Protein AF-A0A945G451-F1 (afdb_monomer_lite)

Sequence (1119 aa):
MPLSNRSLRRGWLGLLFCAAATSAPAQVLINEIHYRPANESVAEEFIELWNFGSEPVSLDGWQINAGVRFAFSKITLPPDSGLVVAANVARFAELHPGVKNVTGNWQGQLANNGETIRLIDATGATADKVRYATEGDWARRVRGPMHGGHRGWIWRAAHGGGGHSLELMQPSLSNNHAQNWHTSVAGRGTPGRANSSKLANLPPMILDVIHSPAVPRSTDPVTVTARVIDESLAGVSIQLFYRLDGEANFWELPMARSGSEQFAATISPQANGQVVEFYVSATDGQGAARAWPSAPNNCPRLLYQVDDQTVAPGRPVQRIILTKLERDELAEIGRRPWHNTSDAQMSGTFVNTESGRTRVHYNIGVRLRGSTSRAAAHKSRRVNFPNDRPWRAHTAVNLNAVHPHAQELGSALFRLAGLPAPRARAVRVFENNERLGGASQFAHYAELDPLNSEYIRWQFPNDNSGNLYKGGGYADLKFLGDEPTPYAEKYFYAKKTNAWQNDYSDLTEFLRALGKADESALADRMDVDAWMRHLAVHDLLGNEETSLVTGDKGDYALYAGTADRRSVLIPYDLDAVLGTQGGTQSPLWRATANPALAQLMSRPAVAVRYWFHLEDLAQTVFSAEQLEPVIDRLVGDYLPRTEVDRLKSFAAKRSEFVLSQIPRELTVATGLAKRDGFFFSDSAMVTLSGQAPATTAVAVEVNGQTADWFAPKARWQTKVTLRRGLNRLLVLALDADGNEVARQHADVWHGDAPTRSLGQRLTRSTRWTAARPLLVVKPLVVPADITLTVDPGATVCFGPEGRLLVEGRLLAEGDEQRRIQFLRAPGTAGPWGGVGFSDSAYDNRIAHVDFHHTGSYALAVTNSVVTLDHVQWHGTRTNLIWFQDASLTVRDSVFPDLSHSEHVRGIGIRDGGELVFERNRFGTTSGYNDILDVSGGKRPGPILQMYDNDFFGGSDDGLDLDGMDAHIEGNTFHSFHKRNSSSSISAAIATGRHGEQASNITVVQNIFYDNDHHILLKQGGRLEASNNTFYGGMFGAIAFDEPLRELEMPRGARLIGNIFFGNKADLIHLKPLWLEQKWVWLHVFDSMIRKSHDWFGERNLAADPMFADAPLDVRLLPG

Secondary structure (DSSP, 8-state):
----------------------PPP--EEEEEEE-S-TT--GGG-EEEEEE-SSS-EE-TT-EEEESSBEE--S-EE-TTEEEEEES-HHHHHHH-TT---EEE--BS---TT--EEEEE-TTS-EEEEEE--SSGGGSEEEE---BTTB--EEEE-TTTTSSPPEEES-TTS-TTSGGGEEE-SSTT--TTS--TT--SSPPPEEEEEEEESSS--TT--EEEEEEEE-S--TT-EEEEEEEETT-SSPEEEEPEE-SSSEEEEEEPP--TT-EEEEEEEEE-TTS-EEEES---TTSPPEEEE-----PPSSS-EEEEE--HHHHHHHHHHHHS-TTS---PPEEEEEEEEETTEEEEEEEEEEEE--SGGGGSSSPPEEEE--TTS-BTTBSEEEEE-S-HHHHHHHHHHHHHTT-----EEEEEEEETTEEP--GGGTT-EEEE--SSHHHHHHH-TTS-SSEEEEE-TT-SS----S-SHHHHSTTSEEE-SSGGG---HHHHHHHHHHHHT-HHHHHTTB-HHHHHHHHHHHHHHT--SSSGGGTSS-SEEEEE-SS--SBEEEE--TTS-TTSSS-TTPPS-GGGGSHHHHHHHTSHHHHHHHHHHHHHHHHTTTSHHHHHHHHHHHHTTTS-HHHHHHHHHHHHHHHHHHHHTS--S---B-SSPEETTEEEESSSEEEEEEE--TTT-SEEEETTEEPEEEGGGTEEEEEEEPPSEEEEEEEEEE-TTS-EEEEEEEEEEESPPP-SBP-SB-SS-EEE-TTS-EEE-S-EEE-TT-EEEE-TT-EEEE-TT--EEESSEEEEE--SSS-EEEEEPTT--S-B--EEEES--S-EEEESEEEESB-S-SEEEES-EEEEES-EEES--S--EEEEEEEEEEES-EEPP-SSS-SEEEEEE-TT--EEEES-EE--B-SS--SEEEE---TTS--EEEES-EE--BSS-SEEEES--EEEES-EEE-B---SSSSSPP-SEEE-EETTEE-EEEEES-EEES-SEEEE--TT-EEEEES-EEE--SSEEEESS-TTS------EEEEES-EEES-S-SEES--HHHHHTTSSEEEEES-B----STT--BS-B-S---EEETTTEEEEPP-

Radius of gyration: 44.36 Å; chains: 1; bounding box: 116×66×122 Å

Structure (mmCIF, N/CA/C/O backbone):
data_AF-A0A945G451-F1
#
_entry.id   AF-A0A945G451-F1
#
loop_
_atom_site.group_PDB
_atom_site.id
_atom_site.type_symbol
_atom_site.label_atom_id
_atom_site.label_alt_id
_atom_site.label_comp_id
_atom_site.label_asym_id
_atom_site.label_entity_id
_atom_site.label_seq_id
_atom_site.pdbx_PDB_ins_code
_atom_site.Cartn_x
_atom_site.Cartn_y
_atom_site.Cartn_z
_atom_site.occupancy
_atom_site.B_iso_or_equiv
_atom_site.auth_seq_id
_atom_site.auth_comp_id
_atom_site.auth_asym_id
_atom_site.auth_atom_id
_atom_site.pdbx_PDB_model_num
ATOM 1 N N . MET A 1 1 ? -55.341 14.945 13.591 1.00 31.42 1 MET A N 1
ATOM 2 C CA . MET A 1 1 ? -56.781 14.609 13.599 1.00 31.42 1 MET A CA 1
ATOM 3 C C . MET A 1 1 ? -57.017 13.500 14.615 1.00 31.42 1 MET A C 1
ATOM 5 O O . MET A 1 1 ? -56.417 12.447 14.446 1.00 31.42 1 MET A O 1
ATOM 9 N N . PRO A 1 2 ? -57.796 13.746 15.683 1.00 42.38 2 PRO A N 1
ATOM 10 C CA . PRO A 1 2 ? -58.103 12.764 16.720 1.00 42.38 2 PRO A CA 1
ATOM 11 C C . PRO A 1 2 ? -59.576 12.304 16.664 1.00 42.38 2 PRO A C 1
ATOM 13 O O . PRO A 1 2 ? -60.470 13.093 16.379 1.00 42.38 2 PRO A O 1
ATOM 16 N N . LEU A 1 3 ? -59.838 11.046 17.011 1.00 32.06 3 LEU A N 1
ATOM 17 C CA . LEU A 1 3 ? -61.154 10.507 17.392 1.00 32.06 3 LEU A CA 1
ATOM 18 C C . LEU A 1 3 ? -60.855 9.641 18.630 1.00 32.06 3 LEU A C 1
ATOM 20 O O . LEU A 1 3 ? -60.109 8.681 18.506 1.00 32.06 3 LEU A O 1
ATOM 24 N N . SER A 1 4 ? -61.099 10.020 19.888 1.00 36.06 4 SER A N 1
ATOM 25 C CA . SER A 1 4 ? -62.276 10.520 20.619 1.00 36.06 4 SER A CA 1
ATOM 26 C C . SER A 1 4 ? -63.362 9.465 20.893 1.00 36.06 4 SER A C 1
ATOM 28 O O . SER A 1 4 ? -64.000 8.992 19.957 1.00 36.06 4 SER A O 1
ATOM 30 N N . ASN A 1 5 ? -63.638 9.297 22.202 1.00 34.66 5 ASN A N 1
ATOM 31 C CA . ASN A 1 5 ? -64.899 8.902 22.861 1.00 34.66 5 ASN A CA 1
ATOM 32 C C . ASN A 1 5 ? -65.245 7.391 22.936 1.00 34.66 5 ASN A C 1
ATOM 34 O O . ASN A 1 5 ? -65.075 6.677 21.966 1.00 34.66 5 ASN A O 1
ATOM 38 N N . ARG A 1 6 ? -65.804 6.827 24.026 1.00 34.44 6 ARG A N 1
ATOM 39 C CA . ARG A 1 6 ? -66.356 7.375 25.288 1.00 34.44 6 ARG A CA 1
ATOM 40 C C . ARG A 1 6 ? -66.708 6.245 26.294 1.00 34.44 6 ARG A C 1
ATOM 42 O O . ARG A 1 6 ? -67.127 5.171 25.893 1.00 34.44 6 ARG A O 1
ATOM 49 N N . SER A 1 7 ? -66.645 6.606 27.584 1.00 31.73 7 SER A N 1
ATOM 50 C CA . SER A 1 7 ? -67.564 6.303 28.714 1.00 31.73 7 SER A CA 1
ATOM 51 C C . SER A 1 7 ? -67.841 4.873 29.237 1.00 31.73 7 SER A C 1
ATOM 53 O O . SER A 1 7 ? -68.669 4.144 28.703 1.00 31.73 7 SER A O 1
ATOM 55 N N . LEU A 1 8 ? -67.278 4.596 30.424 1.00 36.69 8 LEU A N 1
ATOM 56 C CA . LEU A 1 8 ? -67.935 4.345 31.732 1.00 36.69 8 LEU A CA 1
ATOM 57 C C . LEU A 1 8 ? -69.391 3.815 31.793 1.00 36.69 8 LEU A C 1
ATOM 59 O O . LEU A 1 8 ? -70.332 4.543 31.478 1.00 36.69 8 LEU A O 1
ATOM 63 N N . ARG A 1 9 ? -69.574 2.671 32.480 1.00 33.94 9 ARG A N 1
ATOM 64 C CA . ARG A 1 9 ? -70.688 2.410 33.423 1.00 33.94 9 ARG A CA 1
ATOM 65 C C . ARG A 1 9 ? -70.203 1.609 34.645 1.00 33.94 9 ARG A C 1
ATOM 67 O O . ARG A 1 9 ? -69.449 0.654 34.506 1.00 33.94 9 ARG A O 1
ATOM 74 N N . ARG A 1 10 ? -70.646 2.036 35.835 1.00 35.97 10 ARG A N 1
ATOM 75 C CA . ARG A 1 10 ? -70.485 1.385 37.152 1.00 35.97 10 ARG A CA 1
ATOM 76 C C . ARG A 1 10 ? -71.618 0.376 37.402 1.00 35.97 10 ARG A C 1
ATOM 78 O O . ARG A 1 10 ? -72.755 0.658 37.037 1.00 35.97 10 ARG A O 1
ATOM 85 N N . GLY A 1 11 ? -71.320 -0.692 38.143 1.00 33.16 11 GLY A N 1
ATOM 86 C CA . GLY A 1 11 ? -72.280 -1.560 38.839 1.00 33.16 11 GLY A CA 1
ATOM 87 C C . GLY A 1 11 ? -71.536 -2.603 39.682 1.00 33.16 11 GLY A C 1
ATOM 88 O O . GLY A 1 11 ? -70.693 -3.311 39.150 1.00 33.16 11 GLY A O 1
ATOM 89 N N . TRP A 1 12 ? -71.769 -2.612 40.995 1.00 34.22 12 TRP A N 1
ATOM 90 C CA . TRP A 1 12 ? -71.031 -3.368 42.018 1.00 34.22 12 TRP A CA 1
ATOM 91 C C . TRP A 1 12 ? -71.686 -4.717 42.392 1.00 34.22 12 TRP A C 1
ATOM 93 O O . TRP A 1 12 ? -72.899 -4.856 42.266 1.00 34.22 12 TRP A O 1
ATOM 103 N N . LEU A 1 13 ? -70.855 -5.566 43.031 1.00 35.62 13 LEU A N 1
ATOM 104 C CA . LEU A 1 13 ? -71.115 -6.598 44.063 1.00 35.62 13 LEU A CA 1
ATOM 105 C C . LEU A 1 13 ? -71.418 -8.057 43.655 1.00 35.62 13 LEU A C 1
ATOM 107 O O . LEU A 1 13 ? -72.453 -8.356 43.075 1.00 35.62 13 LEU A O 1
ATOM 111 N N . GLY A 1 14 ? -70.563 -8.973 44.148 1.00 32.75 14 GLY A N 1
ATOM 112 C CA . GLY A 1 14 ? -70.929 -10.368 44.439 1.00 32.75 14 GLY A CA 1
ATOM 113 C C . GLY A 1 14 ? -69.800 -11.401 44.311 1.00 32.75 14 GLY A C 1
ATOM 114 O O . GLY A 1 14 ? -69.641 -11.992 43.256 1.00 32.75 14 GLY A O 1
ATOM 115 N N . LEU A 1 15 ? -69.048 -11.607 45.399 1.00 39.62 15 LEU A N 1
ATOM 116 C CA . LEU A 1 15 ? -68.041 -12.650 45.671 1.00 39.62 15 LEU A CA 1
ATOM 117 C C . LEU A 1 15 ? -68.154 -13.996 44.918 1.00 39.62 15 LEU A C 1
ATOM 119 O O . LEU A 1 15 ? -69.183 -14.661 44.996 1.00 39.62 15 LEU A O 1
ATOM 123 N N . LEU A 1 16 ? -67.003 -14.499 44.449 1.00 32.25 16 LEU A N 1
ATOM 124 C CA . LEU A 1 16 ? -66.539 -15.863 44.753 1.00 32.25 16 LEU A CA 1
ATOM 125 C C . LEU A 1 16 ? -65.018 -15.969 44.559 1.00 32.25 16 LEU A C 1
ATOM 127 O O . LEU A 1 16 ? -64.483 -15.772 43.472 1.00 32.25 16 LEU A O 1
ATOM 131 N N . PHE A 1 17 ? -64.329 -16.250 45.666 1.00 41.34 17 PHE A N 1
ATOM 132 C CA . PHE A 1 17 ? -62.919 -16.614 45.725 1.00 41.34 17 PHE A CA 1
ATOM 133 C C . PHE A 1 17 ? -62.721 -17.929 44.958 1.00 41.34 17 PHE A C 1
ATOM 135 O O . PHE A 1 17 ? -63.171 -18.985 45.393 1.00 41.34 17 PHE A O 1
ATOM 142 N N . CYS A 1 18 ? -62.019 -17.870 43.835 1.00 31.12 18 CYS A N 1
ATOM 143 C CA . CYS A 1 18 ? -61.254 -18.992 43.314 1.00 31.12 18 CYS A CA 1
ATOM 144 C C . CYS A 1 18 ? -59.874 -18.432 43.004 1.00 31.12 18 CYS A C 1
ATOM 146 O O . CYS A 1 18 ? -59.676 -17.762 41.993 1.00 31.12 18 CYS A O 1
ATOM 148 N N . ALA A 1 19 ? -58.933 -18.659 43.920 1.00 36.84 19 ALA A N 1
ATOM 149 C CA . ALA A 1 19 ? -57.518 -18.531 43.627 1.00 36.84 19 ALA A CA 1
ATOM 150 C C . ALA A 1 19 ? -57.174 -19.618 42.600 1.00 36.84 19 ALA A C 1
ATOM 152 O O . ALA A 1 19 ? -56.745 -20.713 42.950 1.00 36.84 19 ALA A O 1
ATOM 153 N N . ALA A 1 20 ? -57.431 -19.336 41.323 1.00 32.56 20 ALA A N 1
ATOM 154 C CA . ALA A 1 20 ? -56.740 -20.022 40.255 1.00 32.56 20 ALA A CA 1
ATOM 155 C C . ALA A 1 20 ? -55.286 -19.566 40.370 1.00 32.56 20 ALA A C 1
ATOM 157 O O . ALA A 1 20 ? -54.957 -18.432 40.022 1.00 32.56 20 ALA A O 1
ATOM 158 N N . ALA A 1 21 ? -54.439 -20.421 40.941 1.00 36.28 21 ALA A N 1
ATOM 159 C CA . ALA A 1 21 ? -53.007 -20.312 40.761 1.00 36.28 21 ALA A CA 1
ATOM 160 C C . ALA A 1 21 ? -52.765 -20.361 39.250 1.00 36.28 21 ALA A C 1
ATOM 162 O O . ALA A 1 21 ? -52.794 -21.425 38.636 1.00 36.28 21 ALA A O 1
ATOM 163 N N . THR A 1 22 ? -52.626 -19.195 38.623 1.00 34.12 22 THR A N 1
ATOM 164 C CA . THR A 1 22 ? -52.082 -19.103 37.277 1.00 34.12 22 THR A CA 1
ATOM 165 C C . THR A 1 22 ? -50.661 -19.632 37.381 1.00 34.12 22 THR A C 1
ATOM 167 O O . THR A 1 22 ? -49.799 -18.953 37.940 1.00 34.12 22 THR A O 1
ATOM 170 N N . SER A 1 23 ? -50.437 -20.865 36.925 1.00 35.47 23 SER A N 1
ATOM 171 C CA . SER A 1 23 ? -49.099 -21.419 36.746 1.00 35.47 23 SER A CA 1
ATOM 172 C C . SER A 1 23 ? -48.303 -20.423 35.909 1.00 35.47 23 SER A C 1
ATOM 174 O O . SER A 1 23 ? -48.684 -20.131 34.770 1.00 35.47 23 SER A O 1
ATOM 176 N N . ALA A 1 24 ? -47.246 -19.850 36.483 1.00 40.16 24 ALA A N 1
ATOM 177 C CA . ALA A 1 24 ? -46.315 -19.042 35.714 1.00 40.16 24 ALA A CA 1
ATOM 178 C C . ALA A 1 24 ? -45.766 -19.917 34.569 1.00 40.16 24 ALA A C 1
ATOM 180 O O . ALA A 1 24 ? -45.447 -21.085 34.814 1.00 40.16 24 ALA A O 1
ATOM 181 N N . PRO A 1 25 ? -45.708 -19.417 33.321 1.00 45.62 25 PRO A N 1
ATOM 182 C CA . PRO A 1 25 ? -45.154 -20.192 32.220 1.00 45.62 25 PRO A CA 1
ATOM 183 C C . PRO A 1 25 ? -43.706 -20.592 32.535 1.00 45.62 25 PRO A C 1
ATOM 185 O O . PRO A 1 25 ? -43.003 -19.893 33.261 1.00 45.62 25 PRO A O 1
ATOM 188 N N . ALA A 1 26 ? -43.287 -21.736 31.995 1.00 51.50 26 ALA A N 1
ATOM 189 C CA . ALA A 1 26 ? -41.939 -22.280 32.111 1.00 51.50 26 ALA A CA 1
ATOM 190 C C . ALA A 1 26 ? -40.836 -21.207 32.004 1.00 51.50 26 ALA A C 1
ATOM 192 O O . ALA A 1 26 ? -40.758 -20.495 31.004 1.00 51.50 26 ALA A O 1
ATOM 193 N N . GLN A 1 27 ? -39.963 -21.133 33.012 1.00 82.25 27 GLN A N 1
ATOM 194 C CA . GLN A 1 27 ? -38.869 -20.162 33.095 1.00 82.25 27 GLN A CA 1
ATOM 195 C C . GLN A 1 27 ? -37.533 -20.917 33.167 1.00 82.25 27 GLN A C 1
ATOM 197 O O . GLN A 1 27 ? -36.969 -21.116 34.244 1.00 82.25 27 GLN A O 1
ATOM 202 N N . VAL A 1 28 ? -37.063 -21.403 32.011 1.00 94.31 28 VAL A N 1
ATOM 203 C CA . VAL A 1 28 ? -35.726 -22.006 31.885 1.00 94.31 28 VAL A CA 1
ATOM 204 C C . VAL A 1 28 ? -34.701 -20.882 31.790 1.00 94.31 28 VAL A C 1
ATOM 206 O O . VAL A 1 28 ? -34.679 -20.160 30.795 1.00 94.31 28 VAL A O 1
ATOM 209 N N . LEU A 1 29 ? -33.867 -20.738 32.818 1.00 96.12 29 LEU A N 1
ATOM 210 C CA . LEU A 1 29 ? -32.841 -19.697 32.900 1.00 96.12 29 LEU A CA 1
ATOM 211 C C . LEU A 1 29 ? -31.441 -20.298 32.889 1.00 96.12 29 LEU A C 1
ATOM 213 O O . LEU A 1 29 ? -31.221 -21.408 33.372 1.00 96.12 29 LEU A O 1
ATOM 217 N N . ILE A 1 30 ? -30.480 -19.522 32.405 1.00 97.75 30 ILE A N 1
ATOM 218 C CA . ILE A 1 30 ? -29.056 -19.740 32.630 1.00 97.75 30 ILE A CA 1
ATOM 219 C C . ILE A 1 30 ? -28.794 -19.475 34.116 1.00 97.75 30 ILE A C 1
ATOM 221 O O . ILE A 1 30 ? -28.967 -18.352 34.595 1.00 97.75 30 ILE A O 1
ATOM 225 N N . ASN A 1 31 ? -28.412 -20.528 34.834 1.00 97.12 31 ASN A N 1
ATOM 226 C CA . ASN A 1 31 ? -28.320 -20.560 36.292 1.00 97.12 31 ASN A CA 1
ATOM 227 C C . ASN A 1 31 ? -26.875 -20.522 36.802 1.00 97.12 31 ASN A C 1
ATOM 229 O O . ASN A 1 31 ? -26.598 -19.901 37.830 1.00 97.12 31 ASN A O 1
ATOM 233 N N . GLU A 1 32 ? -25.955 -21.159 36.078 1.00 97.50 32 GLU A N 1
ATOM 234 C CA . GLU A 1 32 ? -24.545 -21.231 36.450 1.00 97.50 32 GLU A CA 1
ATOM 235 C C . GLU A 1 32 ? -23.644 -21.191 35.207 1.00 97.50 32 GLU A C 1
ATOM 237 O O . GLU A 1 32 ? -23.973 -21.763 34.166 1.00 97.50 32 GLU A O 1
ATOM 242 N N . ILE A 1 33 ? -22.504 -20.500 35.296 1.00 97.50 33 ILE A N 1
ATOM 243 C CA . ILE A 1 33 ? -21.538 -20.355 34.199 1.00 97.50 33 ILE A CA 1
ATOM 244 C C . ILE A 1 33 ? -20.124 -20.604 34.727 1.00 97.50 33 ILE A C 1
ATOM 246 O O . ILE A 1 33 ? -19.577 -19.802 35.490 1.00 97.50 33 ILE A O 1
ATOM 250 N N . HIS A 1 34 ? -19.486 -21.676 34.271 1.00 96.06 34 HIS A N 1
ATOM 251 C CA . HIS A 1 34 ? -18.080 -21.962 34.537 1.00 96.06 34 HIS A CA 1
ATOM 252 C C . HIS A 1 34 ? -17.279 -21.766 33.250 1.00 96.06 34 HIS A C 1
ATOM 254 O O . HIS A 1 34 ? -17.139 -22.681 32.448 1.00 96.06 34 HIS A O 1
ATOM 260 N N . TYR A 1 35 ? -16.794 -20.541 33.040 1.00 93.12 35 TYR A N 1
ATOM 261 C CA . TYR A 1 35 ? -16.132 -20.127 31.794 1.00 93.12 35 TYR A CA 1
ATOM 262 C C . TYR A 1 35 ? -14.604 -20.050 31.893 1.00 93.12 35 TYR A C 1
ATOM 264 O O . TYR A 1 35 ? -13.947 -19.841 30.883 1.00 93.12 35 TYR A O 1
ATOM 272 N N . ARG A 1 36 ? -14.024 -20.129 33.101 1.00 91.00 36 ARG A N 1
ATOM 273 C CA . ARG A 1 36 ? -12.565 -20.065 33.285 1.00 91.00 36 ARG A CA 1
ATOM 274 C C . ARG A 1 36 ? -12.083 -20.938 34.451 1.00 91.00 36 ARG A C 1
ATOM 276 O O . ARG A 1 36 ? -11.888 -20.433 35.566 1.00 91.00 36 ARG A O 1
ATOM 283 N N . PRO A 1 37 ? -11.874 -22.238 34.196 1.00 89.38 37 PRO A N 1
ATOM 284 C CA . PRO A 1 37 ? -11.310 -23.183 35.159 1.00 89.38 37 PRO A CA 1
ATOM 285 C C . PRO A 1 37 ? -9.924 -22.745 35.660 1.00 89.38 37 PRO A C 1
ATOM 287 O O . PRO A 1 37 ? -9.212 -22.006 34.982 1.00 89.38 37 PRO A O 1
ATOM 290 N N . ALA A 1 38 ? -9.508 -23.207 36.845 1.00 88.06 38 ALA A N 1
ATOM 291 C CA . ALA A 1 38 ? -8.242 -22.782 37.467 1.00 88.06 38 ALA A CA 1
ATOM 292 C C . ALA A 1 38 ? -6.987 -23.176 36.663 1.00 88.06 38 ALA A C 1
ATOM 294 O O . ALA A 1 38 ? -5.955 -22.522 36.769 1.00 88.06 38 ALA A O 1
ATOM 295 N N . ASN A 1 39 ? -7.073 -24.248 35.873 1.00 84.25 39 ASN A N 1
ATOM 296 C CA . ASN A 1 39 ? -6.025 -24.706 34.956 1.00 84.25 39 ASN A CA 1
ATOM 297 C C . ASN A 1 39 ? -6.208 -24.171 33.522 1.00 84.25 39 ASN A C 1
ATOM 299 O O . ASN A 1 39 ? -5.504 -24.621 32.625 1.00 84.25 39 ASN A O 1
ATOM 303 N N . GLU A 1 40 ? -7.176 -23.272 33.309 1.00 82.75 40 GLU A N 1
ATOM 304 C CA . GLU A 1 40 ? -7.557 -22.696 32.012 1.00 82.75 40 GLU A CA 1
ATOM 305 C C . GLU A 1 40 ? -7.974 -23.722 30.938 1.00 82.75 40 GLU A C 1
ATOM 307 O O . GLU A 1 40 ? -7.990 -23.416 29.747 1.00 82.75 40 GLU A O 1
ATOM 312 N N . SER A 1 41 ? -8.343 -24.945 31.337 1.00 85.69 41 SER A N 1
ATOM 313 C CA . SER A 1 41 ? -8.756 -25.988 30.397 1.00 85.69 41 SER A CA 1
ATOM 314 C C . SER A 1 41 ? -10.189 -25.776 29.904 1.00 85.69 41 SER A C 1
ATOM 316 O O . SER A 1 41 ? -11.138 -25.996 30.651 1.00 85.69 41 SER A O 1
ATOM 318 N N . VAL A 1 42 ? -10.355 -25.459 28.616 1.00 87.69 42 VAL A N 1
ATOM 319 C CA . VAL A 1 42 ? -11.672 -25.327 27.953 1.00 87.69 42 VAL A CA 1
ATOM 320 C C . VAL A 1 42 ? -12.556 -26.566 28.154 1.00 87.69 42 VAL A C 1
ATOM 322 O O . VAL A 1 42 ? -13.772 -26.460 28.260 1.00 87.69 42 VAL A O 1
ATOM 325 N N . ALA A 1 43 ? -11.961 -27.758 28.267 1.00 91.56 43 ALA A N 1
ATOM 326 C CA . ALA A 1 43 ? -12.702 -29.004 28.457 1.00 91.56 43 ALA A CA 1
ATOM 327 C C . ALA A 1 43 ? -13.457 -29.092 29.802 1.00 91.56 43 ALA A C 1
ATOM 329 O O . ALA A 1 43 ? -14.309 -29.967 29.949 1.00 91.56 43 ALA A O 1
ATOM 330 N N . GLU A 1 44 ? -13.151 -28.228 30.778 1.00 93.75 44 GLU A N 1
ATOM 331 C CA . GLU A 1 44 ? -13.830 -28.176 32.086 1.00 93.75 44 GLU A CA 1
ATOM 332 C C . GLU A 1 44 ? -14.916 -27.084 32.164 1.00 93.75 44 GLU A C 1
ATOM 334 O O . GLU A 1 44 ? -15.542 -26.906 33.214 1.00 93.75 44 GLU A O 1
ATOM 339 N N . GLU A 1 45 ? -15.147 -26.341 31.077 1.00 95.69 45 GLU A N 1
ATOM 340 C C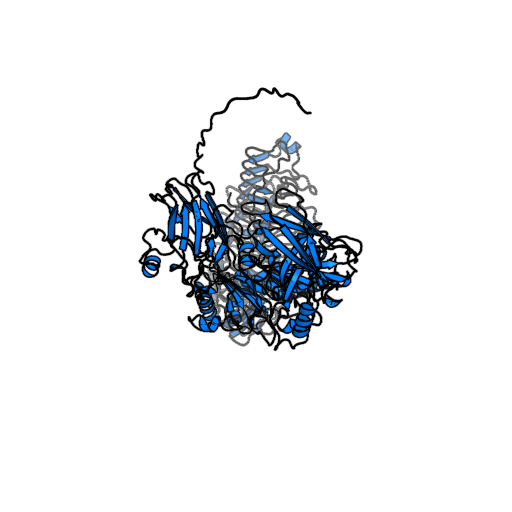A . GLU A 1 45 ? -16.199 -25.328 31.018 1.00 95.69 45 GLU A CA 1
ATOM 341 C C . GLU A 1 45 ? -17.599 -25.965 31.000 1.00 95.69 45 GLU A C 1
ATOM 343 O O . GLU A 1 45 ? -17.819 -27.030 30.412 1.00 95.69 45 GLU A O 1
ATOM 348 N N . PHE A 1 46 ? -18.569 -25.297 31.628 1.00 97.62 46 PHE A N 1
ATOM 349 C CA . PHE A 1 46 ? -19.977 -25.694 31.575 1.00 97.62 46 PHE A CA 1
ATOM 350 C C . PHE A 1 46 ? -20.925 -24.493 31.706 1.00 97.62 46 PHE A C 1
ATOM 352 O O . PHE A 1 46 ? -20.573 -23.447 32.257 1.00 97.62 46 PHE A O 1
ATOM 359 N N . ILE A 1 47 ? -22.146 -24.670 31.205 1.00 98.31 47 ILE A N 1
ATOM 360 C CA . ILE A 1 47 ? -23.293 -23.778 31.391 1.00 98.31 47 ILE A CA 1
ATOM 361 C C . ILE A 1 47 ? -24.406 -24.622 32.000 1.00 98.31 47 ILE A C 1
ATOM 363 O O . ILE A 1 47 ? -24.781 -25.642 31.427 1.00 98.31 47 ILE A O 1
ATOM 367 N N . GLU A 1 48 ? -24.954 -24.214 33.137 1.00 98.00 48 GLU A N 1
ATOM 368 C CA . GLU A 1 48 ? -26.127 -24.862 33.713 1.00 98.00 48 GLU A CA 1
ATOM 369 C C . GLU A 1 48 ? -27.398 -24.084 33.378 1.00 98.00 48 GLU A C 1
ATOM 371 O O . GLU A 1 48 ? -27.468 -22.865 33.556 1.00 98.00 48 GLU A O 1
ATOM 376 N N . LEU A 1 49 ? -28.413 -24.809 32.917 1.00 97.81 49 LEU A N 1
ATOM 377 C CA . LEU A 1 49 ? -29.782 -24.325 32.792 1.00 97.81 49 LEU A CA 1
ATOM 378 C C . LEU A 1 49 ? -30.611 -24.823 33.974 1.00 97.81 49 LEU A C 1
ATOM 380 O O . LEU A 1 49 ? -30.449 -25.971 34.374 1.00 97.81 49 LEU A O 1
ATOM 384 N N . TRP A 1 50 ? -31.541 -24.018 34.482 1.00 96.69 50 TRP A N 1
ATOM 385 C CA . TRP A 1 50 ? -32.474 -24.432 35.533 1.00 96.69 50 TRP A CA 1
ATOM 386 C C . TRP A 1 50 ? -33.910 -24.090 35.158 1.00 96.69 50 TRP A C 1
ATOM 388 O O . TRP A 1 50 ? -34.184 -22.987 34.685 1.00 96.69 50 TRP A O 1
ATOM 398 N N . ASN A 1 51 ? -34.831 -25.028 35.376 1.00 95.12 51 ASN A N 1
ATOM 399 C CA . ASN A 1 51 ? -36.260 -24.790 35.200 1.00 95.12 51 ASN A CA 1
ATOM 400 C C . ASN A 1 51 ? -36.880 -24.333 36.522 1.00 95.12 51 ASN A C 1
ATOM 402 O O . ASN A 1 51 ? -37.147 -25.150 37.400 1.00 95.12 51 ASN A O 1
ATOM 406 N N . PHE A 1 52 ? -37.134 -23.031 36.653 1.00 92.69 52 PHE A N 1
ATOM 407 C CA . PHE A 1 52 ? -37.807 -22.461 37.827 1.00 92.69 52 PHE A CA 1
ATOM 408 C C . PHE A 1 52 ? -39.344 -22.518 37.737 1.00 92.69 52 PHE A C 1
ATOM 410 O O . PHE A 1 52 ? -40.032 -22.046 38.641 1.00 92.69 52 PHE A O 1
ATOM 417 N N . GLY A 1 53 ? -39.891 -23.080 36.654 1.00 89.31 53 GLY A N 1
ATOM 418 C CA . GLY A 1 53 ? -41.325 -23.298 36.482 1.00 89.31 53 GLY A CA 1
ATOM 419 C C . GLY A 1 53 ? -41.838 -24.540 37.216 1.00 89.31 53 GLY A C 1
ATOM 420 O O . GLY A 1 53 ? -41.070 -25.395 37.658 1.00 89.31 53 GLY A O 1
ATOM 421 N N . SER A 1 54 ? -43.165 -24.659 37.309 1.00 90.19 54 SER A N 1
ATOM 422 C CA . SER A 1 54 ? -43.840 -25.810 37.928 1.00 90.19 54 SER A CA 1
ATOM 423 C C . SER A 1 54 ? -44.081 -26.984 36.973 1.00 90.19 54 SER A C 1
ATOM 425 O O . SER A 1 54 ? -44.500 -28.044 37.424 1.00 90.19 54 SER A O 1
ATOM 427 N N . GLU A 1 55 ? -43.820 -26.811 35.674 1.00 92.50 55 GLU A N 1
ATOM 428 C CA . GLU A 1 55 ? -44.087 -27.800 34.622 1.00 92.50 55 GLU A CA 1
ATOM 429 C C . GLU A 1 55 ? -42.794 -28.237 33.910 1.00 92.50 55 GLU A C 1
ATOM 431 O O . GLU A 1 55 ? -41.858 -27.437 33.793 1.00 92.50 55 GLU A O 1
ATOM 436 N N . PRO A 1 56 ? -42.706 -29.494 33.433 1.00 93.31 56 PRO A N 1
ATOM 437 C CA . PRO A 1 56 ? -41.568 -29.959 32.647 1.00 93.31 56 PRO A CA 1
ATOM 438 C C . PRO A 1 56 ? -41.486 -29.237 31.293 1.00 93.31 56 PRO A C 1
ATOM 440 O O . PRO A 1 56 ? -42.503 -28.972 30.654 1.00 93.31 56 PRO A O 1
ATOM 443 N N . VAL A 1 57 ? -40.265 -28.974 30.819 1.00 94.62 57 VAL A N 1
ATOM 444 C CA . VAL A 1 57 ? -40.010 -28.250 29.561 1.00 94.62 57 VAL A CA 1
ATOM 445 C C . VAL A 1 57 ? -39.263 -29.138 28.580 1.00 94.62 57 VAL A C 1
ATOM 447 O O . VAL A 1 57 ? -38.171 -29.618 28.879 1.00 94.62 57 VAL A O 1
ATOM 450 N N . SER A 1 58 ? -39.822 -29.335 27.387 1.00 95.06 58 SER A N 1
ATOM 451 C CA . SER A 1 58 ? -39.075 -29.947 26.286 1.00 95.06 58 SER A CA 1
ATOM 452 C C . SER A 1 58 ? -38.090 -28.935 25.706 1.00 95.06 58 SER A C 1
ATOM 454 O O . SER A 1 58 ? -38.496 -27.871 25.239 1.00 95.06 58 SER A O 1
ATOM 456 N N . LEU A 1 59 ? -36.805 -29.288 25.710 1.00 95.94 59 LEU A N 1
ATOM 457 C CA . LEU A 1 59 ? -35.741 -28.524 25.060 1.00 95.94 59 LEU A CA 1
ATOM 458 C C . LEU A 1 59 ? -35.505 -28.990 23.614 1.00 95.94 59 LEU A C 1
ATOM 460 O O . LEU A 1 59 ? -34.544 -28.564 22.984 1.00 95.94 59 LEU A O 1
ATOM 464 N N . ASP A 1 60 ? -36.334 -29.883 23.066 1.00 95.62 60 ASP A N 1
ATOM 465 C CA . ASP A 1 60 ? -36.172 -30.344 21.683 1.00 95.62 60 ASP A CA 1
ATOM 466 C C . ASP A 1 60 ? -36.278 -29.162 20.702 1.00 95.62 60 ASP A C 1
ATOM 468 O O . ASP A 1 60 ? -37.250 -28.407 20.728 1.00 95.62 60 ASP A O 1
ATOM 472 N N . GLY A 1 61 ? -35.243 -28.961 19.882 1.00 94.56 61 GLY A N 1
ATOM 473 C CA . GLY A 1 61 ? -35.141 -27.825 18.958 1.00 94.56 61 GLY A CA 1
ATOM 474 C C . GLY A 1 61 ? -34.581 -26.529 19.563 1.00 94.56 61 GLY A C 1
ATOM 475 O O . GLY A 1 61 ? -34.324 -25.588 18.812 1.00 94.56 61 GLY A O 1
ATOM 476 N N . TRP A 1 62 ? -34.338 -26.470 20.877 1.00 97.69 62 TRP A N 1
ATOM 477 C CA . TRP A 1 62 ? -33.664 -25.333 21.514 1.00 97.69 62 TRP A CA 1
ATOM 478 C C . TRP A 1 62 ? -32.176 -25.312 21.153 1.00 97.69 62 TRP A C 1
ATOM 480 O O . TRP A 1 62 ? -31.589 -26.339 20.793 1.00 97.69 62 TRP A O 1
ATOM 490 N N . GLN A 1 63 ? -31.528 -24.151 21.280 1.00 97.69 63 GLN A N 1
ATOM 491 C CA . GLN A 1 63 ? -30.089 -24.012 21.027 1.00 97.69 63 GLN A CA 1
ATOM 492 C C . GLN A 1 63 ? -29.428 -22.977 21.939 1.00 97.69 63 GLN A C 1
ATOM 494 O O . GLN A 1 63 ? -30.023 -21.955 22.273 1.00 97.69 63 GLN A O 1
ATOM 499 N N . ILE A 1 64 ? -28.152 -23.186 22.256 1.00 97.69 64 ILE A N 1
ATOM 500 C CA . ILE A 1 64 ? -27.235 -22.107 22.636 1.00 97.69 64 ILE A CA 1
ATOM 501 C C . ILE A 1 64 ? -26.551 -21.652 21.348 1.00 97.69 64 ILE A C 1
ATOM 503 O O . ILE A 1 64 ? -25.895 -22.458 20.684 1.00 97.69 64 ILE A O 1
ATOM 507 N N . ASN A 1 65 ? -26.748 -20.389 20.962 1.00 93.56 65 ASN A N 1
ATOM 508 C CA . ASN A 1 65 ? -26.254 -19.859 19.681 1.00 93.56 65 ASN A CA 1
ATOM 509 C C . ASN A 1 65 ? -25.350 -18.620 19.805 1.00 93.56 65 ASN A C 1
ATOM 511 O O . ASN A 1 65 ? -24.990 -18.018 18.791 1.00 93.56 65 ASN A O 1
ATOM 515 N N . ALA A 1 66 ? -25.010 -18.226 21.031 1.00 90.94 66 ALA A N 1
ATOM 516 C CA . ALA A 1 66 ? -24.011 -17.210 21.348 1.00 90.94 66 ALA A CA 1
ATOM 517 C C . ALA A 1 66 ? -23.219 -17.659 22.586 1.00 90.94 66 ALA A C 1
ATOM 519 O O . ALA A 1 66 ? -23.785 -18.312 23.466 1.00 90.94 66 ALA A O 1
ATOM 520 N N . GLY A 1 67 ? -21.928 -17.325 22.635 1.00 88.81 67 GLY A N 1
ATOM 521 C CA . GLY A 1 67 ? -20.954 -17.911 23.559 1.00 88.81 67 GLY A CA 1
ATOM 522 C C . GLY A 1 67 ? -20.394 -19.210 22.993 1.00 88.81 67 GLY A C 1
ATOM 523 O O . GLY A 1 67 ? -19.285 -19.261 22.476 1.00 88.81 67 GLY A O 1
ATOM 524 N N . VAL A 1 68 ? -21.235 -20.240 22.963 1.00 92.88 68 VAL A N 1
ATOM 525 C CA . VAL A 1 68 ? -20.929 -21.547 22.363 1.00 92.88 68 VAL A CA 1
ATOM 526 C C . VAL A 1 68 ? -22.047 -21.964 21.411 1.00 92.88 68 VAL A C 1
ATOM 528 O O . VAL A 1 68 ? -23.110 -21.338 21.378 1.00 92.88 68 VAL A O 1
ATOM 531 N N . ARG A 1 69 ? -21.819 -23.008 20.609 1.00 94.38 69 ARG A N 1
ATOM 532 C CA . ARG A 1 69 ? -22.841 -23.597 19.734 1.00 94.38 69 ARG A CA 1
ATOM 533 C C . ARG A 1 69 ? -23.230 -24.978 20.233 1.00 94.38 69 ARG A C 1
ATOM 535 O O . ARG A 1 69 ? -22.416 -25.901 20.214 1.00 94.38 69 ARG A O 1
ATOM 542 N N . PHE A 1 70 ? -24.484 -25.122 20.640 1.00 97.44 70 PHE A N 1
ATOM 543 C CA . PHE A 1 70 ? -25.049 -26.393 21.077 1.00 97.44 70 PHE A CA 1
ATOM 544 C C . PHE A 1 70 ? -26.529 -26.471 20.708 1.00 97.44 70 PHE A C 1
ATOM 546 O O . PHE A 1 70 ? -27.268 -25.522 20.956 1.00 97.44 70 PHE A O 1
ATOM 553 N N . ALA A 1 71 ? -26.963 -27.589 20.130 1.00 96.81 71 ALA A N 1
ATOM 554 C CA . ALA A 1 71 ? -28.366 -27.845 19.822 1.00 96.81 71 ALA A CA 1
ATOM 555 C C . ALA A 1 71 ? -28.887 -28.965 20.724 1.00 96.81 71 ALA A C 1
ATOM 557 O O . ALA A 1 71 ? -28.284 -30.036 20.810 1.00 96.81 71 ALA A O 1
ATOM 558 N N . PHE A 1 72 ? -30.008 -28.714 21.389 1.00 96.88 72 PHE A N 1
ATOM 559 C CA . PHE A 1 72 ? -30.659 -29.693 22.247 1.00 96.88 72 PHE A CA 1
ATOM 560 C C . PHE A 1 72 ? -31.555 -30.599 21.397 1.00 96.88 72 PHE A C 1
ATOM 562 O O . PHE A 1 72 ? -32.274 -30.137 20.509 1.00 96.88 72 PHE A O 1
ATOM 569 N N . SER A 1 73 ? -31.543 -31.899 21.689 1.00 92.44 73 SER A N 1
ATOM 570 C CA . SER A 1 73 ? -32.484 -32.844 21.091 1.00 92.44 73 SER A CA 1
ATOM 571 C C . SER A 1 73 ? -32.954 -33.858 22.120 1.00 92.44 73 SER A C 1
ATOM 573 O O . SER A 1 73 ? -32.138 -34.424 22.848 1.00 92.44 73 SER A O 1
ATOM 575 N N . LYS A 1 74 ? -34.271 -34.094 22.163 1.00 91.50 74 LYS A N 1
ATOM 576 C CA . LYS A 1 74 ? -34.921 -35.116 23.005 1.00 91.50 74 LYS A CA 1
ATOM 577 C C . LYS A 1 74 ? -34.610 -35.017 24.509 1.00 91.50 74 LYS A C 1
ATOM 579 O O . LYS A 1 74 ? -34.588 -36.032 25.201 1.00 91.50 74 LYS A O 1
ATOM 584 N N . ILE A 1 75 ? -34.393 -33.808 25.030 1.00 93.88 75 ILE A N 1
ATOM 585 C CA . ILE A 1 75 ? -34.219 -33.566 26.470 1.00 93.88 75 ILE A CA 1
ATOM 586 C C . ILE A 1 75 ? -35.483 -32.904 27.016 1.00 93.88 75 ILE A C 1
ATOM 588 O O . ILE A 1 75 ? -35.937 -31.895 26.486 1.00 93.88 75 ILE A O 1
ATOM 592 N N . THR A 1 76 ? -36.042 -33.468 28.085 1.00 94.56 76 THR A N 1
ATOM 593 C CA . THR A 1 76 ? -37.100 -32.835 28.883 1.00 94.56 76 THR A CA 1
ATOM 594 C C . THR A 1 76 ? -36.516 -32.464 30.236 1.00 94.56 76 THR A C 1
ATOM 596 O O . THR A 1 76 ? -35.989 -33.337 30.922 1.00 94.56 76 THR A O 1
ATOM 599 N N . LEU A 1 77 ? -36.592 -31.186 30.600 1.00 95.00 77 LEU A N 1
ATOM 600 C CA . LEU A 1 77 ? -36.103 -30.648 31.865 1.00 95.00 77 LEU A CA 1
ATOM 601 C C . LEU A 1 77 ? -37.252 -30.611 32.891 1.00 95.00 77 LEU A C 1
ATOM 603 O O . LEU A 1 77 ? -38.203 -29.850 32.685 1.00 95.00 77 LEU A O 1
ATOM 607 N N . PRO A 1 78 ? -37.218 -31.426 33.964 1.00 94.44 78 PRO A N 1
ATOM 608 C CA . PRO A 1 78 ? -38.263 -31.428 34.989 1.00 94.44 78 PRO A CA 1
ATOM 609 C C . PRO A 1 78 ? -38.430 -30.073 35.703 1.00 94.44 78 PRO A C 1
ATOM 611 O O . PRO A 1 78 ? -37.511 -29.249 35.669 1.00 94.44 78 PRO A O 1
ATOM 614 N N . PRO A 1 79 ? -39.571 -29.837 36.376 1.00 93.06 79 PRO A N 1
ATOM 615 C CA . PRO A 1 79 ? -39.731 -28.714 37.304 1.00 93.06 79 PRO A CA 1
ATOM 616 C C . PRO A 1 79 ? -38.647 -28.706 38.389 1.00 93.06 79 PRO A C 1
ATOM 618 O O . PRO A 1 79 ? -38.245 -29.775 38.850 1.00 93.06 79 PRO A O 1
ATOM 621 N N . ASP A 1 80 ? -38.206 -27.514 38.796 1.00 90.88 80 ASP A N 1
ATOM 622 C CA . ASP A 1 80 ? -37.197 -27.273 39.844 1.00 90.88 80 ASP A CA 1
ATOM 623 C C . ASP A 1 80 ? -35.947 -28.164 39.731 1.00 90.88 80 ASP A C 1
ATOM 625 O O . ASP A 1 80 ? -35.477 -28.772 40.694 1.00 90.88 80 ASP A O 1
ATOM 629 N N . SER A 1 81 ? -35.420 -28.283 38.512 1.00 92.94 81 SER A N 1
ATOM 630 C CA . SER A 1 81 ? -34.246 -29.107 38.234 1.00 92.94 81 SER A CA 1
ATOM 631 C C . SER A 1 81 ? -33.294 -28.447 37.239 1.00 92.94 81 SER A C 1
ATOM 633 O O . SER A 1 81 ? -33.705 -27.649 36.389 1.00 92.94 81 SER A O 1
ATOM 635 N N . GLY A 1 82 ? -32.011 -28.795 37.367 1.00 94.25 82 GLY A N 1
ATOM 636 C CA . GLY A 1 82 ? -30.933 -28.312 36.511 1.00 94.25 82 GLY A CA 1
ATOM 637 C C . GLY A 1 82 ? -30.606 -29.248 35.344 1.00 94.25 82 GLY A C 1
ATOM 638 O O . GLY A 1 82 ? -30.864 -30.453 35.395 1.00 94.25 82 GLY A O 1
ATOM 639 N N . LEU A 1 83 ? -29.981 -28.706 34.305 1.00 97.00 83 LEU A N 1
ATOM 640 C CA . LEU A 1 83 ? -29.308 -29.439 33.237 1.00 97.00 83 LEU A CA 1
ATOM 641 C C . LEU A 1 83 ? -27.971 -28.768 32.958 1.00 97.00 83 LEU A C 1
ATOM 643 O O . LEU A 1 83 ? -27.922 -27.625 32.502 1.00 97.00 83 LEU A O 1
ATOM 647 N N . VAL A 1 84 ? -26.892 -29.512 33.164 1.00 98.00 84 VAL A N 1
ATOM 648 C CA . VAL A 1 84 ? -25.556 -29.056 32.800 1.00 98.00 84 VAL A CA 1
ATOM 649 C C . VAL A 1 84 ? -25.335 -29.314 31.318 1.00 98.00 84 VAL A C 1
ATOM 651 O O . VAL A 1 84 ? -25.483 -30.438 30.844 1.00 98.00 84 VAL A O 1
ATOM 654 N N . VAL A 1 85 ? -24.937 -28.284 30.587 1.00 98.06 85 VAL A N 1
ATOM 655 C CA . VAL A 1 85 ? -24.342 -28.396 29.260 1.00 98.06 85 VAL A CA 1
ATOM 656 C C . VAL A 1 85 ? -22.837 -28.235 29.450 1.00 98.06 85 VAL A C 1
ATOM 658 O O . VAL A 1 85 ? -22.403 -27.207 29.951 1.00 98.06 85 VAL A O 1
ATOM 661 N N . ALA A 1 86 ? -22.036 -29.243 29.121 1.00 97.81 86 ALA A N 1
ATOM 662 C CA . ALA A 1 86 ? -20.585 -29.233 29.321 1.00 97.81 86 ALA A CA 1
ATOM 663 C C . ALA A 1 86 ? -19.819 -29.087 27.997 1.00 97.81 86 ALA A C 1
ATOM 665 O O . ALA A 1 86 ? -20.234 -29.636 26.972 1.00 97.81 86 ALA A O 1
ATOM 666 N N . ALA A 1 87 ? -18.651 -28.440 28.028 1.00 96.81 87 ALA A N 1
ATOM 667 C CA . ALA A 1 87 ? -17.727 -28.402 26.890 1.00 96.81 87 ALA A CA 1
ATOM 668 C C . ALA A 1 87 ? -17.284 -29.800 26.461 1.00 96.81 87 ALA A C 1
ATOM 670 O O . ALA A 1 87 ? -17.222 -30.105 25.274 1.00 96.81 87 ALA A O 1
ATOM 671 N N . ASN A 1 88 ? -17.003 -30.663 27.437 1.00 97.31 88 ASN A N 1
ATOM 672 C CA . ASN A 1 88 ? -16.671 -32.062 27.228 1.00 97.31 88 ASN A CA 1
ATOM 673 C C . ASN A 1 88 ? -17.343 -32.902 28.319 1.00 97.31 88 ASN A C 1
ATOM 675 O O . ASN A 1 88 ? -16.983 -32.824 29.493 1.00 97.31 88 ASN A O 1
ATOM 679 N N . VAL A 1 89 ? -18.322 -33.719 27.929 1.00 97.06 89 VAL A N 1
ATOM 680 C CA . VAL A 1 89 ? -19.140 -34.496 28.876 1.00 97.06 89 VAL A CA 1
ATOM 681 C C . VAL A 1 89 ? -18.308 -35.536 29.629 1.00 97.06 89 VAL A C 1
ATOM 683 O O . VAL A 1 89 ? -18.523 -35.741 30.822 1.00 97.06 89 VAL A O 1
ATOM 686 N N . ALA A 1 90 ? -17.336 -36.171 28.966 1.00 96.62 90 ALA A N 1
ATOM 687 C CA . ALA A 1 90 ? -16.472 -37.165 29.601 1.00 96.62 90 ALA A CA 1
ATOM 688 C C . ALA A 1 90 ? -15.582 -36.513 30.667 1.00 96.62 90 ALA A C 1
ATOM 690 O O . ALA A 1 90 ? -15.555 -36.963 31.812 1.00 96.62 90 ALA A O 1
ATOM 691 N N . ARG A 1 91 ? -14.936 -35.393 30.317 1.00 96.00 91 ARG A N 1
ATOM 692 C CA . ARG A 1 91 ? -14.114 -34.623 31.255 1.00 96.00 91 ARG A CA 1
ATOM 693 C C . ARG A 1 91 ? -14.940 -34.087 32.420 1.00 96.00 91 ARG A C 1
ATOM 695 O O . ARG A 1 91 ? -14.509 -34.161 33.566 1.00 96.00 91 ARG A O 1
ATOM 702 N N . PHE A 1 92 ? -16.140 -33.585 32.148 1.00 96.75 92 PHE A N 1
ATOM 703 C CA . PHE A 1 92 ? -17.044 -33.120 33.191 1.00 96.75 92 PHE A CA 1
ATOM 704 C C . PHE A 1 92 ? -17.418 -34.251 34.165 1.00 96.75 92 PHE A C 1
ATOM 706 O O . PHE A 1 92 ? -17.352 -34.058 35.379 1.00 96.75 92 PHE A O 1
ATOM 713 N N . ALA A 1 93 ? -17.733 -35.449 33.660 1.00 95.81 93 ALA A N 1
ATOM 714 C CA . ALA A 1 93 ? -18.082 -36.608 34.485 1.00 95.81 93 ALA A CA 1
ATOM 715 C C . ALA A 1 93 ? -16.927 -37.087 35.388 1.00 95.81 93 ALA A C 1
ATOM 717 O O . ALA A 1 93 ? -17.181 -37.535 36.506 1.00 95.81 93 ALA A O 1
ATOM 718 N N . GLU A 1 94 ? -15.668 -36.954 34.951 1.00 95.69 94 GLU A N 1
ATOM 719 C CA . GLU A 1 94 ? -14.488 -37.219 35.795 1.00 95.69 94 GLU A CA 1
ATOM 720 C C . GLU A 1 94 ? -14.410 -36.265 36.995 1.00 95.69 94 GLU A C 1
ATOM 722 O O . GLU A 1 94 ? -14.028 -36.664 38.097 1.00 95.69 94 GLU A O 1
ATOM 727 N N . LEU A 1 95 ? -14.763 -34.993 36.787 1.00 93.56 95 LEU A N 1
ATOM 728 C CA . LEU A 1 95 ? -14.660 -33.940 37.801 1.00 93.56 95 LEU A CA 1
ATOM 729 C C . LEU A 1 95 ? -15.900 -33.863 38.703 1.00 93.56 95 LEU A C 1
ATOM 731 O O . LEU A 1 95 ? -15.782 -33.427 39.851 1.00 93.56 95 LEU A O 1
ATOM 735 N N . HIS A 1 96 ? -17.056 -34.305 38.200 1.00 94.56 96 HIS A N 1
ATOM 736 C CA . HIS A 1 96 ? -18.365 -34.244 38.855 1.00 94.56 96 HIS A CA 1
ATOM 737 C C . HIS A 1 96 ? -19.122 -35.592 38.777 1.00 94.56 96 HIS A C 1
ATOM 739 O O . HIS A 1 96 ? -20.236 -35.647 38.255 1.00 94.56 96 HIS A O 1
ATOM 745 N N . PRO A 1 97 ? -18.589 -36.698 39.339 1.00 93.31 97 PRO A N 1
ATOM 746 C CA . PRO A 1 97 ? -19.133 -38.053 39.137 1.00 93.31 97 PRO A CA 1
ATOM 747 C C . PRO A 1 97 ? -20.557 -38.271 39.687 1.00 93.31 97 PRO A C 1
ATOM 749 O O . PRO A 1 97 ? -21.235 -39.230 39.312 1.00 93.31 97 PRO A O 1
ATOM 752 N N . GLY A 1 98 ? -21.018 -37.394 40.587 1.00 91.25 98 GLY A N 1
ATOM 753 C CA . GLY A 1 98 ? -22.367 -37.425 41.160 1.00 91.25 98 GLY A CA 1
ATOM 754 C C . GLY A 1 98 ? -23.443 -36.735 40.314 1.00 91.25 98 GLY A C 1
ATOM 755 O O . GLY A 1 98 ? -24.625 -36.898 40.608 1.00 91.25 98 GLY A O 1
ATOM 756 N N . VAL A 1 99 ? -23.065 -35.986 39.275 1.00 94.19 99 VAL A N 1
ATOM 757 C CA . VAL A 1 99 ? -23.993 -35.216 38.435 1.00 94.19 99 VAL A CA 1
ATOM 758 C C . VAL A 1 99 ? -24.412 -36.074 37.240 1.00 94.19 99 VAL A C 1
ATOM 760 O O . VAL A 1 99 ? -23.589 -36.441 36.405 1.00 94.19 99 VAL A O 1
ATOM 763 N N . LYS A 1 100 ? -25.695 -36.448 37.179 1.00 90.62 100 LYS A N 1
ATOM 764 C CA . LYS A 1 100 ? -26.250 -37.351 36.144 1.00 90.62 100 LYS A CA 1
ATOM 765 C C . LYS A 1 100 ? -26.996 -36.611 35.030 1.00 90.62 100 LYS A C 1
ATOM 767 O O . LYS A 1 100 ? -27.135 -37.130 33.929 1.00 90.62 100 LYS A O 1
ATOM 772 N N . ASN A 1 101 ? -27.471 -35.410 35.323 1.00 91.62 101 ASN A N 1
ATOM 773 C CA . ASN A 1 101 ? -28.198 -34.493 34.450 1.00 91.62 101 ASN A CA 1
ATOM 774 C C . ASN A 1 101 ? -27.227 -33.616 33.643 1.00 91.62 101 ASN A C 1
ATOM 776 O O . ASN A 1 101 ? -27.203 -32.394 33.791 1.00 91.62 101 ASN A O 1
ATOM 780 N N . VAL A 1 102 ? -26.412 -34.255 32.801 1.00 95.81 102 VAL A N 1
ATOM 781 C CA . VAL A 1 102 ? -25.426 -33.590 31.941 1.00 95.81 102 VAL A CA 1
ATOM 782 C C . VAL A 1 102 ? -25.641 -33.947 30.470 1.00 95.81 102 VAL A C 1
ATOM 784 O O . VAL A 1 102 ? -25.905 -35.094 30.115 1.00 95.81 102 VAL A O 1
ATOM 787 N N . THR A 1 103 ? -25.505 -32.948 29.610 1.00 96.56 103 THR A N 1
ATOM 788 C CA . THR A 1 103 ? -25.387 -33.051 28.153 1.00 96.56 103 THR A CA 1
ATOM 789 C C . THR A 1 103 ? -24.230 -32.158 27.696 1.00 96.56 103 THR A C 1
ATOM 791 O O . THR A 1 103 ? -23.593 -31.515 28.528 1.00 96.56 103 THR A O 1
ATOM 794 N N . GLY A 1 104 ? -23.905 -32.099 26.405 1.00 95.62 104 GLY A N 1
ATOM 795 C CA . GLY A 1 104 ? -22.873 -31.178 25.923 1.00 95.62 104 GLY A CA 1
ATOM 796 C C . GLY A 1 104 ? -22.043 -31.707 24.766 1.00 95.62 104 GLY A C 1
ATOM 797 O O . GLY A 1 104 ? -22.581 -32.319 23.846 1.00 95.62 104 GLY A O 1
ATOM 798 N N . ASN A 1 105 ? -20.732 -31.459 24.825 1.00 96.19 105 ASN A N 1
ATOM 799 C CA . ASN A 1 105 ? -19.818 -31.482 23.679 1.00 96.19 105 ASN A CA 1
ATOM 800 C C . ASN A 1 105 ? -20.166 -30.373 22.673 1.00 96.19 105 ASN A C 1
ATOM 802 O O . ASN A 1 105 ? -20.339 -30.622 21.478 1.00 96.19 105 ASN A O 1
ATOM 806 N N . TRP A 1 106 ? -20.339 -29.148 23.181 1.00 95.00 106 TRP A N 1
ATOM 807 C CA . TRP A 1 106 ? -20.600 -27.980 22.343 1.00 95.00 106 TRP A CA 1
ATOM 808 C C . TRP A 1 106 ? -19.412 -27.656 21.430 1.00 95.00 106 TRP A C 1
ATOM 810 O O . TRP A 1 106 ? -18.284 -28.090 21.655 1.00 95.00 106 TRP A O 1
ATOM 820 N N . GLN A 1 107 ? -19.654 -26.834 20.412 1.00 87.62 107 GLN A N 1
ATOM 821 C CA . GLN A 1 107 ? -18.594 -26.254 19.589 1.00 87.62 107 GLN A CA 1
ATOM 822 C C . GLN A 1 107 ? -18.254 -24.839 20.065 1.00 87.62 107 GLN A C 1
ATOM 824 O O . GLN A 1 107 ? -19.146 -24.053 20.396 1.00 87.62 107 GLN A O 1
ATOM 829 N N . GLY A 1 108 ? -16.967 -24.499 20.029 1.00 85.25 108 GLY A N 1
ATOM 830 C CA . GLY A 1 108 ? -16.447 -23.235 20.546 1.00 85.25 108 GLY A CA 1
ATOM 831 C C . GLY A 1 108 ? -16.074 -23.320 22.026 1.00 85.25 108 GLY A C 1
ATOM 832 O O . GLY A 1 108 ? -15.948 -24.406 22.588 1.00 85.25 108 GLY A O 1
ATOM 833 N N . GLN A 1 109 ? -15.874 -22.162 22.639 1.00 88.19 109 GLN A N 1
ATOM 834 C CA . GLN A 1 109 ? -15.453 -22.016 24.028 1.00 88.19 109 GLN A CA 1
ATOM 835 C C . GLN A 1 109 ? -15.944 -20.685 24.573 1.00 88.19 109 GLN A C 1
ATOM 837 O O . GLN A 1 109 ? -16.204 -19.766 23.791 1.00 88.19 109 GLN A O 1
ATOM 842 N N . LEU A 1 110 ? -15.991 -20.569 25.893 1.00 89.44 110 LEU A N 1
ATOM 843 C CA . LEU A 1 110 ? -16.350 -19.321 26.532 1.00 89.44 110 LEU A CA 1
ATOM 844 C C . LEU A 1 110 ? -15.160 -18.342 26.597 1.00 89.44 110 LEU A C 1
ATOM 846 O O . LEU A 1 110 ? -13.986 -18.714 26.679 1.00 89.44 110 LEU A O 1
ATOM 850 N N . ALA A 1 111 ? -15.445 -17.044 26.528 1.00 85.12 111 ALA A N 1
ATOM 851 C CA . ALA A 1 111 ? -14.447 -15.985 26.552 1.00 85.12 111 ALA A CA 1
ATOM 852 C C . ALA A 1 111 ? -13.997 -15.663 27.987 1.00 85.12 111 ALA A C 1
ATOM 854 O O . ALA A 1 111 ? -14.788 -15.240 28.835 1.00 85.12 111 ALA A O 1
ATOM 855 N N . ASN A 1 112 ? -12.687 -15.715 28.236 1.00 84.81 112 ASN A N 1
ATOM 856 C CA . ASN A 1 112 ? -12.090 -15.446 29.555 1.00 84.81 112 ASN A CA 1
ATOM 857 C C . ASN A 1 112 ? -12.308 -14.020 30.102 1.00 84.81 112 ASN A C 1
ATOM 859 O O . ASN A 1 112 ? -12.100 -13.788 31.291 1.00 84.81 112 ASN A O 1
ATOM 863 N N . ASN A 1 113 ? -12.709 -13.067 29.253 1.00 82.81 113 ASN A N 1
ATOM 864 C CA . ASN A 1 113 ? -12.915 -11.657 29.610 1.00 82.81 113 ASN A CA 1
ATOM 865 C C . ASN A 1 113 ? -14.367 -11.186 29.410 1.00 82.81 113 ASN A C 1
ATOM 867 O O . ASN A 1 113 ? -14.601 -9.982 29.296 1.00 82.81 113 ASN A O 1
ATOM 871 N N . GLY A 1 114 ? -15.328 -12.111 29.366 1.00 88.12 114 GLY A N 1
ATOM 872 C CA . GLY A 1 114 ? -16.748 -11.786 29.239 1.00 88.12 114 GLY A CA 1
ATOM 873 C C . GLY A 1 114 ? -17.275 -11.801 27.809 1.00 88.12 114 GLY A C 1
ATOM 874 O O . GLY A 1 114 ? -16.610 -11.357 26.871 1.00 88.12 114 GLY A O 1
ATOM 875 N N . GLU A 1 115 ? -18.509 -12.273 27.661 1.00 89.50 115 GLU A N 1
ATOM 876 C CA . GLU A 1 115 ? -19.268 -12.288 26.411 1.00 89.50 115 GLU A CA 1
ATOM 877 C C . GLU A 1 115 ? -20.768 -12.490 26.676 1.00 89.50 115 GLU A C 1
ATOM 879 O O . GLU A 1 115 ? -21.226 -12.448 27.816 1.00 89.50 115 GLU A O 1
ATOM 884 N N . THR A 1 116 ? -21.554 -12.670 25.612 1.00 93.62 116 THR A N 1
ATOM 885 C CA . THR A 1 116 ? -22.988 -12.971 25.694 1.00 93.62 116 THR A CA 1
ATOM 886 C C . THR A 1 116 ? -23.246 -14.456 25.477 1.00 93.62 116 THR A C 1
ATOM 888 O O . THR A 1 116 ? -22.919 -14.971 24.412 1.00 93.62 116 THR A O 1
ATOM 891 N N . ILE A 1 117 ? -23.948 -15.082 26.419 1.00 96.56 117 ILE A N 1
ATOM 892 C CA . ILE A 1 117 ? -24.565 -16.399 26.256 1.00 96.56 117 ILE A CA 1
ATOM 893 C C . ILE A 1 117 ? -26.043 -16.188 25.941 1.00 96.56 117 ILE A C 1
ATOM 895 O O . ILE A 1 117 ? -26.715 -15.378 26.588 1.00 96.56 117 ILE A O 1
ATOM 899 N N . ARG A 1 118 ? -26.551 -16.886 24.923 1.00 97.19 118 ARG A N 1
ATOM 900 C CA . ARG A 1 118 ? -27.956 -16.784 24.516 1.00 97.19 118 ARG A CA 1
ATOM 901 C C . ARG A 1 118 ? -28.559 -18.155 24.259 1.00 97.19 118 ARG A C 1
ATOM 903 O O . ARG A 1 118 ? -28.065 -18.892 23.405 1.00 97.19 118 ARG A O 1
ATOM 910 N N . LEU A 1 119 ? -29.653 -18.421 24.962 1.00 97.19 119 LEU A N 1
ATOM 911 C CA . LEU A 1 119 ? -30.510 -19.583 24.802 1.00 97.19 119 LEU A CA 1
ATOM 912 C C . LEU A 1 119 ? -31.704 -19.201 23.922 1.00 97.19 119 LEU A C 1
ATOM 914 O O . LEU A 1 119 ? -32.418 -18.236 24.208 1.00 97.19 119 LEU A O 1
ATOM 918 N N . ILE A 1 120 ? -31.909 -19.945 22.842 1.00 96.75 120 ILE A N 1
ATOM 919 C CA . ILE A 1 120 ? -33.060 -19.801 21.952 1.00 96.75 120 ILE A CA 1
ATOM 920 C C . ILE A 1 120 ? -33.960 -21.030 22.048 1.00 96.75 120 ILE A C 1
ATOM 922 O O . ILE A 1 120 ? -33.464 -22.154 22.149 1.00 96.75 120 ILE A O 1
ATOM 926 N N . ASP A 1 121 ? -35.269 -20.804 22.027 1.00 94.75 121 ASP A N 1
ATOM 927 C CA . ASP A 1 121 ? -36.262 -21.874 22.023 1.00 94.75 121 ASP A CA 1
ATOM 928 C C . ASP A 1 121 ? -36.475 -22.468 20.620 1.00 94.75 121 ASP A C 1
ATOM 930 O O . ASP A 1 121 ? -35.895 -22.017 19.628 1.00 94.75 121 ASP A O 1
ATOM 934 N N . ALA A 1 122 ? -37.340 -23.481 20.532 1.00 94.19 122 ALA A N 1
ATOM 935 C CA . ALA A 1 122 ? -37.675 -24.165 19.282 1.00 94.19 122 ALA A CA 1
ATOM 936 C C . ALA A 1 122 ? -38.344 -23.267 18.218 1.00 94.19 122 ALA A C 1
ATOM 938 O O . ALA A 1 122 ? -38.385 -23.639 17.045 1.00 94.19 122 ALA A O 1
ATOM 939 N N . THR A 1 123 ? -38.866 -22.094 18.595 1.00 94.19 123 THR A N 1
ATOM 940 C CA . THR A 1 123 ? -39.439 -21.106 17.660 1.00 94.19 123 THR A CA 1
ATOM 941 C C . THR A 1 123 ? -38.387 -20.132 17.122 1.00 94.19 123 THR A C 1
ATOM 943 O O . THR A 1 123 ? -38.665 -19.364 16.200 1.00 94.19 123 THR A O 1
ATOM 946 N N . GLY A 1 124 ? -37.174 -20.158 17.685 1.00 92.12 124 GLY A N 1
ATOM 947 C CA . GLY A 1 124 ? -36.103 -19.204 17.413 1.00 92.12 124 GLY A CA 1
ATOM 948 C C . GLY A 1 124 ? -36.167 -17.936 18.273 1.00 92.12 124 GLY A C 1
ATOM 949 O O . GLY A 1 124 ? -35.326 -17.046 18.101 1.00 92.12 124 GLY A O 1
ATOM 950 N N . ALA A 1 125 ? -37.121 -17.834 19.206 1.00 93.81 125 ALA A N 1
ATOM 951 C CA . ALA A 1 125 ? -37.187 -16.729 20.155 1.00 93.81 125 ALA A CA 1
ATOM 952 C C . ALA A 1 125 ? -36.100 -16.875 21.233 1.00 93.81 125 ALA A C 1
ATOM 954 O O . ALA A 1 125 ? -35.646 -17.971 21.548 1.00 93.81 125 ALA A O 1
ATOM 955 N N . THR A 1 126 ? -35.638 -15.754 21.796 1.00 95.00 126 THR A N 1
ATOM 956 C CA . THR A 1 126 ? -34.677 -15.788 22.911 1.00 95.00 126 THR A CA 1
ATOM 957 C C . THR A 1 126 ? -35.414 -16.169 24.189 1.00 95.00 126 THR A C 1
ATOM 959 O O . THR A 1 126 ? -36.184 -15.358 24.696 1.00 95.00 126 THR A O 1
ATOM 962 N N . ALA A 1 127 ? -35.161 -17.379 24.688 1.00 94.00 127 ALA A N 1
ATOM 963 C CA . ALA A 1 127 ? -35.709 -17.860 25.952 1.00 94.00 127 ALA A CA 1
ATOM 964 C C . ALA A 1 127 ? -35.005 -17.198 27.140 1.00 94.00 127 ALA A C 1
ATOM 966 O O . ALA A 1 127 ? -35.657 -16.724 28.064 1.00 94.00 127 ALA A O 1
ATOM 967 N N . ASP A 1 128 ? -33.673 -17.116 27.076 1.00 95.75 128 ASP A N 1
ATOM 968 C CA . ASP A 1 128 ? -32.869 -16.426 28.077 1.00 95.75 128 ASP A CA 1
ATOM 969 C C . ASP A 1 128 ? -31.544 -15.919 27.491 1.00 95.75 128 ASP A C 1
ATOM 971 O O . ASP A 1 128 ? -31.044 -16.396 26.462 1.00 95.75 128 ASP A O 1
ATOM 975 N N . LYS A 1 129 ? -30.969 -14.907 28.136 1.00 95.75 129 LYS A N 1
ATOM 976 C CA . LYS A 1 129 ? -29.713 -14.285 27.737 1.00 95.75 129 LYS A CA 1
ATOM 977 C C . LYS A 1 129 ? -29.030 -13.677 28.950 1.00 95.75 129 LYS A C 1
ATOM 979 O O . LYS A 1 129 ? -29.660 -12.958 29.714 1.00 95.75 129 LYS A O 1
ATOM 984 N N . VAL A 1 130 ? -27.714 -13.856 29.022 1.00 95.75 130 VAL A N 1
ATOM 985 C CA . VAL A 1 130 ? -26.845 -13.194 29.999 1.00 95.75 130 VAL A CA 1
ATOM 986 C C . VAL A 1 130 ? -25.560 -12.733 29.323 1.00 95.75 130 VAL A C 1
ATOM 988 O O . VAL A 1 130 ? -24.983 -13.436 28.492 1.00 95.75 130 VAL A O 1
ATOM 991 N N . ARG A 1 131 ? -25.093 -11.531 29.670 1.00 94.25 131 ARG A N 1
ATOM 992 C CA . ARG A 1 131 ? -23.753 -11.060 29.310 1.00 94.25 131 ARG A CA 1
ATOM 993 C C . ARG A 1 131 ? -22.895 -10.990 30.563 1.00 94.25 131 ARG A C 1
ATOM 995 O O . ARG A 1 131 ? -23.012 -10.019 31.305 1.00 94.25 131 ARG A O 1
ATOM 1002 N N . TYR A 1 132 ? -22.032 -11.979 30.762 1.00 94.56 132 TYR A N 1
ATOM 1003 C CA . TYR A 1 132 ? -21.102 -11.983 31.887 1.00 94.56 132 TYR A CA 1
ATOM 1004 C C . TYR A 1 132 ? -19.854 -11.147 31.581 1.00 94.56 132 TYR A C 1
ATOM 1006 O O . TYR A 1 132 ? -19.514 -10.891 30.422 1.00 94.56 132 TYR A O 1
ATOM 1014 N N . ALA A 1 133 ? -19.171 -10.700 32.631 1.00 94.19 133 ALA A N 1
ATOM 1015 C CA . ALA A 1 133 ? -17.941 -9.924 32.532 1.00 94.19 133 ALA A CA 1
ATOM 1016 C C . ALA A 1 133 ? -16.986 -10.267 33.686 1.00 94.19 133 ALA A C 1
ATOM 1018 O O . ALA A 1 133 ? -17.336 -11.027 34.585 1.00 94.19 133 ALA A O 1
ATOM 1019 N N . THR A 1 134 ? -15.772 -9.718 33.658 1.00 92.12 134 THR A N 1
ATOM 1020 C CA . THR A 1 134 ? -14.739 -9.945 34.696 1.00 92.12 134 THR A CA 1
ATOM 1021 C C . THR A 1 134 ? -14.313 -8.670 35.418 1.00 92.12 134 THR A C 1
ATOM 1023 O O . THR A 1 134 ? -13.484 -8.706 36.329 1.00 92.12 134 THR A O 1
ATOM 1026 N N . GLU A 1 135 ? -14.897 -7.541 35.030 1.00 93.81 135 GLU A N 1
ATOM 1027 C CA . GLU A 1 135 ? -14.687 -6.222 35.600 1.00 93.81 135 GLU A CA 1
ATOM 1028 C C . GLU A 1 135 ? -16.032 -5.519 35.821 1.00 93.81 135 GLU A C 1
ATOM 1030 O O . GLU A 1 135 ? -17.088 -5.996 35.399 1.00 93.81 135 GLU A O 1
ATOM 1035 N N . GLY A 1 136 ? -15.993 -4.373 36.500 1.00 93.00 136 GLY A N 1
ATOM 1036 C CA . GLY A 1 136 ? -17.198 -3.618 36.817 1.00 93.00 136 GLY A CA 1
ATOM 1037 C C . GLY A 1 136 ? -18.046 -4.325 37.862 1.00 93.00 136 GLY A C 1
ATOM 1038 O O . GLY A 1 136 ? -17.514 -4.803 38.860 1.00 93.00 136 GLY A O 1
ATOM 1039 N N . ASP A 1 137 ? -19.355 -4.388 37.649 1.00 92.44 137 ASP A N 1
ATOM 1040 C CA . ASP A 1 137 ? -20.302 -4.882 38.657 1.00 92.44 137 ASP A CA 1
ATOM 1041 C C . ASP A 1 137 ? -20.242 -6.407 38.844 1.00 92.44 137 ASP A C 1
ATOM 1043 O O . ASP A 1 137 ? -20.770 -6.928 39.822 1.00 92.44 137 ASP A O 1
ATOM 1047 N N . TRP A 1 138 ? -19.551 -7.113 37.944 1.00 93.31 138 TRP A N 1
ATOM 1048 C CA . TRP A 1 138 ? -19.256 -8.545 38.054 1.00 93.31 138 TRP A CA 1
ATOM 1049 C C . TRP A 1 138 ? -18.075 -8.841 38.985 1.00 93.31 138 TRP A C 1
ATOM 1051 O O . TRP A 1 138 ? -17.830 -9.989 39.334 1.00 93.31 138 TRP A O 1
ATOM 1061 N N . ALA A 1 139 ? -17.310 -7.825 39.386 1.00 92.12 139 ALA A N 1
ATOM 1062 C CA . ALA A 1 139 ? -16.067 -7.999 40.123 1.00 92.12 139 ALA A CA 1
ATOM 1063 C C . ALA A 1 139 ? -15.935 -7.001 41.273 1.00 92.12 139 ALA A C 1
ATOM 1065 O O . ALA A 1 139 ? -16.623 -5.986 41.359 1.00 92.12 139 ALA A O 1
ATOM 1066 N N . ARG A 1 140 ? -14.975 -7.248 42.168 1.00 89.81 140 ARG A N 1
ATOM 1067 C CA . ARG A 1 140 ? -14.643 -6.292 43.228 1.00 89.81 140 ARG A CA 1
ATOM 1068 C C . ARG A 1 140 ? -13.437 -5.453 42.837 1.00 89.81 140 ARG A C 1
ATOM 1070 O O . ARG A 1 140 ? -12.376 -5.996 42.518 1.00 89.81 140 ARG A O 1
ATOM 1077 N N . ARG A 1 141 ? -13.560 -4.129 42.937 1.00 90.56 141 ARG A N 1
ATOM 1078 C CA . ARG A 1 141 ? -12.422 -3.216 42.789 1.00 90.56 141 ARG A CA 1
ATOM 1079 C C . ARG A 1 141 ? -11.566 -3.246 44.056 1.00 90.56 141 ARG A C 1
ATOM 1081 O O . ARG A 1 141 ? -12.068 -3.009 45.150 1.00 90.56 141 ARG A O 1
ATOM 1088 N N . VAL A 1 142 ? -10.280 -3.566 43.925 1.00 91.25 142 VAL A N 1
ATOM 1089 C CA . VAL A 1 142 ? -9.341 -3.697 45.056 1.00 91.25 142 VAL A CA 1
ATOM 1090 C C . VAL A 1 142 ? -7.978 -3.089 44.723 1.00 91.25 142 VAL A C 1
ATOM 1092 O O . VAL A 1 142 ? -7.642 -2.906 43.552 1.00 91.25 142 VAL A O 1
ATOM 1095 N N . ARG A 1 143 ? -7.161 -2.799 45.743 1.00 90.62 143 ARG A N 1
ATOM 1096 C CA . ARG A 1 143 ? -5.748 -2.449 45.535 1.00 90.62 143 ARG A CA 1
ATOM 1097 C C . ARG A 1 143 ? -4.977 -3.674 45.041 1.00 90.62 143 ARG A C 1
ATOM 1099 O O . ARG A 1 143 ? -5.077 -4.759 45.615 1.00 90.62 143 ARG A O 1
ATOM 1106 N N . GLY A 1 144 ? -4.224 -3.487 43.964 1.00 90.81 144 GLY A N 1
ATOM 1107 C CA . GLY A 1 144 ? -3.433 -4.526 43.322 1.00 90.81 144 GLY A CA 1
ATOM 1108 C C . GLY A 1 144 ? -2.121 -4.850 44.044 1.00 90.81 144 GLY A C 1
ATOM 1109 O O . GLY A 1 144 ? -1.789 -4.245 45.076 1.00 90.81 144 GLY A O 1
ATOM 1110 N N . PRO A 1 145 ? -1.362 -5.822 43.506 1.00 91.94 145 PRO A N 1
ATOM 1111 C CA . PRO A 1 145 ? 0.007 -6.073 43.938 1.00 91.94 145 PRO A CA 1
ATOM 1112 C C . PRO A 1 145 ? 0.895 -4.847 43.689 1.00 91.94 145 PRO A C 1
ATOM 1114 O O . PRO A 1 145 ? 0.561 -3.959 42.903 1.00 91.94 145 PRO A O 1
ATOM 1117 N N . MET A 1 146 ? 2.033 -4.802 44.381 1.00 92.31 146 MET A N 1
ATOM 1118 C CA . MET A 1 146 ? 3.021 -3.747 44.187 1.00 92.31 146 MET A CA 1
ATOM 1119 C C . MET A 1 146 ? 3.644 -3.871 42.793 1.00 92.31 146 MET A C 1
ATOM 1121 O O . MET A 1 146 ? 4.128 -4.940 42.432 1.00 92.31 146 MET A O 1
ATOM 1125 N N . HIS A 1 147 ? 3.676 -2.780 42.034 1.00 90.75 147 HIS A N 1
ATOM 1126 C CA . HIS A 1 147 ? 4.377 -2.705 40.757 1.00 90.75 147 HIS A CA 1
ATOM 1127 C C . HIS A 1 147 ? 5.285 -1.478 40.765 1.00 90.75 147 HIS A C 1
ATOM 1129 O O . HIS A 1 147 ? 4.809 -0.351 40.914 1.00 90.75 147 HIS A O 1
ATOM 1135 N N . GLY A 1 148 ? 6.599 -1.689 40.665 1.00 86.69 148 GLY A N 1
ATOM 1136 C CA . GLY A 1 148 ? 7.580 -0.606 40.770 1.00 86.69 148 GLY A CA 1
ATOM 1137 C C . GLY A 1 148 ? 7.427 0.221 42.053 1.00 86.69 148 GLY A C 1
ATOM 1138 O O . GLY A 1 148 ? 7.575 1.430 42.007 1.00 86.69 148 GLY A O 1
ATOM 1139 N N . GLY A 1 149 ? 7.050 -0.378 43.187 1.00 92.06 149 GLY A N 1
ATOM 1140 C CA . GLY A 1 149 ? 6.832 0.356 44.444 1.00 92.06 149 GLY A CA 1
ATOM 1141 C C . GLY A 1 149 ? 5.520 1.153 44.540 1.00 92.06 149 GLY A C 1
ATOM 1142 O O . GLY A 1 149 ? 5.352 1.880 45.510 1.00 92.06 149 GLY A O 1
ATOM 1143 N N . HIS A 1 150 ? 4.594 0.990 43.588 1.00 95.00 150 HIS A N 1
ATOM 1144 C CA . HIS A 1 150 ? 3.276 1.637 43.584 1.00 95.00 150 HIS A CA 1
ATOM 1145 C C . HIS A 1 150 ? 2.123 0.628 43.587 1.00 95.00 150 HIS A C 1
ATOM 1147 O O . HIS A 1 150 ? 2.255 -0.480 43.052 1.00 95.00 150 HIS A O 1
ATOM 1153 N N . ARG A 1 151 ? 0.965 1.016 44.142 1.00 93.69 151 ARG A N 1
ATOM 1154 C CA . ARG A 1 151 ? -0.257 0.186 44.165 1.00 93.69 151 ARG A CA 1
ATOM 1155 C C . ARG A 1 151 ? -1.412 0.853 43.425 1.00 93.69 151 ARG A C 1
ATOM 1157 O O . ARG A 1 151 ? -2.111 1.714 43.956 1.00 93.69 151 ARG A O 1
ATOM 1164 N N . GLY A 1 152 ? -1.677 0.354 42.224 1.00 94.06 152 GLY A N 1
ATOM 1165 C CA . GLY A 1 152 ? -2.871 0.715 41.466 1.00 94.06 152 GLY A CA 1
ATOM 1166 C C . GLY A 1 152 ? -4.117 -0.054 41.904 1.00 94.06 152 GLY A C 1
ATOM 1167 O O . GLY A 1 152 ? -4.072 -0.936 42.766 1.00 94.06 152 GLY A O 1
ATOM 1168 N N . TRP A 1 153 ? -5.234 0.251 41.259 1.00 94.19 153 TRP A N 1
ATOM 1169 C CA . TRP A 1 153 ? -6.481 -0.491 41.377 1.00 94.19 153 TRP A CA 1
ATOM 1170 C C . TRP A 1 153 ? -6.558 -1.618 40.349 1.00 94.19 153 TRP A C 1
ATOM 1172 O O . TRP A 1 153 ? -6.177 -1.440 39.196 1.00 94.19 153 TRP A O 1
ATOM 1182 N N . ILE A 1 154 ? -7.119 -2.757 40.736 1.00 93.12 154 ILE A N 1
ATOM 1183 C CA . ILE A 1 154 ? -7.436 -3.872 39.837 1.00 93.12 154 ILE A CA 1
ATOM 1184 C C . ILE A 1 154 ? -8.858 -4.360 40.100 1.00 93.12 154 ILE A C 1
ATOM 1186 O O . ILE A 1 154 ? -9.413 -4.136 41.180 1.00 93.12 154 ILE A O 1
ATOM 1190 N N . TRP A 1 155 ? -9.432 -5.054 39.126 1.00 92.19 155 TRP A N 1
ATOM 1191 C CA . TRP A 1 155 ? -10.636 -5.848 39.323 1.00 92.19 155 TRP A CA 1
ATOM 1192 C C . TRP A 1 155 ? -10.247 -7.253 39.770 1.00 92.19 155 TRP A C 1
ATOM 1194 O O . TRP A 1 155 ? -9.314 -7.850 39.235 1.00 92.19 155 TRP A O 1
ATOM 1204 N N . ARG A 1 156 ? -10.931 -7.767 40.791 1.00 90.12 156 ARG A N 1
ATOM 1205 C CA . ARG A 1 156 ? -10.772 -9.140 41.266 1.00 90.12 156 ARG A CA 1
ATOM 1206 C C . ARG A 1 156 ? -12.113 -9.855 41.176 1.00 90.12 156 ARG A C 1
ATOM 1208 O O . ARG A 1 156 ? -13.055 -9.480 41.872 1.00 90.12 156 ARG A O 1
ATOM 1215 N N . ALA A 1 157 ? -12.139 -10.910 40.374 1.00 89.69 157 ALA A N 1
ATOM 1216 C CA . ALA A 1 157 ? -13.243 -11.843 40.212 1.00 89.69 157 ALA A CA 1
ATOM 1217 C C . ALA A 1 157 ? -12.717 -13.257 40.484 1.00 89.69 157 ALA A C 1
ATOM 1219 O O . ALA A 1 157 ? -11.826 -13.723 39.778 1.00 89.69 157 ALA A O 1
ATOM 1220 N N . ALA A 1 158 ? -13.223 -13.942 41.512 1.00 88.88 158 ALA A N 1
ATOM 1221 C CA . ALA A 1 158 ? -12.773 -15.306 41.821 1.00 88.88 158 ALA A CA 1
ATOM 1222 C C . ALA A 1 158 ? -13.265 -16.327 40.771 1.00 88.88 158 ALA A C 1
ATOM 1224 O O . ALA A 1 158 ? -12.546 -17.273 40.455 1.00 88.88 158 ALA A O 1
ATOM 1225 N N . HIS A 1 159 ? -14.398 -16.051 40.116 1.00 90.00 159 HIS A N 1
ATOM 1226 C CA . HIS A 1 159 ? -14.831 -16.745 38.896 1.00 90.00 159 HIS A CA 1
ATOM 1227 C C . HIS A 1 159 ? -13.960 -16.434 37.660 1.00 90.00 159 HIS A C 1
ATOM 1229 O O . HIS A 1 159 ? -14.181 -16.979 36.588 1.00 90.00 159 HIS A O 1
ATOM 1235 N N . GLY A 1 160 ? -12.988 -15.520 37.757 1.00 83.12 160 GLY A N 1
ATOM 1236 C CA . GLY A 1 160 ? -12.115 -15.065 36.666 1.00 83.12 160 GLY A CA 1
ATOM 1237 C C . GLY A 1 160 ? -10.762 -15.762 36.603 1.00 83.12 160 GLY A C 1
ATOM 1238 O O . GLY A 1 160 ? -9.767 -15.090 36.338 1.00 83.12 160 GLY A O 1
ATOM 1239 N N . GLY A 1 161 ? -10.714 -17.076 36.845 1.00 77.81 161 GLY A N 1
ATOM 1240 C CA . GLY A 1 161 ? -9.476 -17.874 36.845 1.00 77.81 161 GLY A CA 1
ATOM 1241 C C . GLY A 1 161 ? -9.085 -18.459 38.204 1.00 77.81 161 GLY A C 1
ATOM 1242 O O . GLY A 1 161 ? -8.038 -19.082 38.325 1.00 77.81 161 GLY A O 1
ATOM 1243 N N . GLY A 1 162 ? -9.924 -18.299 39.234 1.00 83.12 162 GLY A N 1
ATOM 1244 C CA . GLY A 1 162 ? -9.783 -19.019 40.506 1.00 83.12 162 GLY A CA 1
ATOM 1245 C C . GLY A 1 162 ? -10.406 -20.420 40.497 1.00 83.12 162 GLY A C 1
ATOM 1246 O O . GLY A 1 162 ? -10.393 -21.086 41.525 1.00 83.12 162 GLY A O 1
ATOM 1247 N N . GLY A 1 163 ? -10.980 -20.856 39.367 1.00 87.38 163 GLY A N 1
ATOM 1248 C CA . GLY A 1 163 ? -11.707 -22.123 39.243 1.00 87.38 163 GLY A CA 1
ATOM 1249 C C . GLY A 1 163 ? -13.096 -22.125 39.873 1.00 87.38 163 GLY A C 1
ATOM 1250 O O . GLY A 1 163 ? -13.627 -23.196 40.122 1.00 87.38 163 GLY A O 1
ATOM 1251 N N . HIS A 1 164 ? -13.670 -20.961 40.172 1.00 95.00 164 HIS A N 1
ATOM 1252 C CA . HIS A 1 164 ? -15.055 -20.831 40.622 1.00 95.00 164 HIS A CA 1
ATOM 1253 C C . HIS A 1 164 ? -15.986 -20.535 39.439 1.00 95.00 164 HIS A C 1
ATOM 1255 O O . HIS A 1 164 ? -15.551 -19.968 38.435 1.00 95.00 164 HIS A O 1
ATOM 1261 N N . SER A 1 165 ? -17.268 -20.859 39.568 1.00 96.00 165 SER A N 1
ATOM 1262 C CA . SER A 1 165 ? -18.307 -20.489 38.602 1.00 96.00 165 SER A CA 1
ATOM 1263 C C . SER A 1 165 ? -19.012 -19.186 39.009 1.00 96.00 165 SER A C 1
ATOM 1265 O O . SER A 1 165 ? -18.864 -18.684 40.131 1.00 96.00 165 SER A O 1
ATOM 1267 N N . LEU A 1 166 ? -19.760 -18.614 38.067 1.00 96.88 166 LEU A N 1
ATOM 1268 C CA . LEU A 1 166 ? -20.771 -17.588 38.307 1.00 96.88 166 LEU A CA 1
ATOM 1269 C C . LEU A 1 166 ? -22.116 -18.265 38.564 1.00 96.88 166 LEU A C 1
ATOM 1271 O O . LEU A 1 166 ? -22.579 -19.008 37.710 1.00 96.88 166 LEU A O 1
ATOM 1275 N N . GLU A 1 167 ? -22.749 -17.961 39.691 1.00 97.56 167 GLU A N 1
ATOM 1276 C CA . GLU A 1 167 ? -24.025 -18.530 40.134 1.00 97.56 167 GLU A CA 1
ATOM 1277 C C . GLU A 1 167 ? -25.090 -17.428 40.266 1.00 97.56 167 GLU A C 1
ATOM 1279 O O . GLU A 1 167 ? -24.849 -16.399 40.914 1.00 97.56 167 GLU A O 1
ATOM 1284 N N . LEU A 1 168 ? -26.264 -17.643 39.666 1.00 97.25 168 LEU A N 1
ATOM 1285 C CA . LEU A 1 168 ? -27.449 -16.794 39.807 1.00 97.25 168 LEU A CA 1
ATOM 1286 C C . LEU A 1 168 ? -27.982 -16.853 41.249 1.00 97.25 168 LEU A C 1
ATOM 1288 O O . LEU A 1 168 ? -28.186 -17.939 41.794 1.00 97.25 168 LEU A O 1
ATOM 1292 N N . MET A 1 169 ? -28.228 -15.696 41.865 1.00 96.19 169 MET A N 1
ATOM 1293 C CA . MET A 1 169 ? -28.639 -15.614 43.273 1.00 96.19 169 MET A CA 1
ATOM 1294 C C . MET A 1 169 ? -30.160 -15.678 43.463 1.00 96.19 169 MET A C 1
ATOM 1296 O O . MET A 1 169 ? -30.629 -16.417 44.329 1.00 96.19 169 MET A O 1
ATOM 1300 N N . GLN A 1 170 ? -30.925 -14.911 42.678 1.00 94.38 170 GLN A N 1
ATOM 1301 C CA . GLN A 1 170 ? -32.380 -14.789 42.806 1.00 94.38 170 GLN A CA 1
ATOM 1302 C C . GLN A 1 170 ? -33.072 -14.891 41.429 1.00 94.38 170 GLN A C 1
ATOM 1304 O O . GLN A 1 170 ? -33.048 -13.927 40.661 1.00 94.38 170 GLN A O 1
ATOM 1309 N N . PRO A 1 171 ? -33.716 -16.023 41.090 1.00 92.19 171 PRO A N 1
ATOM 1310 C CA . PRO A 1 171 ? -34.307 -16.252 39.764 1.00 92.19 171 PRO A CA 1
ATOM 1311 C C . PRO A 1 171 ? -35.577 -15.442 39.456 1.00 92.19 171 PRO A C 1
ATOM 1313 O O . PRO A 1 171 ? -35.952 -15.321 38.290 1.00 92.19 171 PRO A O 1
ATOM 1316 N N . SER A 1 172 ? -36.250 -14.881 40.468 1.00 89.69 172 SER A N 1
ATOM 1317 C CA . SER A 1 172 ? -37.414 -14.002 40.255 1.00 89.69 172 SER A CA 1
ATOM 1318 C C . SER A 1 172 ? -37.029 -12.615 39.724 1.00 89.69 172 SER A C 1
ATOM 1320 O O . SER A 1 172 ? -37.878 -11.892 39.202 1.00 89.69 172 SER A O 1
ATOM 1322 N N . LEU A 1 173 ? -35.749 -12.250 39.833 1.00 91.81 173 LEU A N 1
ATOM 1323 C CA . LEU A 1 173 ? -35.181 -11.013 39.316 1.00 91.81 173 LEU A CA 1
ATOM 1324 C C . LEU A 1 173 ? -34.375 -11.290 38.044 1.00 91.81 173 LEU A C 1
ATOM 1326 O O . LEU A 1 173 ? -33.878 -12.388 37.812 1.00 91.81 173 LEU A O 1
ATOM 1330 N N . SER A 1 174 ? -34.212 -10.261 37.213 1.00 91.31 174 SER A N 1
ATOM 1331 C CA . SER A 1 174 ? -33.473 -10.380 35.954 1.00 91.31 174 SER A CA 1
ATOM 1332 C C . SER A 1 174 ? -32.041 -10.886 36.175 1.00 91.31 174 SER A C 1
ATOM 1334 O O . SER A 1 174 ? -31.270 -10.306 36.944 1.00 91.31 174 SER A O 1
ATOM 1336 N N . ASN A 1 175 ? -31.655 -11.926 35.439 1.00 92.81 175 ASN A N 1
ATOM 1337 C CA . ASN A 1 175 ? -30.281 -12.427 35.374 1.00 92.81 175 ASN A CA 1
ATOM 1338 C C . ASN A 1 175 ? -29.391 -11.592 34.427 1.00 92.81 175 ASN A C 1
ATOM 1340 O O . ASN A 1 175 ? -28.207 -11.873 34.272 1.00 92.81 175 ASN A O 1
ATOM 1344 N N . ASN A 1 176 ? -29.912 -10.527 33.811 1.00 91.94 176 ASN A N 1
ATOM 1345 C CA . ASN A 1 176 ? -29.108 -9.617 32.990 1.00 91.94 176 ASN A CA 1
ATOM 1346 C C . ASN A 1 176 ? -28.328 -8.579 33.817 1.00 91.94 176 ASN A C 1
ATOM 1348 O O . ASN A 1 176 ? -27.613 -7.747 33.254 1.00 91.94 176 ASN A O 1
ATOM 1352 N N . HIS A 1 177 ? -28.456 -8.600 35.145 1.00 94.19 177 HIS A N 1
ATOM 1353 C CA . HIS A 1 177 ? -27.771 -7.680 36.045 1.00 94.19 177 HIS A CA 1
ATOM 1354 C C . HIS A 1 177 ? -26.731 -8.423 36.882 1.00 94.19 177 HIS A C 1
ATOM 1356 O O . HIS A 1 177 ? -27.074 -9.314 37.650 1.00 94.19 177 HIS A O 1
ATOM 1362 N N . ALA A 1 178 ? -25.463 -8.009 36.779 1.00 94.56 178 ALA A N 1
ATOM 1363 C CA . ALA A 1 178 ? -24.328 -8.588 37.513 1.00 94.56 178 ALA A CA 1
ATOM 1364 C C . ALA A 1 178 ? -24.567 -8.680 39.027 1.00 94.56 178 ALA A C 1
ATOM 1366 O O . ALA A 1 178 ? -24.125 -9.597 39.700 1.00 94.56 178 ALA A O 1
ATOM 1367 N N . GLN A 1 179 ? -25.331 -7.723 39.544 1.00 94.94 179 GLN A N 1
ATOM 1368 C CA . GLN A 1 179 ? -25.745 -7.594 40.932 1.00 94.94 179 GLN A CA 1
ATOM 1369 C C . GLN A 1 179 ? -26.677 -8.715 41.443 1.00 94.94 179 GLN A C 1
ATOM 1371 O O . GLN A 1 179 ? -26.925 -8.772 42.652 1.00 94.94 179 GLN A O 1
ATOM 1376 N N . ASN A 1 180 ? -27.149 -9.588 40.545 1.00 96.00 180 ASN A N 1
ATOM 1377 C CA . ASN A 1 180 ? -27.876 -10.832 40.812 1.00 96.00 180 ASN A CA 1
ATOM 1378 C C . ASN A 1 180 ? -27.006 -12.094 40.579 1.00 96.00 180 ASN A C 1
ATOM 1380 O O . ASN A 1 180 ? -27.499 -13.216 40.627 1.00 96.00 180 ASN A O 1
ATOM 1384 N N . TRP A 1 181 ? -25.705 -11.929 40.331 1.00 96.38 181 TRP A N 1
ATOM 1385 C CA . TRP A 1 181 ? -24.738 -13.017 40.183 1.00 96.38 181 TRP A CA 1
ATOM 1386 C C . TRP A 1 181 ? -23.676 -12.956 41.273 1.00 96.38 181 TRP A C 1
ATOM 1388 O O . TRP A 1 181 ? -23.277 -11.880 41.725 1.00 96.38 181 TRP A O 1
ATOM 1398 N N . HIS A 1 182 ? -23.178 -14.115 41.680 1.00 95.12 182 HIS A N 1
ATOM 1399 C CA . HIS A 1 182 ? -22.086 -14.204 42.639 1.00 95.12 182 HIS A CA 1
ATOM 1400 C C . HIS A 1 182 ? -21.138 -15.345 42.288 1.00 95.12 182 HIS A C 1
ATOM 1402 O O . HIS A 1 182 ? -21.478 -16.257 41.544 1.00 95.12 182 HIS A O 1
ATOM 1408 N N . THR A 1 183 ? -19.920 -15.294 42.825 1.00 95.31 183 THR A N 1
ATOM 1409 C CA . THR A 1 183 ? -18.986 -16.418 42.702 1.00 95.31 183 THR A CA 1
ATOM 1410 C C . THR A 1 183 ? -19.451 -17.592 43.563 1.00 95.31 183 THR A C 1
ATOM 1412 O O . THR A 1 183 ? -19.837 -17.374 44.715 1.00 95.31 183 THR A O 1
ATOM 1415 N N . SER A 1 184 ? -19.342 -18.819 43.060 1.00 96.38 184 SER A N 1
ATOM 1416 C CA . SER A 1 184 ? -19.569 -20.025 43.861 1.00 96.38 184 SER A CA 1
ATOM 1417 C C . SER A 1 184 ? -18.669 -20.088 45.101 1.00 96.38 184 SER A C 1
ATOM 1419 O O . SER A 1 184 ? -17.503 -19.683 45.069 1.00 96.38 184 SER A O 1
ATOM 1421 N N . VAL A 1 185 ? -19.169 -20.642 46.209 1.00 93.06 185 VAL A N 1
ATOM 1422 C CA . VAL A 1 185 ? -18.360 -20.845 47.428 1.00 93.06 185 VAL A CA 1
ATOM 1423 C C . VAL A 1 185 ? -17.303 -21.930 47.202 1.00 93.06 185 VAL A C 1
ATOM 1425 O O . VAL A 1 185 ? -16.138 -21.757 47.562 1.00 93.06 185 VAL A O 1
ATOM 1428 N N . ALA A 1 186 ? -17.701 -23.044 46.586 1.00 87.69 186 ALA A N 1
ATOM 1429 C CA . ALA A 1 186 ? -16.801 -24.136 46.238 1.00 87.69 186 ALA A CA 1
ATOM 1430 C C . ALA A 1 186 ? -16.103 -23.873 44.896 1.00 87.69 186 ALA A C 1
ATOM 1432 O O . ALA A 1 186 ? -16.706 -23.341 43.959 1.00 87.69 186 ALA A O 1
ATOM 1433 N N . GLY A 1 187 ? -14.844 -24.303 44.782 1.00 87.12 187 GLY A N 1
ATOM 1434 C CA . GLY A 1 187 ? -14.203 -24.442 43.476 1.00 87.12 187 GLY A CA 1
ATOM 1435 C C . GLY A 1 187 ? -14.971 -25.451 42.614 1.00 87.12 187 GLY A C 1
ATOM 1436 O O . GLY A 1 187 ? -15.477 -26.447 43.131 1.00 87.12 187 GLY A O 1
ATOM 1437 N N . ARG A 1 188 ? -15.040 -25.184 41.309 1.00 90.12 188 ARG A N 1
ATOM 1438 C CA . ARG A 1 188 ? -15.823 -25.884 40.274 1.00 90.12 188 ARG A CA 1
ATOM 1439 C C . ARG A 1 188 ? -17.342 -25.755 40.394 1.00 90.12 188 ARG A C 1
ATOM 1441 O O . ARG A 1 188 ? -18.060 -26.478 39.712 1.00 90.12 188 ARG A O 1
ATOM 1448 N N . GLY A 1 189 ? -17.824 -24.840 41.229 1.00 93.81 189 GLY A N 1
ATOM 1449 C CA . GLY A 1 189 ? -19.242 -24.507 41.261 1.00 93.81 189 GLY A CA 1
ATOM 1450 C C . GLY A 1 189 ? -20.138 -25.521 41.967 1.00 93.81 189 GLY A C 1
ATOM 1451 O O . GLY A 1 189 ? -19.680 -26.365 42.751 1.00 93.81 189 GLY A O 1
ATOM 1452 N N . THR A 1 190 ? -21.435 -25.436 41.689 1.00 95.25 190 THR A N 1
ATOM 1453 C CA . THR A 1 190 ? -22.473 -26.319 42.232 1.00 95.25 190 THR A CA 1
ATOM 1454 C C . THR A 1 190 ? -23.306 -27.046 41.166 1.00 95.25 190 THR A C 1
ATOM 1456 O O . THR A 1 190 ? -24.479 -27.313 41.422 1.00 95.25 190 THR A O 1
ATOM 1459 N N . PRO A 1 191 ? -22.710 -27.541 40.062 1.00 95.69 191 PRO A N 1
ATOM 1460 C CA . PRO A 1 191 ? -23.492 -28.079 38.958 1.00 95.69 191 PRO A CA 1
ATOM 1461 C C . PRO A 1 191 ? -24.369 -29.261 39.386 1.00 95.69 191 PRO A C 1
ATOM 1463 O O . PRO A 1 191 ? -23.949 -30.140 40.152 1.00 95.69 191 PRO A O 1
ATOM 1466 N N . GLY A 1 192 ? -25.593 -29.281 38.872 1.00 92.00 192 GLY A N 1
ATOM 1467 C CA . GLY A 1 192 ? -26.650 -30.235 39.178 1.00 92.00 192 GLY A CA 1
ATOM 1468 C C . GLY A 1 192 ? -27.301 -30.046 40.552 1.00 92.00 192 GLY A C 1
ATOM 1469 O O . GLY A 1 192 ? -28.070 -30.915 40.968 1.00 92.00 192 GLY A O 1
ATOM 1470 N N . ARG A 1 193 ? -26.985 -28.971 41.287 1.00 92.06 193 ARG A N 1
ATOM 1471 C CA . ARG A 1 193 ? -27.488 -28.684 42.643 1.00 92.06 193 ARG A CA 1
ATOM 1472 C C . ARG A 1 193 ? -27.927 -27.224 42.748 1.00 92.06 193 ARG A C 1
ATOM 1474 O O . ARG A 1 193 ? -27.626 -26.410 41.892 1.00 92.06 193 ARG A O 1
ATOM 1481 N N . ALA A 1 194 ? -28.629 -26.884 43.827 1.00 92.12 194 ALA A N 1
ATOM 1482 C CA . ALA A 1 194 ? -28.958 -25.490 44.100 1.00 92.12 194 ALA A CA 1
ATOM 1483 C C . ALA A 1 194 ? -27.680 -24.652 44.298 1.00 92.12 194 ALA A C 1
ATOM 1485 O O . ALA A 1 194 ? -26.799 -25.052 45.066 1.00 92.12 194 ALA A O 1
ATOM 1486 N N . ASN A 1 195 ? -27.641 -23.479 43.656 1.00 96.12 195 ASN A N 1
ATOM 1487 C CA . ASN A 1 195 ? -26.534 -22.528 43.748 1.00 96.12 195 ASN A CA 1
ATOM 1488 C C . ASN A 1 195 ? -26.154 -22.219 45.199 1.00 96.12 195 ASN A C 1
ATOM 1490 O O . ASN A 1 195 ? -27.014 -21.904 46.028 1.00 96.12 195 ASN A O 1
ATOM 1494 N N . SER A 1 196 ? -24.852 -22.236 45.494 1.00 95.94 196 SER A N 1
ATOM 1495 C CA . SER A 1 196 ? -24.323 -21.887 46.820 1.00 95.94 196 SER A CA 1
ATOM 1496 C C . SER A 1 196 ? -24.559 -20.422 47.197 1.00 95.94 196 SER A C 1
ATOM 1498 O O . SER A 1 196 ? -24.576 -20.084 48.380 1.00 95.94 196 SER A O 1
ATOM 1500 N N . SER A 1 197 ? -24.762 -19.562 46.199 1.00 94.50 197 SER A N 1
ATOM 1501 C CA . SER A 1 197 ? -25.072 -18.143 46.358 1.00 94.50 197 SER A CA 1
ATOM 1502 C C . SER A 1 197 ? -26.568 -17.810 46.387 1.00 94.50 197 SER A C 1
ATOM 1504 O O . SER A 1 197 ? -26.913 -16.630 46.456 1.00 94.50 197 SER A O 1
ATOM 1506 N N . LYS A 1 198 ? -27.464 -18.807 46.319 1.00 94.38 198 LYS A N 1
ATOM 1507 C CA . LYS A 1 198 ? -28.914 -18.573 46.257 1.00 94.38 198 LYS A CA 1
ATOM 1508 C C . LYS A 1 198 ? -29.402 -17.790 47.481 1.00 94.38 198 LYS A C 1
ATOM 1510 O O . LYS A 1 198 ? -29.136 -18.174 48.621 1.00 94.38 198 LYS A O 1
ATOM 1515 N N . LEU A 1 199 ? -30.171 -16.728 47.247 1.00 94.12 199 LEU A N 1
ATOM 1516 C CA . LEU A 1 199 ? -30.770 -15.892 48.288 1.00 94.12 199 LEU A CA 1
ATOM 1517 C C . LEU A 1 199 ? -32.287 -15.827 48.113 1.00 94.12 199 LEU A C 1
ATOM 1519 O O . LEU A 1 199 ? -32.791 -15.802 46.997 1.00 94.12 199 LEU A O 1
ATOM 1523 N N . ALA A 1 200 ? -33.013 -15.792 49.233 1.00 90.25 200 ALA A N 1
ATOM 1524 C CA . ALA A 1 200 ? -34.460 -15.566 49.229 1.00 90.25 200 ALA A CA 1
ATOM 1525 C C . ALA A 1 200 ? -34.827 -14.075 49.140 1.00 90.25 200 ALA A C 1
ATOM 1527 O O . ALA A 1 200 ? -35.908 -13.754 48.662 1.00 90.25 200 ALA A O 1
ATOM 1528 N N . ASN A 1 201 ? -33.935 -13.203 49.618 1.00 93.00 201 ASN A N 1
ATOM 1529 C CA . ASN A 1 201 ? -34.080 -11.753 49.632 1.00 93.00 201 ASN A CA 1
ATOM 1530 C C . ASN A 1 201 ? -32.747 -11.135 49.190 1.00 93.00 201 ASN A C 1
ATOM 1532 O O . ASN A 1 201 ? -31.759 -11.181 49.938 1.00 93.00 201 ASN A O 1
ATOM 1536 N N . LEU A 1 202 ? -32.687 -10.659 47.950 1.00 95.00 202 LEU A N 1
ATOM 1537 C CA . LEU A 1 202 ? -31.501 -10.035 47.380 1.00 95.00 202 LEU A CA 1
ATOM 1538 C C . LEU A 1 202 ? -31.407 -8.582 47.878 1.00 95.00 202 LEU A C 1
ATOM 1540 O O . LEU A 1 202 ? -32.397 -7.872 47.827 1.00 95.00 202 LEU A O 1
ATOM 1544 N N . PRO A 1 203 ? -30.232 -8.077 48.307 1.00 95.06 203 PRO A N 1
ATOM 1545 C CA . PRO A 1 203 ? -30.097 -6.648 48.571 1.00 95.06 203 PRO A CA 1
ATOM 1546 C C . PRO A 1 203 ? -30.471 -5.823 47.326 1.00 95.06 203 PRO A C 1
ATOM 1548 O O . PRO A 1 203 ? -30.021 -6.208 46.234 1.00 95.06 203 PRO A O 1
ATOM 1551 N N . PRO A 1 204 ? -31.165 -4.672 47.470 1.00 95.69 204 PRO A N 1
ATOM 1552 C CA . PRO A 1 204 ? -31.650 -3.905 46.331 1.00 95.69 204 PRO A CA 1
ATOM 1553 C C . PRO A 1 204 ? -30.558 -3.656 45.291 1.00 95.69 204 PRO A C 1
ATOM 1555 O O . PRO A 1 204 ? -29.445 -3.212 45.609 1.00 95.69 204 PRO A O 1
ATOM 1558 N N . MET A 1 205 ? -30.867 -3.933 44.027 1.00 95.75 205 MET A N 1
ATOM 1559 C CA . MET A 1 205 ? -29.947 -3.681 42.928 1.00 95.75 205 MET A CA 1
ATOM 1560 C C . MET A 1 205 ? -29.916 -2.190 42.621 1.00 95.75 205 MET A C 1
ATOM 1562 O O . MET A 1 205 ? -30.945 -1.612 42.288 1.00 95.75 205 MET A O 1
ATOM 1566 N N . ILE A 1 206 ? -28.735 -1.578 42.685 1.00 96.56 206 ILE A N 1
ATOM 1567 C CA . ILE A 1 206 ? -28.532 -0.153 42.399 1.00 96.56 206 ILE A CA 1
ATOM 1568 C C . ILE A 1 206 ? -27.888 -0.033 41.021 1.00 96.56 206 ILE A C 1
ATOM 1570 O O . ILE A 1 206 ? -26.714 -0.354 40.850 1.00 96.56 206 ILE A O 1
ATOM 1574 N N . LEU A 1 207 ? -28.657 0.405 40.034 1.00 95.69 207 LEU A N 1
ATOM 1575 C CA . LEU A 1 207 ? -28.302 0.415 38.619 1.00 95.69 207 LEU A CA 1
ATOM 1576 C C . LEU A 1 207 ? -28.351 1.841 38.063 1.00 95.69 207 LEU A C 1
ATOM 1578 O O . LEU A 1 207 ? -28.951 2.737 38.655 1.00 95.69 207 LEU A O 1
ATOM 1582 N N . ASP A 1 208 ? -27.725 2.050 36.906 1.00 95.12 208 ASP A N 1
ATOM 1583 C CA . ASP A 1 208 ? -27.844 3.280 36.108 1.00 95.12 208 ASP A CA 1
ATOM 1584 C C . ASP A 1 208 ? -27.559 4.582 36.887 1.00 95.12 208 ASP A C 1
ATOM 1586 O O . ASP A 1 208 ? -28.150 5.628 36.617 1.00 95.12 208 ASP A O 1
ATOM 1590 N N . VAL A 1 209 ? -26.649 4.527 37.867 1.00 96.75 209 VAL A N 1
ATOM 1591 C CA . VAL A 1 209 ? -26.309 5.691 38.691 1.00 96.75 209 VAL A CA 1
ATOM 1592 C C . VAL A 1 209 ? -25.563 6.731 37.859 1.00 96.75 209 VAL A C 1
ATOM 1594 O O . VAL A 1 209 ? -24.509 6.452 37.280 1.00 96.75 209 VAL A O 1
ATOM 1597 N N . ILE A 1 210 ? -26.079 7.958 37.824 1.00 97.69 210 ILE A N 1
ATOM 1598 C CA . ILE A 1 210 ? -25.529 9.045 37.008 1.00 97.69 210 ILE A CA 1
ATOM 1599 C C . ILE A 1 210 ? -25.784 10.410 37.660 1.00 97.69 210 ILE A C 1
ATOM 1601 O O . ILE A 1 210 ? -26.843 10.629 38.249 1.00 97.69 210 ILE A O 1
ATOM 1605 N N . HIS A 1 211 ? -24.815 11.328 37.556 1.00 98.38 211 HIS A N 1
ATOM 1606 C CA . HIS A 1 211 ? -24.968 12.722 37.973 1.00 98.38 211 HIS A CA 1
ATOM 1607 C C . HIS A 1 211 ? -25.294 13.613 36.766 1.00 98.38 211 HIS A C 1
ATOM 1609 O O . HIS A 1 211 ? -24.878 13.327 35.640 1.00 98.38 211 HIS A O 1
ATOM 1615 N N . SER A 1 212 ? -26.018 14.704 37.005 1.00 97.88 212 SER A N 1
ATOM 1616 C CA . SER A 1 212 ? -26.322 15.732 36.011 1.00 97.88 212 SER A CA 1
ATOM 1617 C C . SER A 1 212 ? -26.330 17.125 36.655 1.00 97.88 212 SER A C 1
ATOM 1619 O O . SER A 1 212 ? -26.900 17.258 37.741 1.00 97.88 212 SER A O 1
ATOM 1621 N N . PRO A 1 213 ? -25.780 18.169 36.000 1.00 97.62 213 PRO A N 1
ATOM 1622 C CA . PRO A 1 213 ? -25.088 18.146 34.701 1.00 97.62 213 PRO A CA 1
ATOM 1623 C C . PRO A 1 213 ? -23.791 17.323 34.721 1.00 97.62 213 PRO A C 1
ATOM 1625 O O . PRO A 1 213 ? -23.156 17.212 35.757 1.00 97.62 213 PRO A O 1
ATOM 1628 N N . ALA A 1 214 ? -23.379 16.761 33.577 1.00 96.62 214 ALA A N 1
ATOM 1629 C CA . ALA A 1 214 ? -22.157 15.942 33.478 1.00 96.62 214 ALA A CA 1
ATOM 1630 C C . ALA A 1 214 ? -20.846 16.732 33.691 1.00 96.62 214 ALA A C 1
ATOM 1632 O O . ALA A 1 214 ? -19.795 16.147 33.943 1.00 96.62 214 ALA A O 1
ATOM 1633 N N . VAL A 1 215 ? -20.907 18.056 33.521 1.00 96.25 215 VAL A N 1
ATOM 1634 C CA . VAL A 1 215 ? -19.853 19.020 33.859 1.00 96.25 215 VAL A CA 1
ATOM 1635 C C . VAL A 1 215 ? -20.564 20.225 34.495 1.00 96.25 215 VAL A C 1
ATOM 1637 O O . VAL A 1 215 ? -21.000 21.112 33.760 1.00 96.25 215 VAL A O 1
ATOM 1640 N N . PRO A 1 216 ? -20.812 20.209 35.815 1.00 97.88 216 PRO A N 1
ATOM 1641 C CA . PRO A 1 216 ? -21.557 21.267 36.496 1.00 97.88 216 PRO A CA 1
ATOM 1642 C C . PRO A 1 216 ? -20.749 22.566 36.613 1.00 97.88 216 PRO A C 1
ATOM 1644 O O . PRO A 1 216 ? -19.533 22.530 36.816 1.00 97.88 216 PRO A O 1
ATOM 1647 N N . ARG A 1 217 ? -21.432 23.713 36.522 1.00 97.75 217 ARG A N 1
ATOM 1648 C CA . ARG A 1 217 ? -20.898 25.032 36.901 1.00 97.75 217 ARG A CA 1
ATOM 1649 C C . ARG A 1 217 ? -20.962 25.238 38.411 1.00 97.75 217 ARG A C 1
ATOM 1651 O O . ARG A 1 217 ? -21.716 24.560 39.105 1.00 97.75 217 ARG A O 1
ATOM 1658 N N . SER A 1 218 ? -20.229 26.222 38.922 1.00 97.94 218 SER A N 1
ATOM 1659 C CA . SER A 1 218 ? -20.226 26.578 40.348 1.00 97.94 218 SER A CA 1
ATOM 1660 C C . SER A 1 218 ? -21.566 27.106 40.863 1.00 97.94 218 SER A C 1
ATOM 1662 O O . SER A 1 218 ? -21.814 27.130 42.067 1.00 97.94 218 SER A O 1
ATOM 1664 N N . THR A 1 219 ? -22.456 27.489 39.950 1.00 97.81 219 THR A N 1
ATOM 1665 C CA . THR A 1 219 ? -23.840 27.880 40.230 1.00 97.81 219 THR A CA 1
ATOM 1666 C C . THR A 1 219 ? -24.837 26.731 40.105 1.00 97.81 219 THR A C 1
ATOM 1668 O O . THR A 1 219 ? -25.988 26.888 40.513 1.00 97.81 219 THR A O 1
ATOM 1671 N N . ASP A 1 220 ? -24.437 25.598 39.525 1.00 98.19 220 ASP A N 1
ATOM 1672 C CA . ASP A 1 220 ? -25.355 24.508 39.211 1.00 98.19 220 ASP A CA 1
ATOM 1673 C C . ASP A 1 220 ? -25.516 23.571 40.416 1.00 98.19 220 ASP A C 1
ATOM 1675 O O . ASP A 1 220 ? -24.521 23.073 40.952 1.00 98.19 220 ASP A O 1
ATOM 1679 N N . PRO A 1 221 ? -26.752 23.257 40.837 1.00 98.12 221 PRO A N 1
ATOM 1680 C CA . PRO A 1 221 ? -26.981 22.104 41.693 1.00 98.12 221 PRO A CA 1
ATOM 1681 C C . PRO A 1 221 ? -26.744 20.810 40.900 1.00 98.12 221 PRO A C 1
ATOM 1683 O O . PRO A 1 221 ? -27.024 20.740 39.700 1.00 98.12 221 PRO A O 1
ATOM 1686 N N . VAL A 1 222 ? -26.282 19.755 41.574 1.00 98.62 222 VAL A N 1
ATOM 1687 C CA . VAL A 1 222 ? -25.997 18.460 40.937 1.00 98.62 222 VAL A CA 1
ATOM 1688 C C . VAL A 1 222 ? -27.018 17.427 41.376 1.00 98.62 222 VAL A C 1
ATOM 1690 O O . VAL A 1 222 ? -27.084 17.061 42.545 1.00 98.62 222 VAL A O 1
ATOM 1693 N N . THR A 1 223 ? -27.803 16.919 40.431 1.00 98.38 223 THR A N 1
ATOM 1694 C CA . THR A 1 223 ? -28.753 15.831 40.684 1.00 98.38 223 THR A CA 1
ATOM 1695 C C . THR A 1 223 ? -28.078 14.493 40.421 1.00 98.38 223 THR A C 1
ATOM 1697 O O . THR A 1 223 ? -27.604 14.249 39.312 1.00 98.38 223 THR A O 1
ATOM 1700 N N . VAL A 1 224 ? -28.058 13.610 41.416 1.00 98.50 224 VAL A N 1
ATOM 1701 C CA . VAL A 1 224 ? -27.668 12.206 41.255 1.00 98.50 224 VAL A CA 1
ATOM 1702 C C . VAL A 1 224 ? -28.932 11.373 41.157 1.00 98.50 224 VAL A C 1
ATOM 1704 O O . VAL A 1 224 ? -29.815 11.482 42.005 1.00 98.50 224 VAL A O 1
ATOM 1707 N N . THR A 1 225 ? -29.009 10.536 40.129 1.00 98.19 225 THR A N 1
ATOM 1708 C CA . THR A 1 225 ? -30.109 9.592 39.919 1.00 98.19 225 THR A CA 1
ATOM 1709 C C . THR A 1 225 ? -29.600 8.162 39.990 1.00 98.19 225 THR A C 1
ATOM 1711 O O . THR A 1 225 ? -28.439 7.914 39.672 1.00 98.19 225 THR A O 1
ATOM 1714 N N . ALA A 1 226 ? -30.458 7.241 40.417 1.00 97.88 226 ALA A N 1
ATOM 1715 C CA . ALA A 1 226 ? -30.208 5.805 40.446 1.00 97.88 226 ALA A CA 1
ATOM 1716 C C . ALA A 1 226 ? -31.501 5.058 40.106 1.00 97.88 226 ALA A C 1
ATOM 1718 O O . ALA A 1 226 ? -32.589 5.492 40.497 1.00 97.88 226 ALA A O 1
ATOM 1719 N N . ARG A 1 227 ? -31.388 3.927 39.409 1.00 97.38 227 ARG A N 1
ATOM 1720 C CA . ARG A 1 227 ? -32.483 2.972 39.244 1.00 97.38 227 ARG A CA 1
ATOM 1721 C C . ARG A 1 227 ? -32.337 1.863 40.276 1.00 97.38 227 ARG A C 1
ATOM 1723 O O . ARG A 1 227 ? -31.268 1.271 40.376 1.00 97.38 227 ARG A O 1
ATOM 1730 N N . VAL A 1 228 ? -33.388 1.586 41.038 1.00 96.38 228 VAL A N 1
ATOM 1731 C CA . VAL A 1 228 ? -33.382 0.552 42.075 1.00 96.38 228 VAL A CA 1
ATOM 1732 C C . VAL A 1 228 ? -34.414 -0.515 41.748 1.00 96.38 228 VAL A C 1
ATOM 1734 O O . VAL A 1 228 ? -35.586 -0.199 41.549 1.00 96.38 228 VAL A O 1
ATOM 1737 N N . ILE A 1 229 ? -33.955 -1.765 41.682 1.00 94.81 229 ILE A N 1
ATOM 1738 C CA . ILE A 1 229 ? -34.799 -2.955 41.524 1.00 94.81 229 ILE A CA 1
ATOM 1739 C C . ILE A 1 229 ? -34.677 -3.794 42.790 1.00 94.81 229 ILE A C 1
ATOM 1741 O O . ILE A 1 229 ? -33.571 -4.005 43.284 1.00 94.81 229 ILE A O 1
ATOM 1745 N N . ASP A 1 230 ? -35.805 -4.297 43.262 1.00 94.12 230 ASP A N 1
ATOM 1746 C CA . ASP A 1 230 ? -35.919 -5.176 44.418 1.00 94.12 230 ASP A CA 1
ATOM 1747 C C . ASP A 1 230 ? -37.101 -6.131 44.199 1.00 94.12 230 ASP A C 1
ATOM 1749 O O . ASP A 1 230 ? -37.980 -5.829 43.380 1.00 94.12 230 ASP A O 1
ATOM 1753 N N . GLU A 1 231 ? -37.164 -7.246 44.927 1.00 91.88 231 GLU A N 1
ATOM 1754 C CA . GLU A 1 231 ? -38.354 -8.103 44.968 1.00 91.88 231 GLU A CA 1
ATOM 1755 C C . GLU A 1 231 ? -39.606 -7.308 45.384 1.00 91.88 231 GLU A C 1
ATOM 1757 O O . GLU A 1 231 ? -40.709 -7.579 44.898 1.00 91.88 231 GLU A O 1
ATOM 1762 N N . SER A 1 232 ? -39.446 -6.297 46.249 1.00 89.25 232 SER A N 1
ATOM 1763 C CA . SER A 1 232 ? -40.505 -5.362 46.620 1.00 89.25 232 SER A CA 1
ATOM 1764 C C . SER A 1 232 ? -39.961 -3.968 46.940 1.00 89.25 232 SER A C 1
ATOM 1766 O O . SER A 1 232 ? -39.379 -3.719 47.988 1.00 89.25 232 SER A O 1
ATOM 1768 N N . LEU A 1 233 ? -40.341 -2.974 46.131 1.00 86.50 233 LEU A N 1
ATOM 1769 C CA . LEU A 1 233 ? -40.004 -1.568 46.401 1.00 86.50 233 LEU A CA 1
ATOM 1770 C C . LEU A 1 233 ? -40.696 -0.965 47.643 1.00 86.50 233 LEU A C 1
ATOM 1772 O O . LEU A 1 233 ? -40.411 0.176 48.013 1.00 86.50 233 LEU A O 1
ATOM 1776 N N . ALA A 1 234 ? -41.631 -1.675 48.281 1.00 87.19 234 ALA A N 1
ATOM 1777 C CA . ALA A 1 234 ? -42.251 -1.210 49.519 1.00 87.19 234 ALA A CA 1
ATOM 1778 C C . ALA A 1 234 ? -41.247 -1.265 50.683 1.00 87.19 234 ALA A C 1
ATOM 1780 O O . ALA A 1 234 ? -40.720 -2.324 51.006 1.00 87.19 234 ALA A O 1
ATOM 1781 N N . GLY A 1 235 ? -41.008 -0.123 51.337 1.00 87.69 235 GLY A N 1
ATOM 1782 C CA . GLY A 1 235 ? -40.082 -0.028 52.472 1.00 87.69 235 GLY A CA 1
ATOM 1783 C C . GLY A 1 235 ? -38.606 0.134 52.094 1.00 87.69 235 GLY A C 1
ATOM 1784 O O . GLY A 1 235 ? -37.778 0.228 52.994 1.00 87.69 235 GLY A O 1
ATOM 1785 N N . VAL A 1 236 ? -38.273 0.221 50.799 1.00 94.06 236 VAL A N 1
ATOM 1786 C CA . VAL A 1 236 ? -36.903 0.494 50.346 1.00 94.06 236 VAL A CA 1
ATOM 1787 C C . VAL A 1 236 ? -36.506 1.938 50.680 1.00 94.06 236 VAL A C 1
ATOM 1789 O O . VAL A 1 236 ? -37.182 2.890 50.284 1.00 94.06 236 VAL A O 1
ATOM 1792 N N . SER A 1 237 ? -35.387 2.101 51.387 1.00 95.38 237 SER A N 1
ATOM 1793 C CA . SER A 1 237 ? -34.760 3.382 51.725 1.00 95.38 237 SER A CA 1
ATOM 1794 C C . SER A 1 237 ? -33.461 3.549 50.948 1.00 95.38 237 SER A C 1
ATOM 1796 O O . SER A 1 237 ? -32.600 2.671 50.984 1.00 95.38 237 SER A O 1
ATOM 1798 N N . ILE A 1 238 ? -33.291 4.689 50.273 1.00 96.62 238 ILE A N 1
ATOM 1799 C CA . ILE A 1 238 ? -32.121 4.964 49.433 1.00 96.62 238 ILE A CA 1
ATOM 1800 C C . ILE A 1 238 ? -31.477 6.275 49.869 1.00 96.62 238 ILE A C 1
ATOM 1802 O O . ILE A 1 238 ? -32.153 7.286 50.056 1.00 96.62 238 ILE A O 1
ATOM 1806 N N . GLN A 1 239 ? -30.160 6.241 50.022 1.00 97.56 239 GLN A N 1
ATOM 1807 C CA . GLN A 1 239 ? -29.343 7.338 50.516 1.00 97.56 239 GLN A CA 1
ATOM 1808 C C . GLN A 1 239 ? -28.203 7.616 49.537 1.00 97.56 239 GLN A C 1
ATOM 1810 O O . GLN A 1 239 ? -27.487 6.705 49.114 1.00 97.56 239 GLN A O 1
ATOM 1815 N N . LEU A 1 240 ? -28.019 8.885 49.195 1.00 97.94 240 LEU A N 1
ATOM 1816 C CA . LEU A 1 240 ? -26.839 9.397 48.518 1.00 97.94 240 LEU A CA 1
ATOM 1817 C C . LEU A 1 240 ? -25.832 9.841 49.576 1.00 97.94 240 LEU A C 1
ATOM 1819 O O . LEU A 1 240 ? -26.135 10.685 50.415 1.00 97.94 240 LEU A O 1
ATOM 1823 N N . PHE A 1 241 ? -24.616 9.323 49.483 1.00 96.94 241 PHE A N 1
ATOM 1824 C CA . PHE A 1 241 ? -23.494 9.754 50.300 1.00 96.94 241 PHE A CA 1
ATOM 1825 C C . PHE A 1 241 ? -22.530 10.546 49.433 1.00 96.94 241 PHE A C 1
ATOM 1827 O O . PHE A 1 241 ? -22.112 10.044 48.387 1.00 96.94 241 PHE A O 1
ATOM 1834 N N . TYR A 1 242 ? -22.139 11.747 49.858 1.00 97.06 242 TYR A N 1
ATOM 1835 C CA . TYR A 1 242 ? -21.123 12.530 49.150 1.00 97.06 242 TYR A CA 1
ATOM 1836 C C . TYR A 1 242 ? -20.152 13.243 50.095 1.00 97.06 242 TYR A C 1
ATOM 1838 O O . TYR A 1 242 ? -20.472 13.490 51.253 1.00 97.06 242 TYR A O 1
ATOM 1846 N N . ARG A 1 243 ? -18.960 13.579 49.606 1.00 96.31 243 ARG A N 1
ATOM 1847 C CA . ARG A 1 243 ? -17.988 14.430 50.306 1.00 96.31 243 ARG A CA 1
ATOM 1848 C C . ARG A 1 243 ? -17.146 15.223 49.321 1.00 96.31 243 ARG A C 1
ATOM 1850 O O . ARG A 1 243 ? -17.029 14.840 48.152 1.00 96.31 243 ARG A O 1
ATOM 1857 N N . LEU A 1 244 ? -16.530 16.295 49.798 1.00 97.50 244 LEU A N 1
ATOM 1858 C CA . LEU A 1 244 ? -15.559 17.043 49.007 1.00 97.50 244 LEU A CA 1
ATOM 1859 C C . LEU A 1 244 ? -14.201 16.323 49.054 1.00 97.50 244 LEU A C 1
ATOM 1861 O O . LEU A 1 244 ? -13.805 15.807 50.097 1.00 97.50 244 LEU A O 1
ATOM 1865 N N . ASP A 1 245 ? -13.493 16.251 47.923 1.00 95.44 245 ASP A N 1
ATOM 1866 C CA . ASP A 1 245 ? -12.158 15.634 47.843 1.00 95.44 245 ASP A CA 1
ATOM 1867 C C . ASP A 1 245 ? -11.218 16.226 48.908 1.00 95.44 245 ASP A C 1
ATOM 1869 O O . ASP A 1 245 ? -10.987 17.436 48.944 1.00 95.44 245 ASP A O 1
ATOM 1873 N N . GLY A 1 246 ? -10.693 15.361 49.781 1.00 88.69 246 GLY A N 1
ATOM 1874 C CA . GLY A 1 246 ? -9.870 15.729 50.940 1.00 88.69 246 GLY A CA 1
ATOM 1875 C C . GLY A 1 246 ? -10.600 15.723 52.290 1.00 88.69 246 GLY A C 1
ATOM 1876 O O . GLY A 1 246 ? -9.934 15.697 53.326 1.00 88.69 246 GLY A O 1
ATOM 1877 N N . GLU A 1 247 ? -11.934 15.688 52.315 1.00 94.50 247 GLU A N 1
ATOM 1878 C CA . GLU A 1 247 ? -12.708 15.555 53.555 1.00 94.50 247 GLU A CA 1
ATOM 1879 C C . GLU A 1 247 ? -12.754 14.103 54.060 1.00 94.50 247 GLU A C 1
ATOM 1881 O O . GLU A 1 247 ? -12.727 13.134 53.296 1.00 94.50 247 GLU A O 1
ATOM 1886 N N . ALA A 1 248 ? -12.849 13.935 55.382 1.00 89.50 248 ALA A N 1
ATOM 1887 C CA . ALA A 1 248 ? -12.914 12.612 56.000 1.00 89.50 248 ALA A CA 1
ATOM 1888 C C . ALA A 1 248 ? -14.322 11.996 55.933 1.00 89.50 248 ALA A C 1
ATOM 1890 O O . ALA A 1 248 ? -14.464 10.818 55.597 1.00 89.50 248 ALA A O 1
ATOM 1891 N N . ASN A 1 249 ? -15.352 12.792 56.234 1.00 92.62 249 ASN A N 1
ATOM 1892 C CA . ASN A 1 249 ? -16.716 12.318 56.470 1.00 92.62 249 ASN A CA 1
ATOM 1893 C C . ASN A 1 249 ? -17.617 12.527 55.251 1.00 92.62 249 ASN A C 1
ATOM 1895 O O . ASN A 1 249 ? -17.434 13.477 54.496 1.00 92.62 249 ASN A O 1
ATOM 1899 N N . PHE A 1 250 ? -18.605 11.645 55.092 1.00 94.25 250 PHE A N 1
ATOM 1900 C CA . PHE A 1 250 ? -19.652 11.785 54.085 1.00 94.25 250 PHE A CA 1
ATOM 1901 C C . PHE A 1 250 ? -20.865 12.510 54.665 1.00 94.25 250 PHE A C 1
ATOM 1903 O O . PHE A 1 250 ? -21.282 12.248 55.790 1.00 94.25 250 PHE A O 1
ATOM 1910 N N . TRP A 1 251 ? -21.437 13.388 53.856 1.00 96.38 251 TRP A N 1
ATOM 1911 C CA . TRP A 1 251 ? -22.787 13.904 54.004 1.00 96.38 251 TRP A CA 1
ATOM 1912 C C . TRP A 1 251 ? -23.782 12.865 53.493 1.00 96.38 251 TRP A C 1
ATOM 1914 O O . TRP A 1 251 ? -23.494 12.165 52.519 1.00 96.38 251 TRP A O 1
ATOM 1924 N N . GLU A 1 252 ? -24.957 12.801 54.114 1.00 96.94 252 GLU A N 1
ATOM 1925 C CA . GLU A 1 252 ? -26.026 11.864 53.762 1.00 96.94 252 GLU A CA 1
ATOM 1926 C C . GLU A 1 252 ? -27.250 12.635 53.262 1.00 96.94 252 GLU A C 1
ATOM 1928 O O . GLU A 1 252 ? -27.708 13.577 53.914 1.00 96.94 252 GLU A O 1
ATOM 1933 N N . LEU A 1 253 ? -27.779 12.245 52.102 1.00 97.88 253 LEU A N 1
ATOM 1934 C CA . LEU A 1 253 ? -28.973 12.832 51.501 1.00 97.88 253 LEU A CA 1
ATOM 1935 C C . LEU A 1 253 ? -29.976 11.735 51.119 1.00 97.88 253 LEU A C 1
ATOM 1937 O O . LEU A 1 253 ? -29.629 10.865 50.315 1.00 97.88 253 LEU A O 1
ATOM 1941 N N . PRO A 1 254 ? -31.235 11.798 51.588 1.00 97.62 254 PRO A N 1
ATOM 1942 C CA . PRO A 1 254 ? -32.259 10.854 51.157 1.00 97.62 254 PRO A CA 1
ATOM 1943 C C . PRO A 1 254 ? -32.563 11.031 49.671 1.00 97.62 254 PRO A C 1
ATOM 1945 O O . PRO A 1 254 ? -32.790 12.146 49.198 1.00 97.62 254 PRO A O 1
ATOM 1948 N N . MET A 1 255 ? -32.595 9.920 48.933 1.00 98.06 255 MET A N 1
ATOM 1949 C CA . MET A 1 255 ? -33.016 9.915 47.535 1.00 98.06 255 MET A CA 1
ATOM 1950 C C . MET A 1 255 ? -34.528 9.702 47.451 1.00 98.06 255 MET A C 1
ATOM 1952 O O . MET A 1 255 ? -35.054 8.670 47.867 1.00 98.06 255 MET A O 1
ATOM 1956 N N . ALA A 1 256 ? -35.238 10.678 46.890 1.00 95.25 256 ALA A N 1
ATOM 1957 C CA . ALA A 1 256 ? -36.678 10.607 46.689 1.00 95.25 256 ALA A CA 1
ATOM 1958 C C . ALA A 1 256 ? -37.009 9.865 45.390 1.00 95.25 256 ALA A C 1
ATOM 1960 O O . ALA A 1 256 ? -36.304 9.990 44.388 1.00 95.25 256 ALA A O 1
ATOM 1961 N N . ARG A 1 257 ? -38.112 9.114 45.387 1.00 92.81 257 ARG A N 1
ATOM 1962 C CA . ARG A 1 257 ? -38.603 8.425 44.189 1.00 92.81 257 ARG A CA 1
ATOM 1963 C C . ARG A 1 257 ? -39.024 9.449 43.131 1.00 92.81 257 ARG A C 1
ATOM 1965 O O . ARG A 1 257 ? -39.894 10.277 43.385 1.00 92.81 257 ARG A O 1
ATOM 1972 N N . SER A 1 258 ? -38.421 9.373 41.950 1.00 90.50 258 SER A N 1
ATOM 1973 C CA . SER A 1 258 ? -38.685 10.244 40.796 1.00 90.50 258 SER A CA 1
ATOM 1974 C C . SER A 1 258 ? -39.377 9.517 39.634 1.00 90.50 258 SER A C 1
ATOM 1976 O O . SER A 1 258 ? -39.865 10.167 38.712 1.00 90.50 258 SER A O 1
ATOM 1978 N N . GLY A 1 259 ? -39.470 8.182 39.683 1.00 87.31 259 GLY A N 1
ATOM 1979 C CA . GLY A 1 259 ? -40.162 7.347 38.694 1.00 87.31 259 GLY A CA 1
ATOM 1980 C C . GLY A 1 259 ? -40.547 5.967 39.244 1.00 87.31 259 GLY A C 1
ATOM 1981 O O . GLY A 1 259 ? -40.483 5.733 40.450 1.00 87.31 259 GLY A O 1
ATOM 1982 N N . SER A 1 260 ? -40.945 5.025 38.376 1.00 85.81 260 SER A N 1
ATOM 1983 C CA . SER A 1 260 ? -41.321 3.663 38.805 1.00 85.81 260 SER A CA 1
ATOM 1984 C C . SER A 1 260 ? -40.181 2.961 39.549 1.00 85.81 260 SER A C 1
ATOM 1986 O O . SER A 1 260 ? -40.400 2.452 40.640 1.00 85.81 260 SER A O 1
ATOM 1988 N N . GLU A 1 261 ? -38.965 3.016 39.016 1.00 92.06 261 GLU A N 1
ATOM 1989 C CA . GLU A 1 261 ? -37.755 2.448 39.632 1.00 92.06 261 GLU A CA 1
ATOM 1990 C C . GLU A 1 261 ? -36.665 3.507 39.855 1.00 92.06 261 GLU A C 1
ATOM 1992 O O . GLU A 1 261 ? -35.563 3.181 40.272 1.00 92.06 261 GLU A O 1
ATOM 1997 N N . GLN A 1 262 ? -36.931 4.776 39.541 1.00 95.81 262 GLN A N 1
ATOM 1998 C CA . GLN A 1 262 ? -35.930 5.842 39.605 1.00 95.81 262 GLN A CA 1
ATOM 1999 C C . GLN A 1 262 ? -36.017 6.633 40.906 1.00 95.81 262 GLN A C 1
ATOM 2001 O O . GLN A 1 262 ? -37.111 6.967 41.372 1.00 95.81 262 GLN A O 1
ATOM 2006 N N . PHE A 1 263 ? -34.849 6.972 41.442 1.00 97.50 263 PHE A N 1
ATOM 2007 C CA . PHE A 1 263 ? -34.665 7.768 42.648 1.00 97.50 263 PHE A CA 1
ATOM 2008 C C . PHE A 1 263 ? -33.629 8.860 42.404 1.00 97.50 263 PHE A C 1
ATOM 2010 O O . PHE A 1 263 ? -32.701 8.668 41.615 1.00 97.50 263 PHE A O 1
ATOM 2017 N N . ALA A 1 264 ? -33.777 9.999 43.079 1.00 98.06 264 ALA A N 1
ATOM 2018 C CA . ALA A 1 264 ? -32.910 11.156 42.902 1.00 98.06 264 ALA A CA 1
ATOM 2019 C C . ALA A 1 264 ? -32.640 11.906 44.214 1.00 98.06 264 ALA A C 1
ATOM 2021 O O . ALA A 1 264 ? -33.530 12.042 45.052 1.00 98.06 264 ALA A O 1
ATOM 2022 N N . ALA A 1 265 ? -31.431 12.445 44.353 1.00 98.31 265 ALA A N 1
ATOM 2023 C CA . ALA A 1 265 ? -31.078 13.448 45.358 1.00 98.31 265 ALA A CA 1
ATOM 2024 C C . ALA A 1 265 ? -30.249 14.563 44.715 1.00 98.31 265 ALA A C 1
ATOM 2026 O O . ALA A 1 265 ? -29.551 14.338 43.724 1.00 98.31 265 ALA A O 1
ATOM 2027 N N . THR A 1 266 ? -30.314 15.758 45.298 1.00 98.25 266 THR A N 1
ATOM 2028 C CA . THR A 1 266 ? -29.646 16.950 44.769 1.00 98.25 266 THR A CA 1
ATOM 2029 C C . THR A 1 266 ? -28.597 17.448 45.749 1.00 98.25 266 THR A C 1
ATOM 2031 O O . THR A 1 266 ? -28.914 17.785 46.887 1.00 98.25 266 THR A O 1
ATOM 2034 N N . ILE A 1 267 ? -27.353 17.517 45.288 1.00 98.50 267 ILE A N 1
ATOM 2035 C CA . ILE A 1 267 ? -26.233 18.136 45.992 1.00 98.50 267 ILE A CA 1
ATOM 2036 C C . ILE A 1 267 ? -26.239 19.635 45.663 1.00 98.50 267 ILE A C 1
ATOM 2038 O O . ILE A 1 267 ? -26.351 20.021 44.495 1.00 98.50 267 ILE A O 1
ATOM 2042 N N . SER A 1 268 ? -26.120 20.478 46.690 1.00 97.88 268 SER A N 1
ATOM 2043 C CA . SER A 1 268 ? -26.025 21.936 46.534 1.00 97.88 268 SER A CA 1
ATOM 2044 C C . SER A 1 268 ? -24.812 22.346 45.684 1.00 97.88 268 SER A C 1
ATOM 2046 O O . SER A 1 268 ? -23.817 21.613 45.681 1.00 97.88 268 SER A O 1
ATOM 2048 N N . PRO A 1 269 ? -24.852 23.514 45.008 1.00 98.38 269 PRO A N 1
ATOM 2049 C CA . PRO A 1 269 ? -23.735 24.003 44.199 1.00 98.38 269 PRO A CA 1
ATOM 2050 C C . PRO A 1 269 ? -22.404 24.007 44.961 1.00 98.38 269 PRO A C 1
ATOM 2052 O O . PRO A 1 269 ? -22.370 24.291 46.161 1.00 98.38 269 PRO A O 1
ATOM 2055 N N . GLN A 1 270 ? -21.315 23.680 44.264 1.00 98.31 270 GLN A N 1
ATOM 2056 C CA . GLN A 1 270 ? -19.964 23.579 44.830 1.00 98.31 270 GLN A CA 1
ATOM 2057 C C . GLN A 1 270 ? -19.011 24.566 44.149 1.00 98.31 270 GLN A C 1
ATOM 2059 O O . GLN A 1 270 ? -19.252 25.005 43.028 1.00 98.31 270 GLN A O 1
ATOM 2064 N N . ALA A 1 271 ? -17.911 24.919 44.817 1.00 97.75 271 ALA A N 1
ATOM 2065 C CA . ALA A 1 271 ? -16.937 25.865 44.274 1.00 97.75 271 ALA A CA 1
ATOM 2066 C C . ALA A 1 271 ? -16.287 25.357 42.972 1.00 97.75 271 ALA A C 1
ATOM 2068 O O . ALA A 1 271 ? -16.072 24.158 42.791 1.00 97.75 271 ALA A O 1
ATOM 2069 N N . ASN A 1 272 ? -15.920 26.279 42.076 1.00 98.00 272 ASN A N 1
ATOM 2070 C CA . ASN A 1 272 ? -15.201 25.944 40.846 1.00 98.00 272 ASN A CA 1
ATOM 2071 C C . ASN A 1 272 ? -13.918 25.144 41.138 1.00 98.00 272 ASN A C 1
ATOM 2073 O O . ASN A 1 272 ? -13.146 25.500 42.027 1.00 98.00 272 ASN A O 1
ATOM 2077 N N . GLY A 1 273 ? -13.678 24.076 40.377 1.00 96.94 273 GLY A N 1
ATOM 2078 C CA . GLY A 1 273 ? -12.538 23.175 40.554 1.00 96.94 273 GLY A CA 1
ATOM 2079 C C . GLY A 1 273 ? -12.750 22.060 41.580 1.00 96.94 273 GLY A C 1
ATOM 2080 O O . GLY A 1 273 ? -11.978 21.096 41.566 1.00 96.94 273 GLY A O 1
ATOM 2081 N N . GLN A 1 274 ? -13.789 22.141 42.419 1.00 98.00 274 GLN A N 1
ATOM 2082 C CA . GLN A 1 274 ? -14.066 21.148 43.453 1.00 98.00 274 GLN A CA 1
ATOM 2083 C C . GLN A 1 274 ? -14.368 19.779 42.838 1.00 98.00 274 GLN A C 1
ATOM 2085 O O . GLN A 1 274 ? -15.226 19.646 41.964 1.00 98.00 274 GLN A O 1
ATOM 2090 N N . VAL A 1 275 ? -13.675 18.751 43.329 1.00 98.56 275 VAL A N 1
ATOM 2091 C CA . VAL A 1 275 ? -13.980 17.345 43.041 1.00 98.56 275 VAL A CA 1
ATOM 2092 C C . VAL A 1 275 ? -14.873 16.814 44.155 1.00 98.56 275 VAL A C 1
ATOM 2094 O O . VAL A 1 275 ? -14.598 17.047 45.334 1.00 98.56 275 VAL A O 1
ATOM 2097 N N . VAL A 1 276 ? -15.936 16.107 43.785 1.00 98.38 276 VAL A N 1
ATOM 2098 C CA . VAL A 1 276 ? -16.882 15.505 44.728 1.00 98.38 276 VAL A CA 1
ATOM 2099 C C . VAL A 1 276 ? -16.871 13.998 44.554 1.00 98.38 276 VAL A C 1
ATOM 2101 O O . VAL A 1 276 ? -17.033 13.488 43.444 1.00 98.38 276 VAL A O 1
ATOM 2104 N N . GLU A 1 277 ? -16.687 13.298 45.667 1.00 96.75 277 GLU A N 1
ATOM 2105 C CA . GLU A 1 277 ? -16.796 11.847 45.761 1.00 96.75 277 GLU A CA 1
ATOM 2106 C C . GLU A 1 277 ? -18.210 11.478 46.201 1.00 96.75 277 GLU A C 1
ATOM 2108 O O . GLU A 1 277 ? -18.698 12.034 47.183 1.00 96.75 277 GLU A O 1
ATOM 2113 N N . PHE A 1 278 ? -18.858 10.523 45.533 1.00 96.81 278 PHE A N 1
ATOM 2114 C CA . PHE A 1 278 ? -20.184 10.056 45.937 1.00 96.81 278 PHE A CA 1
ATOM 2115 C C . PHE A 1 278 ? -20.419 8.560 45.694 1.00 96.81 278 PHE A C 1
ATOM 2117 O O . PHE A 1 278 ? -19.718 7.908 44.912 1.00 96.81 278 PHE A O 1
ATOM 2124 N N . TYR A 1 279 ? -21.401 8.005 46.401 1.00 96.06 279 TYR A N 1
ATOM 2125 C CA . TYR A 1 279 ? -21.938 6.659 46.198 1.00 96.06 279 TYR A CA 1
ATOM 2126 C C . TYR A 1 279 ? -23.394 6.594 46.675 1.00 96.06 279 TYR A C 1
ATOM 2128 O O . TYR A 1 279 ? -23.846 7.453 47.431 1.00 96.06 279 TYR A O 1
ATOM 2136 N N . VAL A 1 280 ? -24.130 5.578 46.234 1.00 96.88 280 VAL A N 1
ATOM 2137 C CA . VAL A 1 280 ? -25.533 5.365 46.621 1.00 96.88 280 VAL A CA 1
ATOM 2138 C C . VAL A 1 280 ? -25.629 4.110 47.476 1.00 96.88 280 VAL A C 1
ATOM 2140 O O . VAL A 1 280 ? -24.976 3.118 47.165 1.00 96.88 280 VAL A O 1
ATOM 2143 N N . SER A 1 281 ? -26.434 4.144 48.533 1.00 95.94 281 SER A N 1
ATOM 2144 C CA . SER A 1 281 ? -26.791 2.983 49.351 1.00 95.94 281 SER A CA 1
ATOM 2145 C C . SER A 1 281 ? -28.295 2.764 49.310 1.00 95.94 281 SER A C 1
ATOM 2147 O O . SER A 1 281 ? -29.052 3.728 49.364 1.00 95.94 281 SER A O 1
ATOM 2149 N N . ALA A 1 282 ? -28.726 1.512 49.254 1.00 96.62 282 ALA A N 1
ATOM 2150 C CA . ALA A 1 282 ? -30.125 1.117 49.296 1.00 96.62 282 ALA A CA 1
ATOM 2151 C C . ALA A 1 282 ? -30.306 -0.016 50.307 1.00 96.62 282 ALA A C 1
ATOM 2153 O O . ALA A 1 282 ? -29.487 -0.937 50.351 1.00 96.62 282 ALA A O 1
ATOM 2154 N N . THR A 1 283 ? -31.371 0.067 51.097 1.00 96.56 283 THR A N 1
ATOM 2155 C CA . THR A 1 283 ? -31.763 -0.933 52.094 1.00 96.56 283 THR A CA 1
ATOM 2156 C C . THR A 1 283 ? -33.234 -1.260 51.900 1.00 96.56 283 THR A C 1
ATOM 2158 O O . THR A 1 283 ? -34.042 -0.334 51.822 1.00 96.56 283 THR A O 1
ATOM 2161 N N . ASP A 1 284 ? -33.589 -2.537 51.808 1.00 95.25 284 ASP A N 1
ATOM 2162 C CA . ASP A 1 284 ? -34.984 -2.969 51.690 1.00 95.25 284 ASP A CA 1
ATOM 2163 C C . ASP A 1 284 ? -35.735 -2.960 53.037 1.00 95.25 284 ASP A C 1
ATOM 2165 O O . ASP A 1 284 ? -35.166 -2.712 54.105 1.00 95.25 284 ASP A O 1
ATOM 2169 N N . GLY A 1 285 ? -37.037 -3.260 52.993 1.00 92.31 285 GLY A N 1
ATOM 2170 C CA . GLY A 1 285 ? -37.884 -3.343 54.187 1.00 92.31 285 GLY A CA 1
ATOM 2171 C C . GLY A 1 285 ? -37.560 -4.513 55.132 1.00 92.31 285 GLY A C 1
ATOM 2172 O O . GLY A 1 285 ? -38.077 -4.541 56.248 1.00 92.31 285 GLY A O 1
ATOM 2173 N N . GLN A 1 286 ? -36.721 -5.464 54.710 1.00 92.81 286 GLN A N 1
ATOM 2174 C CA . GLN A 1 286 ? -36.244 -6.604 55.503 1.00 92.81 286 GLN A CA 1
ATOM 2175 C C . GLN A 1 286 ? -34.827 -6.374 56.069 1.00 92.81 286 GLN A C 1
ATOM 2177 O O . GLN A 1 286 ? -34.310 -7.212 56.809 1.00 92.81 286 GLN A O 1
ATOM 2182 N N . GLY A 1 287 ? -34.213 -5.225 55.770 1.00 93.19 287 GLY A N 1
ATOM 2183 C CA . GLY A 1 287 ? -32.896 -4.819 56.249 1.00 93.19 287 GLY A CA 1
ATOM 2184 C C . GLY A 1 287 ? -31.718 -5.273 55.381 1.00 93.19 287 GLY A C 1
ATOM 2185 O O . GLY A 1 287 ? -30.575 -5.023 55.774 1.00 93.19 287 GLY A O 1
ATOM 2186 N N . ALA A 1 288 ? -31.934 -5.906 54.220 1.00 94.56 288 ALA A N 1
ATOM 2187 C CA . ALA A 1 288 ? -30.828 -6.218 53.318 1.00 94.56 288 ALA A CA 1
ATOM 2188 C C . ALA A 1 288 ? -30.365 -4.941 52.611 1.00 94.56 288 ALA A C 1
ATOM 2190 O O . ALA A 1 288 ? -31.163 -4.173 52.077 1.00 94.56 288 ALA A O 1
ATOM 2191 N N . ALA A 1 289 ? -29.054 -4.698 52.636 1.00 94.31 289 ALA A N 1
ATOM 2192 C CA . ALA A 1 289 ? -28.472 -3.436 52.206 1.00 94.31 289 ALA A CA 1
ATOM 2193 C C . ALA A 1 289 ? -27.314 -3.630 51.229 1.00 94.31 289 ALA A C 1
ATOM 2195 O O . ALA A 1 289 ? -26.538 -4.588 51.317 1.00 94.31 289 ALA A O 1
ATOM 2196 N N . ARG A 1 290 ? -27.163 -2.673 50.316 1.00 93.69 290 ARG A N 1
ATOM 2197 C CA . ARG A 1 290 ? -26.062 -2.605 49.354 1.00 93.69 290 ARG A CA 1
ATOM 2198 C C . ARG A 1 290 ? -25.677 -1.161 49.099 1.00 93.69 290 ARG A C 1
ATOM 2200 O O . ARG A 1 290 ? -26.523 -0.280 49.135 1.00 93.69 290 ARG A O 1
ATOM 2207 N N . ALA A 1 291 ? -24.410 -0.944 48.755 1.00 93.62 291 ALA A N 1
ATOM 2208 C CA . ALA A 1 291 ? -23.970 0.313 48.171 1.00 93.62 291 ALA A CA 1
ATOM 2209 C C . ALA A 1 291 ? -23.314 0.112 46.805 1.00 93.62 291 ALA A C 1
ATOM 2211 O O . ALA A 1 291 ? -22.692 -0.927 46.553 1.00 93.62 291 ALA A O 1
ATOM 2212 N N . TRP A 1 292 ? -23.423 1.131 45.954 1.00 93.12 292 TRP A N 1
ATOM 2213 C CA . TRP A 1 292 ? -22.814 1.184 44.635 1.00 93.12 292 TRP A CA 1
ATOM 2214 C C . TRP A 1 292 ? -22.017 2.485 44.430 1.00 93.12 292 TRP A C 1
ATOM 2216 O O . TRP A 1 292 ? -22.572 3.577 44.601 1.00 93.12 292 TRP A O 1
ATOM 2226 N N . PRO A 1 293 ? -20.733 2.396 44.032 1.00 91.12 293 PRO A N 1
ATOM 2227 C CA . PRO A 1 293 ? -19.912 1.183 43.961 1.00 91.12 293 PRO A CA 1
ATOM 2228 C C . PRO A 1 293 ? -19.791 0.498 45.330 1.00 91.12 293 PRO A C 1
ATOM 2230 O O . PRO A 1 293 ? -20.026 1.136 46.357 1.00 91.12 293 PRO A O 1
ATOM 2233 N N . SER A 1 294 ? -19.433 -0.794 45.339 1.00 78.31 294 SER A N 1
ATOM 2234 C CA . SER A 1 294 ? -19.325 -1.617 46.558 1.00 78.31 294 SER A CA 1
ATOM 2235 C C . SER A 1 294 ? -18.689 -0.845 47.726 1.00 78.31 294 SER A C 1
ATOM 2237 O O . SER A 1 294 ? -17.669 -0.178 47.551 1.00 78.31 294 SER A O 1
ATOM 2239 N N . ALA A 1 295 ? -19.298 -0.937 48.914 1.00 57.25 295 ALA A N 1
ATOM 2240 C CA . ALA A 1 295 ? -19.059 -0.041 50.047 1.00 57.25 295 ALA A CA 1
ATOM 2241 C C . ALA A 1 295 ? -17.844 -0.273 50.978 1.00 57.25 295 ALA A C 1
ATOM 2243 O O . ALA A 1 295 ? -17.781 0.477 51.955 1.00 57.25 295 ALA A O 1
ATOM 2244 N N . PRO A 1 296 ? -16.874 -1.201 50.782 1.00 67.62 296 PRO A N 1
ATOM 2245 C CA . PRO A 1 296 ? -15.712 -1.243 51.672 1.00 67.62 296 PRO A CA 1
ATOM 2246 C C . PRO A 1 296 ? -15.057 0.139 51.781 1.00 67.62 296 PRO A C 1
ATOM 2248 O O . PRO A 1 296 ? -14.937 0.839 50.774 1.00 67.62 296 PRO A O 1
ATOM 2251 N N . ASN A 1 297 ? -14.594 0.520 52.977 1.00 66.75 297 ASN A N 1
ATOM 2252 C CA . ASN A 1 297 ? -14.024 1.854 53.238 1.00 66.75 297 ASN A CA 1
ATOM 2253 C C . ASN A 1 297 ? -12.916 2.252 52.243 1.00 66.75 297 ASN A C 1
ATOM 2255 O O . ASN A 1 297 ? -12.725 3.432 51.970 1.00 66.75 297 ASN A O 1
ATOM 2259 N N . ASN A 1 298 ? -12.240 1.261 51.653 1.00 71.00 298 ASN A N 1
ATOM 2260 C CA . ASN A 1 298 ? -11.140 1.423 50.707 1.00 71.00 298 ASN A CA 1
ATOM 2261 C C . ASN A 1 298 ? -11.534 1.115 49.247 1.00 71.00 298 ASN A C 1
ATOM 2263 O O . ASN A 1 298 ? -10.683 0.645 48.498 1.00 71.00 298 ASN A O 1
ATOM 2267 N N . CYS A 1 299 ? -12.792 1.282 48.833 1.00 79.44 299 CYS A N 1
ATOM 2268 C CA . CYS A 1 299 ? -13.229 1.149 47.434 1.00 79.44 299 CYS A CA 1
ATOM 2269 C C . CYS A 1 299 ? -13.318 2.544 46.779 1.00 79.44 299 CYS A C 1
ATOM 2271 O O . CYS A 1 299 ? -13.753 3.485 47.450 1.00 79.44 299 CYS A O 1
ATOM 2273 N N . PRO A 1 300 ? -12.918 2.731 45.505 1.00 86.31 300 PRO A N 1
ATOM 2274 C CA . PRO A 1 300 ? -12.958 4.050 44.892 1.00 86.31 300 PRO A CA 1
ATOM 2275 C C . PRO A 1 300 ? -14.403 4.490 44.629 1.00 86.31 300 PRO A C 1
ATOM 2277 O O . PRO A 1 300 ? -15.233 3.711 44.154 1.00 86.31 300 PRO A O 1
ATOM 2280 N N . ARG A 1 301 ? -14.691 5.759 44.924 1.00 92.12 301 ARG A N 1
ATOM 2281 C CA . ARG A 1 301 ? -16.018 6.370 44.771 1.00 92.12 301 ARG A CA 1
ATOM 2282 C C . ARG A 1 301 ? -16.234 6.923 43.361 1.00 92.12 301 ARG A C 1
ATOM 2284 O O . ARG A 1 301 ? -15.311 6.957 42.543 1.00 92.12 301 ARG A O 1
ATOM 2291 N N . LEU A 1 302 ? -17.472 7.307 43.064 1.00 96.50 302 LEU A N 1
ATOM 2292 C CA . LEU A 1 302 ? -17.828 8.004 41.828 1.00 96.50 302 LEU A CA 1
ATOM 2293 C C . LEU A 1 302 ? -17.389 9.458 41.952 1.00 96.50 302 LEU A C 1
ATOM 2295 O O . LEU A 1 302 ? -17.535 10.038 43.025 1.00 96.50 302 LEU A O 1
ATOM 2299 N N . LEU A 1 303 ? -16.867 10.038 40.872 1.00 98.06 303 LEU A N 1
ATOM 2300 C CA . LEU A 1 303 ? -16.375 11.414 40.882 1.00 98.06 303 LEU A CA 1
ATOM 2301 C C . LEU A 1 303 ? -17.146 12.278 39.889 1.00 98.06 303 LEU A C 1
ATOM 2303 O O . LEU A 1 303 ? -17.364 11.849 38.751 1.00 98.06 303 LEU A O 1
ATOM 2307 N N . TYR A 1 304 ? -17.459 13.505 40.291 1.00 98.50 304 TYR A N 1
ATOM 2308 C CA . TYR A 1 304 ? -17.679 14.621 39.372 1.00 98.50 304 TYR A CA 1
ATOM 2309 C C . TYR A 1 304 ? -16.794 15.804 39.771 1.00 98.50 304 TYR A C 1
ATOM 2311 O O . TYR A 1 304 ? -16.253 15.839 40.878 1.00 98.50 304 TYR A O 1
ATOM 2319 N N . GLN A 1 305 ? -16.621 16.758 38.860 1.00 98.44 305 GLN A N 1
ATOM 2320 C CA . GLN A 1 305 ? -15.854 17.972 39.112 1.00 98.44 305 GLN A CA 1
ATOM 2321 C C . GLN A 1 305 ? -16.618 19.187 38.602 1.00 98.44 305 GLN A C 1
ATOM 2323 O O . GLN A 1 305 ? -17.146 19.154 37.491 1.00 98.44 305 GLN A O 1
ATOM 2328 N N . VAL A 1 306 ? -16.646 20.246 39.408 1.00 98.56 306 VAL A N 1
ATOM 2329 C CA . VAL A 1 306 ? -17.182 21.547 39.002 1.00 98.56 306 VAL A CA 1
ATOM 2330 C C . VAL A 1 306 ? -16.183 22.269 38.114 1.00 98.56 306 VAL A C 1
ATOM 2332 O O . VAL A 1 306 ? -15.007 22.376 38.465 1.00 98.56 306 VAL A O 1
ATOM 2335 N N . ASP A 1 307 ? -16.642 22.788 36.983 1.00 97.38 307 ASP A N 1
ATOM 2336 C CA . ASP A 1 307 ? -15.807 23.492 36.017 1.00 97.38 307 ASP A CA 1
ATOM 2337 C C . ASP A 1 307 ? -16.557 24.671 35.397 1.00 97.38 307 ASP A C 1
ATOM 2339 O O . ASP A 1 307 ? -17.508 24.479 34.641 1.00 97.38 307 ASP A O 1
ATOM 2343 N N . ASP A 1 308 ? -16.100 25.893 35.664 1.00 96.44 308 ASP A N 1
ATOM 2344 C CA . ASP A 1 308 ? -16.635 27.125 35.069 1.00 96.44 308 ASP A CA 1
ATOM 2345 C C . ASP A 1 308 ? -16.005 27.469 33.710 1.00 96.44 308 ASP A C 1
ATOM 2347 O O . ASP A 1 308 ? -16.448 28.398 33.026 1.00 96.44 308 ASP A O 1
ATOM 2351 N N . GLN A 1 309 ? -15.003 26.708 33.258 1.00 94.62 309 GLN A N 1
ATOM 2352 C CA . GLN A 1 309 ? -14.342 26.974 31.984 1.00 94.62 309 GLN A CA 1
ATOM 2353 C C . GLN A 1 309 ? -15.299 26.769 30.806 1.00 94.62 309 GLN A C 1
ATOM 2355 O O . GLN A 1 309 ? -15.944 25.730 30.645 1.00 94.62 309 GLN A O 1
ATOM 2360 N N . THR A 1 310 ? -15.377 27.754 29.915 1.00 88.88 310 THR A N 1
ATOM 2361 C CA . THR A 1 310 ? -16.091 27.592 28.645 1.00 88.88 310 THR A CA 1
ATOM 2362 C C . THR A 1 310 ? -15.171 26.934 27.629 1.00 88.88 310 THR A C 1
ATOM 2364 O O . THR A 1 310 ? -14.163 27.508 27.222 1.00 88.88 310 THR A O 1
ATOM 2367 N N . VAL A 1 311 ? -15.518 25.716 27.211 1.00 87.75 311 VAL A N 1
ATOM 2368 C CA . VAL A 1 311 ? -14.769 24.982 26.188 1.00 87.75 311 VAL A CA 1
ATOM 2369 C C . VAL A 1 311 ? -15.424 25.209 24.832 1.00 87.75 311 VAL A C 1
ATOM 2371 O O . VAL A 1 311 ? -16.578 24.841 24.627 1.00 87.75 311 VAL A O 1
ATOM 2374 N N . ALA A 1 312 ? -14.677 25.799 23.898 1.00 84.19 312 ALA A N 1
ATOM 2375 C CA . ALA A 1 312 ? -15.159 26.038 22.542 1.00 84.19 312 ALA A CA 1
ATOM 2376 C C . ALA A 1 312 ? -15.593 24.726 21.845 1.00 84.19 312 ALA A C 1
ATOM 2378 O O . ALA A 1 312 ? -14.974 23.674 22.084 1.00 84.19 312 ALA A O 1
ATOM 2379 N N . PRO A 1 313 ? -16.613 24.765 20.966 1.00 82.62 313 PRO A N 1
ATOM 2380 C CA . PRO A 1 313 ? -16.971 23.622 20.127 1.00 82.62 313 PRO A CA 1
ATOM 2381 C C . PRO A 1 313 ? -15.808 23.230 19.198 1.00 82.62 313 PRO A C 1
ATOM 2383 O O . PRO A 1 313 ? -14.871 24.002 19.003 1.00 82.62 313 PRO A O 1
ATOM 2386 N N . GLY A 1 314 ? -15.842 22.014 18.648 1.00 87.00 314 GLY A N 1
ATOM 2387 C CA . GLY A 1 314 ? -14.804 21.496 17.751 1.00 87.00 314 GLY A CA 1
ATOM 2388 C C . GLY A 1 314 ? -14.420 20.060 18.092 1.00 87.00 314 GLY A C 1
ATOM 2389 O O . GLY A 1 314 ? -15.292 19.234 18.373 1.00 87.00 314 GLY A O 1
ATOM 2390 N N . ARG A 1 315 ? -13.112 19.773 18.098 1.00 92.88 315 ARG A N 1
ATOM 2391 C CA . ARG A 1 315 ? -12.546 18.443 18.383 1.00 92.88 315 ARG A CA 1
ATOM 2392 C C . ARG A 1 315 ? -13.070 17.834 19.692 1.00 92.88 315 ARG A C 1
ATOM 2394 O O . ARG A 1 315 ? -13.335 18.592 20.638 1.00 92.88 315 ARG A O 1
ATOM 2401 N N . PRO A 1 316 ? -13.165 16.491 19.791 1.00 95.81 316 PRO A N 1
ATOM 2402 C CA . PRO A 1 316 ? -13.641 15.818 20.994 1.00 95.81 316 PRO A CA 1
ATOM 2403 C C . PRO A 1 316 ? -12.893 16.277 22.244 1.00 95.81 316 PRO A C 1
ATOM 2405 O O . PRO A 1 316 ? -11.675 16.479 22.226 1.00 95.81 316 PRO A O 1
ATOM 2408 N N . VAL A 1 317 ? -13.637 16.427 23.334 1.00 96.69 317 VAL A N 1
ATOM 2409 C CA . VAL A 1 317 ? -13.099 16.777 24.647 1.00 96.69 317 VAL A CA 1
ATOM 2410 C C . VAL A 1 317 ? -13.169 15.551 25.533 1.00 96.69 317 VAL A C 1
ATOM 2412 O O . VAL A 1 317 ? -14.191 14.866 25.591 1.00 96.69 317 VAL A O 1
ATOM 2415 N N . GLN A 1 318 ? -12.078 15.280 26.230 1.00 97.44 318 GLN A N 1
ATOM 2416 C CA . GLN A 1 318 ? -11.969 14.207 27.197 1.00 97.44 318 GLN A CA 1
ATOM 2417 C C . GLN A 1 318 ? -11.521 14.784 28.536 1.00 97.44 318 GLN A C 1
ATOM 2419 O O . GLN A 1 318 ? -10.486 15.440 28.617 1.00 97.44 318 GLN A O 1
ATOM 2424 N N . ARG A 1 319 ? -12.305 14.560 29.586 1.00 97.81 319 ARG A N 1
ATOM 2425 C CA . ARG A 1 319 ? -12.004 14.953 30.964 1.00 97.81 319 ARG A CA 1
ATOM 2426 C C . ARG A 1 319 ? -11.707 13.710 31.776 1.00 97.81 319 ARG A C 1
ATOM 2428 O O . ARG A 1 319 ? -12.510 12.782 31.794 1.00 97.81 319 ARG A O 1
ATOM 2435 N N . ILE A 1 320 ? -10.567 13.717 32.445 1.00 98.62 320 ILE A N 1
ATOM 2436 C CA . ILE A 1 320 ? -10.170 12.727 33.433 1.00 98.62 320 ILE A CA 1
ATOM 2437 C C . ILE A 1 320 ? -10.255 13.413 34.791 1.00 98.62 320 ILE A C 1
ATOM 2439 O O . ILE A 1 320 ? -9.587 14.416 35.033 1.00 98.62 320 ILE A O 1
ATOM 2443 N N . ILE A 1 321 ? -11.099 12.880 35.664 1.00 98.62 321 ILE A N 1
ATOM 2444 C CA . ILE A 1 321 ? -11.292 13.387 37.019 1.00 98.62 321 ILE A CA 1
ATOM 2445 C C . ILE A 1 321 ? -10.706 12.353 37.971 1.00 98.62 321 ILE A C 1
ATOM 2447 O O . ILE A 1 321 ? -11.117 11.191 37.955 1.00 98.62 321 ILE A O 1
ATOM 2451 N N . LEU A 1 322 ? -9.751 12.785 38.786 1.00 98.25 322 LEU A N 1
ATOM 2452 C CA . LEU A 1 322 ? -9.098 12.007 39.834 1.00 98.25 322 LEU A CA 1
ATOM 2453 C C . LEU A 1 322 ? -9.237 12.744 41.171 1.00 98.25 322 LEU A C 1
ATOM 2455 O O . LEU A 1 322 ? -9.298 13.975 41.197 1.00 98.25 322 LEU A O 1
ATOM 2459 N N . THR A 1 323 ? -9.239 12.019 42.287 1.00 97.12 323 THR A N 1
ATOM 2460 C CA . THR A 1 323 ? -9.064 12.638 43.613 1.00 97.12 323 THR A CA 1
ATOM 2461 C C . THR A 1 323 ? -7.633 13.147 43.773 1.00 97.12 323 THR A C 1
ATOM 2463 O O . THR A 1 323 ? -6.730 12.733 43.036 1.00 97.12 323 THR A O 1
ATOM 2466 N N . LYS A 1 324 ? -7.385 14.030 44.743 1.00 96.00 324 LYS A N 1
ATOM 2467 C CA . LYS A 1 324 ? -6.041 14.550 45.023 1.00 96.00 324 LYS A CA 1
ATOM 2468 C C . LYS A 1 324 ? -5.044 13.426 45.302 1.00 96.00 324 LYS A C 1
ATOM 2470 O O . LYS A 1 324 ? -3.949 13.448 44.750 1.00 96.00 324 LYS A O 1
ATOM 2475 N N . LEU A 1 325 ? -5.445 12.430 46.089 1.00 94.56 325 LEU A N 1
ATOM 2476 C CA . LEU A 1 325 ? -4.609 11.271 46.408 1.00 94.56 325 LEU A CA 1
ATOM 2477 C C . LEU A 1 325 ? -4.162 10.517 45.145 1.00 94.56 325 LEU A C 1
ATOM 2479 O O . LEU A 1 325 ? -2.993 10.173 45.000 1.00 94.56 325 LEU A O 1
ATOM 2483 N N . GLU A 1 326 ? -5.093 10.272 44.224 1.00 96.50 326 GLU A N 1
ATOM 2484 C CA . GLU A 1 326 ? -4.819 9.542 42.984 1.00 96.50 326 GLU A CA 1
ATOM 2485 C C . GLU A 1 326 ? -3.971 10.384 42.010 1.00 96.50 326 GLU A C 1
ATOM 2487 O O . GLU A 1 326 ? -3.092 9.844 41.337 1.00 96.50 326 GLU A O 1
ATOM 2492 N N . ARG A 1 327 ? -4.168 11.712 41.967 1.00 96.00 327 ARG A N 1
ATOM 2493 C CA . ARG A 1 327 ? -3.297 12.624 41.201 1.00 96.00 327 ARG A CA 1
ATOM 2494 C C . ARG A 1 327 ? -1.871 12.646 41.733 1.00 96.00 327 ARG A C 1
ATOM 2496 O O . ARG A 1 327 ? -0.937 12.568 40.940 1.00 96.00 327 ARG A O 1
ATOM 2503 N N . ASP A 1 328 ? -1.706 12.756 43.049 1.00 96.69 328 ASP A N 1
ATOM 2504 C CA . ASP A 1 328 ? -0.390 12.815 43.684 1.00 96.69 328 ASP A CA 1
ATOM 2505 C C . ASP A 1 328 ? 0.400 11.517 43.414 1.00 96.69 328 ASP A C 1
ATOM 2507 O O . ASP A 1 328 ? 1.582 11.576 43.070 1.00 96.69 328 ASP A O 1
ATOM 2511 N N . GLU A 1 329 ? -0.263 10.356 43.468 1.00 96.25 329 GLU A N 1
ATOM 2512 C CA . GLU A 1 329 ? 0.331 9.056 43.121 1.00 96.25 329 GLU A CA 1
ATOM 2513 C C . GLU A 1 329 ? 0.711 8.973 41.630 1.00 96.25 329 GLU A C 1
ATOM 2515 O O . GLU A 1 329 ? 1.817 8.546 41.287 1.00 96.25 329 GLU A O 1
ATOM 2520 N N . LEU A 1 330 ? -0.162 9.424 40.718 1.00 95.88 330 LEU A N 1
ATOM 2521 C CA . LEU A 1 330 ? 0.143 9.449 39.281 1.00 95.88 330 LEU A CA 1
ATOM 2522 C C . LEU A 1 330 ? 1.312 10.394 38.958 1.00 95.88 330 LEU A C 1
ATOM 2524 O O . LEU A 1 330 ? 2.166 10.063 38.128 1.00 95.88 330 LEU A O 1
ATOM 2528 N N . ALA A 1 331 ? 1.371 11.550 39.624 1.00 95.25 331 ALA A N 1
ATOM 2529 C CA . ALA A 1 331 ? 2.456 12.517 39.500 1.00 95.25 331 ALA A CA 1
ATOM 2530 C C . ALA A 1 331 ? 3.780 11.947 40.026 1.00 95.25 331 ALA A C 1
ATOM 2532 O O . ALA A 1 331 ? 4.813 12.116 39.376 1.00 95.25 331 ALA A O 1
ATOM 2533 N N . GLU A 1 332 ? 3.759 11.220 41.146 1.00 95.88 332 GLU A N 1
ATOM 2534 C CA . GLU A 1 332 ? 4.940 10.536 41.677 1.00 95.88 332 GLU A CA 1
ATOM 2535 C C . GLU A 1 332 ? 5.474 9.483 40.699 1.00 95.88 332 GLU A C 1
ATOM 2537 O O . GLU A 1 332 ? 6.666 9.482 40.386 1.00 95.88 332 GLU A O 1
ATOM 2542 N N . ILE A 1 333 ? 4.598 8.653 40.120 1.00 95.50 333 ILE A N 1
ATOM 2543 C CA . ILE A 1 333 ? 4.982 7.708 39.056 1.00 95.50 333 ILE A CA 1
ATOM 2544 C C . ILE A 1 333 ? 5.603 8.453 37.862 1.00 95.50 333 ILE A C 1
ATOM 2546 O O . ILE A 1 333 ? 6.560 7.966 37.255 1.00 95.50 333 ILE A O 1
ATOM 2550 N N . GLY A 1 334 ? 5.068 9.629 37.522 1.00 93.81 334 GLY A N 1
ATOM 2551 C CA . GLY A 1 334 ? 5.528 10.468 36.413 1.00 93.81 334 GLY A CA 1
ATOM 2552 C C . GLY A 1 334 ? 6.860 11.187 36.637 1.00 93.81 334 GLY A C 1
ATOM 2553 O O . GLY A 1 334 ? 7.506 11.550 35.651 1.00 93.81 334 GLY A O 1
ATOM 2554 N N . ARG A 1 335 ? 7.286 11.378 37.894 1.00 93.56 335 ARG A N 1
ATOM 2555 C CA . ARG A 1 335 ? 8.605 11.935 38.252 1.00 93.56 335 ARG A CA 1
ATOM 2556 C C . ARG A 1 335 ? 9.738 10.921 38.110 1.00 93.56 335 ARG A C 1
ATOM 2558 O O . ARG A 1 335 ? 10.899 11.312 38.007 1.00 93.56 335 ARG A O 1
ATOM 2565 N N . ARG A 1 336 ? 9.421 9.626 38.111 1.00 92.44 336 ARG A N 1
ATOM 2566 C CA . ARG A 1 336 ? 10.423 8.562 38.019 1.00 92.44 336 ARG A CA 1
ATOM 2567 C C . ARG A 1 336 ? 11.039 8.465 36.623 1.00 92.44 336 ARG A C 1
ATOM 2569 O O . ARG A 1 336 ? 10.361 8.739 35.630 1.00 92.44 336 ARG A O 1
ATOM 2576 N N . PRO A 1 337 ? 12.305 8.021 36.515 1.00 90.81 337 PRO A N 1
ATOM 2577 C CA . PRO A 1 337 ? 12.920 7.796 35.217 1.00 90.81 337 PRO A CA 1
ATOM 2578 C C . PRO A 1 337 ? 12.190 6.682 34.456 1.00 90.81 337 PRO A C 1
ATOM 2580 O O . PRO A 1 337 ? 11.665 5.734 35.043 1.00 90.81 337 PRO A O 1
ATOM 2583 N N . TRP A 1 338 ? 12.176 6.785 33.127 1.00 89.56 338 TRP A N 1
ATOM 2584 C CA . TRP A 1 338 ? 11.365 5.931 32.251 1.00 89.56 338 TRP A CA 1
ATOM 2585 C C . TRP A 1 338 ? 11.641 4.423 32.405 1.00 89.56 338 TRP A C 1
ATOM 2587 O O . TRP A 1 338 ? 10.720 3.622 32.278 1.00 89.56 338 TRP A O 1
ATOM 2597 N N . HIS A 1 339 ? 12.878 4.036 32.730 1.00 86.56 339 HIS A N 1
ATOM 2598 C CA . HIS A 1 339 ? 13.293 2.642 32.931 1.00 86.56 339 HIS A CA 1
ATOM 2599 C C . HIS A 1 339 ? 12.944 2.087 34.327 1.00 86.56 339 HIS A C 1
ATOM 2601 O O . HIS A 1 339 ? 13.070 0.886 34.552 1.00 86.56 339 HIS A O 1
ATOM 2607 N N . ASN A 1 340 ? 12.495 2.934 35.263 1.00 87.75 340 ASN A N 1
ATOM 2608 C CA . ASN A 1 340 ? 12.110 2.557 36.628 1.00 87.75 340 ASN A CA 1
ATOM 2609 C C . ASN A 1 340 ? 10.779 3.220 37.030 1.00 87.75 340 ASN A C 1
ATOM 2611 O O . ASN A 1 340 ? 10.692 4.027 37.954 1.00 87.75 340 ASN A O 1
ATOM 2615 N N . THR A 1 341 ? 9.730 2.896 36.282 1.00 90.94 341 THR A N 1
ATOM 2616 C CA . THR A 1 341 ? 8.383 3.476 36.393 1.00 90.94 341 THR A CA 1
ATOM 2617 C C . THR A 1 341 ? 7.345 2.405 36.765 1.00 90.94 341 THR A C 1
ATOM 2619 O O . THR A 1 341 ? 7.691 1.250 37.014 1.00 90.94 341 THR A O 1
ATOM 2622 N N . SER A 1 342 ? 6.058 2.763 36.803 1.00 94.44 342 SER A N 1
ATOM 2623 C CA . SER A 1 342 ? 4.976 1.834 37.139 1.00 94.44 342 SER A CA 1
ATOM 2624 C C . SER A 1 342 ? 3.798 1.862 36.161 1.00 94.44 342 SER A C 1
ATOM 2626 O O . SER A 1 342 ? 3.441 2.906 35.623 1.00 94.44 342 SER A O 1
ATOM 2628 N N . ASP A 1 343 ? 3.171 0.701 35.957 1.00 94.19 343 ASP A N 1
ATOM 2629 C CA . ASP A 1 343 ? 1.878 0.533 35.284 1.00 94.19 343 ASP A CA 1
ATOM 2630 C C . ASP A 1 343 ? 0.691 0.512 36.266 1.00 94.19 343 ASP A C 1
ATOM 2632 O O . ASP A 1 343 ? -0.437 0.218 35.866 1.00 94.19 343 ASP A O 1
ATOM 2636 N N . ALA A 1 344 ? 0.923 0.843 37.543 1.00 95.75 344 ALA A N 1
ATOM 2637 C CA . ALA A 1 344 ? -0.135 1.057 38.522 1.00 95.75 344 ALA A CA 1
ATOM 2638 C C . ALA A 1 344 ? -1.169 2.064 37.986 1.00 95.75 344 ALA A C 1
ATOM 2640 O O . ALA A 1 344 ? -0.825 3.174 37.584 1.00 95.75 344 ALA A O 1
ATOM 2641 N N . GLN A 1 345 ? -2.440 1.656 37.968 1.00 96.44 345 GLN A N 1
ATOM 2642 C CA . GLN A 1 345 ? -3.542 2.478 37.471 1.00 96.44 345 GLN A CA 1
ATOM 2643 C C . GLN A 1 345 ? -4.352 3.100 38.605 1.00 96.44 345 GLN A C 1
ATOM 2645 O O . GLN A 1 345 ? -4.749 2.419 39.551 1.00 96.44 345 GLN A O 1
ATOM 2650 N N . MET A 1 346 ? -4.600 4.392 38.481 1.00 96.75 346 MET A N 1
ATOM 2651 C CA . MET A 1 346 ? -5.418 5.197 39.369 1.00 96.75 346 MET A CA 1
ATOM 2652 C C . MET A 1 346 ? -6.900 5.055 39.028 1.00 96.75 346 MET A C 1
ATOM 2654 O O . MET A 1 346 ? -7.246 4.709 37.898 1.00 96.75 346 MET A O 1
ATOM 2658 N N . SER A 1 347 ? -7.785 5.282 39.994 1.00 95.56 347 SER A N 1
ATOM 2659 C CA . SER A 1 347 ? -9.233 5.266 39.764 1.00 95.56 347 SER A CA 1
ATOM 2660 C C . SER A 1 347 ? -9.758 6.673 39.505 1.00 95.56 347 SER A C 1
ATOM 2662 O O . SER A 1 347 ? -9.351 7.619 40.172 1.00 95.56 347 SER A O 1
ATOM 2664 N N . GLY A 1 348 ? -10.710 6.801 38.581 1.00 96.62 348 GLY A N 1
ATOM 2665 C CA . GLY A 1 348 ? -11.302 8.096 38.254 1.00 96.62 348 GLY A CA 1
ATOM 2666 C C . GLY A 1 348 ? -12.655 8.029 37.559 1.00 96.62 348 GLY A C 1
ATOM 2667 O O . GLY A 1 348 ? -13.274 6.962 37.464 1.00 96.62 348 GLY A O 1
ATOM 2668 N N . THR A 1 349 ? -13.058 9.180 37.021 1.00 98.50 349 THR A N 1
ATOM 2669 C CA . THR A 1 349 ? -14.190 9.349 36.098 1.00 98.50 349 THR A CA 1
ATOM 2670 C C . THR A 1 349 ? -13.694 9.903 34.766 1.00 98.50 349 THR A C 1
ATOM 2672 O O . THR A 1 349 ? -12.866 10.813 34.734 1.00 98.50 349 THR A O 1
ATOM 2675 N N . PHE A 1 350 ? -14.213 9.365 33.664 1.00 98.50 350 PHE A N 1
ATOM 2676 C CA . PHE A 1 350 ? -13.972 9.852 32.310 1.00 98.50 350 PHE A CA 1
ATOM 2677 C C . PHE A 1 350 ? -15.236 10.520 31.781 1.00 98.50 350 PHE A C 1
ATOM 2679 O O . PHE A 1 350 ? -16.286 9.880 31.727 1.00 98.50 350 PHE A O 1
ATOM 2686 N N . VAL A 1 351 ? -15.142 11.778 31.359 1.00 97.88 351 VAL A N 1
ATOM 2687 C CA . VAL A 1 351 ? -16.237 12.482 30.681 1.00 97.88 351 VAL A CA 1
ATOM 2688 C C . VAL A 1 351 ? -15.807 12.811 29.259 1.00 97.88 351 VAL A C 1
ATOM 2690 O O . VAL A 1 351 ? -14.800 13.480 29.045 1.00 97.88 351 VAL A O 1
ATOM 2693 N N . ASN A 1 352 ? -16.563 12.338 28.273 1.00 96.50 352 ASN A N 1
ATOM 2694 C CA . ASN A 1 352 ? -16.304 12.601 26.861 1.00 96.50 352 ASN A CA 1
ATOM 2695 C C . ASN A 1 352 ? -17.425 13.445 26.265 1.00 96.50 352 ASN A C 1
ATOM 2697 O O . ASN A 1 352 ? -18.581 13.033 26.322 1.00 96.50 352 ASN A O 1
ATOM 2701 N N . THR A 1 353 ? -17.066 14.568 25.646 1.00 95.00 353 THR A N 1
ATOM 2702 C CA . THR A 1 353 ? -17.977 15.409 24.866 1.00 95.00 353 THR A CA 1
ATOM 2703 C C . THR A 1 353 ? -17.572 15.370 23.398 1.00 95.00 353 THR A C 1
ATOM 2705 O O . THR A 1 353 ? -16.461 15.763 23.039 1.00 95.00 353 THR A O 1
ATOM 2708 N N . GLU A 1 354 ? -18.472 14.902 22.539 1.00 92.00 354 GLU A N 1
ATOM 2709 C CA . GLU A 1 354 ? -18.284 14.859 21.088 1.00 92.00 354 GLU A CA 1
ATOM 2710 C C . GLU A 1 354 ? -19.632 14.987 20.372 1.00 92.00 354 GLU A C 1
ATOM 2712 O O . GLU A 1 354 ? -20.624 14.400 20.804 1.00 92.00 354 GLU A O 1
ATOM 2717 N N . SER A 1 355 ? -19.670 15.755 19.277 1.00 87.31 355 SER A N 1
ATOM 2718 C CA . SER A 1 355 ? -20.875 15.955 18.452 1.00 87.31 355 SER A CA 1
ATOM 2719 C C . SER A 1 355 ? -22.113 16.348 19.273 1.00 87.31 355 SER A C 1
ATOM 2721 O O . SER A 1 355 ? -23.206 15.824 19.069 1.00 87.31 355 SER A O 1
ATOM 2723 N N . GLY A 1 356 ? -21.925 17.229 20.262 1.00 85.12 356 GLY A N 1
ATOM 2724 C CA . GLY A 1 356 ? -22.988 17.698 21.159 1.00 85.12 356 GLY A CA 1
ATOM 2725 C C . GLY A 1 356 ? -23.465 16.680 22.204 1.00 85.12 356 GLY A C 1
ATOM 2726 O O . GLY A 1 356 ? -24.373 16.986 22.970 1.00 85.12 356 GLY A O 1
ATOM 2727 N N . ARG A 1 357 ? -22.872 15.481 22.272 1.00 90.31 357 ARG A N 1
ATOM 2728 C CA . ARG A 1 357 ? -23.206 14.446 23.261 1.00 90.31 357 ARG A CA 1
ATOM 2729 C C . ARG A 1 357 ? -22.117 14.355 24.321 1.00 90.31 357 ARG A C 1
ATOM 2731 O O . ARG A 1 357 ? -20.947 14.198 23.980 1.00 90.31 357 ARG A O 1
ATOM 2738 N N . THR A 1 358 ? -22.515 14.374 25.591 1.00 93.69 358 THR A N 1
ATOM 2739 C CA . THR A 1 358 ? -21.617 14.155 26.733 1.00 93.69 358 THR A CA 1
ATOM 2740 C C . THR A 1 358 ? -21.915 12.804 27.379 1.00 93.69 358 THR A C 1
ATOM 2742 O O . THR A 1 358 ? -23.071 12.488 27.646 1.00 93.69 358 THR A O 1
ATOM 2745 N N . ARG A 1 359 ? -20.882 11.990 27.608 1.00 95.25 359 ARG A N 1
ATOM 2746 C CA . ARG A 1 359 ? -20.974 10.671 28.252 1.00 95.25 359 ARG A CA 1
ATOM 2747 C C . ARG A 1 359 ? -20.045 10.611 29.454 1.00 95.25 359 ARG A C 1
ATOM 2749 O O . ARG A 1 359 ? -18.899 11.037 29.342 1.00 95.25 359 ARG A O 1
ATOM 2756 N N . VAL A 1 360 ? -20.520 10.038 30.555 1.00 97.69 360 VAL A N 1
ATOM 2757 C CA . VAL A 1 360 ? -19.764 9.857 31.801 1.00 97.69 360 VAL A CA 1
ATOM 2758 C C . VAL A 1 360 ? -19.509 8.367 32.018 1.00 97.69 360 VAL A C 1
ATOM 2760 O O . VAL A 1 360 ? -20.430 7.561 31.916 1.00 97.69 360 VAL A O 1
ATOM 2763 N N . HIS A 1 361 ? -18.267 8.006 32.322 1.00 97.38 361 HIS A N 1
ATOM 2764 C CA . HIS A 1 361 ? -17.854 6.648 32.666 1.00 97.38 361 HIS A CA 1
ATOM 2765 C C . HIS A 1 361 ? -17.122 6.666 34.005 1.00 97.38 361 HIS A C 1
ATOM 2767 O O . HIS A 1 361 ? -16.059 7.273 34.135 1.00 97.38 361 HIS A O 1
ATOM 2773 N N . TYR A 1 362 ? -17.687 5.991 35.000 1.00 96.31 362 TYR A N 1
ATOM 2774 C CA . TYR A 1 362 ? -17.125 5.926 36.347 1.00 96.31 362 TYR A CA 1
ATOM 2775 C C . TYR A 1 362 ? -16.227 4.716 36.559 1.00 96.31 362 TYR A C 1
ATOM 2777 O O . TYR A 1 362 ? -16.319 3.712 35.847 1.00 96.31 362 TYR A O 1
ATOM 2785 N N . ASN A 1 363 ? -15.402 4.805 37.605 1.00 93.75 363 ASN A N 1
ATOM 2786 C CA . ASN A 1 363 ? -14.450 3.776 38.010 1.00 93.75 363 ASN A CA 1
ATOM 2787 C C . ASN A 1 363 ? -13.577 3.312 36.837 1.00 93.75 363 ASN A C 1
ATOM 2789 O O . ASN A 1 363 ? -13.295 2.122 36.683 1.00 93.75 363 ASN A O 1
ATOM 2793 N N . ILE A 1 364 ? -13.129 4.250 36.008 1.00 97.25 364 ILE A N 1
ATOM 2794 C CA . ILE A 1 364 ? -12.103 3.968 35.003 1.00 97.25 364 ILE A CA 1
ATOM 2795 C C . ILE A 1 364 ? -10.766 3.655 35.692 1.00 97.25 364 ILE A C 1
ATOM 2797 O O . ILE A 1 364 ? -10.574 3.933 36.878 1.00 97.25 364 ILE A O 1
ATOM 2801 N N . GLY A 1 365 ? -9.841 3.038 34.967 1.00 97.50 365 GLY A N 1
ATOM 2802 C CA . GLY A 1 365 ? -8.429 2.965 35.335 1.00 97.50 365 GLY A CA 1
ATOM 2803 C C . GLY A 1 365 ? -7.625 3.979 34.525 1.00 97.50 365 GLY A C 1
ATOM 2804 O O . GLY A 1 365 ? -7.781 4.032 33.312 1.00 97.50 365 GLY A O 1
ATOM 2805 N N . VAL A 1 366 ? -6.755 4.764 35.152 1.00 98.12 366 VAL A N 1
ATOM 2806 C CA . VAL A 1 366 ? -5.884 5.735 34.471 1.00 98.12 366 VAL A CA 1
ATOM 2807 C C . VAL A 1 366 ? -4.441 5.459 34.836 1.00 98.12 366 VAL A C 1
ATOM 2809 O O . VAL A 1 366 ? -4.097 5.419 36.010 1.00 98.12 366 VAL A O 1
ATOM 2812 N N . ARG A 1 367 ? -3.568 5.289 33.849 1.00 97.44 367 ARG A N 1
ATOM 2813 C CA . ARG A 1 367 ? -2.127 5.140 34.095 1.00 97.44 367 ARG A CA 1
ATOM 2814 C C . ARG A 1 367 ? -1.304 5.865 33.053 1.00 97.44 367 ARG A C 1
ATOM 2816 O O . ARG A 1 367 ? -1.761 6.066 31.927 1.00 97.44 367 ARG A O 1
ATOM 2823 N N . LEU A 1 368 ? -0.058 6.169 33.395 1.00 96.31 368 LEU A N 1
ATOM 2824 C CA . LEU A 1 368 ? 0.924 6.567 32.392 1.00 96.31 368 LEU A CA 1
ATOM 2825 C C . LEU A 1 368 ? 1.223 5.380 31.461 1.00 96.31 368 LEU A C 1
ATOM 2827 O O . LEU A 1 368 ? 1.161 4.212 31.868 1.00 96.31 368 LEU A O 1
ATOM 2831 N N . ARG A 1 369 ? 1.505 5.675 30.191 1.00 94.06 369 ARG A N 1
ATOM 2832 C CA . ARG A 1 369 ? 1.865 4.678 29.169 1.00 94.06 369 ARG A CA 1
ATOM 2833 C C . ARG A 1 369 ? 3.143 5.073 28.435 1.00 94.06 369 ARG A C 1
ATOM 2835 O O . ARG A 1 369 ? 3.565 6.222 28.491 1.00 94.06 369 ARG A O 1
ATOM 2842 N N . GLY A 1 370 ? 3.693 4.108 27.702 1.00 90.62 370 GLY A N 1
ATOM 2843 C CA . GLY A 1 370 ? 4.925 4.254 26.930 1.00 90.62 370 GLY A CA 1
ATOM 2844 C C . GLY A 1 370 ? 6.150 3.720 27.667 1.00 90.62 370 GLY A C 1
ATOM 2845 O O . GLY A 1 370 ? 6.042 3.270 28.812 1.00 90.62 370 GLY A O 1
ATOM 2846 N N . SER A 1 371 ? 7.289 3.752 26.979 1.00 87.31 371 SER A N 1
ATOM 2847 C CA . SER A 1 371 ? 8.613 3.465 27.534 1.00 87.31 371 SER A CA 1
ATOM 2848 C C . SER A 1 371 ? 9.369 4.789 27.683 1.00 87.31 371 SER A C 1
ATOM 2850 O O . SER A 1 371 ? 9.066 5.557 28.596 1.00 87.31 371 SER A O 1
ATOM 2852 N N . THR A 1 372 ? 10.241 5.128 26.736 1.00 88.31 372 THR A N 1
ATOM 2853 C CA . THR A 1 372 ? 10.997 6.390 26.665 1.00 88.31 372 THR A CA 1
ATOM 2854 C C . THR A 1 372 ? 10.099 7.628 26.708 1.00 88.31 372 THR A C 1
ATOM 2856 O O . THR A 1 372 ? 10.434 8.597 27.385 1.00 88.31 372 THR A O 1
ATOM 2859 N N . SER A 1 373 ? 8.901 7.582 26.113 1.00 90.75 373 SER A N 1
ATOM 2860 C CA . SER A 1 373 ? 7.935 8.694 26.139 1.00 90.75 373 SER A CA 1
ATOM 2861 C C . SER A 1 373 ? 7.414 9.051 27.539 1.00 90.75 373 SER A C 1
ATOM 2863 O O . SER A 1 373 ? 6.871 10.137 27.740 1.00 90.75 373 SER A O 1
ATOM 2865 N N . ARG A 1 374 ? 7.650 8.215 28.561 1.00 93.31 374 ARG A N 1
ATOM 2866 C CA . ARG A 1 374 ? 7.431 8.600 29.966 1.00 93.31 374 ARG A CA 1
ATOM 2867 C C . ARG A 1 374 ? 8.422 9.648 30.458 1.00 93.31 374 ARG A C 1
ATOM 2869 O O . ARG A 1 374 ? 8.140 10.302 31.456 1.00 93.31 374 ARG A O 1
ATOM 2876 N N . ALA A 1 375 ? 9.550 9.843 29.783 1.00 90.75 375 ALA A N 1
ATOM 2877 C CA . ALA A 1 375 ? 10.475 10.933 30.073 1.00 90.75 375 ALA A CA 1
ATOM 2878 C C . ALA A 1 375 ? 9.995 12.282 29.506 1.00 90.75 375 ALA A C 1
ATOM 2880 O O . ALA A 1 375 ? 10.397 13.319 30.025 1.00 90.75 375 ALA A O 1
ATOM 2881 N N . ALA A 1 376 ? 9.094 12.294 28.513 1.00 90.44 376 ALA A N 1
ATOM 2882 C CA . ALA A 1 376 ? 8.612 13.524 27.878 1.00 90.44 376 ALA A CA 1
ATOM 2883 C C . ALA A 1 376 ? 7.941 14.473 28.885 1.00 90.44 376 ALA A C 1
ATOM 2885 O O . ALA A 1 376 ? 7.302 14.018 29.833 1.00 90.44 376 ALA A O 1
ATOM 2886 N N . ALA A 1 377 ? 8.050 15.790 28.686 1.00 89.75 377 ALA A N 1
ATOM 2887 C CA . ALA A 1 377 ? 7.448 16.780 29.590 1.00 89.75 377 ALA A CA 1
ATOM 2888 C C . ALA A 1 377 ? 5.931 16.564 29.753 1.00 89.75 377 ALA A C 1
ATOM 2890 O O . ALA A 1 377 ? 5.411 16.539 30.867 1.00 89.75 377 ALA A O 1
ATOM 2891 N N . HIS A 1 378 ? 5.239 16.301 28.644 1.00 93.25 378 HIS A N 1
ATOM 2892 C CA . HIS A 1 378 ? 3.837 15.900 28.639 1.00 93.25 378 HIS A CA 1
ATOM 2893 C C . HIS A 1 378 ? 3.736 14.378 28.514 1.00 93.25 378 HIS A C 1
ATOM 2895 O O . HIS A 1 378 ? 4.182 13.791 27.530 1.00 93.25 378 HIS A O 1
ATOM 2901 N N . LYS A 1 379 ? 3.171 13.724 29.533 1.00 94.19 379 LYS A N 1
ATOM 2902 C CA . LYS A 1 379 ? 3.105 12.256 29.608 1.00 94.19 379 LYS A CA 1
ATOM 2903 C C . LYS A 1 379 ? 1.951 11.696 28.782 1.00 94.19 379 LYS A C 1
ATOM 2905 O O . LYS A 1 379 ? 0.873 12.274 28.747 1.00 94.19 379 LYS A O 1
ATOM 2910 N N . SER A 1 380 ? 2.117 10.517 28.199 1.00 96.56 380 SER A N 1
ATOM 2911 C CA . SER A 1 380 ? 1.000 9.797 27.572 1.00 96.56 380 SER A CA 1
ATOM 2912 C C . SER A 1 380 ? 0.191 9.023 28.618 1.00 96.56 380 SER A C 1
ATOM 2914 O O . SER A 1 380 ? 0.755 8.509 29.588 1.00 96.56 380 SER A O 1
ATOM 2916 N N . ARG A 1 381 ? -1.125 8.904 28.420 1.00 96.88 381 ARG A N 1
ATOM 2917 C CA . ARG A 1 381 ? -2.047 8.191 29.319 1.00 96.88 381 ARG A CA 1
ATOM 2918 C C . ARG A 1 381 ? -2.656 6.976 28.633 1.00 96.88 381 ARG A C 1
ATOM 2920 O O . ARG A 1 381 ? -2.857 6.965 27.423 1.00 96.88 381 ARG A O 1
ATOM 2927 N N . ARG A 1 382 ? -3.003 5.961 29.414 1.00 98.00 382 ARG A N 1
ATOM 2928 C CA . ARG A 1 382 ? -3.970 4.932 29.031 1.00 98.00 382 ARG A CA 1
ATOM 2929 C C . ARG A 1 382 ? -5.155 5.010 29.978 1.00 98.00 382 ARG A C 1
ATOM 2931 O O . ARG A 1 382 ? -4.959 5.014 31.194 1.00 98.00 382 ARG A O 1
ATOM 2938 N N . VAL A 1 383 ? -6.351 5.039 29.403 1.00 98.38 383 VAL A N 1
ATOM 2939 C CA . VAL A 1 383 ? -7.618 4.961 30.130 1.00 98.38 383 VAL A CA 1
ATOM 2940 C C . VAL A 1 383 ? -8.217 3.582 29.876 1.00 98.38 383 VAL A C 1
ATOM 2942 O O . VAL A 1 383 ? -8.388 3.199 28.724 1.00 98.38 383 VAL A O 1
ATOM 2945 N N . ASN A 1 384 ? -8.489 2.827 30.936 1.00 97.88 384 ASN A N 1
ATOM 2946 C CA . ASN A 1 384 ? -9.133 1.519 30.899 1.00 97.88 384 ASN A CA 1
ATOM 2947 C C . ASN A 1 384 ? -10.579 1.651 31.394 1.00 97.88 384 ASN A C 1
ATOM 2949 O O . ASN A 1 384 ? -10.832 2.261 32.436 1.00 97.88 384 ASN A O 1
ATOM 2953 N N . PHE A 1 385 ? -11.510 1.057 30.661 1.00 97.06 385 PHE A N 1
ATOM 2954 C CA . PHE A 1 385 ? -12.926 0.984 30.987 1.00 97.06 385 PHE A CA 1
ATOM 2955 C C . PHE A 1 385 ? -13.265 -0.452 31.389 1.00 97.06 385 PHE A C 1
ATOM 2957 O O . PHE A 1 385 ? -12.817 -1.376 30.706 1.00 97.06 385 PHE A O 1
ATOM 2964 N N . PRO A 1 386 ? -14.062 -0.656 32.448 1.00 94.56 386 PRO A N 1
ATOM 2965 C CA . PRO A 1 386 ? -14.506 -1.993 32.810 1.00 94.56 386 PRO A CA 1
ATOM 2966 C C . PRO A 1 386 ? -15.303 -2.655 31.673 1.00 94.56 386 PRO A C 1
ATOM 2968 O O . PRO A 1 386 ? -16.085 -2.002 30.976 1.00 94.56 386 PRO A O 1
ATOM 2971 N N . ASN A 1 387 ? -15.073 -3.954 31.463 1.00 93.19 387 ASN A N 1
ATOM 2972 C CA . ASN A 1 387 ? -15.595 -4.721 30.321 1.00 93.19 387 ASN A CA 1
ATOM 2973 C C . ASN A 1 387 ? -17.109 -5.006 30.345 1.00 93.19 387 ASN A C 1
ATOM 2975 O O . ASN A 1 387 ? -17.669 -5.411 29.317 1.00 93.19 387 ASN A O 1
ATOM 2979 N N . ASP A 1 388 ? -17.790 -4.730 31.457 1.00 93.38 388 ASP A N 1
ATOM 2980 C CA . ASP A 1 388 ? -19.253 -4.736 31.561 1.00 93.38 388 ASP A CA 1
ATOM 2981 C C . ASP A 1 388 ? -19.900 -3.460 30.986 1.00 93.38 388 ASP A C 1
ATOM 2983 O O . ASP A 1 388 ? -21.027 -3.508 30.493 1.00 93.38 388 ASP A O 1
ATOM 2987 N N . ARG A 1 389 ? -19.173 -2.335 30.974 1.00 92.38 389 ARG A N 1
ATOM 2988 C CA . ARG A 1 389 ? -19.621 -1.017 30.478 1.00 92.38 389 ARG A CA 1
ATOM 2989 C C . ARG A 1 389 ? -18.543 -0.312 29.634 1.00 92.38 389 ARG A C 1
ATOM 2991 O O . ARG A 1 389 ? -18.104 0.795 29.969 1.00 92.38 389 ARG A O 1
ATOM 2998 N N . PRO A 1 390 ? -18.116 -0.923 28.511 1.00 93.31 390 PRO A N 1
ATOM 2999 C CA . PRO A 1 390 ? -17.074 -0.363 27.658 1.00 93.31 390 PRO A CA 1
ATOM 3000 C C . PRO A 1 390 ? -17.501 0.976 27.039 1.00 93.31 390 PRO A C 1
ATOM 3002 O O . PRO A 1 390 ? -18.672 1.195 26.709 1.00 93.31 390 PRO A O 1
ATOM 3005 N N . TRP A 1 391 ? -16.544 1.870 26.799 1.00 93.69 391 TRP A N 1
ATOM 3006 C CA . TRP A 1 391 ? -16.795 3.117 26.075 1.00 93.69 391 TRP A CA 1
ATOM 3007 C C . TRP A 1 391 ? -16.682 2.863 24.573 1.00 93.69 391 TRP A C 1
ATOM 3009 O O . TRP A 1 391 ? -15.621 2.504 24.083 1.00 93.69 391 TRP A O 1
ATOM 3019 N N . ARG A 1 392 ? -17.779 3.027 23.819 1.00 90.12 392 ARG A N 1
ATOM 3020 C CA . ARG A 1 392 ? -17.827 2.747 22.361 1.00 90.12 392 ARG A CA 1
ATOM 3021 C C . ARG A 1 392 ? -17.384 1.321 22.002 1.00 90.12 392 ARG A C 1
ATOM 3023 O O . ARG A 1 392 ? -16.741 1.120 20.983 1.00 90.12 392 ARG A O 1
ATOM 3030 N N . ALA A 1 393 ? -17.732 0.351 22.849 1.00 88.88 393 ALA A N 1
ATOM 3031 C CA . ALA A 1 393 ? -17.265 -1.035 22.751 1.00 88.88 393 ALA A CA 1
ATOM 3032 C C . ALA A 1 393 ? -15.741 -1.224 22.926 1.00 88.88 393 ALA A C 1
ATOM 3034 O O . ALA A 1 393 ? -15.240 -2.312 22.653 1.00 88.88 393 ALA A O 1
ATOM 3035 N N . HIS A 1 394 ? -15.035 -0.211 23.444 1.00 91.38 394 HIS A N 1
ATOM 3036 C CA . HIS A 1 394 ? -13.637 -0.301 23.851 1.00 91.38 394 HIS A CA 1
ATOM 3037 C C . HIS A 1 394 ? -13.485 -0.429 25.368 1.00 91.38 394 HIS A C 1
ATOM 3039 O O . HIS A 1 394 ? -14.087 0.321 26.145 1.00 91.38 394 HIS A O 1
ATOM 3045 N N . THR A 1 395 ? -12.615 -1.342 25.784 1.00 95.00 395 THR A N 1
ATOM 3046 C CA . THR A 1 395 ? -12.173 -1.503 27.181 1.00 95.00 395 THR A CA 1
ATOM 3047 C C . THR A 1 395 ? -10.930 -0.686 27.499 1.00 95.00 395 THR A C 1
ATOM 3049 O O . THR A 1 395 ? -10.527 -0.582 28.654 1.00 95.00 395 THR A O 1
ATOM 3052 N N . ALA A 1 396 ? -10.311 -0.051 26.504 1.00 96.25 396 ALA A N 1
ATOM 3053 C CA . ALA A 1 396 ? -9.255 0.916 26.740 1.00 96.25 396 ALA A CA 1
ATOM 3054 C C . ALA A 1 396 ? -9.077 1.887 25.571 1.00 96.25 396 ALA A C 1
ATOM 3056 O O . ALA A 1 396 ? -9.417 1.580 24.433 1.00 96.25 396 ALA A O 1
ATOM 3057 N N . VAL A 1 397 ? -8.455 3.028 25.858 1.00 97.06 397 VAL A N 1
ATOM 3058 C CA . VAL A 1 397 ? -7.970 3.987 24.863 1.00 97.06 397 VAL A CA 1
ATOM 3059 C C . VAL A 1 397 ? -6.598 4.522 25.272 1.00 97.06 397 VAL A C 1
ATOM 3061 O O . VAL A 1 397 ? -6.305 4.683 26.463 1.00 97.06 397 VAL A O 1
ATOM 3064 N N . ASN A 1 398 ? -5.732 4.769 24.290 1.00 97.69 398 ASN A N 1
ATOM 3065 C CA . ASN A 1 398 ? -4.448 5.432 24.504 1.00 97.69 398 ASN A CA 1
ATOM 3066 C C . ASN A 1 398 ? -4.573 6.920 24.169 1.00 97.69 398 ASN A C 1
ATOM 3068 O O . ASN A 1 398 ? -5.139 7.268 23.141 1.00 97.69 398 ASN A O 1
ATOM 3072 N N . LEU A 1 399 ? -4.006 7.778 25.013 1.00 97.88 399 LEU A N 1
ATOM 3073 C CA . LEU A 1 399 ? -3.894 9.217 24.799 1.00 97.88 399 LEU A CA 1
ATOM 3074 C C . LEU A 1 399 ? -2.412 9.568 24.723 1.00 97.88 399 LEU A C 1
ATOM 3076 O O . LEU A 1 399 ? -1.725 9.623 25.749 1.00 97.88 399 LEU A O 1
ATOM 3080 N N . ASN A 1 400 ? -1.919 9.787 23.511 1.00 97.12 400 ASN A N 1
ATOM 3081 C CA . ASN A 1 400 ? -0.511 10.031 23.239 1.00 97.12 400 ASN A CA 1
ATOM 3082 C C . ASN A 1 400 ? -0.180 11.514 23.145 1.00 97.12 400 ASN A C 1
ATOM 3084 O O . ASN A 1 400 ? -0.845 12.267 22.441 1.00 97.12 400 ASN A O 1
ATOM 3088 N N . ALA A 1 401 ? 0.882 11.906 23.845 1.00 95.81 401 ALA A N 1
ATOM 3089 C CA . ALA A 1 401 ? 1.358 13.284 23.895 1.00 95.81 401 ALA A CA 1
ATOM 3090 C C . ALA A 1 401 ? 2.460 13.594 22.870 1.00 95.81 401 ALA A C 1
ATOM 3092 O O . ALA A 1 401 ? 2.758 14.757 22.628 1.00 95.81 401 ALA A O 1
ATOM 3093 N N . VAL A 1 402 ? 3.129 12.594 22.300 1.00 94.25 402 VAL A N 1
ATOM 3094 C CA . VAL A 1 402 ? 4.254 12.837 21.384 1.00 94.25 402 VAL A CA 1
ATOM 3095 C C . VAL A 1 402 ? 3.704 12.998 19.968 1.00 94.25 402 VAL A C 1
ATOM 3097 O O . VAL A 1 402 ? 2.987 12.130 19.495 1.00 94.25 402 VAL A O 1
ATOM 3100 N N . HIS A 1 403 ? 3.944 14.150 19.339 1.00 94.69 403 HIS A N 1
ATOM 3101 C CA . HIS A 1 403 ? 3.480 14.513 17.987 1.00 94.69 403 HIS A CA 1
ATOM 3102 C C . HIS A 1 403 ? 2.084 13.976 17.573 1.00 94.69 403 HIS A C 1
ATOM 3104 O O . HIS A 1 403 ? 1.971 13.194 16.628 1.00 94.69 403 HIS A O 1
ATOM 3110 N N . PRO A 1 404 ? 0.987 14.407 18.230 1.00 96.12 404 PRO A N 1
ATOM 3111 C CA . PRO A 1 404 ? -0.363 13.907 17.943 1.00 96.12 404 PRO A CA 1
ATOM 3112 C C . PRO A 1 404 ? -0.791 13.990 16.470 1.00 96.12 404 PRO A C 1
ATOM 3114 O O . PRO A 1 404 ? -1.439 13.081 15.960 1.00 96.12 404 PRO A O 1
ATOM 3117 N N . HIS A 1 405 ? -0.404 15.074 15.792 1.00 96.44 405 HIS A N 1
ATOM 3118 C CA . HIS A 1 405 ? -0.715 15.324 14.385 1.00 96.44 405 HIS A CA 1
ATOM 3119 C C . HIS A 1 405 ? -0.055 14.306 13.443 1.00 96.44 405 HIS A C 1
ATOM 3121 O O . HIS A 1 405 ? -0.693 13.856 12.496 1.00 96.44 405 HIS A O 1
ATOM 3127 N N . ALA A 1 406 ? 1.188 13.900 13.726 1.00 96.50 406 ALA A N 1
ATOM 3128 C CA . ALA A 1 406 ? 1.901 12.899 12.938 1.00 96.50 406 ALA A CA 1
ATOM 3129 C C . ALA A 1 406 ? 1.261 11.513 13.086 1.00 96.50 406 ALA A C 1
ATOM 3131 O O . ALA A 1 406 ? 1.083 10.813 12.095 1.00 96.50 406 ALA A O 1
ATOM 3132 N N . GLN A 1 407 ? 0.805 11.164 14.294 1.00 97.12 407 GLN A N 1
ATOM 3133 C CA . GLN A 1 407 ? 0.096 9.905 14.535 1.00 97.12 407 GLN A CA 1
ATOM 3134 C C . GLN A 1 407 ? -1.282 9.863 13.857 1.00 97.12 407 GLN A C 1
ATOM 3136 O O . GLN A 1 407 ? -1.639 8.834 13.286 1.00 97.12 407 GLN A O 1
ATOM 3141 N N . GLU A 1 408 ? -2.057 10.957 13.893 1.00 97.62 408 GLU A N 1
ATOM 3142 C CA . GLU A 1 408 ? -3.345 11.061 13.183 1.00 97.62 408 GLU A CA 1
ATOM 3143 C C . GLU A 1 408 ? -3.163 10.932 11.665 1.00 97.62 408 GLU A C 1
ATOM 3145 O O . GLU A 1 408 ? -3.836 10.112 11.034 1.00 97.62 408 GLU A O 1
ATOM 3150 N N . LEU A 1 409 ? -2.215 11.680 11.090 1.00 97.75 409 LEU A N 1
ATOM 3151 C CA . LEU A 1 409 ? -1.922 11.639 9.657 1.00 97.75 409 LEU A CA 1
ATOM 3152 C C . LEU A 1 409 ? -1.325 10.296 9.230 1.00 97.75 409 LEU A C 1
ATOM 3154 O O . LEU A 1 409 ? -1.846 9.679 8.308 1.00 97.75 409 LEU A O 1
ATOM 3158 N N . GLY A 1 410 ? -0.293 9.798 9.913 1.00 96.88 410 GLY A N 1
ATOM 3159 C CA . GLY A 1 410 ? 0.342 8.517 9.597 1.00 96.88 410 GLY A CA 1
ATOM 3160 C C . GLY A 1 410 ? -0.667 7.369 9.617 1.00 96.88 410 GLY A C 1
ATOM 3161 O O . GLY A 1 410 ? -0.773 6.609 8.659 1.00 96.88 410 GLY A O 1
ATOM 3162 N N . SER A 1 411 ? -1.499 7.307 10.658 1.00 97.44 411 SER A N 1
ATOM 3163 C CA . SER A 1 411 ? -2.603 6.350 10.764 1.00 97.44 411 SER A CA 1
ATOM 3164 C C . SER A 1 411 ? -3.587 6.438 9.587 1.00 97.44 411 SER A C 1
ATOM 3166 O O . SER A 1 411 ? -4.026 5.410 9.066 1.00 97.44 411 SER A O 1
ATOM 3168 N N . ALA A 1 412 ? -3.949 7.649 9.153 1.00 97.12 412 ALA A N 1
ATOM 3169 C CA . ALA A 1 412 ? -4.817 7.844 7.994 1.00 97.12 412 ALA A CA 1
ATOM 3170 C C . ALA A 1 412 ? -4.148 7.416 6.680 1.00 97.12 412 ALA A C 1
ATOM 3172 O O . ALA A 1 412 ? -4.808 6.782 5.859 1.00 97.12 412 ALA A O 1
ATOM 3173 N N . LEU A 1 413 ? -2.858 7.704 6.505 1.00 97.31 413 LEU A N 1
ATOM 3174 C CA . LEU A 1 413 ? -2.112 7.391 5.285 1.00 97.31 413 LEU A CA 1
ATOM 3175 C C . LEU A 1 413 ? -1.894 5.892 5.098 1.00 97.31 413 LEU A C 1
ATOM 3177 O O . LEU A 1 413 ? -2.080 5.403 3.989 1.00 97.31 413 LEU A O 1
ATOM 3181 N N . PHE A 1 414 ? -1.628 5.141 6.170 1.00 97.94 414 PHE A N 1
ATOM 3182 C CA . PHE A 1 414 ? -1.624 3.676 6.097 1.00 97.94 414 PHE A CA 1
ATOM 3183 C C . PHE A 1 414 ? -2.966 3.125 5.602 1.00 97.94 414 PHE A C 1
ATOM 3185 O O . PHE A 1 414 ? -2.996 2.291 4.701 1.00 97.94 414 PHE A O 1
ATOM 3192 N N . ARG A 1 415 ? -4.087 3.631 6.134 1.00 95.25 415 ARG A N 1
ATOM 3193 C CA . ARG A 1 415 ? -5.419 3.181 5.701 1.00 95.25 415 ARG A CA 1
ATOM 3194 C C . ARG A 1 415 ? -5.753 3.589 4.269 1.00 95.25 415 ARG A C 1
ATOM 3196 O O . ARG A 1 415 ? -6.352 2.795 3.554 1.00 95.25 415 ARG A O 1
ATOM 3203 N N . LEU A 1 416 ? -5.374 4.796 3.844 1.00 95.50 416 LEU A N 1
ATOM 3204 C CA . LEU A 1 416 ? -5.533 5.241 2.453 1.00 95.50 416 LEU A CA 1
ATOM 3205 C C . LEU A 1 416 ? -4.672 4.414 1.490 1.00 95.50 416 LEU A C 1
ATOM 3207 O O . LEU A 1 416 ? -5.096 4.157 0.371 1.00 95.50 416 LEU A O 1
ATOM 3211 N N . ALA A 1 417 ? -3.518 3.926 1.946 1.00 96.25 417 ALA A N 1
ATOM 3212 C CA . ALA A 1 417 ? -2.688 2.974 1.217 1.00 96.25 417 ALA A CA 1
ATOM 3213 C C . ALA A 1 417 ? -3.237 1.532 1.225 1.00 96.25 417 ALA A C 1
ATOM 3215 O O . ALA A 1 417 ? -2.570 0.641 0.709 1.00 96.25 417 ALA A O 1
ATOM 3216 N N . GLY A 1 418 ? -4.424 1.276 1.788 1.00 95.50 418 GLY A N 1
ATOM 3217 C CA . GLY A 1 418 ? -5.028 -0.060 1.835 1.00 95.50 418 GLY A CA 1
ATOM 3218 C C . GLY A 1 418 ? -4.420 -0.994 2.887 1.00 95.50 418 GLY A C 1
ATOM 3219 O O . GLY A 1 418 ? -4.640 -2.200 2.832 1.00 95.50 418 GLY A O 1
ATOM 3220 N N . LEU A 1 419 ? -3.663 -0.460 3.849 1.00 97.06 419 LEU A N 1
ATOM 3221 C CA . LEU A 1 419 ? -2.991 -1.229 4.897 1.00 97.06 419 LEU A CA 1
ATOM 3222 C C . LEU A 1 419 ? -3.695 -1.070 6.257 1.00 97.06 419 LEU A C 1
ATOM 3224 O O . LEU A 1 419 ? -4.306 -0.029 6.532 1.00 97.06 419 LEU A O 1
ATOM 3228 N N . PRO A 1 420 ? -3.606 -2.071 7.153 1.00 96.75 420 PRO A N 1
ATOM 3229 C CA . PRO A 1 420 ? -4.177 -1.955 8.487 1.00 96.75 420 PRO A CA 1
ATOM 3230 C C . PRO A 1 420 ? -3.392 -0.949 9.332 1.00 96.75 420 PRO A C 1
ATOM 3232 O O . PRO A 1 420 ? -2.165 -0.916 9.300 1.00 96.75 420 PRO A O 1
ATOM 3235 N N . ALA A 1 421 ? -4.098 -0.162 10.144 1.00 96.56 421 ALA A N 1
ATOM 3236 C CA . ALA A 1 421 ? -3.483 0.709 11.143 1.00 96.56 421 ALA A CA 1
ATOM 3237 C C . ALA A 1 421 ? -4.469 1.044 12.273 1.00 96.56 421 ALA A C 1
ATOM 3239 O O . ALA A 1 421 ? -5.652 1.279 11.995 1.00 96.56 421 ALA A O 1
ATOM 3240 N N . PRO A 1 422 ? -4.002 1.160 13.536 1.00 95.31 422 PRO A N 1
ATOM 3241 C CA . PRO A 1 422 ? -4.829 1.636 14.645 1.00 95.31 422 PRO A CA 1
ATOM 3242 C C . PRO A 1 422 ? -5.461 2.982 14.315 1.00 95.31 422 PRO A C 1
ATOM 3244 O O . PRO A 1 422 ? -4.764 3.881 13.840 1.00 95.31 422 PRO A O 1
ATOM 3247 N N . ARG A 1 423 ? -6.763 3.155 14.580 1.00 94.69 423 ARG A N 1
ATOM 3248 C CA . ARG A 1 423 ? -7.410 4.464 14.407 1.00 94.69 423 ARG A CA 1
ATOM 3249 C C . ARG A 1 423 ? -6.759 5.476 15.340 1.00 94.69 423 ARG A C 1
ATOM 3251 O O . ARG A 1 423 ? -6.530 5.169 16.508 1.00 94.69 423 ARG A O 1
ATOM 3258 N N . ALA A 1 424 ? -6.489 6.664 14.809 1.00 96.50 424 ALA A N 1
ATOM 3259 C CA . ALA A 1 424 ? -5.937 7.792 15.540 1.00 96.50 424 ALA A CA 1
ATOM 3260 C C . ALA A 1 424 ? -6.700 9.074 15.191 1.00 96.50 424 ALA A C 1
ATOM 3262 O O . ALA A 1 424 ? -7.124 9.244 14.046 1.00 96.50 424 ALA A O 1
ATOM 3263 N N . ARG A 1 425 ? -6.865 9.965 16.173 1.00 95.81 425 ARG A N 1
ATOM 3264 C CA . ARG A 1 425 ? -7.387 11.329 15.980 1.00 95.81 425 ARG A CA 1
ATOM 3265 C C . ARG A 1 425 ? -6.916 12.277 17.078 1.00 95.81 425 ARG A C 1
ATOM 3267 O O . ARG A 1 425 ? -6.769 11.849 18.225 1.00 95.81 425 ARG A O 1
ATOM 3274 N N . ALA A 1 426 ? -6.756 13.560 16.775 1.00 96.62 426 ALA A N 1
ATOM 3275 C CA . ALA A 1 426 ? -6.486 14.576 17.782 1.00 96.62 426 ALA A CA 1
ATOM 3276 C C . ALA A 1 426 ? -7.711 14.840 18.677 1.00 96.62 426 ALA A C 1
ATOM 3278 O O . ALA A 1 426 ? -8.835 15.048 18.205 1.00 96.62 426 ALA A O 1
ATOM 3279 N N . VAL A 1 427 ? -7.481 14.876 19.989 1.00 97.50 427 VAL A N 1
ATOM 3280 C CA . VAL A 1 427 ? -8.478 15.183 21.023 1.00 97.50 427 VAL A CA 1
ATOM 3281 C C . VAL A 1 427 ? -7.932 16.180 22.035 1.00 97.50 427 VAL A C 1
ATOM 3283 O O . VAL A 1 427 ? -6.725 16.275 22.259 1.00 97.50 427 VAL A O 1
ATOM 3286 N N . ARG A 1 428 ? -8.829 16.921 22.684 1.00 96.75 428 ARG A N 1
ATOM 3287 C CA . ARG A 1 428 ? -8.483 17.845 23.769 1.00 96.75 428 ARG A CA 1
ATOM 3288 C C . ARG A 1 428 ? -8.656 17.126 25.098 1.00 96.75 428 ARG A C 1
ATOM 3290 O O . ARG A 1 428 ? -9.764 16.695 25.414 1.00 96.75 428 ARG A O 1
ATOM 3297 N N . VAL A 1 429 ? -7.584 17.013 25.875 1.00 97.62 429 VAL A N 1
ATOM 3298 C CA . VAL A 1 429 ? -7.597 16.291 27.154 1.00 97.62 429 VAL A CA 1
ATOM 3299 C C . VAL A 1 429 ? -7.488 17.275 28.307 1.00 97.62 429 VAL A C 1
ATOM 3301 O O . VAL A 1 429 ? -6.660 18.182 28.282 1.00 97.62 429 VAL A O 1
ATOM 3304 N N . PHE A 1 430 ? -8.329 17.085 29.314 1.00 97.31 430 PHE A N 1
ATOM 3305 C CA . PHE A 1 430 ? -8.300 17.814 30.570 1.00 97.31 430 PHE A CA 1
ATOM 3306 C C . PHE A 1 430 ? -8.149 16.817 31.713 1.00 97.31 430 PHE A C 1
ATOM 3308 O O . PHE A 1 430 ? -8.860 15.813 31.749 1.00 97.31 430 PHE A O 1
ATOM 3315 N N . GLU A 1 431 ? -7.248 17.092 32.643 1.00 97.38 431 GLU A N 1
ATOM 3316 C CA . GLU A 1 431 ? -7.052 16.317 33.865 1.00 97.38 431 GLU A CA 1
ATOM 3317 C C . GLU A 1 431 ? -7.349 17.247 35.037 1.00 97.38 431 GLU A C 1
ATOM 3319 O O . GLU A 1 431 ? -6.664 18.243 35.236 1.00 97.38 431 GLU A O 1
ATOM 3324 N N . ASN A 1 432 ? -8.438 16.984 35.756 1.00 96.94 432 ASN A N 1
ATOM 3325 C CA . ASN A 1 432 ? -8.903 17.824 36.858 1.00 96.94 432 ASN A CA 1
ATOM 3326 C C . ASN A 1 432 ? -9.019 19.334 36.526 1.00 96.94 432 ASN A C 1
ATOM 3328 O O . ASN A 1 432 ? -8.533 20.174 37.278 1.00 96.94 432 ASN A O 1
ATOM 3332 N N . ASN A 1 433 ? -9.703 19.677 35.426 1.00 94.69 433 ASN A N 1
ATOM 3333 C CA . ASN A 1 433 ? -9.837 21.025 34.833 1.00 94.69 433 ASN A CA 1
ATOM 3334 C C . ASN A 1 433 ? -8.543 21.656 34.290 1.00 94.69 433 ASN A C 1
ATOM 3336 O O . ASN A 1 433 ? -8.597 22.731 33.686 1.00 94.69 433 ASN A O 1
ATOM 3340 N N . GLU A 1 434 ? -7.391 20.999 34.422 1.00 94.56 434 GLU A N 1
ATOM 3341 C CA . GLU A 1 434 ? -6.162 21.430 33.765 1.00 94.56 434 GLU A CA 1
ATOM 3342 C C . GLU A 1 434 ? -6.137 20.903 32.330 1.00 94.56 434 GLU A C 1
ATOM 3344 O O . GLU A 1 434 ? -6.227 19.697 32.090 1.00 94.56 434 GLU A O 1
ATOM 3349 N N . ARG A 1 435 ? -6.012 21.801 31.348 1.00 94.12 435 ARG A N 1
ATOM 3350 C CA . ARG A 1 435 ? -5.833 21.394 29.953 1.00 94.12 435 ARG A CA 1
ATOM 3351 C C . ARG A 1 435 ? -4.441 20.796 29.777 1.00 94.12 435 ARG A C 1
ATOM 3353 O O . ARG A 1 435 ? -3.440 21.474 29.982 1.00 94.12 435 ARG A O 1
ATOM 3360 N N . LEU A 1 436 ? -4.383 19.550 29.323 1.00 95.06 436 LEU A N 1
ATOM 3361 C CA . LEU A 1 436 ? -3.126 18.883 29.023 1.00 95.06 436 LEU A CA 1
ATOM 3362 C C . LEU A 1 436 ? -2.609 19.232 27.621 1.00 95.06 436 LEU A C 1
ATOM 3364 O O . LEU A 1 436 ? -3.378 19.425 26.679 1.00 95.06 436 LEU A O 1
ATOM 3368 N N . GLY A 1 437 ? -1.281 19.178 27.481 1.00 91.88 437 GLY A N 1
ATOM 3369 C CA . GLY A 1 437 ? -0.560 19.360 26.217 1.00 91.88 437 GLY A CA 1
ATOM 3370 C C . GLY A 1 437 ? -0.079 20.796 26.039 1.00 91.88 437 GLY A C 1
ATOM 3371 O O . GLY A 1 437 ? -0.834 21.741 26.253 1.00 91.88 437 GLY A O 1
ATOM 3372 N N . GLY A 1 438 ? 1.189 20.953 25.664 1.00 91.00 438 GLY A N 1
ATOM 3373 C CA . GLY A 1 438 ? 1.822 22.253 25.463 1.00 91.00 438 GLY A CA 1
ATOM 3374 C C . GLY A 1 438 ? 1.833 22.690 24.000 1.00 91.00 438 GLY A C 1
ATOM 3375 O O . GLY A 1 438 ? 1.088 22.176 23.160 1.00 91.00 438 GLY A O 1
ATOM 3376 N N . ALA A 1 439 ? 2.727 23.633 23.691 1.00 88.81 439 ALA A N 1
ATOM 3377 C CA . ALA A 1 439 ? 2.906 24.165 22.342 1.00 88.81 439 ALA A CA 1
ATOM 3378 C C . ALA A 1 439 ? 3.313 23.080 21.327 1.00 88.81 439 ALA A C 1
ATOM 3380 O O . ALA A 1 439 ? 2.753 23.037 20.238 1.00 88.81 439 ALA A O 1
ATOM 3381 N N . SER A 1 440 ? 4.199 22.148 21.702 1.00 87.94 440 SER A N 1
ATOM 3382 C CA . SER A 1 440 ? 4.647 21.052 20.821 1.00 87.94 440 SER A CA 1
ATOM 3383 C C . SER A 1 440 ? 3.577 19.987 20.550 1.00 87.94 440 SER A C 1
ATOM 3385 O O . SER A 1 440 ? 3.691 19.208 19.607 1.00 87.94 440 SER A O 1
ATOM 3387 N N . GLN A 1 441 ? 2.513 19.961 21.355 1.00 94.75 441 GLN A N 1
ATOM 3388 C CA . GLN A 1 441 ? 1.330 19.126 21.145 1.00 94.75 441 GLN A CA 1
ATOM 3389 C C . GLN A 1 441 ? 0.202 19.858 20.425 1.00 94.75 441 GLN A C 1
ATOM 3391 O O . GLN A 1 441 ? -0.837 19.255 20.154 1.00 94.75 441 GLN A O 1
ATOM 3396 N N . PHE A 1 442 ? 0.356 21.165 20.198 1.00 94.81 442 PHE A N 1
ATOM 3397 C CA . PHE A 1 442 ? -0.726 22.047 19.768 1.00 94.81 442 PHE A CA 1
ATOM 3398 C C . PHE A 1 442 ? -1.940 21.960 20.707 1.00 94.81 442 PHE A C 1
ATOM 3400 O O . PHE A 1 442 ? -3.085 22.082 20.280 1.00 94.81 442 PHE A O 1
ATOM 3407 N N . ALA A 1 443 ? -1.688 21.710 21.999 1.00 93.81 443 ALA A N 1
ATOM 3408 C CA . ALA A 1 443 ? -2.694 21.502 23.040 1.00 93.81 443 ALA A CA 1
ATOM 3409 C C . ALA A 1 443 ? -3.733 20.392 22.734 1.00 93.81 443 ALA A C 1
ATOM 3411 O O . ALA A 1 443 ? -4.914 20.520 23.098 1.00 93.81 443 ALA A O 1
ATOM 3412 N N . HIS A 1 444 ? -3.281 19.323 22.063 1.00 96.38 444 HIS A N 1
ATOM 3413 C CA . HIS A 1 444 ? -4.030 18.103 21.746 1.00 96.38 444 HIS A CA 1
ATOM 3414 C C . HIS A 1 444 ? -3.252 16.840 22.150 1.00 96.38 444 HIS A C 1
ATOM 3416 O O . HIS A 1 444 ? -2.057 16.875 22.415 1.00 96.38 444 HIS A O 1
ATOM 3422 N N . TYR A 1 445 ? -3.938 15.706 22.211 1.00 98.06 445 TYR A N 1
ATOM 3423 C CA . TYR A 1 445 ? -3.354 14.367 22.320 1.00 98.06 445 TYR A CA 1
ATOM 3424 C C . TYR A 1 445 ? -3.882 13.521 21.167 1.00 98.06 445 TYR A C 1
ATOM 3426 O O . TYR A 1 445 ? -4.984 13.776 20.685 1.00 98.06 445 TYR A O 1
ATOM 3434 N N . ALA A 1 446 ? -3.146 12.497 20.748 1.00 97.81 446 ALA A N 1
ATOM 3435 C CA . ALA A 1 446 ? -3.684 11.499 19.834 1.00 97.81 446 ALA A CA 1
ATOM 3436 C C . ALA A 1 446 ? -4.465 10.453 20.640 1.00 97.81 446 ALA A C 1
ATOM 3438 O O . ALA A 1 446 ? -3.907 9.797 21.518 1.00 97.81 446 ALA A O 1
ATOM 3439 N N . GLU A 1 447 ? -5.758 10.315 20.363 1.00 97.81 447 GLU A N 1
ATOM 3440 C CA . GLU A 1 447 ? -6.595 9.205 20.818 1.00 97.81 447 GLU A CA 1
ATOM 3441 C C . GLU A 1 447 ? -6.356 8.019 19.881 1.00 97.81 447 GLU A C 1
ATOM 3443 O O . GLU A 1 447 ? -6.717 8.118 18.710 1.00 97.81 447 GLU A O 1
ATOM 3448 N N . LEU A 1 448 ? -5.746 6.932 20.370 1.00 96.19 448 LEU A N 1
ATOM 3449 C CA . LEU A 1 448 ? -5.471 5.732 19.574 1.00 96.19 448 LEU A CA 1
ATOM 3450 C C . LEU A 1 448 ? -6.125 4.474 20.134 1.00 96.19 448 LEU A C 1
ATOM 3452 O O . LEU A 1 448 ? -6.084 4.217 21.347 1.00 96.19 448 LEU A O 1
ATOM 3456 N N . ASP A 1 449 ? -6.602 3.634 19.217 1.00 94.50 449 ASP A N 1
ATOM 3457 C CA . ASP A 1 449 ? -7.018 2.269 19.521 1.00 94.50 449 ASP A CA 1
ATOM 3458 C C . ASP A 1 449 ? -5.843 1.456 20.094 1.00 94.50 449 ASP A C 1
ATOM 3460 O O . ASP A 1 449 ? -4.750 1.411 19.517 1.00 94.50 449 ASP A O 1
ATOM 3464 N N . PRO A 1 450 ? -6.021 0.776 21.237 1.00 94.31 450 PRO A N 1
ATOM 3465 C CA . PRO A 1 450 ? -5.065 -0.220 21.687 1.00 94.31 450 PRO A CA 1
ATOM 3466 C C . PRO A 1 450 ? -5.068 -1.440 20.760 1.00 94.31 450 PRO A C 1
ATOM 3468 O O . PRO A 1 450 ? -6.119 -1.966 20.419 1.00 94.31 450 PRO A O 1
ATOM 3471 N N . LEU A 1 451 ? -3.880 -1.956 20.442 1.00 94.88 451 LEU A N 1
ATOM 3472 C CA . LEU A 1 451 ? -3.716 -3.244 19.765 1.00 94.88 451 LEU A CA 1
ATOM 3473 C C . LEU A 1 451 ? -4.192 -4.397 20.671 1.00 94.88 451 LEU A C 1
ATOM 3475 O O . LEU A 1 451 ? -3.467 -4.829 21.574 1.00 94.88 451 LEU A O 1
ATOM 3479 N N . ASN A 1 452 ? -5.432 -4.840 20.466 1.00 92.50 452 ASN A N 1
ATOM 3480 C CA . ASN A 1 452 ? -6.130 -5.884 21.222 1.00 92.50 452 ASN A CA 1
ATOM 3481 C C . ASN A 1 452 ? -7.212 -6.563 20.345 1.00 92.50 452 ASN A C 1
ATOM 3483 O O . ASN A 1 452 ? -7.360 -6.242 19.166 1.00 92.50 452 ASN A O 1
ATOM 3487 N N . SER A 1 453 ? -8.009 -7.470 20.921 1.00 90.00 453 SER A N 1
ATOM 3488 C CA . SER A 1 453 ? -9.105 -8.144 20.202 1.00 90.00 453 SER A CA 1
ATOM 3489 C C . SER A 1 453 ? -10.184 -7.193 19.665 1.00 90.00 453 SER A C 1
ATOM 3491 O O . SER A 1 453 ? -10.844 -7.517 18.685 1.00 90.00 453 SER A O 1
ATOM 3493 N N . GLU A 1 454 ? -10.403 -6.030 20.287 1.00 91.56 454 GLU A N 1
ATOM 3494 C CA . GLU A 1 454 ? -11.395 -5.050 19.814 1.00 91.56 454 GLU A CA 1
ATOM 3495 C C . GLU A 1 454 ? -10.932 -4.388 18.518 1.00 91.56 454 GLU A C 1
ATOM 3497 O O . GLU A 1 454 ? -11.720 -4.275 17.581 1.00 91.56 454 GLU A O 1
ATOM 3502 N N . TYR A 1 455 ? -9.648 -4.024 18.446 1.00 94.44 455 TYR A N 1
ATOM 3503 C CA . TYR A 1 455 ? -9.025 -3.546 17.216 1.00 94.44 455 TYR A CA 1
ATOM 3504 C C . TYR A 1 455 ? -9.092 -4.604 16.108 1.00 94.44 455 TYR A C 1
ATOM 3506 O O . TYR A 1 455 ? -9.516 -4.286 15.002 1.00 94.44 455 TYR A O 1
ATOM 3514 N N . ILE A 1 456 ? -8.760 -5.866 16.406 1.00 95.12 456 ILE A N 1
ATOM 3515 C CA . ILE A 1 456 ? -8.822 -6.952 15.414 1.00 95.12 456 ILE A CA 1
ATOM 3516 C C . ILE A 1 456 ? -10.245 -7.178 14.898 1.00 95.12 456 ILE A C 1
ATOM 3518 O O . ILE A 1 456 ? -10.436 -7.284 13.692 1.00 95.12 456 ILE A O 1
ATOM 3522 N N . ARG A 1 457 ? -11.265 -7.168 15.767 1.00 91.06 457 ARG A N 1
ATOM 3523 C CA . ARG A 1 457 ? -12.671 -7.264 15.330 1.00 91.06 457 ARG A CA 1
ATOM 3524 C C . ARG A 1 457 ? -13.094 -6.129 14.405 1.00 91.06 457 ARG A C 1
ATOM 3526 O O . ARG A 1 457 ? -13.935 -6.346 13.541 1.00 91.06 457 ARG A O 1
ATOM 3533 N N . TRP A 1 458 ? -12.552 -4.932 14.607 1.00 92.00 458 TRP A N 1
ATOM 3534 C CA . TRP A 1 458 ? -12.827 -3.792 13.741 1.00 92.00 458 TRP A CA 1
ATOM 3535 C C . TRP A 1 458 ? -12.057 -3.874 12.414 1.00 92.00 458 TRP A C 1
ATOM 3537 O O . TRP A 1 458 ? -12.647 -3.642 11.364 1.00 92.00 458 TRP A O 1
ATOM 3547 N N . GLN A 1 459 ? -10.767 -4.214 12.459 1.00 93.69 459 GLN A N 1
ATOM 3548 C CA . GLN A 1 459 ? -9.878 -4.213 11.295 1.00 93.69 459 GLN A CA 1
ATOM 3549 C C . GLN A 1 459 ? -10.084 -5.433 10.382 1.00 93.69 459 GLN A C 1
ATOM 3551 O O . GLN A 1 459 ? -9.961 -5.309 9.167 1.00 93.69 459 GLN A O 1
ATOM 3556 N N . PHE A 1 460 ? -10.410 -6.595 10.954 1.00 93.38 460 PHE A N 1
ATOM 3557 C CA . PHE A 1 460 ? -10.567 -7.873 10.251 1.00 93.38 460 PHE A CA 1
ATOM 3558 C C . PHE A 1 460 ? -11.909 -8.536 10.610 1.00 93.38 460 PHE A C 1
ATOM 3560 O O . PHE A 1 460 ? -11.927 -9.634 11.161 1.00 93.38 460 PHE A O 1
ATOM 3567 N N . PRO A 1 461 ? -13.065 -7.901 10.340 1.00 89.12 461 PRO A N 1
ATOM 3568 C CA . PRO A 1 461 ? -14.362 -8.352 10.858 1.00 89.12 461 PRO A CA 1
ATOM 3569 C C . PRO A 1 461 ? -14.743 -9.784 10.451 1.00 89.12 461 PRO A C 1
ATOM 3571 O O . PRO A 1 461 ? -15.425 -10.457 11.222 1.00 89.12 461 PRO A O 1
ATOM 3574 N N . ASN A 1 462 ? -14.265 -10.254 9.294 1.00 90.12 462 ASN A N 1
ATOM 3575 C CA . ASN A 1 462 ? -14.542 -11.591 8.754 1.00 90.12 462 ASN A CA 1
ATOM 3576 C C . ASN A 1 462 ? -13.507 -12.654 9.155 1.00 90.12 462 ASN A C 1
ATOM 3578 O O . ASN A 1 462 ? -13.728 -13.833 8.902 1.00 90.12 462 ASN A O 1
ATOM 3582 N N . ASP A 1 463 ? -12.398 -12.255 9.776 1.00 92.12 463 ASP A N 1
ATOM 3583 C CA . ASP A 1 463 ? -11.348 -13.162 10.237 1.00 92.12 463 ASP A CA 1
ATOM 3584 C C . ASP A 1 463 ? -10.687 -12.575 11.486 1.00 92.12 463 ASP A C 1
ATOM 3586 O O . ASP A 1 463 ? -9.525 -12.190 11.473 1.00 92.12 463 ASP A O 1
ATOM 3590 N N . ASN A 1 464 ? -11.471 -12.413 12.555 1.00 89.25 464 ASN A N 1
ATOM 3591 C CA . ASN A 1 464 ? -11.074 -11.712 13.785 1.00 89.25 464 ASN A CA 1
ATOM 3592 C C . ASN A 1 464 ? -10.643 -12.642 14.933 1.00 89.25 464 ASN A C 1
ATOM 3594 O O . ASN A 1 464 ? -10.447 -12.180 16.061 1.00 89.25 464 ASN A O 1
ATOM 3598 N N . SER A 1 465 ? -10.550 -13.945 14.664 1.00 87.12 465 SER A N 1
ATOM 3599 C CA . SER A 1 465 ? -10.268 -14.981 15.669 1.00 87.12 465 SER A CA 1
ATOM 3600 C C . SER A 1 465 ? -8.785 -15.362 15.746 1.00 87.12 465 SER A C 1
ATOM 3602 O O . SER A 1 465 ? -8.404 -16.191 16.571 1.00 87.12 465 SER A O 1
ATOM 3604 N N . GLY A 1 466 ? -7.948 -14.743 14.910 1.00 92.44 466 GLY A N 1
ATOM 3605 C CA . GLY A 1 466 ? -6.520 -15.006 14.806 1.00 92.44 466 GLY A CA 1
ATOM 3606 C C . GLY A 1 466 ? -5.659 -14.416 15.928 1.00 92.44 466 GLY A C 1
ATOM 3607 O O . GLY A 1 466 ? -6.141 -13.830 16.910 1.00 92.44 466 GLY A O 1
ATOM 3608 N N . ASN A 1 467 ? -4.345 -14.555 15.771 1.00 95.31 467 ASN A N 1
ATOM 3609 C CA . ASN A 1 467 ? -3.357 -14.144 16.761 1.00 95.31 467 ASN A CA 1
ATOM 3610 C C . ASN A 1 467 ? -2.686 -12.819 16.382 1.00 95.31 467 ASN A C 1
ATOM 3612 O O . ASN A 1 467 ? -2.113 -12.666 15.308 1.00 95.31 467 ASN A O 1
ATOM 3616 N N . LEU A 1 468 ? -2.736 -11.860 17.307 1.00 97.44 468 LEU A N 1
ATOM 3617 C CA . LEU A 1 468 ? -2.046 -10.576 17.233 1.00 97.44 468 LEU A CA 1
ATOM 3618 C C . LEU A 1 468 ? -0.822 -10.600 18.147 1.00 97.44 468 LEU A C 1
ATOM 3620 O O . LEU A 1 468 ? -0.956 -10.759 19.363 1.00 97.44 468 LEU A O 1
ATOM 3624 N N . TYR A 1 469 ? 0.352 -10.342 17.590 1.00 97.56 469 TYR A N 1
ATOM 3625 C CA . TYR A 1 469 ? 1.625 -10.270 18.297 1.00 97.56 469 TYR A CA 1
ATOM 3626 C C . TYR A 1 469 ? 2.176 -8.854 18.213 1.00 97.56 469 TYR A C 1
ATOM 3628 O O . TYR A 1 469 ? 2.418 -8.347 17.125 1.00 97.56 469 TYR A O 1
ATOM 3636 N N . LYS A 1 470 ? 2.404 -8.201 19.354 1.00 96.19 470 LYS A N 1
ATOM 3637 C CA . LYS A 1 470 ? 3.124 -6.922 19.375 1.00 96.19 470 LYS A CA 1
ATOM 3638 C C . LYS A 1 470 ? 4.621 -7.178 19.564 1.00 96.19 470 LYS A C 1
ATOM 3640 O O . LYS A 1 470 ? 4.992 -7.727 20.604 1.00 96.19 470 LYS A O 1
ATOM 3645 N N . GLY A 1 471 ? 5.451 -6.733 18.621 1.00 94.38 471 GLY A N 1
ATOM 3646 C CA . GLY A 1 471 ? 6.908 -6.812 18.720 1.00 94.38 471 GLY A CA 1
ATOM 3647 C C . GLY A 1 471 ? 7.469 -5.810 19.733 1.00 94.38 471 GLY A C 1
ATOM 3648 O O . GLY A 1 471 ? 7.092 -4.637 19.740 1.00 94.38 471 GLY A O 1
ATOM 3649 N N . GLY A 1 472 ? 8.336 -6.274 20.629 1.00 91.19 472 GLY A N 1
ATOM 3650 C CA . GLY A 1 472 ? 9.159 -5.436 21.503 1.00 91.19 472 GLY A CA 1
ATOM 3651 C C . GLY A 1 472 ? 10.598 -5.311 20.996 1.00 91.19 472 GLY A C 1
ATOM 3652 O O . GLY A 1 472 ? 10.924 -5.800 19.921 1.00 91.19 472 GLY A O 1
ATOM 3653 N N . GLY A 1 473 ? 11.475 -4.688 21.789 1.00 89.50 473 GLY A N 1
ATOM 3654 C CA . GLY A 1 473 ? 12.862 -4.380 21.399 1.00 89.50 473 GLY A CA 1
ATOM 3655 C C . GLY A 1 473 ? 13.788 -5.578 21.128 1.00 89.50 473 GLY A C 1
ATOM 3656 O O . GLY A 1 473 ? 14.953 -5.375 20.804 1.00 89.50 473 GLY A O 1
ATOM 3657 N N . TYR A 1 474 ? 13.310 -6.820 21.251 1.00 92.75 474 TYR A N 1
ATOM 3658 C CA . TYR A 1 474 ? 14.026 -8.026 20.815 1.00 92.75 474 TYR A CA 1
ATOM 3659 C C . TYR A 1 474 ? 13.338 -8.764 19.654 1.00 92.75 474 TYR A C 1
ATOM 3661 O O . TYR A 1 474 ? 13.857 -9.772 19.186 1.00 92.75 474 TYR A O 1
ATOM 3669 N N . ALA A 1 475 ? 12.195 -8.275 19.167 1.00 94.69 475 ALA A N 1
ATOM 3670 C CA . ALA A 1 475 ? 11.455 -8.873 18.060 1.00 94.69 475 ALA A CA 1
ATOM 3671 C C . ALA A 1 475 ? 12.036 -8.431 16.705 1.00 94.69 475 ALA A C 1
ATOM 3673 O O . ALA A 1 475 ? 11.601 -7.434 16.127 1.00 94.69 475 ALA A O 1
ATOM 3674 N N . ASP A 1 476 ? 13.011 -9.182 16.197 1.00 93.81 476 ASP A N 1
ATOM 3675 C CA . ASP A 1 476 ? 13.804 -8.869 14.998 1.00 93.81 476 ASP A CA 1
ATOM 3676 C C . ASP A 1 476 ? 13.535 -9.804 13.804 1.00 93.81 476 ASP A C 1
ATOM 3678 O O . ASP A 1 476 ? 14.345 -9.876 12.883 1.00 93.81 476 ASP A O 1
ATOM 3682 N N . LEU A 1 477 ? 12.406 -10.520 13.816 1.00 95.25 477 LEU A N 1
ATOM 3683 C CA . LEU A 1 477 ? 12.024 -11.547 12.835 1.00 95.25 477 LEU A CA 1
ATOM 3684 C C . LEU A 1 477 ? 12.918 -12.803 12.807 1.00 95.25 477 LEU A C 1
ATOM 3686 O O . LEU A 1 477 ? 12.785 -13.638 11.910 1.00 95.25 477 LEU A O 1
ATOM 3690 N N . LYS A 1 478 ? 13.793 -13.003 13.797 1.00 94.19 478 LYS A N 1
ATOM 3691 C CA . LYS A 1 478 ? 14.590 -14.229 13.891 1.00 94.19 478 LYS A CA 1
ATOM 3692 C C . LYS A 1 478 ? 13.758 -15.425 14.367 1.00 94.19 478 LYS A C 1
ATOM 3694 O O . LYS A 1 478 ? 13.018 -15.345 15.347 1.00 94.19 478 LYS A O 1
ATOM 3699 N N . PHE A 1 479 ? 13.950 -16.575 13.720 1.00 95.25 479 PHE A N 1
ATOM 3700 C CA . PHE A 1 479 ? 13.465 -17.866 14.211 1.00 95.25 479 PHE A CA 1
ATOM 3701 C C . PHE A 1 479 ? 14.328 -18.364 15.389 1.00 95.25 479 PHE A C 1
ATOM 3703 O O . PHE A 1 479 ? 15.552 -18.448 15.277 1.00 95.25 479 PHE A O 1
ATOM 3710 N N . LEU A 1 480 ? 13.690 -18.682 16.519 1.00 94.88 480 LEU A N 1
ATOM 3711 C CA . LEU A 1 480 ? 14.315 -19.069 17.792 1.00 94.88 480 LEU A CA 1
ATOM 3712 C C . LEU A 1 480 ? 14.088 -20.549 18.158 1.00 94.88 480 LEU A C 1
ATOM 3714 O O . LEU A 1 480 ? 14.618 -21.002 19.169 1.00 94.88 480 LEU A O 1
ATOM 3718 N N . GLY A 1 481 ? 13.335 -21.297 17.348 1.00 95.31 481 GLY A N 1
ATOM 3719 C CA . GLY A 1 481 ? 12.940 -22.684 17.610 1.00 95.31 481 GLY A CA 1
ATOM 3720 C C . GLY A 1 481 ? 11.420 -22.849 17.613 1.00 95.31 481 GLY A C 1
ATOM 3721 O O . GLY A 1 481 ? 10.691 -21.907 17.333 1.00 95.31 481 GLY A O 1
ATOM 3722 N N . ASP A 1 482 ? 10.943 -24.051 17.926 1.00 94.12 482 ASP A N 1
ATOM 3723 C CA . ASP A 1 482 ? 9.502 -24.369 17.904 1.00 94.12 482 ASP A CA 1
ATOM 3724 C C . ASP A 1 482 ? 8.809 -24.184 19.248 1.00 94.12 482 ASP A C 1
ATOM 3726 O O . ASP A 1 482 ? 7.584 -24.133 19.332 1.00 94.12 482 ASP A O 1
ATOM 3730 N N . GLU A 1 483 ? 9.599 -24.046 20.307 1.00 94.38 483 GLU A N 1
ATOM 3731 C CA . GLU A 1 483 ? 9.080 -23.825 21.645 1.00 94.38 483 GLU A CA 1
ATOM 3732 C C . GLU A 1 483 ? 8.517 -22.399 21.770 1.00 94.38 483 GLU A C 1
ATOM 3734 O O . GLU A 1 483 ? 9.210 -21.445 21.415 1.00 94.38 483 GLU A O 1
ATOM 3739 N N . PRO A 1 484 ? 7.305 -22.202 22.326 1.00 91.94 484 PRO A N 1
ATOM 3740 C CA . PRO A 1 484 ? 6.727 -20.869 22.529 1.00 91.94 484 PRO A CA 1
ATOM 3741 C C . PRO A 1 484 ? 7.519 -19.970 23.490 1.00 91.94 484 PRO A C 1
ATOM 3743 O O . PRO A 1 484 ? 7.491 -18.744 23.369 1.00 91.94 484 PRO A O 1
ATOM 3746 N N . THR A 1 485 ? 8.227 -20.570 24.454 1.00 94.31 485 THR A N 1
ATOM 3747 C CA . THR A 1 485 ? 8.857 -19.871 25.588 1.00 94.31 485 THR A CA 1
ATOM 3748 C C . THR A 1 485 ? 9.740 -18.683 25.180 1.00 94.31 485 THR A C 1
ATOM 3750 O O . THR A 1 485 ? 9.494 -17.596 25.705 1.00 94.31 485 THR A O 1
ATOM 3753 N N . PRO A 1 486 ? 10.696 -18.801 24.231 1.00 95.56 486 PRO A N 1
ATOM 3754 C CA . PRO A 1 486 ? 11.557 -17.682 23.837 1.00 95.56 486 PRO A CA 1
ATOM 3755 C C . PRO A 1 486 ? 10.786 -16.517 23.202 1.00 95.56 486 PRO A C 1
ATOM 3757 O O . PRO A 1 486 ? 11.166 -15.359 23.350 1.00 95.56 486 PRO A O 1
ATOM 3760 N N . TYR A 1 487 ? 9.678 -16.798 22.511 1.00 95.62 487 TYR A N 1
ATOM 3761 C CA . TYR A 1 487 ? 8.858 -15.773 21.860 1.00 95.62 487 TYR A CA 1
ATOM 3762 C C . TYR A 1 487 ? 7.963 -15.021 22.847 1.00 95.62 487 TYR A C 1
ATOM 3764 O O . TYR A 1 487 ? 7.680 -13.838 22.641 1.00 95.62 487 TYR A O 1
ATOM 3772 N N . ALA A 1 488 ? 7.526 -15.698 23.911 1.00 94.00 488 ALA A N 1
ATOM 3773 C CA . ALA A 1 488 ? 6.681 -15.140 24.963 1.00 94.00 488 ALA A CA 1
ATOM 3774 C C . ALA A 1 488 ? 7.458 -14.296 25.994 1.00 94.00 488 ALA A C 1
ATOM 3776 O O . ALA A 1 488 ? 6.841 -13.618 26.823 1.00 94.00 488 ALA A O 1
ATOM 3777 N N . GLU A 1 489 ? 8.797 -14.308 25.952 1.00 93.75 489 GLU A N 1
ATOM 3778 C CA . GLU A 1 489 ? 9.633 -13.517 26.852 1.00 93.75 489 GLU A CA 1
ATOM 3779 C C . GLU A 1 489 ? 9.361 -12.008 26.752 1.00 93.75 489 GLU A C 1
ATOM 3781 O O . GLU A 1 489 ? 8.935 -11.447 25.734 1.00 93.75 489 GLU A O 1
ATOM 3786 N N . LYS A 1 490 ? 9.634 -11.305 27.856 1.00 88.50 490 LYS A N 1
ATOM 3787 C CA . LYS A 1 490 ? 9.454 -9.855 27.930 1.00 88.50 490 LYS A CA 1
ATOM 3788 C C . LYS A 1 490 ? 10.283 -9.170 26.835 1.00 88.50 490 LYS A C 1
ATOM 3790 O O . LYS A 1 490 ? 11.484 -9.383 26.736 1.00 88.50 490 LYS A O 1
ATOM 3795 N N . TYR A 1 491 ? 9.633 -8.280 26.085 1.00 89.31 491 TYR A N 1
ATOM 3796 C CA . TYR A 1 491 ? 10.195 -7.529 24.952 1.00 89.31 491 TYR A CA 1
ATOM 3797 C C . TYR A 1 491 ? 10.425 -8.323 23.649 1.00 89.31 491 TYR A C 1
ATOM 3799 O O . TYR A 1 491 ? 10.936 -7.734 22.700 1.00 89.31 491 TYR A O 1
ATOM 3807 N N . PHE A 1 492 ? 9.980 -9.582 23.553 1.00 94.81 492 PHE A N 1
ATOM 3808 C CA . PHE A 1 492 ? 9.837 -10.300 22.278 1.00 94.81 492 PHE A CA 1
ATOM 3809 C C . PHE A 1 492 ? 8.430 -10.087 21.690 1.00 94.81 492 PHE A C 1
ATOM 3811 O O . PHE A 1 492 ? 8.040 -8.944 21.445 1.00 94.81 492 PHE A O 1
ATOM 3818 N N . TYR A 1 493 ? 7.645 -11.145 21.476 1.00 96.19 493 TYR A N 1
ATOM 3819 C CA . TYR A 1 493 ? 6.343 -11.098 20.813 1.00 96.19 493 TYR A CA 1
ATOM 3820 C C . TYR A 1 493 ? 5.222 -11.208 21.844 1.00 96.19 493 TYR A C 1
ATOM 3822 O O . TYR A 1 493 ? 4.723 -12.285 22.182 1.00 96.19 493 TYR A O 1
ATOM 3830 N N . ALA A 1 494 ? 4.788 -10.054 22.350 1.00 94.88 494 ALA A N 1
ATOM 3831 C CA . ALA A 1 494 ? 3.700 -10.001 23.313 1.00 94.88 494 ALA A CA 1
ATOM 3832 C C . ALA A 1 494 ? 2.369 -10.325 22.619 1.00 94.88 494 ALA A C 1
ATOM 3834 O O . ALA A 1 494 ? 1.791 -9.455 21.958 1.00 94.88 494 ALA A O 1
ATOM 3835 N N . LYS A 1 495 ? 1.866 -11.547 22.811 1.00 94.38 495 LYS A N 1
ATOM 3836 C CA . LYS A 1 495 ? 0.582 -12.016 22.279 1.00 94.38 495 LYS A CA 1
ATOM 3837 C C . LYS A 1 495 ? -0.582 -11.223 22.903 1.00 94.38 495 LYS A C 1
ATOM 3839 O O . LYS A 1 495 ? -0.707 -11.124 24.124 1.00 94.38 495 LYS A O 1
ATOM 3844 N N . LYS A 1 496 ? -1.384 -10.557 22.066 1.00 93.88 496 LYS A N 1
ATOM 3845 C CA . LYS A 1 496 ? -2.458 -9.609 22.444 1.00 93.88 496 LYS A CA 1
ATOM 3846 C C . LYS A 1 496 ? -3.865 -10.169 22.275 1.00 93.88 496 LYS A C 1
ATOM 3848 O O . LYS A 1 496 ? -4.791 -9.632 22.881 1.00 93.88 496 LYS A O 1
ATOM 3853 N N . THR A 1 497 ? -4.020 -11.232 21.497 1.00 90.38 497 THR A N 1
ATOM 3854 C CA . THR A 1 497 ? -5.252 -12.024 21.369 1.00 90.38 497 THR A CA 1
ATOM 3855 C C . THR A 1 497 ? -4.923 -13.484 21.663 1.00 90.38 497 THR A C 1
ATOM 3857 O O . THR A 1 497 ? -3.785 -13.895 21.477 1.00 90.38 497 THR A O 1
ATOM 3860 N N . ASN A 1 498 ? -5.876 -14.258 22.191 1.00 84.69 498 ASN A N 1
ATOM 3861 C CA . ASN A 1 498 ? -5.697 -15.691 22.486 1.00 84.69 498 ASN A CA 1
ATOM 3862 C C . ASN A 1 498 ? -4.447 -16.030 23.334 1.00 84.69 498 ASN A C 1
ATOM 3864 O O . ASN A 1 498 ? -3.876 -17.111 23.215 1.00 84.69 498 ASN A O 1
ATOM 3868 N N . ALA A 1 499 ? -3.994 -15.100 24.185 1.00 83.06 499 ALA A N 1
ATOM 3869 C CA . ALA A 1 499 ? -2.746 -15.241 24.942 1.00 83.06 499 ALA A CA 1
ATOM 3870 C C . ALA A 1 499 ? -2.749 -16.449 25.897 1.00 83.06 499 ALA A C 1
ATOM 3872 O O . ALA A 1 499 ? -1.714 -17.068 26.106 1.00 83.06 499 ALA A O 1
ATOM 3873 N N . TRP A 1 500 ? -3.923 -16.804 26.423 1.00 71.44 500 TRP A N 1
ATOM 3874 C CA . TRP A 1 500 ? -4.133 -17.938 27.327 1.00 71.44 500 TRP A CA 1
ATOM 3875 C C . TRP A 1 500 ? -3.839 -19.301 26.673 1.00 71.44 500 TRP A C 1
ATOM 3877 O O . TRP A 1 500 ? -3.478 -20.238 27.370 1.00 71.44 500 TRP A O 1
ATOM 3887 N N . GLN A 1 501 ? -3.924 -19.416 25.339 1.00 80.25 501 GLN A N 1
ATOM 3888 C CA . GLN A 1 501 ? -3.593 -20.664 24.635 1.00 80.25 501 GLN A CA 1
ATOM 3889 C C . GLN A 1 501 ? -2.095 -20.983 24.694 1.00 80.25 501 GLN A C 1
ATOM 3891 O O . GLN A 1 501 ? -1.713 -22.133 24.513 1.00 80.25 501 GLN A O 1
ATOM 3896 N N . ASN A 1 502 ? -1.247 -19.961 24.882 1.00 83.25 502 ASN A N 1
ATOM 3897 C CA . ASN A 1 502 ? 0.213 -20.051 24.784 1.00 83.25 502 ASN A CA 1
ATOM 3898 C C . ASN A 1 502 ? 0.731 -20.753 23.504 1.00 83.25 502 ASN A C 1
ATOM 3900 O O . ASN A 1 502 ? 1.853 -21.246 23.464 1.00 83.25 502 ASN A O 1
ATOM 3904 N N . ASP A 1 503 ? -0.085 -20.783 22.448 1.00 88.88 503 ASP A N 1
ATOM 3905 C CA . ASP A 1 503 ? 0.265 -21.333 21.141 1.00 88.88 503 ASP A CA 1
ATOM 3906 C C . ASP A 1 503 ? 0.893 -20.242 20.264 1.00 88.88 503 ASP A C 1
ATOM 3908 O O . ASP A 1 503 ? 0.280 -19.199 20.040 1.00 88.88 503 ASP A O 1
ATOM 3912 N N . TYR A 1 504 ? 2.117 -20.467 19.797 1.00 94.75 504 TYR A N 1
ATOM 3913 C CA . TYR A 1 504 ? 2.875 -19.564 18.922 1.00 94.75 504 TYR A CA 1
ATOM 3914 C C . TYR A 1 504 ? 3.219 -20.240 17.578 1.00 94.75 504 TYR A C 1
ATOM 3916 O O . TYR A 1 504 ? 4.122 -19.796 16.864 1.00 94.75 504 TYR A O 1
ATOM 3924 N N . SER A 1 505 ? 2.538 -21.339 17.236 1.00 94.12 505 SER A N 1
ATOM 3925 C CA . SER A 1 505 ? 2.808 -22.145 16.037 1.00 94.12 505 SER A CA 1
ATOM 3926 C C . SER A 1 505 ? 2.723 -21.334 14.739 1.00 94.12 505 SER A C 1
ATOM 3928 O O . SER A 1 505 ? 3.612 -21.415 13.900 1.00 94.12 505 SER A O 1
ATOM 3930 N N . ASP A 1 506 ? 1.720 -20.471 14.589 1.00 94.44 506 ASP A N 1
ATOM 3931 C CA . ASP A 1 506 ? 1.583 -19.595 13.421 1.00 94.44 506 ASP A CA 1
ATOM 3932 C C . ASP A 1 506 ? 2.765 -18.623 13.248 1.00 94.44 506 ASP A C 1
ATOM 3934 O O . ASP A 1 506 ? 3.289 -18.478 12.141 1.00 94.44 506 ASP A O 1
ATOM 3938 N N . LEU A 1 507 ? 3.233 -18.008 14.337 1.00 96.25 507 LEU A N 1
ATOM 3939 C CA . LEU A 1 507 ? 4.397 -17.128 14.337 1.00 96.25 507 LEU A CA 1
ATOM 3940 C C . LEU A 1 507 ? 5.681 -17.909 14.036 1.00 96.25 507 LEU A C 1
ATOM 3942 O O . LEU A 1 507 ? 6.487 -17.477 13.217 1.00 96.25 507 LEU A O 1
ATOM 3946 N N . THR A 1 508 ? 5.892 -19.050 14.692 1.00 95.69 508 THR A N 1
ATOM 3947 C CA . THR A 1 508 ? 7.101 -19.871 14.505 1.00 95.69 508 THR A CA 1
ATOM 3948 C C . THR A 1 508 ? 7.204 -20.415 13.081 1.00 95.69 508 THR A C 1
ATOM 3950 O O . THR A 1 508 ? 8.282 -20.345 12.486 1.00 95.69 508 THR A O 1
ATOM 3953 N N . GLU A 1 509 ? 6.093 -20.872 12.496 1.00 93.69 509 GLU A N 1
ATOM 3954 C CA . GLU A 1 509 ? 6.000 -21.291 11.093 1.00 93.69 509 GLU A CA 1
ATOM 3955 C C . GLU A 1 509 ? 6.364 -20.146 10.137 1.00 93.69 509 GLU A C 1
ATOM 3957 O O . GLU A 1 509 ? 7.203 -20.332 9.250 1.00 93.69 509 GLU A O 1
ATOM 3962 N N . PHE A 1 510 ? 5.801 -18.951 10.349 1.00 95.44 510 PHE A N 1
ATOM 3963 C CA . PHE A 1 510 ? 6.117 -17.761 9.555 1.00 95.44 510 PHE A CA 1
ATOM 3964 C C . PHE A 1 510 ? 7.603 -17.377 9.652 1.00 95.44 510 PHE A C 1
ATOM 3966 O O . PHE A 1 510 ? 8.281 -17.252 8.631 1.00 95.44 510 PHE A O 1
ATOM 3973 N N . LEU A 1 511 ? 8.143 -17.247 10.868 1.00 95.44 511 LEU A N 1
ATOM 3974 C CA . LEU A 1 511 ? 9.539 -16.851 11.085 1.00 95.44 511 LEU A CA 1
ATOM 3975 C C . LEU A 1 511 ? 10.527 -17.887 10.533 1.00 95.44 511 LEU A C 1
ATOM 3977 O O . LEU A 1 511 ? 11.595 -17.525 10.038 1.00 95.44 511 LEU A O 1
ATOM 3981 N N . ARG A 1 512 ? 10.176 -19.178 10.578 1.00 93.50 512 ARG A N 1
ATOM 3982 C CA . ARG A 1 512 ? 10.969 -20.246 9.960 1.00 93.50 512 ARG A CA 1
ATOM 3983 C C . ARG A 1 512 ? 10.998 -20.112 8.437 1.00 93.50 512 ARG A C 1
ATOM 3985 O O . ARG A 1 512 ? 12.076 -20.219 7.853 1.00 93.50 512 ARG A O 1
ATOM 3992 N N . ALA A 1 513 ? 9.840 -19.906 7.806 1.00 92.25 513 ALA A N 1
ATOM 3993 C CA . ALA A 1 513 ? 9.740 -19.730 6.356 1.00 92.25 513 ALA A CA 1
ATOM 3994 C C . ALA A 1 513 ? 10.534 -18.497 5.895 1.00 92.25 513 ALA A C 1
ATOM 3996 O O . ALA A 1 513 ? 11.323 -18.582 4.951 1.00 92.25 513 ALA A O 1
ATOM 3997 N N . LEU A 1 514 ? 10.410 -17.391 6.635 1.00 92.56 514 LEU A N 1
ATOM 3998 C CA . LEU A 1 514 ? 11.148 -16.157 6.384 1.00 92.56 514 LEU A CA 1
ATOM 3999 C C . LEU A 1 514 ? 12.661 -16.341 6.549 1.00 92.56 514 LEU A C 1
ATOM 4001 O O . LEU A 1 514 ? 13.418 -15.971 5.657 1.00 92.56 514 LEU A O 1
ATOM 4005 N N . GLY A 1 515 ? 13.112 -16.962 7.642 1.00 88.88 515 GLY A N 1
ATOM 4006 C CA . GLY A 1 515 ? 14.539 -17.161 7.922 1.00 88.88 515 GLY A CA 1
ATOM 4007 C C . GLY A 1 515 ? 15.244 -18.131 6.967 1.00 88.88 515 GLY A C 1
ATOM 4008 O O . GLY A 1 515 ? 16.456 -18.043 6.783 1.00 88.88 515 GLY A O 1
ATOM 4009 N N . LYS A 1 516 ? 14.507 -19.053 6.339 1.00 84.38 516 LYS A N 1
ATOM 4010 C CA . LYS A 1 516 ? 15.032 -19.893 5.248 1.00 84.38 516 LYS A CA 1
ATOM 4011 C C . LYS A 1 516 ? 14.981 -19.199 3.892 1.00 84.38 516 LYS A C 1
ATOM 4013 O O . LYS A 1 516 ? 15.613 -19.683 2.956 1.00 84.38 516 LYS A O 1
ATOM 4018 N N . ALA A 1 517 ? 14.222 -18.107 3.796 1.00 72.62 517 ALA A N 1
ATOM 4019 C CA . ALA A 1 517 ? 13.774 -17.525 2.547 1.00 72.62 517 ALA A CA 1
ATOM 4020 C C . ALA A 1 517 ? 13.238 -18.627 1.614 1.00 72.62 517 ALA A C 1
ATOM 4022 O O . ALA A 1 517 ? 13.731 -18.838 0.519 1.00 72.62 517 ALA A O 1
ATOM 4023 N N . ASP A 1 518 ? 12.256 -19.406 2.043 1.00 74.75 518 ASP A N 1
ATOM 4024 C CA . ASP A 1 518 ? 11.616 -20.389 1.160 1.00 74.75 518 ASP A CA 1
ATOM 4025 C C . ASP A 1 518 ? 10.399 -19.721 0.506 1.00 74.75 518 ASP A C 1
ATOM 4027 O O . ASP A 1 518 ? 9.428 -19.433 1.197 1.00 74.75 518 ASP A O 1
ATOM 4031 N N . GLU A 1 519 ? 10.464 -19.396 -0.794 1.00 71.88 519 GLU A N 1
ATOM 4032 C CA . GLU A 1 519 ? 9.372 -18.678 -1.487 1.00 71.88 519 GLU A CA 1
ATOM 4033 C C . GLU A 1 519 ? 8.069 -19.468 -1.489 1.00 71.88 519 GLU A C 1
ATOM 4035 O O . GLU A 1 519 ? 7.008 -18.897 -1.242 1.00 71.88 519 GLU A O 1
ATOM 4040 N N . SER A 1 520 ? 8.162 -20.781 -1.701 1.00 77.06 520 SER A N 1
ATOM 4041 C CA . SER A 1 520 ? 6.993 -21.655 -1.719 1.00 77.06 520 SER A CA 1
ATOM 4042 C C . SER A 1 520 ? 6.319 -21.699 -0.348 1.00 77.06 520 SER A C 1
ATOM 4044 O O . SER A 1 520 ? 5.103 -21.567 -0.252 1.00 77.06 520 SER A O 1
ATOM 4046 N N . ALA A 1 521 ? 7.110 -21.777 0.727 1.00 80.94 521 ALA A N 1
ATOM 4047 C CA . ALA A 1 521 ? 6.586 -21.769 2.088 1.00 80.94 521 ALA A CA 1
ATOM 4048 C C . ALA A 1 521 ? 6.114 -20.378 2.544 1.00 80.94 521 ALA A C 1
ATOM 4050 O O . ALA A 1 521 ? 5.250 -20.281 3.416 1.00 80.94 521 ALA A O 1
ATOM 4051 N N . LEU A 1 522 ? 6.683 -19.300 1.995 1.00 85.12 522 LEU A N 1
ATOM 4052 C CA . LEU A 1 522 ? 6.294 -17.927 2.315 1.00 85.12 522 LEU A CA 1
ATOM 4053 C C . LEU A 1 522 ? 4.977 -17.520 1.657 1.00 85.12 522 LEU A C 1
ATOM 4055 O O . LEU A 1 522 ? 4.237 -16.765 2.282 1.00 85.12 522 LEU A O 1
ATOM 4059 N N . ALA A 1 523 ? 4.660 -18.023 0.462 1.00 84.31 523 ALA A N 1
ATOM 4060 C CA . ALA A 1 523 ? 3.443 -17.654 -0.267 1.00 84.31 523 ALA A CA 1
ATOM 4061 C C . ALA A 1 523 ? 2.157 -17.859 0.564 1.00 84.31 523 ALA A C 1
ATOM 4063 O O . ALA A 1 523 ? 1.286 -16.991 0.586 1.00 84.31 523 ALA A O 1
ATOM 4064 N N . ASP A 1 524 ? 2.085 -18.944 1.342 1.00 87.19 524 ASP A N 1
ATOM 4065 C CA . ASP A 1 524 ? 0.936 -19.255 2.209 1.00 87.19 524 ASP A CA 1
ATOM 4066 C C . ASP A 1 524 ? 0.977 -18.539 3.572 1.00 87.19 524 ASP A C 1
ATOM 4068 O O . ASP A 1 524 ? 0.030 -18.614 4.361 1.00 87.19 524 ASP A O 1
ATOM 4072 N N . ARG A 1 525 ? 2.092 -17.874 3.899 1.00 92.25 525 ARG A N 1
ATOM 4073 C CA . ARG A 1 525 ? 2.385 -17.328 5.239 1.00 92.25 525 ARG A CA 1
ATOM 4074 C C . ARG A 1 525 ? 2.652 -15.834 5.251 1.00 92.25 525 ARG A C 1
ATOM 4076 O O . ARG A 1 525 ? 2.719 -15.252 6.331 1.00 92.25 525 ARG A O 1
ATOM 4083 N N . MET A 1 526 ? 2.770 -15.207 4.090 1.00 93.00 526 MET A N 1
ATOM 4084 C CA . MET A 1 526 ? 3.094 -13.800 3.943 1.00 93.00 526 MET A CA 1
ATOM 4085 C C . MET A 1 526 ? 2.504 -13.252 2.648 1.00 93.00 526 MET A C 1
ATOM 4087 O O . MET A 1 526 ? 2.725 -13.794 1.570 1.00 93.00 526 MET A O 1
ATOM 4091 N N . ASP A 1 527 ? 1.808 -12.125 2.750 1.00 91.12 527 ASP A N 1
ATOM 4092 C CA . ASP A 1 527 ? 1.466 -11.320 1.582 1.00 91.12 527 ASP A CA 1
ATOM 4093 C C . ASP A 1 527 ? 2.642 -10.382 1.271 1.00 91.12 527 ASP A C 1
ATOM 4095 O O . ASP A 1 527 ? 2.859 -9.379 1.958 1.00 91.12 527 ASP A O 1
ATOM 4099 N N . VAL A 1 528 ? 3.459 -10.764 0.286 1.00 91.38 528 VAL A N 1
ATOM 4100 C CA . VAL A 1 528 ? 4.689 -10.037 -0.061 1.00 91.38 528 VAL A CA 1
ATOM 4101 C C . VAL A 1 528 ? 4.381 -8.611 -0.521 1.00 91.38 528 VAL A C 1
ATOM 4103 O O . VAL A 1 528 ? 5.101 -7.697 -0.119 1.00 91.38 528 VAL A O 1
ATOM 4106 N N . ASP A 1 529 ? 3.306 -8.395 -1.283 1.00 92.62 529 ASP A N 1
ATOM 4107 C CA . ASP A 1 529 ? 2.919 -7.054 -1.741 1.00 92.62 529 ASP A CA 1
ATOM 4108 C C . ASP A 1 529 ? 2.490 -6.183 -0.567 1.00 92.62 529 ASP A C 1
ATOM 4110 O O . ASP A 1 529 ? 3.000 -5.074 -0.404 1.00 92.62 529 ASP A O 1
ATOM 4114 N N . ALA A 1 530 ? 1.636 -6.693 0.324 1.00 95.06 530 ALA A N 1
ATOM 4115 C CA . ALA A 1 530 ? 1.217 -5.935 1.501 1.00 95.06 530 ALA A CA 1
ATOM 4116 C C . ALA A 1 530 ? 2.410 -5.543 2.393 1.00 95.06 530 ALA A C 1
ATOM 4118 O O . ALA A 1 530 ? 2.448 -4.430 2.922 1.00 95.06 530 ALA A O 1
ATOM 4119 N N . TRP A 1 531 ? 3.413 -6.416 2.534 1.00 96.81 531 TRP A N 1
ATOM 4120 C CA . TRP A 1 531 ? 4.645 -6.101 3.263 1.00 96.81 531 TRP A CA 1
ATOM 4121 C C . TRP A 1 531 ? 5.514 -5.074 2.540 1.00 96.81 531 TRP A C 1
ATOM 4123 O O . TRP A 1 531 ? 5.953 -4.112 3.169 1.00 96.81 531 TRP A O 1
ATOM 4133 N N . MET A 1 532 ? 5.762 -5.241 1.239 1.00 97.38 532 MET A N 1
ATOM 4134 C CA . MET A 1 532 ? 6.566 -4.283 0.474 1.00 97.38 532 MET A CA 1
ATOM 4135 C C . MET A 1 532 ? 5.893 -2.908 0.448 1.00 97.38 532 MET A C 1
ATOM 4137 O O . MET A 1 532 ? 6.561 -1.896 0.662 1.00 97.38 532 MET A O 1
ATOM 4141 N N . ARG A 1 533 ? 4.564 -2.866 0.312 1.00 98.19 533 ARG A N 1
ATOM 4142 C CA . ARG A 1 533 ? 3.762 -1.645 0.426 1.00 98.19 533 ARG A CA 1
ATOM 4143 C C . ARG A 1 533 ? 3.854 -1.030 1.821 1.00 98.19 533 ARG A C 1
ATOM 4145 O O . ARG A 1 533 ? 4.006 0.181 1.934 1.00 98.19 533 ARG A O 1
ATOM 4152 N N . HIS A 1 534 ? 3.817 -1.835 2.884 1.00 98.25 534 HIS A N 1
ATOM 4153 C CA . HIS A 1 534 ? 3.978 -1.361 4.263 1.00 98.25 534 HIS A CA 1
ATOM 4154 C C . HIS A 1 534 ? 5.341 -0.698 4.498 1.00 98.25 534 HIS A C 1
ATOM 4156 O O . HIS A 1 534 ? 5.408 0.391 5.075 1.00 98.25 534 HIS A O 1
ATOM 4162 N N . LEU A 1 535 ? 6.420 -1.319 4.020 1.00 98.00 535 LEU A N 1
ATOM 4163 C CA . LEU A 1 535 ? 7.764 -0.744 4.096 1.00 98.00 535 LEU A CA 1
ATOM 4164 C C . LEU A 1 535 ? 7.870 0.541 3.256 1.00 98.00 535 LEU A C 1
ATOM 4166 O O . LEU A 1 535 ? 8.403 1.541 3.739 1.00 98.00 535 LEU A O 1
ATOM 4170 N N . ALA A 1 536 ? 7.294 0.554 2.049 1.00 98.25 536 ALA A N 1
ATOM 4171 C CA . ALA A 1 536 ? 7.295 1.719 1.166 1.00 98.25 536 ALA A CA 1
ATOM 4172 C C . ALA A 1 536 ? 6.541 2.914 1.777 1.00 98.25 536 ALA A C 1
ATOM 4174 O O . ALA A 1 536 ? 7.032 4.042 1.713 1.00 98.25 536 ALA A O 1
ATOM 4175 N N . VAL A 1 537 ? 5.398 2.684 2.443 1.00 97.94 537 VAL A N 1
ATOM 4176 C CA . VAL A 1 537 ? 4.681 3.733 3.193 1.00 97.94 537 VAL A CA 1
ATOM 4177 C C . VAL A 1 537 ? 5.572 4.320 4.286 1.00 97.94 537 VAL A C 1
ATOM 4179 O O . VAL A 1 537 ? 5.620 5.538 4.429 1.00 97.94 537 VAL A O 1
ATOM 4182 N N . HIS A 1 538 ? 6.309 3.503 5.042 1.00 97.25 538 HIS A N 1
ATOM 4183 C CA . HIS A 1 538 ? 7.222 4.021 6.066 1.00 97.25 538 HIS A CA 1
ATOM 4184 C C . HIS A 1 538 ? 8.369 4.858 5.490 1.00 97.25 538 HIS A C 1
ATOM 4186 O O . HIS A 1 538 ? 8.708 5.895 6.070 1.00 97.25 538 HIS A O 1
ATOM 4192 N N . ASP A 1 539 ? 8.941 4.457 4.354 1.00 96.38 539 ASP A N 1
ATOM 4193 C CA . ASP A 1 539 ? 9.981 5.240 3.687 1.00 96.38 539 ASP A CA 1
ATOM 4194 C C . ASP A 1 539 ? 9.422 6.544 3.091 1.00 96.38 539 ASP A C 1
ATOM 4196 O O . ASP A 1 539 ? 10.068 7.586 3.222 1.00 96.38 539 ASP A O 1
ATOM 4200 N N . LEU A 1 540 ? 8.204 6.554 2.540 1.00 96.94 540 LEU A N 1
ATOM 4201 C CA . LEU A 1 540 ? 7.522 7.778 2.087 1.00 96.94 540 LEU A CA 1
ATOM 4202 C C . LEU A 1 540 ? 7.100 8.694 3.241 1.00 96.94 540 LEU A C 1
ATOM 4204 O O . LEU A 1 540 ? 7.159 9.915 3.122 1.00 96.94 540 LEU A O 1
ATOM 4208 N N . LEU A 1 541 ? 6.745 8.126 4.392 1.00 96.06 541 LEU A N 1
ATOM 4209 C CA . LEU A 1 541 ? 6.516 8.876 5.626 1.00 96.06 541 LEU A CA 1
ATOM 4210 C C . LEU A 1 541 ? 7.813 9.439 6.226 1.00 96.06 541 LEU A C 1
ATOM 4212 O O . LEU A 1 541 ? 7.739 10.317 7.086 1.00 96.06 541 LEU A O 1
ATOM 4216 N N . GLY A 1 542 ? 8.979 8.940 5.802 1.00 94.38 542 GLY A N 1
ATOM 4217 C CA . GLY A 1 542 ? 10.271 9.274 6.397 1.00 94.38 542 GLY A CA 1
ATOM 4218 C C . GLY A 1 542 ? 10.335 8.877 7.870 1.00 94.38 542 GLY A C 1
ATOM 4219 O O . GLY A 1 542 ? 10.732 9.691 8.692 1.00 94.38 542 GLY A O 1
ATOM 4220 N N . ASN A 1 543 ? 9.869 7.670 8.213 1.00 94.31 543 ASN A N 1
ATOM 4221 C CA . ASN A 1 543 ? 9.845 7.207 9.602 1.00 94.31 543 ASN A CA 1
ATOM 4222 C C . ASN A 1 543 ? 11.261 7.133 10.188 1.00 94.31 543 ASN A C 1
ATOM 4224 O O . ASN A 1 543 ? 12.095 6.430 9.624 1.00 94.31 543 ASN A O 1
ATOM 4228 N N . GLU A 1 544 ? 11.521 7.800 11.308 1.00 92.50 544 GLU A N 1
ATOM 4229 C CA . GLU A 1 544 ? 12.809 7.762 12.020 1.00 92.50 544 GLU A CA 1
ATOM 4230 C C . GLU A 1 544 ? 12.761 6.991 13.344 1.00 92.50 544 GLU A C 1
ATOM 4232 O O . GLU A 1 544 ? 13.721 7.028 14.112 1.00 92.50 544 GLU A O 1
ATOM 4237 N N . GLU A 1 545 ? 11.668 6.280 13.627 1.00 89.06 545 GLU A N 1
ATOM 4238 C CA . GLU A 1 545 ? 11.597 5.448 14.824 1.00 89.06 545 GLU A CA 1
ATOM 4239 C C . GLU A 1 545 ? 12.607 4.298 14.751 1.00 89.06 545 GLU A C 1
ATOM 4241 O O . GLU A 1 545 ? 12.764 3.655 13.703 1.00 89.06 545 GLU A O 1
ATOM 4246 N N . THR A 1 546 ? 13.255 3.999 15.878 1.00 88.50 546 THR A N 1
ATOM 4247 C CA . THR A 1 546 ? 14.110 2.817 16.034 1.00 88.50 546 THR A CA 1
ATOM 4248 C C . THR A 1 546 ? 13.237 1.565 15.997 1.00 88.50 546 THR A C 1
ATOM 4250 O O . THR A 1 546 ? 12.722 1.121 17.017 1.00 88.50 546 THR A O 1
ATOM 4253 N N . SER A 1 547 ? 13.031 1.013 14.804 1.00 91.38 547 SER A N 1
ATOM 4254 C CA . SER A 1 547 ? 11.987 0.025 14.542 1.00 91.38 547 SER A CA 1
ATOM 4255 C C . SER A 1 547 ? 12.394 -0.934 13.430 1.00 91.38 547 SER A C 1
ATOM 4257 O O . SER A 1 547 ? 13.365 -0.708 12.704 1.00 91.38 547 SER A O 1
ATOM 4259 N N . LEU A 1 548 ? 11.612 -1.999 13.245 1.00 93.19 548 LEU A N 1
ATOM 4260 C CA . LEU A 1 548 ? 11.826 -2.979 12.174 1.00 93.19 548 LEU A CA 1
ATOM 4261 C C . LEU A 1 548 ? 12.001 -2.336 10.786 1.00 93.19 548 LEU A C 1
ATOM 4263 O O . LEU A 1 548 ? 12.820 -2.780 9.984 1.00 93.19 548 LEU A O 1
ATOM 4267 N N . VAL A 1 549 ? 11.245 -1.277 10.500 1.00 92.31 549 VAL A N 1
ATOM 4268 C CA . VAL A 1 549 ? 11.191 -0.651 9.168 1.00 92.31 549 VAL A CA 1
ATOM 4269 C C . VAL A 1 549 ? 12.379 0.266 8.883 1.00 92.31 549 VAL A C 1
ATOM 4271 O O . VAL A 1 549 ? 12.672 0.559 7.727 1.00 92.31 549 VAL A O 1
ATOM 4274 N N . THR A 1 550 ? 13.107 0.669 9.925 1.00 92.81 550 THR A N 1
ATOM 4275 C CA . THR A 1 550 ? 14.412 1.335 9.819 1.00 92.81 550 THR A CA 1
ATOM 4276 C C . THR A 1 550 ? 15.574 0.348 9.978 1.00 92.81 550 THR A C 1
ATOM 4278 O O . THR A 1 550 ? 16.734 0.754 9.950 1.00 92.81 550 THR A O 1
ATOM 4281 N N . GLY A 1 551 ? 15.260 -0.952 10.066 1.00 91.88 551 GLY A N 1
ATOM 4282 C CA . GLY A 1 551 ? 16.211 -2.058 10.121 1.00 91.88 551 GLY A CA 1
ATOM 4283 C C . GLY A 1 551 ? 16.631 -2.483 11.533 1.00 91.88 551 GLY A C 1
ATOM 4284 O O . GLY A 1 551 ? 17.513 -3.332 11.664 1.00 91.88 551 GLY A O 1
ATOM 4285 N N . ASP A 1 552 ? 16.003 -1.929 12.573 1.00 91.12 552 ASP A N 1
ATOM 4286 C CA . ASP A 1 552 ? 16.199 -2.316 13.976 1.00 91.12 552 ASP A CA 1
ATOM 4287 C C . ASP A 1 552 ? 15.141 -3.361 14.418 1.00 91.12 552 ASP A C 1
ATOM 4289 O O . ASP A 1 552 ? 14.645 -4.155 13.610 1.00 91.12 552 ASP A O 1
ATOM 4293 N N . LYS A 1 553 ? 14.822 -3.426 15.713 1.00 91.75 553 LYS A N 1
ATOM 4294 C CA . LYS A 1 553 ? 13.926 -4.406 16.342 1.00 91.75 553 LYS A CA 1
ATOM 4295 C C . LYS A 1 553 ? 12.678 -3.728 16.896 1.00 91.75 553 LYS A C 1
ATOM 4297 O O . LYS A 1 553 ? 12.747 -2.624 17.420 1.00 91.75 553 LYS A O 1
ATOM 4302 N N . GLY A 1 554 ? 11.557 -4.445 16.905 1.00 91.25 554 GLY A N 1
ATOM 4303 C CA . GLY A 1 554 ? 10.325 -3.965 17.537 1.00 91.25 554 GLY A CA 1
ATOM 4304 C C . GLY A 1 554 ? 9.604 -2.837 16.790 1.00 91.25 554 GLY A C 1
ATOM 4305 O O . GLY A 1 554 ? 9.892 -2.551 15.629 1.00 91.25 554 GLY A O 1
ATOM 4306 N N . ASP A 1 555 ? 8.597 -2.271 17.462 1.00 90.19 555 ASP A N 1
ATOM 4307 C CA . ASP A 1 555 ? 7.699 -1.209 16.973 1.00 90.19 555 ASP A CA 1
ATOM 4308 C C . ASP A 1 555 ? 6.932 -1.535 15.686 1.00 90.19 555 ASP A C 1
ATOM 4310 O O . ASP A 1 555 ? 6.699 -0.720 14.800 1.00 90.19 555 ASP A O 1
ATOM 4314 N N . TYR A 1 556 ? 6.414 -2.760 15.668 1.00 95.38 556 TYR A N 1
ATOM 4315 C CA . TYR A 1 556 ? 5.376 -3.240 14.763 1.00 95.38 556 TYR A CA 1
ATOM 4316 C C . TYR A 1 556 ? 4.487 -4.247 15.499 1.00 95.38 556 TYR A C 1
ATOM 4318 O O . TYR A 1 556 ? 4.764 -4.675 16.631 1.00 95.38 556 TYR A O 1
ATOM 4326 N N . ALA A 1 557 ? 3.405 -4.657 14.852 1.00 97.25 557 ALA A N 1
ATOM 4327 C CA . ALA A 1 557 ? 2.668 -5.847 15.234 1.00 97.25 557 ALA A CA 1
ATOM 4328 C C . ALA A 1 557 ? 2.432 -6.761 14.031 1.00 97.25 557 ALA A C 1
ATOM 4330 O O . ALA A 1 557 ? 2.377 -6.301 12.893 1.00 97.25 557 ALA A O 1
ATOM 4331 N N . LEU A 1 558 ? 2.290 -8.052 14.312 1.00 97.44 558 LEU A N 1
ATOM 4332 C CA . LEU A 1 558 ? 1.926 -9.083 13.349 1.00 97.44 558 LEU A CA 1
ATOM 4333 C C . LEU A 1 558 ? 0.540 -9.605 13.675 1.00 97.44 558 LEU A C 1
ATOM 4335 O O . LEU A 1 558 ? 0.240 -9.868 14.841 1.00 97.44 558 LEU A O 1
ATOM 4339 N N . TYR A 1 559 ? -0.281 -9.781 12.652 1.00 97.69 559 TYR A N 1
ATOM 4340 C CA . TYR A 1 559 ? -1.552 -10.477 12.763 1.00 97.69 559 TYR A CA 1
ATOM 4341 C C . TYR A 1 559 ? -1.599 -11.650 11.792 1.00 97.69 559 TYR A C 1
ATOM 4343 O O . TYR A 1 559 ? -1.321 -11.461 10.613 1.00 97.69 559 TYR A O 1
ATOM 4351 N N . ALA A 1 560 ? -1.967 -12.830 12.283 1.00 95.94 560 ALA A N 1
ATOM 4352 C CA . ALA A 1 560 ? -2.283 -13.988 11.456 1.00 95.94 560 ALA A CA 1
ATOM 4353 C C . ALA A 1 560 ? -3.721 -14.414 11.750 1.00 95.94 560 ALA A C 1
ATOM 4355 O O . ALA A 1 560 ? -4.068 -14.676 12.906 1.00 95.94 560 ALA A O 1
ATOM 4356 N N . GLY A 1 561 ? -4.554 -14.431 10.714 1.00 93.69 561 GLY A N 1
ATOM 4357 C CA . GLY A 1 561 ? -5.942 -14.852 10.789 1.00 93.69 561 GLY A CA 1
ATOM 4358 C C . GLY A 1 561 ? -6.096 -16.371 10.877 1.00 93.69 561 GLY A C 1
ATOM 4359 O O . GLY A 1 561 ? -5.133 -17.139 10.813 1.00 93.69 561 GLY A O 1
ATOM 4360 N N . THR A 1 562 ? -7.337 -16.808 11.052 1.00 91.06 562 THR A N 1
ATOM 4361 C CA . THR A 1 562 ? -7.714 -18.229 11.027 1.00 91.06 562 THR A CA 1
ATOM 4362 C C . THR A 1 562 ? -8.144 -18.690 9.638 1.00 91.06 562 THR A C 1
ATOM 4364 O O . THR A 1 562 ? -7.933 -19.855 9.304 1.00 91.06 562 THR A O 1
ATOM 4367 N N . ALA A 1 563 ? -8.722 -17.791 8.837 1.00 89.81 563 ALA A N 1
ATOM 4368 C CA . ALA A 1 563 ? -9.089 -18.052 7.450 1.00 89.81 563 ALA A CA 1
ATOM 4369 C C . ALA A 1 563 ? -7.929 -17.713 6.506 1.00 89.81 563 ALA A C 1
ATOM 4371 O O . ALA A 1 563 ? -7.584 -18.524 5.649 1.00 89.81 563 ALA A O 1
ATOM 4372 N N . ASP A 1 564 ? -7.293 -16.557 6.707 1.00 92.19 564 ASP A N 1
ATOM 4373 C CA . ASP A 1 564 ? -6.052 -16.179 6.033 1.00 92.19 564 ASP A CA 1
ATOM 4374 C C . ASP A 1 564 ? -4.890 -16.220 7.030 1.00 92.19 564 ASP A C 1
ATOM 4376 O O . ASP A 1 564 ? -4.764 -15.380 7.924 1.00 92.19 564 ASP A O 1
ATOM 4380 N N . ARG A 1 565 ? -4.032 -17.231 6.880 1.00 91.50 565 ARG A N 1
ATOM 4381 C CA . ARG A 1 565 ? -2.880 -17.451 7.765 1.00 91.50 565 ARG A CA 1
ATOM 4382 C C . ARG A 1 565 ? -1.655 -16.628 7.367 1.00 91.50 565 ARG A C 1
ATOM 4384 O O . ARG A 1 565 ? -0.611 -16.763 8.014 1.00 91.50 565 ARG A O 1
ATOM 4391 N N . ARG A 1 566 ? -1.750 -15.790 6.329 1.00 94.31 566 ARG A N 1
ATOM 4392 C CA . ARG A 1 566 ? -0.660 -14.897 5.941 1.00 94.31 566 ARG A CA 1
ATOM 4393 C C . ARG A 1 566 ? -0.482 -13.813 7.000 1.00 94.31 566 ARG A C 1
ATOM 4395 O O . ARG A 1 566 ? -1.425 -13.134 7.393 1.00 94.31 566 ARG A O 1
ATOM 4402 N N . SER A 1 567 ? 0.748 -13.662 7.480 1.00 94.69 567 SER A N 1
ATOM 4403 C CA . SER A 1 567 ? 1.101 -12.690 8.509 1.00 94.69 567 SER A CA 1
ATOM 4404 C C . SER A 1 567 ? 1.067 -11.278 7.935 1.00 94.69 567 SER A C 1
ATOM 4406 O O . SER A 1 567 ? 1.759 -10.976 6.964 1.00 94.69 567 SER A O 1
ATOM 4408 N N . VAL A 1 568 ? 0.296 -10.398 8.566 1.00 95.44 568 VAL A N 1
ATOM 4409 C CA . VAL A 1 568 ? 0.109 -9.000 8.167 1.00 95.44 568 VAL A CA 1
ATOM 4410 C C . VAL A 1 568 ? 0.857 -8.072 9.121 1.00 95.44 568 VAL A C 1
ATOM 4412 O O . VAL A 1 568 ? 0.723 -8.200 10.340 1.00 95.44 568 VAL A O 1
ATOM 4415 N N . LEU A 1 569 ? 1.601 -7.104 8.577 1.00 96.75 569 LEU A N 1
ATOM 4416 C CA . LEU A 1 569 ? 2.220 -6.030 9.357 1.00 96.75 569 LEU A CA 1
ATOM 4417 C C . LEU A 1 569 ? 1.213 -4.934 9.716 1.00 96.75 569 LEU A C 1
ATOM 4419 O O . LEU A 1 569 ? 0.496 -4.415 8.861 1.00 96.75 569 LEU A O 1
ATOM 4423 N N . ILE A 1 570 ? 1.224 -4.527 10.982 1.00 97.75 570 ILE A N 1
ATOM 4424 C CA . ILE A 1 570 ? 0.453 -3.402 11.515 1.00 97.75 570 ILE A CA 1
ATOM 4425 C C . ILE A 1 570 ? 1.443 -2.387 12.107 1.00 97.75 570 ILE A C 1
ATOM 4427 O O . ILE A 1 570 ? 2.270 -2.779 12.940 1.00 97.75 570 ILE A O 1
ATOM 4431 N N . PRO A 1 571 ? 1.366 -1.098 11.726 1.00 96.50 571 PRO A N 1
ATOM 4432 C CA . PRO A 1 571 ? 2.316 -0.097 12.179 1.00 96.50 571 PRO A CA 1
ATOM 4433 C C . PRO A 1 571 ? 2.114 0.209 13.664 1.00 96.50 571 PRO A C 1
ATOM 4435 O O . PRO A 1 571 ? 0.999 0.145 14.202 1.00 96.50 571 PRO A O 1
ATOM 4438 N N . TYR A 1 572 ? 3.201 0.582 14.326 1.00 93.38 572 TYR A N 1
ATOM 4439 C CA . TYR A 1 572 ? 3.210 1.037 15.709 1.00 93.38 572 TYR A CA 1
ATOM 4440 C C . TYR A 1 572 ? 4.139 2.257 15.837 1.00 93.38 572 TYR A C 1
ATOM 4442 O O . TYR A 1 572 ? 5.025 2.423 15.014 1.00 93.38 572 TYR A O 1
ATOM 4450 N N . ASP A 1 573 ? 3.876 3.129 16.818 1.00 90.62 573 ASP A N 1
ATOM 4451 C CA . ASP A 1 573 ? 4.616 4.386 17.069 1.00 90.62 573 ASP A CA 1
ATOM 4452 C C . ASP A 1 573 ? 4.887 5.250 15.820 1.00 90.62 573 ASP A C 1
ATOM 4454 O O . ASP A 1 573 ? 5.999 5.413 15.337 1.00 90.62 573 ASP A O 1
ATOM 4458 N N . LEU A 1 574 ? 3.818 5.854 15.290 1.00 94.69 574 LEU A N 1
ATOM 4459 C CA . LEU A 1 574 ? 3.887 6.783 14.154 1.00 94.69 574 LEU A CA 1
ATOM 4460 C C . LEU A 1 574 ? 4.091 8.245 14.595 1.00 94.69 574 LEU A C 1
ATOM 4462 O O . LEU A 1 574 ? 3.465 9.149 14.045 1.00 94.69 574 LEU A O 1
ATOM 4466 N N . ASP A 1 575 ? 4.883 8.506 15.631 1.00 92.81 575 ASP A N 1
ATOM 4467 C CA . ASP A 1 575 ? 5.160 9.863 16.127 1.00 92.81 575 ASP A CA 1
ATOM 4468 C C . ASP A 1 575 ? 6.466 10.472 15.575 1.00 92.81 575 ASP A C 1
ATOM 4470 O O . ASP A 1 575 ? 6.626 11.697 15.613 1.00 92.81 575 ASP A O 1
ATOM 4474 N N . ALA A 1 576 ? 7.352 9.666 14.982 1.00 94.06 576 ALA A N 1
ATOM 4475 C CA . ALA A 1 576 ? 8.593 10.084 14.315 1.00 94.06 576 ALA A CA 1
ATOM 4476 C C . ALA A 1 576 ? 8.495 10.115 12.769 1.00 94.06 576 ALA A C 1
ATOM 4478 O O . ALA A 1 576 ? 9.466 9.836 12.069 1.00 94.06 576 ALA A O 1
ATOM 4479 N N . VAL A 1 577 ? 7.314 10.432 12.226 1.00 95.62 577 VAL A N 1
ATOM 4480 C CA . VAL A 1 577 ? 7.039 10.498 10.775 1.00 95.62 577 VAL A CA 1
ATOM 4481 C C . VAL A 1 577 ? 6.749 11.926 10.302 1.00 95.62 577 VAL A C 1
ATOM 4483 O O . VAL A 1 577 ? 6.514 12.826 11.105 1.00 95.62 577 VAL A O 1
ATOM 4486 N N . LEU A 1 578 ? 6.690 12.139 8.983 1.00 95.06 578 LEU A N 1
ATOM 4487 C CA . LEU A 1 578 ? 6.301 13.412 8.353 1.00 95.06 578 LEU A CA 1
ATOM 4488 C C . LEU A 1 578 ? 7.221 14.586 8.742 1.00 95.06 578 LEU A C 1
ATOM 4490 O O . LEU A 1 578 ? 6.795 15.737 8.922 1.00 95.06 578 LEU A O 1
ATOM 4494 N N . GLY A 1 579 ? 8.510 14.280 8.901 1.00 92.56 579 GLY A N 1
ATOM 4495 C CA . GLY A 1 579 ? 9.545 15.254 9.226 1.00 92.56 579 GLY A CA 1
ATOM 4496 C C . GLY A 1 579 ? 9.414 15.859 10.623 1.00 92.56 579 GLY A C 1
ATOM 4497 O O . GLY A 1 579 ? 9.928 16.954 10.844 1.00 92.56 579 GLY A O 1
ATOM 4498 N N . THR A 1 580 ? 8.709 15.202 11.556 1.00 90.88 580 THR A N 1
ATOM 4499 C CA . THR A 1 580 ? 8.827 15.532 12.990 1.00 90.88 580 THR A CA 1
ATOM 4500 C C . THR A 1 580 ? 10.224 15.204 13.512 1.00 90.88 580 THR A C 1
ATOM 4502 O O . THR A 1 580 ? 10.730 15.876 14.409 1.00 90.88 580 THR A O 1
ATOM 4505 N N . GLN A 1 581 ? 10.850 14.192 12.911 1.00 87.19 581 GLN A N 1
ATOM 4506 C CA . GLN A 1 581 ? 12.255 13.828 13.019 1.00 87.19 581 GLN A CA 1
ATOM 4507 C C . GLN A 1 581 ? 12.775 13.503 11.605 1.00 87.19 581 GLN A C 1
ATOM 4509 O O . GLN A 1 581 ? 11.986 13.178 10.718 1.00 87.19 581 GLN A O 1
ATOM 4514 N N . GLY A 1 582 ? 14.086 13.622 11.376 1.00 78.94 582 GLY A N 1
ATOM 4515 C CA . GLY A 1 582 ? 14.692 13.323 10.071 1.00 78.94 582 GLY A CA 1
ATOM 4516 C C . GLY A 1 582 ? 14.440 14.377 8.989 1.00 78.94 582 GLY A C 1
ATOM 4517 O O . GLY A 1 582 ? 14.020 15.503 9.267 1.00 78.94 582 GLY A O 1
ATOM 4518 N N . GLY A 1 583 ? 14.756 14.029 7.739 1.00 86.50 583 GLY A N 1
ATOM 4519 C CA . GLY A 1 583 ? 14.728 14.958 6.607 1.00 86.50 583 GLY A CA 1
ATOM 4520 C C . GLY A 1 583 ? 14.068 14.375 5.360 1.00 86.50 583 GLY A C 1
ATOM 4521 O O . GLY A 1 583 ? 13.831 13.179 5.243 1.00 86.50 583 GLY A O 1
ATOM 4522 N N . THR A 1 584 ? 13.804 15.222 4.366 1.00 93.75 584 THR A N 1
ATOM 4523 C CA . THR A 1 584 ? 13.160 14.805 3.104 1.00 93.75 584 THR A CA 1
ATOM 4524 C C . THR A 1 584 ? 14.011 13.821 2.289 1.00 93.75 584 THR A C 1
ATOM 4526 O O . THR A 1 584 ? 13.493 13.139 1.410 1.00 93.75 584 THR A O 1
ATOM 4529 N N . GLN A 1 585 ? 15.304 13.706 2.609 1.00 94.81 585 GLN A N 1
ATOM 4530 C CA . GLN A 1 585 ? 16.286 12.839 1.952 1.00 94.81 585 GLN A CA 1
ATOM 4531 C C . GLN A 1 585 ? 16.697 11.619 2.796 1.00 94.81 585 GLN A C 1
ATOM 4533 O O . GLN A 1 585 ? 17.731 11.014 2.518 1.00 94.81 585 GLN A O 1
ATOM 4538 N N . SER A 1 586 ? 15.928 11.241 3.827 1.00 92.19 586 SER A N 1
ATOM 4539 C CA . SER A 1 586 ? 16.211 10.021 4.598 1.00 92.19 586 SER A CA 1
ATOM 4540 C C . SER A 1 586 ? 16.382 8.807 3.666 1.00 92.19 586 SER A C 1
ATOM 4542 O O . SER A 1 586 ? 15.581 8.657 2.736 1.00 92.19 586 SER A O 1
ATOM 4544 N N . PRO A 1 587 ? 17.407 7.954 3.853 1.00 92.69 587 PRO A N 1
ATOM 4545 C CA . PRO A 1 587 ? 17.701 6.878 2.909 1.00 92.69 587 PRO A CA 1
ATOM 4546 C C . PRO A 1 587 ? 16.511 5.942 2.685 1.00 92.69 587 PRO A C 1
ATOM 4548 O O . PRO A 1 587 ? 15.734 5.691 3.605 1.00 92.69 587 PRO A O 1
ATOM 4551 N N . LEU A 1 588 ? 16.391 5.418 1.466 1.00 95.00 588 LEU A N 1
ATOM 4552 C CA . LEU A 1 588 ? 15.481 4.317 1.160 1.00 95.00 588 LEU A CA 1
ATOM 4553 C C . LEU A 1 588 ? 16.115 2.976 1.556 1.00 95.00 588 LEU A C 1
ATOM 4555 O O . LEU A 1 588 ? 17.328 2.908 1.772 1.00 95.00 588 LEU A O 1
ATOM 4559 N N . TRP A 1 589 ? 15.311 1.912 1.598 1.00 95.06 589 TRP A N 1
ATOM 4560 C CA . TRP A 1 589 ? 15.765 0.534 1.854 1.00 95.06 589 TRP A CA 1
ATOM 4561 C C . TRP A 1 589 ? 16.330 0.310 3.265 1.00 95.06 589 TRP A C 1
ATOM 4563 O O . TRP A 1 589 ? 17.046 -0.658 3.507 1.00 95.06 589 TRP A O 1
ATOM 4573 N N . ARG A 1 590 ? 16.007 1.170 4.238 1.00 94.25 590 ARG A N 1
ATOM 4574 C CA . ARG A 1 590 ? 16.570 1.068 5.601 1.00 94.25 590 ARG A CA 1
ATOM 4575 C C . ARG A 1 590 ? 16.204 -0.241 6.302 1.00 94.25 590 ARG A C 1
ATOM 4577 O O . ARG A 1 590 ? 17.033 -0.802 7.014 1.00 94.25 590 ARG A O 1
ATOM 4584 N N . ALA A 1 591 ? 15.025 -0.786 6.007 1.00 95.62 591 ALA A N 1
ATOM 4585 C CA . ALA A 1 591 ? 14.574 -2.085 6.496 1.00 95.62 591 ALA A CA 1
ATOM 4586 C C . ALA A 1 591 ? 15.577 -3.228 6.230 1.00 95.62 591 ALA A C 1
ATOM 4588 O O . ALA A 1 591 ? 15.650 -4.169 7.018 1.00 95.62 591 ALA A O 1
ATOM 4589 N N . THR A 1 592 ? 16.408 -3.147 5.180 1.00 95.50 592 THR A N 1
ATOM 4590 C CA . THR A 1 592 ? 17.400 -4.192 4.868 1.00 95.50 592 THR A CA 1
ATOM 4591 C C . THR A 1 592 ? 18.589 -4.233 5.828 1.00 95.50 592 THR A C 1
ATOM 4593 O O . THR A 1 592 ? 19.440 -5.106 5.685 1.00 95.50 592 THR A O 1
ATOM 4596 N N . ALA A 1 593 ? 18.699 -3.320 6.802 1.00 94.88 593 ALA A N 1
ATOM 4597 C CA . ALA A 1 593 ? 19.656 -3.518 7.894 1.00 94.88 593 ALA A CA 1
ATOM 4598 C C . ALA A 1 593 ? 19.235 -4.686 8.813 1.00 94.88 593 ALA A C 1
ATOM 4600 O O . ALA A 1 593 ? 20.089 -5.294 9.460 1.00 94.88 593 ALA A O 1
ATOM 4601 N N . ASN A 1 594 ? 17.949 -5.069 8.799 1.00 94.31 594 ASN A N 1
ATOM 4602 C CA . ASN A 1 594 ? 17.483 -6.317 9.386 1.00 94.31 594 ASN A CA 1
ATOM 4603 C C . ASN A 1 594 ? 17.864 -7.506 8.473 1.00 94.31 594 ASN A C 1
ATOM 4605 O O . ASN A 1 594 ? 17.446 -7.525 7.313 1.00 94.31 594 ASN A O 1
ATOM 4609 N N . PRO A 1 595 ? 18.590 -8.533 8.963 1.00 92.56 595 PRO A N 1
ATOM 4610 C CA . PRO A 1 595 ? 19.075 -9.631 8.121 1.00 92.56 595 PRO A CA 1
ATOM 4611 C C . PRO A 1 595 ? 17.987 -10.430 7.392 1.00 92.56 595 PRO A C 1
ATOM 4613 O O . PRO A 1 595 ? 18.189 -10.815 6.241 1.00 92.56 595 PRO A O 1
ATOM 4616 N N . ALA A 1 596 ? 16.837 -10.669 8.032 1.00 91.88 596 ALA A N 1
ATOM 4617 C CA . ALA A 1 596 ? 15.743 -11.427 7.424 1.00 91.88 596 ALA A CA 1
ATOM 4618 C C . ALA A 1 596 ? 15.114 -10.646 6.260 1.00 91.88 596 ALA A C 1
ATOM 4620 O O . ALA A 1 596 ? 14.869 -11.202 5.187 1.00 91.88 596 ALA A O 1
ATOM 4621 N N . LEU A 1 597 ? 14.927 -9.334 6.439 1.00 93.88 597 LEU A N 1
ATOM 4622 C CA . LEU A 1 597 ? 14.437 -8.454 5.379 1.00 93.88 597 LEU A CA 1
ATOM 4623 C C . LEU A 1 597 ? 15.482 -8.243 4.282 1.00 93.88 597 LEU A C 1
ATOM 4625 O O . LEU A 1 597 ? 15.116 -8.232 3.113 1.00 93.88 597 LEU A O 1
ATOM 4629 N N . ALA A 1 598 ? 16.772 -8.151 4.617 1.00 93.94 598 ALA A N 1
ATOM 4630 C CA . ALA A 1 598 ? 17.843 -8.066 3.624 1.00 93.94 598 ALA A CA 1
ATOM 4631 C C . ALA A 1 598 ? 17.841 -9.289 2.698 1.00 93.94 598 ALA A C 1
ATOM 4633 O O . ALA A 1 598 ? 17.913 -9.149 1.478 1.00 93.94 598 ALA A O 1
ATOM 4634 N N . GLN A 1 599 ? 17.710 -10.488 3.273 1.00 92.12 599 GLN A N 1
ATOM 4635 C CA . GLN A 1 599 ? 17.639 -11.730 2.511 1.00 92.12 599 GLN A CA 1
ATOM 4636 C C . GLN A 1 599 ? 16.398 -11.760 1.612 1.00 92.12 599 GLN A C 1
ATOM 4638 O O . GLN A 1 599 ? 16.527 -12.007 0.413 1.00 92.12 599 GLN A O 1
ATOM 4643 N N . LEU A 1 600 ? 15.218 -11.451 2.157 1.00 92.38 600 LEU A N 1
ATOM 4644 C CA . LEU A 1 600 ? 13.966 -11.422 1.400 1.00 92.38 600 LEU A CA 1
ATOM 4645 C C . LEU A 1 600 ? 14.003 -10.388 0.260 1.00 92.38 600 LEU A C 1
ATOM 4647 O O . LEU A 1 600 ? 13.712 -10.719 -0.886 1.00 92.38 600 LEU A O 1
ATOM 4651 N N . MET A 1 601 ? 14.389 -9.149 0.562 1.00 94.19 601 MET A N 1
ATOM 4652 C CA . MET A 1 601 ? 14.362 -8.022 -0.375 1.00 94.19 601 MET A CA 1
ATOM 4653 C C . MET A 1 601 ? 15.529 -8.029 -1.374 1.00 94.19 601 MET A C 1
ATOM 4655 O O . MET A 1 601 ? 15.504 -7.274 -2.341 1.00 94.19 601 MET A O 1
ATOM 4659 N N . SER A 1 602 ? 16.547 -8.878 -1.186 1.00 92.94 602 SER A N 1
ATOM 4660 C CA . SER A 1 602 ? 17.601 -9.089 -2.193 1.00 92.94 602 SER A CA 1
ATOM 4661 C C . SER A 1 602 ? 17.104 -9.826 -3.442 1.00 92.94 602 SER A C 1
ATOM 4663 O O . SER A 1 602 ? 17.767 -9.804 -4.480 1.00 92.94 602 SER A O 1
ATOM 4665 N N . ARG A 1 603 ? 15.931 -10.463 -3.353 1.00 91.88 603 ARG A N 1
ATOM 4666 C CA . ARG A 1 603 ? 15.323 -11.236 -4.434 1.00 91.88 603 ARG A CA 1
ATOM 4667 C C . ARG A 1 603 ? 14.779 -10.321 -5.516 1.00 91.88 603 ARG A C 1
ATOM 4669 O O . ARG A 1 603 ? 14.003 -9.425 -5.183 1.00 91.88 603 ARG A O 1
ATOM 4676 N N . PRO A 1 604 ? 15.077 -10.573 -6.799 1.00 94.25 604 PRO A N 1
ATOM 4677 C CA . PRO A 1 604 ? 14.619 -9.705 -7.877 1.00 94.25 604 PRO A CA 1
ATOM 4678 C C . PRO A 1 604 ? 13.100 -9.496 -7.905 1.00 94.25 604 PRO A C 1
ATOM 4680 O O . PRO A 1 604 ? 12.647 -8.354 -7.939 1.00 94.25 604 PRO A O 1
ATOM 4683 N N . ALA A 1 605 ? 12.321 -10.574 -7.762 1.00 91.25 605 ALA A N 1
ATOM 4684 C CA . ALA A 1 605 ? 10.857 -10.524 -7.756 1.00 91.25 605 ALA A CA 1
ATOM 4685 C C . ALA A 1 605 ? 10.251 -9.784 -6.545 1.00 91.25 605 ALA A C 1
ATOM 4687 O O . ALA A 1 605 ? 9.113 -9.330 -6.615 1.00 91.25 605 ALA A O 1
ATOM 4688 N N . VAL A 1 606 ? 10.989 -9.641 -5.437 1.00 93.69 606 VAL A N 1
ATOM 4689 C CA . VAL A 1 606 ? 10.551 -8.872 -4.257 1.00 93.69 606 VAL A CA 1
ATOM 4690 C C . VAL A 1 606 ? 11.012 -7.419 -4.360 1.00 93.69 606 VAL A C 1
ATOM 4692 O O . VAL A 1 606 ? 10.248 -6.498 -4.079 1.00 93.69 606 VAL A O 1
ATOM 4695 N N . ALA A 1 607 ? 12.253 -7.202 -4.797 1.00 96.12 607 ALA A N 1
ATOM 4696 C CA . ALA A 1 607 ? 12.830 -5.877 -4.963 1.00 96.12 607 ALA A CA 1
ATOM 4697 C C . ALA A 1 607 ? 12.036 -5.023 -5.961 1.00 96.12 607 ALA A C 1
ATOM 4699 O O . ALA A 1 607 ? 11.786 -3.848 -5.695 1.00 96.12 607 ALA A O 1
ATOM 4700 N N . VAL A 1 608 ? 11.601 -5.629 -7.071 1.00 96.12 608 VAL A N 1
ATOM 4701 C CA . VAL A 1 608 ? 10.777 -4.959 -8.086 1.00 96.12 608 VAL A CA 1
ATOM 4702 C C . VAL A 1 608 ? 9.430 -4.498 -7.508 1.00 96.12 608 VAL A C 1
ATOM 4704 O O . VAL A 1 608 ? 9.025 -3.363 -7.738 1.00 96.12 608 VAL A O 1
ATOM 4707 N N . ARG A 1 609 ? 8.789 -5.312 -6.650 1.00 95.75 609 ARG A N 1
ATOM 4708 C CA . ARG A 1 609 ? 7.532 -4.969 -5.951 1.00 95.75 609 ARG A CA 1
ATOM 4709 C C . ARG A 1 609 ? 7.717 -3.802 -4.983 1.00 95.75 609 ARG A C 1
ATOM 4711 O O . ARG A 1 609 ? 6.856 -2.931 -4.886 1.00 95.75 609 ARG A O 1
ATOM 4718 N N . TYR A 1 610 ? 8.851 -3.752 -4.282 1.00 98.25 610 TYR A N 1
ATOM 4719 C CA . TYR A 1 610 ? 9.179 -2.625 -3.408 1.00 98.25 610 TYR A CA 1
ATOM 4720 C C . TYR A 1 610 ? 9.344 -1.317 -4.188 1.00 98.25 610 TYR A C 1
ATOM 4722 O O . TYR A 1 610 ? 8.736 -0.306 -3.829 1.00 98.25 610 TYR A O 1
ATOM 4730 N N . TRP A 1 611 ? 10.121 -1.340 -5.276 1.00 98.00 611 TRP A N 1
ATOM 4731 C CA . TRP A 1 611 ? 10.267 -0.184 -6.161 1.00 98.00 611 TRP A CA 1
ATOM 4732 C C . TRP A 1 611 ? 8.927 0.254 -6.751 1.00 98.00 611 TRP A C 1
ATOM 4734 O O . TRP A 1 611 ? 8.620 1.445 -6.727 1.00 98.00 611 TRP A O 1
ATOM 4744 N N . PHE A 1 612 ? 8.121 -0.701 -7.218 1.00 97.50 612 PHE A N 1
ATOM 4745 C CA . PHE A 1 612 ? 6.782 -0.444 -7.736 1.00 97.50 612 PHE A CA 1
ATOM 4746 C C . PHE A 1 612 ? 5.912 0.271 -6.698 1.00 97.50 612 PHE A C 1
ATOM 4748 O O . PHE A 1 612 ? 5.342 1.315 -6.994 1.00 97.50 612 PHE A O 1
ATOM 4755 N N . HIS A 1 613 ? 5.852 -0.223 -5.457 1.00 98.38 613 HIS A N 1
ATOM 4756 C CA . HIS A 1 613 ? 5.047 0.420 -4.420 1.00 98.38 613 HIS A CA 1
ATOM 4757 C C . HIS A 1 613 ? 5.563 1.801 -4.011 1.00 98.38 613 HIS A C 1
ATOM 4759 O O . HIS A 1 613 ? 4.743 2.655 -3.681 1.00 98.38 613 HIS A O 1
ATOM 4765 N N . LEU A 1 614 ? 6.876 2.052 -4.041 1.00 98.50 614 LEU A N 1
ATOM 4766 C CA . LEU A 1 614 ? 7.409 3.403 -3.836 1.00 98.50 614 LEU A CA 1
ATOM 4767 C C . LEU A 1 614 ? 6.928 4.372 -4.923 1.00 98.50 614 LEU A C 1
ATOM 4769 O O . LEU A 1 614 ? 6.521 5.485 -4.592 1.00 98.50 614 LEU A O 1
ATOM 4773 N N . GLU A 1 615 ? 6.964 3.958 -6.192 1.00 97.94 615 GLU A N 1
ATOM 4774 C CA . GLU A 1 615 ? 6.478 4.770 -7.313 1.00 97.94 615 GLU A CA 1
ATOM 4775 C C . GLU A 1 615 ? 4.964 4.992 -7.238 1.00 97.94 615 GLU A C 1
ATOM 4777 O O . GLU A 1 615 ? 4.517 6.141 -7.207 1.00 97.94 615 GLU A O 1
ATOM 4782 N N . ASP A 1 616 ? 4.193 3.907 -7.135 1.00 98.19 616 ASP A N 1
ATOM 4783 C CA . ASP A 1 616 ? 2.730 3.928 -7.060 1.00 98.19 616 ASP A CA 1
ATOM 4784 C C . ASP A 1 616 ? 2.250 4.833 -5.924 1.00 98.19 616 ASP A C 1
ATOM 4786 O O . ASP A 1 616 ? 1.455 5.747 -6.134 1.00 98.19 616 ASP A O 1
ATOM 4790 N N . LEU A 1 617 ? 2.767 4.646 -4.707 1.00 98.38 617 LEU A N 1
ATOM 4791 C CA . LEU A 1 617 ? 2.347 5.445 -3.557 1.00 98.38 617 LEU A CA 1
ATOM 4792 C C . LEU A 1 617 ? 2.755 6.917 -3.691 1.00 98.38 617 LEU A C 1
ATOM 4794 O O . LEU A 1 617 ? 1.973 7.781 -3.291 1.00 98.38 617 LEU A O 1
ATOM 4798 N N . ALA A 1 618 ? 3.934 7.216 -4.249 1.00 97.94 618 ALA A N 1
ATOM 4799 C CA . ALA A 1 618 ? 4.378 8.591 -4.493 1.00 97.94 618 ALA A CA 1
ATOM 4800 C C . ALA A 1 618 ? 3.472 9.326 -5.497 1.00 97.94 618 ALA A C 1
ATOM 4802 O O . ALA A 1 618 ? 3.252 10.530 -5.355 1.00 97.94 618 ALA A O 1
ATOM 4803 N N . GLN A 1 619 ? 2.934 8.605 -6.484 1.00 95.12 619 GLN A N 1
ATOM 4804 C CA . GLN A 1 619 ? 2.046 9.137 -7.522 1.00 95.12 619 GLN A CA 1
ATOM 4805 C C . GLN A 1 619 ? 0.560 9.096 -7.137 1.00 95.12 619 GLN A C 1
ATOM 4807 O O . GLN A 1 619 ? -0.234 9.842 -7.704 1.00 95.12 619 GLN A O 1
ATOM 4812 N N . THR A 1 620 ? 0.178 8.278 -6.154 1.00 94.69 620 THR A N 1
ATOM 4813 C CA . THR A 1 620 ? -1.205 8.147 -5.674 1.00 94.69 620 THR A CA 1
ATOM 4814 C C . THR A 1 620 ? -1.378 8.808 -4.304 1.00 94.69 620 THR A C 1
ATOM 4816 O O . THR A 1 620 ? -1.589 10.017 -4.226 1.00 94.69 620 THR A O 1
ATOM 4819 N N . VAL A 1 621 ? -1.262 8.046 -3.213 1.00 96.00 621 VAL A N 1
ATOM 4820 C CA . VAL A 1 621 ? -1.555 8.456 -1.827 1.00 96.00 621 VAL A CA 1
ATOM 4821 C C . VAL A 1 621 ? -0.722 9.660 -1.376 1.00 96.00 621 VAL A C 1
ATOM 4823 O O . VAL A 1 621 ? -1.220 10.494 -0.622 1.00 96.00 621 VAL A O 1
ATOM 4826 N N . PHE A 1 622 ? 0.527 9.756 -1.833 1.00 97.19 622 PHE A N 1
ATOM 4827 C CA . PHE A 1 622 ? 1.475 10.817 -1.479 1.00 97.19 622 PHE A CA 1
ATOM 4828 C C . PHE A 1 622 ? 1.644 11.877 -2.577 1.00 97.19 622 PHE A C 1
ATOM 4830 O O . PHE A 1 622 ? 2.520 12.741 -2.464 1.00 97.19 622 PHE A O 1
ATOM 4837 N N . SER A 1 623 ? 0.805 11.851 -3.617 1.00 96.25 623 SER A N 1
ATOM 4838 C CA . SER A 1 623 ? 0.726 12.957 -4.572 1.00 96.25 623 SER A CA 1
ATOM 4839 C C . SER A 1 623 ? 0.142 14.197 -3.896 1.00 96.25 623 SER A C 1
ATOM 4841 O O . SER A 1 623 ? -0.680 14.095 -2.983 1.00 96.25 623 SER A O 1
ATOM 4843 N N . ALA A 1 624 ? 0.537 15.387 -4.353 1.00 94.38 624 ALA A N 1
ATOM 4844 C CA . ALA A 1 624 ? 0.007 16.634 -3.803 1.00 94.38 624 ALA A CA 1
ATOM 4845 C C . ALA A 1 624 ? -1.527 16.713 -3.933 1.00 94.38 624 ALA A C 1
ATOM 4847 O O . ALA A 1 624 ? -2.205 17.125 -2.993 1.00 94.38 624 ALA A O 1
ATOM 4848 N N . GLU A 1 625 ? -2.076 16.245 -5.059 1.00 94.50 625 GLU A N 1
ATOM 4849 C CA . GLU A 1 625 ? -3.517 16.248 -5.335 1.00 94.50 625 GLU A CA 1
ATOM 4850 C C . GLU A 1 625 ? -4.319 15.431 -4.311 1.00 94.50 625 GLU A C 1
ATOM 4852 O O . GLU A 1 625 ? -5.377 15.875 -3.864 1.00 94.50 625 GLU A O 1
ATOM 4857 N N . GLN A 1 626 ? -3.808 14.270 -3.891 1.00 93.50 626 GLN A N 1
ATOM 4858 C CA . GLN A 1 626 ? -4.495 13.407 -2.926 1.00 93.50 626 GLN A CA 1
ATOM 4859 C C . GLN A 1 626 ? -4.171 13.772 -1.473 1.00 93.50 626 GLN A C 1
ATOM 4861 O O . GLN A 1 626 ? -5.054 13.779 -0.610 1.00 93.50 626 GLN A O 1
ATOM 4866 N N . LEU A 1 627 ? -2.907 14.081 -1.177 1.00 96.06 627 LEU A N 1
ATOM 4867 C CA . LEU A 1 627 ? -2.430 14.241 0.193 1.00 96.06 627 LEU A CA 1
ATOM 4868 C C . LEU A 1 627 ? -2.768 15.607 0.792 1.00 96.06 627 LEU A C 1
ATOM 4870 O O . LEU A 1 627 ? -3.136 15.689 1.967 1.00 96.06 627 LEU A O 1
ATOM 4874 N N . GLU A 1 628 ? -2.661 16.691 0.025 1.00 97.56 628 GLU A N 1
ATOM 4875 C CA . GLU A 1 628 ? -2.899 18.026 0.573 1.00 97.56 628 GLU A CA 1
ATOM 4876 C C . GLU A 1 628 ? -4.319 18.216 1.129 1.00 97.56 628 GLU A C 1
ATOM 4878 O O . GLU A 1 628 ? -4.430 18.701 2.262 1.00 97.56 628 GLU A O 1
ATOM 4883 N N . PRO A 1 629 ? -5.398 17.782 0.440 1.00 97.50 629 PRO A N 1
ATOM 4884 C CA . PRO A 1 629 ? -6.750 17.844 0.996 1.00 97.50 629 PRO A CA 1
ATOM 4885 C C . PRO A 1 629 ? -6.913 16.999 2.264 1.00 97.50 629 PRO A C 1
ATOM 4887 O O . PRO A 1 629 ? -7.680 17.356 3.162 1.00 97.50 629 PRO A O 1
ATOM 4890 N N . VAL A 1 630 ? -6.192 15.876 2.366 1.00 97.00 630 VAL A N 1
ATOM 4891 C CA . VAL A 1 630 ? -6.195 15.029 3.566 1.00 97.00 630 VAL A CA 1
ATOM 4892 C C . VAL A 1 630 ? -5.542 15.758 4.737 1.00 97.00 630 VAL A C 1
ATOM 4894 O O . VAL A 1 630 ? -6.121 15.757 5.826 1.00 97.00 630 VAL A O 1
ATOM 4897 N N . ILE A 1 631 ? -4.398 16.413 4.518 1.00 98.25 631 ILE A N 1
ATOM 4898 C CA . ILE A 1 631 ? -3.727 17.238 5.533 1.00 98.25 631 ILE A CA 1
ATOM 4899 C C . ILE A 1 631 ? -4.654 18.376 5.976 1.00 98.25 631 ILE A C 1
ATOM 4901 O O . ILE A 1 631 ? -4.935 18.507 7.169 1.00 98.25 631 ILE A O 1
ATOM 4905 N N . ASP A 1 632 ? -5.192 19.155 5.037 1.00 97.75 632 ASP A N 1
ATOM 4906 C CA . ASP A 1 632 ? -6.057 20.295 5.360 1.00 97.75 632 ASP A CA 1
ATOM 4907 C C . ASP A 1 632 ? -7.284 19.860 6.175 1.00 97.75 632 ASP A C 1
ATOM 4909 O O . ASP A 1 632 ? -7.621 20.481 7.185 1.00 97.75 632 ASP A O 1
ATOM 4913 N N . ARG A 1 633 ? -7.917 18.744 5.795 1.00 96.44 633 ARG A N 1
ATOM 4914 C CA . ARG A 1 633 ? -9.091 18.205 6.494 1.00 96.44 633 ARG A CA 1
ATOM 4915 C C . ARG A 1 633 ? -8.767 17.662 7.885 1.00 96.44 633 ARG A C 1
ATOM 4917 O O . ARG A 1 633 ? -9.567 17.841 8.800 1.00 96.44 633 ARG A O 1
ATOM 4924 N N . LEU A 1 634 ? -7.667 16.922 8.033 1.00 95.88 634 LEU A N 1
ATOM 4925 C CA . LEU A 1 634 ? -7.373 16.201 9.274 1.00 95.88 634 LEU A CA 1
ATOM 4926 C C . LEU A 1 634 ? -6.672 17.052 10.319 1.00 95.88 634 LEU A C 1
ATOM 4928 O O . LEU A 1 634 ? -6.796 16.728 11.495 1.00 95.88 634 LEU A O 1
ATOM 4932 N N . VAL A 1 635 ? -5.947 18.100 9.935 1.00 96.62 635 VAL A N 1
ATOM 4933 C CA . VAL A 1 635 ? -5.171 18.888 10.903 1.00 96.62 635 VAL A CA 1
ATOM 4934 C C . VAL A 1 635 ? -5.319 20.404 10.756 1.00 96.62 635 VAL A C 1
ATOM 4936 O O . VAL A 1 635 ? -4.917 21.142 11.657 1.00 96.62 635 VAL A O 1
ATOM 4939 N N . GLY A 1 636 ? -5.926 20.889 9.668 1.00 95.75 636 GLY A N 1
ATOM 4940 C CA . GLY A 1 636 ? -6.033 22.321 9.372 1.00 95.75 636 GLY A CA 1
ATOM 4941 C C . GLY A 1 636 ? -6.917 23.126 10.329 1.00 95.75 636 GLY A C 1
ATOM 4942 O O . GLY A 1 636 ? -6.801 24.348 10.371 1.00 95.75 636 GLY A O 1
ATOM 4943 N N . ASP A 1 637 ? -7.772 22.477 11.123 1.00 93.62 637 ASP A N 1
ATOM 4944 C CA . ASP A 1 637 ? -8.625 23.138 12.118 1.00 93.62 637 ASP A CA 1
ATOM 4945 C C . ASP A 1 637 ? -7.907 23.447 13.442 1.00 93.62 637 ASP A C 1
ATOM 4947 O O . ASP A 1 637 ? -8.391 24.287 14.204 1.00 93.62 637 ASP A O 1
ATOM 4951 N N . TYR A 1 638 ? -6.778 22.789 13.742 1.00 94.81 638 TYR A N 1
ATOM 4952 C CA . TYR A 1 638 ? -6.072 22.970 15.018 1.00 94.81 638 TYR A CA 1
ATOM 4953 C C . TYR A 1 638 ? -4.566 23.229 14.911 1.00 94.81 638 TYR A C 1
ATOM 4955 O O . TYR A 1 638 ? -3.971 23.693 15.890 1.00 94.81 638 TYR A O 1
ATOM 4963 N N . LEU A 1 639 ? -3.939 22.949 13.767 1.00 96.81 639 LEU A N 1
ATOM 4964 C CA . LEU A 1 639 ? -2.545 23.314 13.538 1.00 96.81 639 LEU A CA 1
ATOM 4965 C C . LEU A 1 639 ? -2.414 24.758 13.035 1.00 96.81 639 LEU A C 1
ATOM 4967 O O . LEU A 1 639 ? -3.237 25.220 12.243 1.00 96.81 639 LEU A O 1
ATOM 4971 N N . PRO A 1 640 ? -1.346 25.477 13.428 1.00 96.50 640 PRO A N 1
ATOM 4972 C CA . PRO A 1 640 ? -0.981 26.733 12.787 1.00 96.50 640 PRO A CA 1
ATOM 4973 C C . PRO A 1 640 ? -0.749 26.534 11.287 1.00 96.50 640 PRO A C 1
ATOM 4975 O O . PRO A 1 640 ? -0.174 25.525 10.874 1.00 96.50 640 PRO A O 1
ATOM 4978 N N . ARG A 1 641 ? -1.111 27.532 10.472 1.00 96.94 641 ARG A N 1
ATOM 4979 C CA . ARG A 1 641 ? -0.953 27.448 9.012 1.00 96.94 641 ARG A CA 1
ATOM 4980 C C . ARG A 1 641 ? 0.485 27.136 8.585 1.00 96.94 641 ARG A C 1
ATOM 4982 O O . ARG A 1 641 ? 0.689 26.328 7.691 1.00 96.94 641 ARG A O 1
ATOM 4989 N N . THR A 1 642 ? 1.468 27.687 9.297 1.00 97.06 642 THR A N 1
ATOM 4990 C CA . THR A 1 642 ? 2.895 27.416 9.070 1.00 97.06 642 THR A CA 1
ATOM 4991 C C . THR A 1 642 ? 3.262 25.941 9.227 1.00 97.06 642 THR A C 1
ATOM 4993 O O . THR A 1 642 ? 4.131 25.453 8.514 1.00 97.06 642 THR A O 1
ATOM 4996 N N . GLU A 1 643 ? 2.612 25.221 10.144 1.00 97.19 643 GLU A N 1
ATOM 4997 C CA . GLU A 1 643 ? 2.862 23.792 10.355 1.00 97.19 643 GLU A CA 1
ATOM 4998 C C . GLU A 1 643 ? 2.159 22.938 9.294 1.00 97.19 643 GLU A C 1
ATOM 5000 O O . GLU A 1 643 ? 2.737 21.976 8.794 1.00 97.19 643 GLU A O 1
ATOM 5005 N N . VAL A 1 644 ? 0.946 23.325 8.886 1.00 98.25 644 VAL A N 1
ATOM 5006 C CA . VAL A 1 644 ? 0.246 22.706 7.748 1.00 98.25 644 VAL A CA 1
ATOM 5007 C C . VAL A 1 644 ? 1.087 22.824 6.474 1.00 98.25 644 VAL A C 1
ATOM 5009 O O . VAL A 1 644 ? 1.335 21.824 5.801 1.00 98.25 644 VAL A O 1
ATOM 5012 N N . ASP A 1 645 ? 1.594 24.022 6.177 1.00 97.69 645 ASP A N 1
ATOM 5013 C CA . ASP A 1 645 ? 2.432 24.260 5.001 1.00 97.69 645 ASP A CA 1
ATOM 5014 C C . ASP A 1 645 ? 3.776 23.500 5.099 1.00 97.69 645 ASP A C 1
ATOM 5016 O O . ASP A 1 645 ? 4.267 22.986 4.090 1.00 97.69 645 ASP A O 1
ATOM 5020 N N . ARG A 1 646 ? 4.347 23.336 6.307 1.00 97.19 646 ARG A N 1
ATOM 5021 C CA . ARG A 1 646 ? 5.535 22.488 6.537 1.00 97.19 646 ARG A CA 1
ATOM 5022 C C . ARG A 1 646 ? 5.263 21.026 6.181 1.00 97.19 646 ARG A C 1
ATOM 5024 O O . ARG A 1 646 ? 6.085 20.423 5.493 1.00 97.19 646 ARG A O 1
ATOM 5031 N N . LEU A 1 647 ? 4.138 20.462 6.627 1.00 97.62 647 LEU A N 1
ATOM 5032 C CA . LEU A 1 647 ? 3.754 19.072 6.345 1.00 97.62 647 LEU A CA 1
ATOM 5033 C C . LEU A 1 647 ? 3.589 18.831 4.839 1.00 97.62 647 LEU A C 1
ATOM 5035 O O . LEU A 1 647 ? 4.133 17.862 4.309 1.00 97.62 647 LEU A O 1
ATOM 5039 N N . LYS A 1 648 ? 2.907 19.748 4.143 1.00 97.62 648 LYS A N 1
ATOM 5040 C CA . LYS A 1 648 ? 2.747 19.703 2.681 1.00 97.62 648 LYS A CA 1
ATOM 5041 C C . LYS A 1 648 ? 4.094 19.794 1.961 1.00 97.62 648 LYS A C 1
ATOM 5043 O O . LYS A 1 648 ? 4.389 18.978 1.092 1.00 97.62 648 LYS A O 1
ATOM 5048 N N . SER A 1 649 ? 4.952 20.731 2.376 1.00 97.00 649 SER A N 1
ATOM 5049 C CA . SER A 1 649 ? 6.293 20.886 1.800 1.00 97.00 649 SER A CA 1
ATOM 5050 C C . SER A 1 649 ? 7.172 19.656 2.028 1.00 97.00 649 SER A C 1
ATOM 5052 O O . SER A 1 649 ? 7.889 19.246 1.115 1.00 97.00 649 SER A O 1
ATOM 5054 N N . PHE A 1 650 ? 7.116 19.057 3.222 1.00 97.06 650 PHE A N 1
ATOM 5055 C CA . PHE A 1 650 ? 7.825 17.814 3.516 1.00 97.06 650 PHE A CA 1
ATOM 5056 C C . PHE A 1 650 ? 7.371 16.702 2.572 1.00 97.06 650 PHE A C 1
ATOM 5058 O O . PHE A 1 650 ? 8.216 16.084 1.931 1.00 97.06 650 PHE A O 1
ATOM 5065 N N . ALA A 1 651 ? 6.060 16.481 2.456 1.00 95.44 651 ALA A N 1
ATOM 5066 C CA . ALA A 1 651 ? 5.522 15.409 1.634 1.00 95.44 651 ALA A CA 1
ATOM 5067 C C . ALA A 1 651 ? 5.889 15.570 0.152 1.00 95.44 651 ALA A C 1
ATOM 5069 O O . ALA A 1 651 ? 6.405 14.630 -0.445 1.00 95.44 651 ALA A O 1
ATOM 5070 N N . ALA A 1 652 ? 5.731 16.773 -0.409 1.00 96.38 652 ALA A N 1
ATOM 5071 C CA . ALA A 1 652 ? 6.090 17.053 -1.799 1.00 96.38 652 ALA A CA 1
ATOM 5072 C C . ALA A 1 652 ? 7.576 16.766 -2.078 1.00 96.38 652 ALA A C 1
ATOM 5074 O O . ALA A 1 652 ? 7.911 16.015 -2.994 1.00 96.38 652 ALA A O 1
ATOM 5075 N N . LYS A 1 653 ? 8.474 17.294 -1.235 1.00 97.56 653 LYS A N 1
ATOM 5076 C CA . LYS A 1 653 ? 9.925 17.075 -1.365 1.00 97.56 653 LYS A CA 1
ATOM 5077 C C . LYS A 1 653 ? 10.322 15.622 -1.129 1.00 97.56 653 LYS A C 1
ATOM 5079 O O . LYS A 1 653 ? 11.309 15.155 -1.694 1.00 97.56 653 LYS A O 1
ATOM 5084 N N . ARG A 1 654 ? 9.597 14.911 -0.262 1.00 96.62 654 ARG A N 1
ATOM 5085 C CA . ARG A 1 654 ? 9.850 13.498 0.012 1.00 96.62 654 ARG A CA 1
ATOM 5086 C C . ARG A 1 654 ? 9.470 12.640 -1.191 1.00 96.62 654 ARG A C 1
ATOM 5088 O O . ARG A 1 654 ? 10.301 11.843 -1.611 1.00 96.62 654 ARG A O 1
ATOM 5095 N N . SER A 1 655 ? 8.292 12.850 -1.778 1.00 97.06 655 SER A N 1
ATOM 5096 C CA . SER A 1 655 ? 7.868 12.173 -3.012 1.00 97.06 655 SER A CA 1
ATOM 5097 C C . SER A 1 655 ? 8.823 12.461 -4.173 1.00 97.06 655 SER A C 1
ATOM 5099 O O . SER A 1 655 ? 9.247 11.530 -4.852 1.00 97.06 655 SER A O 1
ATOM 5101 N N . GLU A 1 656 ? 9.244 13.719 -4.355 1.00 97.25 656 GLU A N 1
ATOM 5102 C CA . GLU A 1 656 ? 10.248 14.098 -5.364 1.00 97.25 656 GLU A CA 1
ATOM 5103 C C . GLU A 1 656 ? 11.574 13.352 -5.156 1.00 97.25 656 GLU A C 1
ATOM 5105 O O . GLU A 1 656 ? 12.118 12.764 -6.093 1.00 97.25 656 GLU A O 1
ATOM 5110 N N . PHE A 1 657 ? 12.073 13.314 -3.915 1.00 97.75 657 PHE A N 1
ATOM 5111 C CA . PHE A 1 657 ? 13.274 12.556 -3.587 1.00 97.75 657 PHE A CA 1
ATOM 5112 C C . PHE A 1 657 ? 13.100 11.071 -3.910 1.00 97.75 657 PHE A C 1
ATOM 5114 O O . PHE A 1 657 ? 13.947 10.527 -4.612 1.00 97.75 657 PHE A O 1
ATOM 5121 N N . VAL A 1 658 ? 12.016 10.424 -3.467 1.00 97.44 658 VAL A N 1
ATOM 5122 C CA . VAL A 1 658 ? 11.775 8.997 -3.740 1.00 97.44 658 VAL A CA 1
ATOM 5123 C C . VAL A 1 658 ? 11.770 8.720 -5.240 1.00 97.44 658 VAL A C 1
ATOM 5125 O O . VAL A 1 658 ? 12.528 7.864 -5.690 1.00 97.44 658 VAL A O 1
ATOM 5128 N N . LEU A 1 659 ? 11.004 9.487 -6.021 1.00 97.12 659 LEU A N 1
ATOM 5129 C CA . LEU A 1 659 ? 10.918 9.323 -7.474 1.00 97.12 659 LEU A CA 1
ATOM 5130 C C . LEU A 1 659 ? 12.274 9.532 -8.165 1.00 97.12 659 LEU A C 1
ATOM 5132 O O . LEU A 1 659 ? 12.576 8.829 -9.128 1.00 97.12 659 LEU A O 1
ATOM 5136 N N . SER A 1 660 ? 13.116 10.439 -7.654 1.00 96.88 660 SER A N 1
ATOM 5137 C CA . SER A 1 660 ? 14.472 10.664 -8.182 1.00 96.88 660 SER A CA 1
ATOM 5138 C C . SER A 1 660 ? 15.426 9.484 -7.965 1.00 96.88 660 SER A C 1
ATOM 5140 O O . SER A 1 660 ? 16.449 9.390 -8.642 1.00 96.88 660 SER A O 1
ATOM 5142 N N . GLN A 1 661 ? 15.127 8.598 -7.008 1.00 96.88 661 GLN A N 1
ATOM 5143 C CA . GLN A 1 661 ? 15.965 7.441 -6.700 1.00 96.88 661 GLN A CA 1
ATOM 5144 C C . GLN A 1 661 ? 15.630 6.208 -7.544 1.00 96.88 661 GLN A C 1
ATOM 5146 O O . GLN A 1 661 ? 16.365 5.230 -7.433 1.00 96.88 661 GLN A O 1
ATOM 5151 N N . ILE A 1 662 ? 14.560 6.227 -8.350 1.00 96.94 662 ILE A N 1
ATOM 5152 C CA . ILE A 1 662 ? 14.079 5.070 -9.121 1.00 96.94 662 ILE A CA 1
ATOM 5153 C C . ILE A 1 662 ? 14.744 5.049 -10.507 1.00 96.94 662 ILE A C 1
ATOM 5155 O O . ILE A 1 662 ? 14.463 5.924 -11.328 1.00 96.94 662 ILE A O 1
ATOM 5159 N N . PRO A 1 663 ? 15.604 4.060 -10.817 1.00 96.44 663 PRO A N 1
ATOM 5160 C CA . PRO A 1 663 ? 16.133 3.882 -12.167 1.00 96.44 663 PRO A CA 1
ATOM 5161 C C . PRO A 1 663 ? 15.019 3.539 -13.164 1.00 96.44 663 PRO A C 1
ATOM 5163 O O . PRO A 1 663 ? 14.287 2.572 -12.962 1.00 96.44 663 PRO A O 1
ATOM 5166 N N . ARG A 1 664 ? 14.898 4.326 -14.241 1.00 94.62 664 ARG A N 1
ATOM 5167 C CA . ARG A 1 664 ? 13.824 4.192 -15.248 1.00 94.62 664 ARG A CA 1
ATOM 5168 C C . ARG A 1 664 ? 14.267 3.588 -16.573 1.00 94.62 664 ARG A C 1
ATOM 5170 O O . ARG A 1 664 ? 13.442 3.055 -17.298 1.00 94.62 664 ARG A O 1
ATOM 5177 N N . GLU A 1 665 ? 15.551 3.687 -16.896 1.00 95.44 665 GLU A N 1
ATOM 5178 C CA . GLU A 1 665 ? 16.070 3.345 -18.219 1.00 95.44 665 GLU A CA 1
ATOM 5179 C C . GLU A 1 665 ? 17.090 2.210 -18.143 1.00 95.44 665 GLU A C 1
ATOM 5181 O O . GLU A 1 665 ? 17.873 2.109 -17.190 1.00 95.44 665 GLU A O 1
ATOM 5186 N N . LEU A 1 666 ? 17.115 1.381 -19.189 1.00 97.06 666 LEU A N 1
ATOM 5187 C CA . LEU A 1 666 ? 18.207 0.447 -19.422 1.00 97.06 666 LEU A CA 1
ATOM 5188 C C . LEU A 1 666 ? 19.423 1.211 -19.947 1.00 97.06 666 LEU A C 1
ATOM 5190 O O . LEU A 1 666 ? 19.436 1.708 -21.071 1.00 97.06 666 LEU A O 1
ATOM 5194 N N . THR A 1 667 ? 20.468 1.284 -19.133 1.00 96.88 667 THR A N 1
ATOM 5195 C CA . THR A 1 667 ? 21.728 1.945 -19.486 1.00 96.88 667 THR A CA 1
ATOM 5196 C C . THR A 1 667 ? 22.829 0.915 -19.684 1.00 96.88 667 THR A C 1
ATOM 5198 O O . THR A 1 667 ? 22.818 -0.141 -19.057 1.00 96.88 667 THR A O 1
ATOM 5201 N N . VAL A 1 668 ? 23.801 1.229 -20.545 1.00 95.31 668 VAL A N 1
ATOM 5202 C CA . VAL A 1 668 ? 24.999 0.406 -20.754 1.00 95.31 668 VAL A CA 1
ATOM 5203 C C . VAL A 1 668 ? 26.235 1.285 -20.628 1.00 95.31 668 VAL A C 1
ATOM 5205 O O . VAL A 1 668 ? 26.374 2.294 -21.317 1.00 95.31 668 VAL A O 1
ATOM 5208 N N . ALA A 1 669 ? 27.149 0.876 -19.766 1.00 94.50 669 ALA A N 1
ATOM 5209 C CA . ALA A 1 669 ? 28.423 1.506 -19.500 1.00 94.50 669 ALA A CA 1
ATOM 5210 C C . ALA A 1 669 ? 29.565 0.517 -19.755 1.00 94.50 669 ALA A C 1
ATOM 5212 O O . ALA A 1 669 ? 29.463 -0.689 -19.515 1.00 94.50 669 ALA A O 1
ATOM 5213 N N . THR A 1 670 ? 30.683 1.056 -20.231 1.00 91.62 670 THR A N 1
ATOM 5214 C CA . THR A 1 670 ? 31.941 0.334 -20.408 1.00 91.62 670 THR A CA 1
ATOM 5215 C C . THR A 1 670 ? 33.114 1.272 -20.127 1.00 91.62 670 THR A C 1
ATOM 5217 O O . THR A 1 670 ? 32.995 2.485 -20.287 1.00 91.62 670 THR A O 1
ATOM 5220 N N . GLY A 1 671 ? 34.254 0.722 -19.704 1.00 88.81 671 GLY A N 1
ATOM 5221 C CA . GLY A 1 671 ? 35.491 1.485 -19.486 1.00 88.81 671 GLY A CA 1
ATOM 5222 C C . GLY A 1 671 ? 36.276 1.794 -20.769 1.00 88.81 671 GLY A C 1
ATOM 5223 O O . GLY A 1 671 ? 37.395 2.293 -20.690 1.00 88.81 671 GLY A O 1
ATOM 5224 N N . LEU A 1 672 ? 35.736 1.447 -21.940 1.00 92.31 672 LEU A N 1
ATOM 5225 C CA . LEU A 1 672 ? 36.403 1.589 -23.233 1.00 92.31 672 LEU A CA 1
ATOM 5226 C C . LEU A 1 672 ? 36.263 3.004 -23.813 1.00 92.31 672 LEU A C 1
ATOM 5228 O O . LEU A 1 672 ? 35.239 3.667 -23.656 1.00 92.31 672 LEU A O 1
ATOM 5232 N N . ALA A 1 673 ? 37.278 3.444 -24.559 1.00 89.38 673 ALA A N 1
ATOM 5233 C CA . ALA A 1 673 ? 37.225 4.705 -25.295 1.00 89.38 673 ALA A CA 1
ATOM 5234 C C . ALA A 1 673 ? 36.324 4.582 -26.533 1.00 89.38 673 ALA A C 1
ATOM 5236 O O . ALA A 1 673 ? 36.376 3.582 -27.254 1.00 89.38 673 ALA A O 1
ATOM 5237 N N . LYS A 1 674 ? 35.536 5.627 -26.811 1.00 87.19 674 LYS A N 1
ATOM 5238 C CA . LYS A 1 674 ? 34.678 5.710 -27.999 1.00 87.19 674 LYS A CA 1
ATOM 5239 C C . LYS A 1 674 ? 35.391 6.461 -29.132 1.00 87.19 674 LYS A C 1
ATOM 5241 O O . LYS A 1 674 ? 35.918 7.548 -28.898 1.00 87.19 674 LYS A O 1
ATOM 5246 N N . ARG A 1 675 ? 35.409 5.909 -30.350 1.00 82.12 675 ARG A N 1
ATOM 5247 C CA . ARG A 1 675 ? 35.919 6.552 -31.582 1.00 82.12 675 ARG A CA 1
ATOM 5248 C C . ARG A 1 675 ? 34.957 6.253 -32.732 1.00 82.12 675 ARG A C 1
ATOM 5250 O O . ARG A 1 675 ? 34.419 5.157 -32.797 1.00 82.12 675 ARG A O 1
ATOM 5257 N N . ASP A 1 676 ? 34.684 7.220 -33.602 1.00 70.31 676 ASP A N 1
ATOM 5258 C CA . ASP A 1 676 ? 33.806 7.051 -34.778 1.00 70.31 676 ASP A CA 1
ATOM 5259 C C . ASP A 1 676 ? 32.434 6.390 -34.507 1.00 70.31 676 ASP A C 1
ATOM 5261 O O . ASP A 1 676 ? 31.846 5.785 -35.399 1.00 70.31 676 ASP A O 1
ATOM 5265 N N . GLY A 1 677 ? 31.907 6.515 -33.281 1.00 74.19 677 GLY A N 1
ATOM 5266 C CA . GLY A 1 677 ? 30.636 5.909 -32.864 1.00 74.19 677 GLY A CA 1
ATOM 5267 C C . GLY A 1 677 ? 30.750 4.561 -32.140 1.00 74.19 677 GLY A C 1
ATOM 5268 O O . GLY A 1 677 ? 29.778 4.164 -31.504 1.00 74.19 677 GLY A O 1
ATOM 5269 N N . PHE A 1 678 ? 31.924 3.924 -32.124 1.00 83.94 678 PHE A N 1
ATOM 5270 C CA . PHE A 1 678 ? 32.152 2.593 -31.544 1.00 83.94 678 PHE A CA 1
ATOM 5271 C C . PHE A 1 678 ? 33.056 2.642 -30.312 1.00 83.94 678 PHE A C 1
ATOM 5273 O O . PHE A 1 678 ? 33.964 3.471 -30.234 1.00 83.94 678 PHE A O 1
ATOM 5280 N N . PHE A 1 679 ? 32.853 1.734 -29.361 1.00 90.12 679 PHE A N 1
ATOM 5281 C CA . PHE A 1 679 ? 33.826 1.473 -28.299 1.00 90.12 679 PHE A CA 1
ATOM 5282 C C . PHE A 1 679 ? 34.969 0.610 -28.837 1.00 90.12 679 PHE A C 1
ATOM 5284 O O . PHE A 1 679 ? 34.718 -0.305 -29.609 1.00 90.12 679 PHE A O 1
ATOM 5291 N N . PHE A 1 680 ? 36.214 0.865 -28.441 1.00 91.06 680 PHE A N 1
ATOM 5292 C CA . PHE A 1 680 ? 37.373 0.100 -28.921 1.00 91.06 680 PHE A CA 1
ATOM 5293 C C . PHE A 1 680 ? 37.980 -0.746 -27.810 1.00 91.06 680 PHE A C 1
ATOM 5295 O O . PHE A 1 680 ? 38.304 -0.217 -26.748 1.00 91.06 680 PHE A O 1
ATOM 5302 N N . SER A 1 681 ? 38.168 -2.039 -28.078 1.00 92.25 681 SER A N 1
ATOM 5303 C CA . SER A 1 681 ? 38.800 -2.991 -27.164 1.00 92.25 681 SER A CA 1
ATOM 5304 C C . SER A 1 681 ? 39.984 -3.704 -27.813 1.00 92.25 681 SER A C 1
ATOM 5306 O O . SER A 1 681 ? 39.831 -4.447 -28.787 1.00 92.25 681 SER A O 1
ATOM 5308 N N . ASP A 1 682 ? 41.158 -3.578 -27.198 1.00 89.75 682 ASP A N 1
ATOM 5309 C CA . ASP A 1 682 ? 42.338 -4.379 -27.551 1.00 89.75 682 ASP A CA 1
ATOM 5310 C C . ASP A 1 682 ? 42.226 -5.827 -27.026 1.00 89.75 682 ASP A C 1
ATOM 5312 O O . ASP A 1 682 ? 42.893 -6.737 -27.514 1.00 89.75 682 ASP A O 1
ATOM 5316 N N . SER A 1 683 ? 41.336 -6.061 -26.055 1.00 92.50 683 SER A N 1
ATOM 5317 C CA . SER A 1 683 ? 41.040 -7.371 -25.467 1.00 92.50 683 SER A CA 1
ATOM 5318 C C . SER A 1 683 ? 39.860 -8.050 -26.165 1.00 92.50 683 SER A C 1
ATOM 5320 O O . SER A 1 683 ? 38.873 -7.394 -26.500 1.00 92.50 683 SER A O 1
ATOM 5322 N N . ALA A 1 684 ? 39.914 -9.379 -26.294 1.00 92.75 684 ALA A N 1
ATOM 5323 C CA . ALA A 1 684 ? 38.802 -10.204 -26.777 1.00 92.75 684 ALA A CA 1
ATOM 5324 C C . ALA A 1 684 ? 37.676 -10.379 -25.737 1.00 92.75 684 ALA A C 1
ATOM 5326 O O . ALA A 1 684 ? 36.729 -11.119 -25.972 1.00 92.75 684 ALA A O 1
ATOM 5327 N N . MET A 1 685 ? 37.771 -9.733 -24.575 1.00 94.31 685 MET A N 1
ATOM 5328 C CA . MET A 1 685 ? 36.751 -9.754 -23.531 1.00 94.31 685 MET A CA 1
ATOM 5329 C C . MET A 1 685 ? 36.529 -8.343 -22.993 1.00 94.31 685 MET A C 1
ATOM 5331 O O . MET A 1 685 ? 37.500 -7.645 -22.683 1.00 94.31 685 MET A O 1
ATOM 5335 N N . VAL A 1 686 ? 35.263 -7.951 -22.850 1.00 95.19 686 VAL A N 1
ATOM 5336 C CA . VAL A 1 686 ? 34.836 -6.656 -22.303 1.00 95.19 686 VAL A CA 1
ATOM 5337 C C . VAL A 1 686 ? 33.884 -6.857 -21.129 1.00 95.19 686 VAL A C 1
ATOM 5339 O O . VAL A 1 686 ? 33.059 -7.769 -21.136 1.00 95.19 686 VAL A O 1
ATOM 5342 N N . THR A 1 687 ? 33.988 -5.990 -20.124 1.00 95.69 687 THR A N 1
ATOM 5343 C CA . THR A 1 687 ? 32.988 -5.877 -19.058 1.00 95.69 687 THR A CA 1
ATOM 5344 C C . THR A 1 687 ? 31.979 -4.799 -19.433 1.00 95.69 687 THR A C 1
ATOM 5346 O O . THR A 1 687 ? 32.371 -3.667 -19.739 1.00 95.69 687 THR A O 1
ATOM 5349 N N . LEU A 1 688 ? 30.697 -5.145 -19.373 1.00 96.62 688 LEU A N 1
ATOM 5350 C CA . LEU A 1 688 ? 29.580 -4.213 -19.477 1.00 96.62 688 LEU A CA 1
ATOM 5351 C C . LEU A 1 688 ? 28.855 -4.136 -18.136 1.00 96.62 688 LEU A C 1
ATOM 5353 O O . LEU A 1 688 ? 28.777 -5.129 -17.412 1.00 96.62 688 LEU A O 1
ATOM 5357 N N . SER A 1 689 ? 28.339 -2.963 -17.801 1.00 97.44 689 SER A N 1
ATOM 5358 C CA . SER A 1 689 ? 27.505 -2.755 -16.619 1.00 97.44 689 SER A CA 1
ATOM 5359 C C . SER A 1 689 ? 26.471 -1.671 -16.868 1.00 97.44 689 SER A C 1
ATOM 5361 O O . SER A 1 689 ? 26.560 -0.942 -17.851 1.00 97.44 689 SER A O 1
ATOM 5363 N N . GLY A 1 690 ? 25.494 -1.533 -15.982 1.00 97.06 690 GLY A N 1
ATOM 5364 C CA . GLY A 1 690 ? 24.499 -0.481 -16.120 1.00 97.06 690 GLY A CA 1
ATOM 5365 C C . GLY A 1 690 ? 23.388 -0.559 -15.093 1.00 97.06 690 GLY A C 1
ATOM 5366 O O . GLY A 1 690 ? 23.515 -1.220 -14.060 1.00 97.06 690 GLY A O 1
ATOM 5367 N N . GLN A 1 691 ? 22.307 0.150 -15.391 1.00 97.62 691 GLN A N 1
ATOM 5368 C CA . GLN A 1 691 ? 21.032 0.078 -14.685 1.00 97.62 691 GLN A CA 1
ATOM 5369 C C . GLN A 1 691 ? 19.941 -0.445 -15.612 1.00 97.62 691 GLN A C 1
ATOM 5371 O O . GLN A 1 691 ? 20.116 -0.405 -16.826 1.00 97.62 691 GLN A O 1
ATOM 5376 N N . ALA A 1 692 ? 18.847 -0.935 -15.039 1.00 97.44 692 ALA A N 1
ATOM 5377 C CA . ALA A 1 692 ? 17.634 -1.308 -15.762 1.00 97.44 692 ALA A CA 1
ATOM 5378 C C . ALA A 1 692 ? 16.390 -0.731 -15.053 1.00 97.44 692 ALA A C 1
ATOM 5380 O O . ALA A 1 692 ? 16.515 -0.310 -13.897 1.00 97.44 692 ALA A O 1
ATOM 5381 N N . PRO A 1 693 ? 15.215 -0.692 -15.712 1.00 97.56 693 PRO A N 1
ATOM 5382 C CA . PRO A 1 693 ? 13.981 -0.184 -15.113 1.00 97.56 693 PRO A CA 1
ATOM 5383 C C . PRO A 1 693 ? 13.633 -0.928 -13.815 1.00 97.56 693 PRO A C 1
ATOM 5385 O O . PRO A 1 693 ? 13.335 -2.119 -13.822 1.00 97.56 693 PRO A O 1
ATOM 5388 N N . ALA A 1 694 ? 13.698 -0.239 -12.679 1.00 97.00 694 ALA A N 1
ATOM 5389 C CA . ALA A 1 694 ? 13.674 -0.874 -11.361 1.00 97.00 694 ALA A CA 1
ATOM 5390 C C . ALA A 1 694 ? 12.298 -1.403 -10.933 1.00 97.00 694 ALA A C 1
ATOM 5392 O O . ALA A 1 694 ? 12.220 -2.230 -10.027 1.00 97.00 694 ALA A O 1
ATOM 5393 N N . THR A 1 695 ? 11.229 -0.916 -11.564 1.00 96.81 695 THR A N 1
ATOM 5394 C CA . THR A 1 695 ? 9.836 -1.276 -11.264 1.00 96.81 695 THR A CA 1
ATOM 5395 C C . THR A 1 695 ? 9.300 -2.417 -12.120 1.00 96.81 695 THR A C 1
ATOM 5397 O O . THR A 1 695 ? 8.203 -2.896 -11.851 1.00 96.81 695 THR A O 1
ATOM 5400 N N . THR A 1 696 ? 10.068 -2.890 -13.107 1.00 95.50 696 THR A N 1
ATOM 5401 C CA . THR A 1 696 ? 9.647 -3.981 -14.003 1.00 95.50 696 THR A CA 1
ATOM 5402 C C . THR A 1 696 ? 10.721 -5.044 -14.219 1.00 95.50 696 THR A C 1
ATOM 5404 O O . THR A 1 696 ? 10.394 -6.227 -14.283 1.00 95.50 696 THR A O 1
ATOM 5407 N N . ALA A 1 697 ? 12.003 -4.671 -14.282 1.00 96.81 697 ALA A N 1
ATOM 5408 C CA . ALA A 1 697 ? 13.073 -5.613 -14.584 1.00 96.81 697 ALA A CA 1
ATOM 5409 C C . ALA A 1 697 ? 13.462 -6.469 -13.369 1.00 96.81 697 ALA A C 1
ATOM 5411 O O . ALA A 1 697 ? 13.785 -5.956 -12.292 1.00 96.81 697 ALA A O 1
ATOM 5412 N N . VAL A 1 698 ? 13.529 -7.785 -13.570 1.00 96.81 698 VAL A N 1
ATOM 5413 C CA . VAL A 1 698 ? 14.055 -8.749 -12.587 1.00 96.81 698 VAL A CA 1
ATOM 5414 C C . VAL A 1 698 ? 15.340 -9.430 -13.056 1.00 96.81 698 VAL A C 1
ATOM 5416 O O . VAL A 1 698 ? 16.033 -10.044 -12.244 1.00 96.81 698 VAL A O 1
ATOM 5419 N N . ALA A 1 699 ? 15.674 -9.313 -14.339 1.00 97.38 699 ALA A N 1
ATOM 5420 C CA . ALA A 1 699 ? 16.899 -9.842 -14.918 1.00 97.38 699 ALA A CA 1
ATOM 5421 C C . ALA A 1 699 ? 17.399 -8.950 -16.059 1.00 97.38 699 ALA A C 1
ATOM 5423 O O . ALA A 1 699 ? 16.651 -8.157 -16.635 1.00 97.38 699 ALA A O 1
ATOM 5424 N N . VAL A 1 700 ? 18.686 -9.091 -16.380 1.00 97.94 700 VAL A N 1
ATOM 5425 C CA . VAL A 1 700 ? 19.307 -8.484 -17.559 1.00 97.94 700 VAL A CA 1
ATOM 5426 C C . VAL A 1 700 ? 20.119 -9.548 -18.280 1.00 97.94 700 VAL A C 1
ATOM 5428 O O . VAL A 1 700 ? 20.841 -10.313 -17.641 1.00 97.94 700 VAL A O 1
ATOM 5431 N N . GLU A 1 701 ? 20.037 -9.572 -19.602 1.00 96.75 701 GLU A N 1
ATOM 5432 C CA . GLU A 1 701 ? 20.829 -10.445 -20.460 1.00 96.75 701 GLU A CA 1
ATOM 5433 C C . GLU A 1 701 ? 21.658 -9.632 -21.444 1.00 96.75 701 GLU A C 1
ATOM 5435 O O . GLU A 1 701 ? 21.240 -8.569 -21.900 1.00 96.75 701 GLU A O 1
ATOM 5440 N N . VAL A 1 702 ? 22.837 -10.142 -21.795 1.00 94.12 702 VAL A N 1
ATOM 5441 C CA . VAL A 1 702 ? 23.668 -9.588 -22.861 1.00 94.12 702 VAL A CA 1
ATOM 5442 C C . VAL A 1 702 ? 23.999 -10.676 -23.868 1.00 94.12 702 VAL A C 1
ATOM 5444 O O . VAL A 1 702 ? 24.686 -11.637 -23.531 1.00 94.12 702 VAL A O 1
ATOM 5447 N N . ASN A 1 703 ? 23.519 -10.532 -25.104 1.00 88.81 703 ASN A N 1
ATOM 5448 C CA . ASN A 1 703 ? 23.581 -11.559 -26.149 1.00 88.81 703 ASN A CA 1
ATOM 5449 C C . ASN A 1 703 ? 23.094 -12.941 -25.657 1.00 88.81 703 ASN A C 1
ATOM 5451 O O . ASN A 1 703 ? 23.738 -13.956 -25.921 1.00 88.81 703 ASN A O 1
ATOM 5455 N N . GLY A 1 704 ? 21.994 -12.970 -24.896 1.00 87.75 704 GLY A N 1
ATOM 5456 C CA . GLY A 1 704 ? 21.428 -14.192 -24.306 1.00 87.75 704 GLY A CA 1
ATOM 5457 C C . GLY A 1 704 ? 22.212 -14.763 -23.116 1.00 87.75 704 GLY A C 1
ATOM 5458 O O . GLY A 1 704 ? 21.875 -15.828 -22.610 1.00 87.75 704 GLY A O 1
ATOM 5459 N N . GLN A 1 705 ? 23.276 -14.093 -22.658 1.00 91.75 705 GLN A N 1
ATOM 5460 C CA . GLN A 1 705 ? 23.974 -14.448 -21.424 1.00 91.75 705 GLN A CA 1
ATOM 5461 C C . GLN A 1 705 ? 23.422 -13.622 -20.260 1.00 91.75 705 GLN A C 1
ATOM 5463 O O . GLN A 1 705 ? 23.550 -12.397 -20.255 1.00 91.75 705 GLN A O 1
ATOM 5468 N N . THR A 1 706 ? 22.887 -14.286 -19.237 1.00 95.50 706 THR A N 1
ATOM 5469 C CA . THR A 1 706 ? 22.426 -13.632 -18.006 1.00 95.50 706 THR A CA 1
ATOM 5470 C C . THR A 1 706 ? 23.552 -12.837 -17.336 1.00 95.50 706 THR A C 1
ATOM 5472 O O . THR A 1 706 ? 24.677 -13.322 -17.179 1.00 95.50 706 THR A O 1
ATOM 5475 N N . ALA A 1 707 ? 23.252 -11.597 -16.958 1.00 97.00 707 ALA A N 1
ATOM 5476 C CA . ALA A 1 707 ? 24.142 -10.716 -16.219 1.00 97.00 707 ALA A CA 1
ATOM 5477 C C . ALA A 1 707 ? 23.982 -10.890 -14.702 1.00 97.00 707 ALA A C 1
ATOM 5479 O O . ALA A 1 707 ? 22.911 -11.241 -14.207 1.00 97.00 707 ALA A O 1
ATOM 5480 N N . ASP A 1 708 ? 25.036 -10.570 -13.951 1.00 96.94 708 ASP A N 1
ATOM 5481 C CA . ASP A 1 708 ? 24.954 -10.430 -12.501 1.00 96.94 708 ASP A CA 1
ATOM 5482 C C . ASP A 1 708 ? 24.011 -9.263 -12.180 1.00 96.94 708 ASP A C 1
ATOM 5484 O O . ASP A 1 708 ? 24.272 -8.129 -12.587 1.00 96.94 708 ASP A O 1
ATOM 5488 N N . TRP A 1 709 ? 22.920 -9.526 -11.456 1.00 95.25 709 TRP A N 1
ATOM 5489 C CA . TRP A 1 709 ? 21.867 -8.549 -11.161 1.00 95.25 709 TRP A CA 1
ATOM 5490 C C . TRP A 1 709 ? 21.792 -8.217 -9.668 1.00 95.25 709 TRP A C 1
ATOM 5492 O O . TRP A 1 709 ? 21.608 -9.088 -8.820 1.00 95.25 709 TRP A O 1
ATOM 5502 N N . PHE A 1 710 ? 21.895 -6.929 -9.340 1.00 96.06 710 PHE A N 1
ATOM 5503 C CA . PHE A 1 710 ? 21.717 -6.390 -7.996 1.00 96.06 710 PHE A CA 1
ATOM 5504 C C . PHE A 1 710 ? 20.432 -5.556 -7.923 1.00 96.06 710 PHE A C 1
ATOM 5506 O O . PHE A 1 710 ? 20.444 -4.326 -8.066 1.00 96.06 710 PHE A O 1
ATOM 5513 N N . ALA A 1 711 ? 19.321 -6.253 -7.681 1.00 94.31 711 ALA A N 1
ATOM 5514 C CA . ALA A 1 711 ? 17.964 -5.711 -7.730 1.00 94.31 711 ALA A CA 1
ATOM 5515 C C . ALA A 1 711 ? 17.706 -4.492 -6.812 1.00 94.31 711 ALA A C 1
ATOM 5517 O O . ALA A 1 711 ? 17.109 -3.523 -7.286 1.00 94.31 711 ALA A O 1
ATOM 5518 N N . PRO A 1 712 ? 18.220 -4.424 -5.562 1.00 94.38 712 PRO A N 1
ATOM 5519 C CA . PRO A 1 712 ? 17.980 -3.267 -4.687 1.00 94.38 712 PRO A CA 1
ATOM 5520 C C . PRO A 1 712 ? 18.531 -1.929 -5.200 1.00 94.38 712 PRO A C 1
ATOM 5522 O O . PRO A 1 712 ? 18.148 -0.878 -4.701 1.00 94.38 712 PRO A O 1
ATOM 5525 N N . LYS A 1 713 ? 19.444 -1.931 -6.182 1.00 94.62 713 LYS A N 1
ATOM 5526 C CA . LYS A 1 713 ? 19.887 -0.707 -6.888 1.00 94.62 713 LYS A CA 1
ATOM 5527 C C . LYS A 1 713 ? 19.568 -0.737 -8.383 1.00 94.62 713 LYS A C 1
ATOM 5529 O O . LYS A 1 713 ? 20.035 0.148 -9.104 1.00 94.62 713 LYS A O 1
ATOM 5534 N N . ALA A 1 714 ? 18.854 -1.771 -8.828 1.00 96.44 714 ALA A N 1
ATOM 5535 C CA . ALA A 1 714 ? 18.583 -2.093 -10.221 1.00 96.44 714 ALA A CA 1
ATOM 5536 C C . ALA A 1 714 ? 19.837 -1.990 -11.107 1.00 96.44 714 ALA A C 1
ATOM 5538 O O . ALA A 1 714 ? 19.828 -1.323 -12.140 1.00 96.44 714 ALA A O 1
ATOM 5539 N N . ARG A 1 715 ? 20.952 -2.582 -10.654 1.00 97.38 715 ARG A N 1
ATOM 5540 C CA . ARG A 1 715 ? 22.247 -2.556 -11.355 1.00 97.38 715 ARG A CA 1
ATOM 5541 C C . ARG A 1 715 ? 22.611 -3.929 -11.879 1.00 97.38 715 ARG A C 1
ATOM 5543 O O . ARG A 1 715 ? 22.424 -4.912 -11.171 1.00 97.38 715 ARG A O 1
ATOM 5550 N N . TRP A 1 716 ? 23.215 -3.974 -13.058 1.00 97.81 716 TRP A N 1
ATOM 5551 C CA . TRP A 1 716 ? 23.703 -5.208 -13.663 1.00 97.81 716 TRP A CA 1
ATOM 5552 C C . TRP A 1 716 ? 25.167 -5.100 -14.091 1.00 97.81 716 TRP A C 1
ATOM 5554 O O . TRP A 1 716 ? 25.685 -4.000 -14.319 1.00 97.81 716 TRP A O 1
ATOM 5564 N N . GLN A 1 717 ? 25.834 -6.246 -14.213 1.00 97.81 717 GLN A N 1
ATOM 5565 C CA . GLN A 1 717 ? 27.175 -6.361 -14.778 1.00 97.81 717 GLN A CA 1
ATOM 5566 C C . GLN A 1 717 ? 27.379 -7.726 -15.442 1.00 97.81 717 GLN A C 1
ATOM 5568 O O . GLN A 1 717 ? 26.908 -8.739 -14.947 1.00 97.81 717 GLN A O 1
ATOM 5573 N N . THR A 1 718 ? 28.118 -7.779 -16.548 1.00 97.00 718 THR A N 1
ATOM 5574 C CA . THR A 1 718 ? 28.547 -9.049 -17.148 1.00 97.00 718 THR A CA 1
ATOM 5575 C C . THR A 1 718 ? 29.846 -8.901 -17.938 1.00 97.00 718 THR A C 1
ATOM 5577 O O . THR A 1 718 ? 30.285 -7.790 -18.254 1.00 97.00 718 THR A O 1
ATOM 5580 N N . LYS A 1 719 ? 30.482 -10.031 -18.255 1.00 95.31 719 LYS A N 1
ATOM 5581 C CA . LYS A 1 719 ? 31.638 -10.114 -19.154 1.00 95.31 719 LYS A CA 1
ATOM 5582 C C . LYS A 1 719 ? 31.231 -10.820 -20.436 1.00 95.31 719 LYS A C 1
ATOM 5584 O O . LYS A 1 719 ? 30.662 -11.905 -20.378 1.00 95.31 719 LYS A O 1
ATOM 5589 N N . VAL A 1 720 ? 31.595 -10.229 -21.570 1.00 93.00 720 VAL A N 1
ATOM 5590 C CA . VAL A 1 720 ? 31.225 -10.715 -22.902 1.00 93.00 720 VAL A CA 1
ATOM 5591 C C . VAL A 1 720 ? 32.473 -10.927 -23.748 1.00 93.00 720 VAL A C 1
ATOM 5593 O O . VAL A 1 720 ? 33.409 -10.122 -23.710 1.00 93.00 720 VAL A O 1
ATOM 5596 N N . THR A 1 721 ? 32.485 -12.016 -24.516 1.00 92.38 721 THR A N 1
ATOM 5597 C CA . THR A 1 721 ? 33.562 -12.324 -25.466 1.00 92.38 721 THR A CA 1
ATOM 5598 C C . THR A 1 721 ? 33.308 -11.621 -26.800 1.00 92.38 721 THR A C 1
ATOM 5600 O O . THR A 1 721 ? 32.208 -11.679 -27.345 1.00 92.38 721 THR A O 1
ATOM 5603 N N . LEU A 1 722 ? 34.338 -10.972 -27.333 1.00 90.69 722 LEU A N 1
ATOM 5604 C CA . LEU A 1 722 ? 34.326 -10.217 -28.579 1.00 90.69 722 LEU A CA 1
ATOM 5605 C C . LEU A 1 722 ? 35.004 -11.005 -29.701 1.00 90.69 722 LEU A C 1
ATOM 5607 O O . LEU A 1 722 ? 36.046 -11.635 -29.516 1.00 90.69 722 LEU A O 1
ATOM 5611 N N . ARG A 1 723 ? 34.444 -10.908 -30.903 1.00 89.06 723 ARG A N 1
ATOM 5612 C CA . ARG A 1 723 ? 35.058 -11.365 -32.155 1.00 89.06 723 ARG A CA 1
ATOM 5613 C C . ARG A 1 723 ? 35.871 -10.241 -32.781 1.00 89.06 723 ARG A C 1
ATOM 5615 O O . ARG A 1 723 ? 35.650 -9.074 -32.476 1.00 89.06 723 ARG A O 1
ATOM 5622 N N . ARG A 1 724 ? 36.798 -10.569 -33.684 1.00 88.62 724 ARG A N 1
ATOM 5623 C CA . ARG A 1 724 ? 37.501 -9.538 -34.464 1.00 88.62 724 ARG A CA 1
ATOM 5624 C C . ARG A 1 724 ? 36.513 -8.790 -35.367 1.00 88.62 724 ARG A C 1
ATOM 5626 O O . ARG A 1 724 ? 35.729 -9.427 -36.062 1.00 88.62 724 ARG A O 1
ATOM 5633 N N . GLY A 1 725 ? 36.608 -7.465 -35.401 1.00 89.38 725 GLY A N 1
ATOM 5634 C CA . GLY A 1 725 ? 35.676 -6.581 -36.099 1.00 89.38 725 GLY A CA 1
ATOM 5635 C C . GLY A 1 725 ? 34.640 -5.957 -35.167 1.00 89.38 725 GLY A C 1
ATOM 5636 O O . GLY A 1 725 ? 34.891 -5.779 -33.973 1.00 89.38 725 GLY A O 1
ATOM 5637 N N . LEU A 1 726 ? 33.489 -5.588 -35.730 1.00 90.12 726 LEU A N 1
ATOM 5638 C CA . LEU A 1 726 ? 32.411 -4.939 -34.991 1.00 90.12 726 LEU A CA 1
ATOM 5639 C C . LEU A 1 726 ? 31.554 -5.984 -34.263 1.00 90.12 726 LEU A C 1
ATOM 5641 O O . LEU A 1 726 ? 31.032 -6.909 -34.881 1.00 90.12 726 LEU A O 1
ATOM 5645 N N . ASN A 1 727 ? 31.381 -5.809 -32.953 1.00 89.56 727 ASN A N 1
ATOM 5646 C CA . ASN A 1 727 ? 30.464 -6.589 -32.128 1.00 89.56 727 ASN A CA 1
ATOM 5647 C C . ASN A 1 727 ? 29.345 -5.674 -31.646 1.00 89.56 727 ASN A C 1
ATOM 5649 O O . ASN A 1 727 ? 29.576 -4.815 -30.800 1.00 89.56 727 ASN A O 1
ATOM 5653 N N . ARG A 1 728 ? 28.137 -5.878 -32.159 1.00 87.94 728 ARG A N 1
ATOM 5654 C CA . ARG A 1 728 ? 26.925 -5.236 -31.655 1.00 87.94 728 ARG A CA 1
ATOM 5655 C C . ARG A 1 728 ? 26.343 -6.112 -30.550 1.00 87.94 728 ARG A C 1
ATOM 5657 O O . ARG A 1 728 ? 25.817 -7.184 -30.828 1.00 87.94 728 ARG A O 1
ATOM 5664 N N . LEU A 1 729 ? 26.545 -5.714 -29.296 1.00 90.12 729 LEU A N 1
ATOM 5665 C CA . LEU A 1 729 ? 26.120 -6.479 -28.122 1.00 90.12 729 LEU A CA 1
ATOM 5666 C C . LEU A 1 729 ? 24.712 -6.036 -27.712 1.00 90.12 729 LEU A C 1
ATOM 5668 O O . LEU A 1 729 ? 24.561 -4.908 -27.250 1.00 90.12 729 LEU A O 1
ATOM 5672 N N . LEU A 1 730 ? 23.706 -6.891 -27.887 1.00 90.75 730 LEU A N 1
ATOM 5673 C CA . LEU A 1 730 ? 22.330 -6.661 -27.445 1.00 90.75 730 LEU A CA 1
ATOM 5674 C C . LEU A 1 730 ? 22.239 -6.853 -25.931 1.00 90.75 730 LEU A C 1
ATOM 5676 O O . LEU A 1 730 ? 22.668 -7.878 -25.413 1.00 90.75 730 LEU A O 1
ATOM 5680 N N . VAL A 1 731 ? 21.666 -5.879 -25.238 1.00 95.31 731 VAL A N 1
ATOM 5681 C CA . VAL A 1 731 ? 21.366 -5.901 -23.808 1.00 95.31 731 VAL A CA 1
ATOM 5682 C C . VAL A 1 731 ? 19.852 -5.835 -23.651 1.00 95.31 731 VAL A C 1
ATOM 5684 O O . VAL A 1 731 ? 19.239 -4.886 -24.141 1.00 95.31 731 VAL A O 1
ATOM 5687 N N . LEU A 1 732 ? 19.262 -6.810 -22.966 1.00 95.94 732 LEU A N 1
ATOM 5688 C CA . LEU A 1 732 ? 17.828 -6.884 -22.682 1.00 95.94 732 LEU A CA 1
ATOM 5689 C C . LEU A 1 732 ? 17.595 -6.810 -21.179 1.00 95.94 732 LEU A C 1
ATOM 5691 O O . LEU A 1 732 ? 18.286 -7.483 -20.420 1.00 95.94 732 LEU A O 1
ATOM 5695 N N . ALA A 1 733 ? 16.615 -6.026 -20.750 1.00 97.38 733 ALA A N 1
ATOM 5696 C CA . ALA A 1 733 ? 16.027 -6.129 -19.422 1.00 97.38 733 ALA A CA 1
ATOM 5697 C C . ALA A 1 733 ? 14.735 -6.941 -19.528 1.00 97.38 733 ALA A C 1
ATOM 5699 O O . ALA A 1 733 ? 13.937 -6.691 -20.435 1.00 97.38 733 ALA A O 1
ATOM 5700 N N . LEU A 1 734 ? 14.538 -7.883 -18.608 1.00 96.81 734 LEU A N 1
ATOM 5701 C CA . LEU A 1 734 ? 13.437 -8.845 -18.642 1.00 96.81 734 LEU A CA 1
ATOM 5702 C C . LEU A 1 734 ? 12.561 -8.742 -17.389 1.00 96.81 734 LEU A C 1
ATOM 5704 O O . LEU A 1 734 ? 13.083 -8.509 -16.290 1.00 96.81 734 LEU A O 1
ATOM 5708 N N . ASP A 1 735 ? 11.254 -8.937 -17.555 1.00 94.00 735 ASP A N 1
ATOM 5709 C CA . ASP A 1 735 ? 10.307 -9.115 -16.448 1.00 94.00 735 ASP A CA 1
ATOM 5710 C C . ASP A 1 735 ? 10.343 -10.544 -15.867 1.00 94.00 735 ASP A C 1
ATOM 5712 O O . ASP A 1 735 ? 11.178 -11.375 -16.234 1.00 94.00 735 ASP A O 1
ATOM 5716 N N . ALA A 1 736 ? 9.463 -10.818 -14.900 1.00 88.38 736 ALA A N 1
ATOM 5717 C CA . ALA A 1 736 ? 9.387 -12.110 -14.217 1.00 88.38 736 ALA A CA 1
ATOM 5718 C C . ALA A 1 736 ? 8.923 -13.272 -15.108 1.00 88.38 736 ALA A C 1
ATOM 5720 O O . ALA A 1 736 ? 9.235 -14.420 -14.789 1.00 88.38 736 ALA A O 1
ATOM 5721 N N . ASP A 1 737 ? 8.235 -12.979 -16.211 1.00 88.62 737 ASP A N 1
ATOM 5722 C CA . ASP A 1 737 ? 7.765 -13.963 -17.186 1.00 88.62 737 ASP A CA 1
ATOM 5723 C C . ASP A 1 737 ? 8.782 -14.168 -18.327 1.00 88.62 737 ASP A C 1
ATOM 5725 O O . ASP A 1 737 ? 8.603 -15.037 -19.182 1.00 88.62 737 ASP A O 1
ATOM 5729 N N . GLY A 1 738 ? 9.881 -13.406 -18.319 1.00 89.06 738 GLY A N 1
ATOM 5730 C CA . GLY A 1 738 ? 10.929 -13.445 -19.335 1.00 89.06 738 GLY A CA 1
ATOM 5731 C C . GLY A 1 738 ? 10.639 -12.568 -20.553 1.00 89.06 738 GLY A C 1
ATOM 5732 O O . GLY A 1 738 ? 11.367 -12.665 -21.542 1.00 89.06 738 GLY A O 1
ATOM 5733 N N . ASN A 1 739 ? 9.618 -11.707 -20.503 1.00 90.25 739 ASN A N 1
ATOM 5734 C CA . ASN A 1 739 ? 9.346 -10.763 -21.581 1.00 90.25 739 ASN A CA 1
ATOM 5735 C C . ASN A 1 739 ? 10.322 -9.590 -21.522 1.00 90.25 739 ASN A C 1
ATOM 5737 O O . ASN A 1 739 ? 10.757 -9.153 -20.454 1.00 90.25 739 ASN A O 1
ATOM 5741 N N . GLU A 1 740 ? 10.634 -9.034 -22.687 1.00 92.12 740 GLU A N 1
ATOM 5742 C CA . GLU A 1 740 ? 11.450 -7.835 -22.782 1.00 92.12 740 GLU A CA 1
ATOM 5743 C C . GLU A 1 740 ? 10.695 -6.602 -22.269 1.00 92.12 740 GLU A C 1
ATOM 5745 O O . GLU A 1 740 ? 9.630 -6.259 -22.778 1.00 92.12 740 GLU A O 1
ATOM 5750 N N . VAL A 1 741 ? 11.304 -5.885 -21.320 1.00 92.62 741 VAL A N 1
ATOM 5751 C CA . VAL A 1 741 ? 10.804 -4.585 -20.833 1.00 92.62 741 VAL A CA 1
ATOM 5752 C C . VAL A 1 741 ? 11.649 -3.402 -21.300 1.00 92.62 741 VAL A C 1
ATOM 5754 O O . VAL A 1 741 ? 11.177 -2.268 -21.299 1.00 92.62 741 VAL A O 1
ATOM 5757 N N . ALA A 1 742 ? 12.905 -3.639 -21.691 1.00 94.19 742 ALA A N 1
ATOM 5758 C CA . ALA A 1 742 ? 13.757 -2.637 -22.324 1.00 94.19 742 ALA A CA 1
ATOM 5759 C C . ALA A 1 742 ? 14.913 -3.290 -23.095 1.00 94.19 742 ALA A C 1
ATOM 5761 O O . ALA A 1 742 ? 15.420 -4.338 -22.693 1.00 94.19 742 ALA A O 1
ATOM 5762 N N . ARG A 1 743 ? 15.402 -2.609 -24.140 1.00 93.88 743 ARG A N 1
ATOM 5763 C CA . ARG A 1 743 ? 16.572 -3.021 -24.934 1.00 93.88 743 ARG A CA 1
ATOM 5764 C C . ARG A 1 743 ? 17.587 -1.905 -25.136 1.00 93.88 743 ARG A C 1
ATOM 5766 O O . ARG A 1 743 ? 17.235 -0.734 -25.251 1.00 93.88 743 ARG A O 1
ATOM 5773 N N . GLN A 1 744 ? 18.854 -2.287 -25.247 1.00 92.75 744 GLN A N 1
ATOM 5774 C CA . GLN A 1 744 ? 19.972 -1.411 -25.595 1.00 92.75 744 GLN A CA 1
ATOM 5775 C C . GLN A 1 744 ? 21.023 -2.207 -26.390 1.00 92.75 744 GLN A C 1
ATOM 5777 O O . GLN A 1 744 ? 21.065 -3.428 -26.325 1.00 92.75 744 GLN A O 1
ATOM 5782 N N . HIS A 1 745 ? 21.899 -1.533 -27.127 1.00 88.81 745 HIS A N 1
ATOM 5783 C CA . HIS A 1 745 ? 23.062 -2.099 -27.796 1.00 88.81 745 HIS A CA 1
ATOM 5784 C C . HIS A 1 745 ? 24.374 -1.421 -27.373 1.00 88.81 745 HIS A C 1
ATOM 5786 O O . HIS A 1 745 ? 24.474 -0.198 -27.271 1.00 88.81 745 HIS A O 1
ATOM 5792 N N . ALA A 1 746 ? 25.434 -2.206 -27.198 1.00 90.62 746 ALA A N 1
ATOM 5793 C CA . ALA A 1 746 ? 26.798 -1.698 -27.098 1.00 90.62 746 ALA A CA 1
ATOM 5794 C C . ALA A 1 746 ? 27.617 -2.151 -28.307 1.00 90.62 746 ALA A C 1
ATOM 5796 O O . ALA A 1 746 ? 27.953 -3.326 -28.438 1.00 90.62 746 ALA A O 1
ATOM 5797 N N . ASP A 1 747 ? 27.963 -1.201 -29.173 1.00 89.50 747 ASP A N 1
ATOM 5798 C CA . ASP A 1 747 ? 28.791 -1.464 -30.345 1.00 89.50 747 ASP A CA 1
ATOM 5799 C C . ASP A 1 747 ? 30.283 -1.387 -29.973 1.00 89.50 747 ASP A C 1
ATOM 5801 O O . ASP A 1 747 ? 30.820 -0.306 -29.701 1.00 89.50 747 ASP A O 1
ATOM 5805 N N . VAL A 1 748 ? 30.956 -2.540 -29.954 1.00 91.56 748 VAL A N 1
ATOM 5806 C CA . VAL A 1 748 ? 32.364 -2.688 -29.565 1.00 91.56 748 VAL A CA 1
ATOM 5807 C C . VAL A 1 748 ? 33.197 -3.241 -30.721 1.00 91.56 748 VAL A C 1
ATOM 5809 O O . VAL A 1 748 ? 33.040 -4.384 -31.154 1.00 91.56 748 VAL A O 1
ATOM 5812 N N . TRP A 1 749 ? 34.132 -2.433 -31.203 1.00 91.19 749 TRP A N 1
ATOM 5813 C CA . TRP A 1 749 ? 35.171 -2.833 -32.137 1.00 91.19 749 TRP A CA 1
ATOM 5814 C C . TRP A 1 749 ? 36.303 -3.566 -31.409 1.00 91.19 749 TRP A C 1
ATOM 5816 O O . TRP A 1 749 ? 36.868 -3.045 -30.443 1.00 91.19 749 TRP A O 1
ATOM 5826 N N . HIS A 1 750 ? 36.678 -4.748 -31.900 1.00 92.06 750 HIS A N 1
ATOM 5827 C CA . HIS A 1 750 ? 37.816 -5.509 -31.387 1.00 92.06 750 HIS A CA 1
ATOM 5828 C C . HIS A 1 750 ? 38.806 -5.900 -32.495 1.00 92.06 750 HIS A C 1
ATOM 5830 O O . HIS A 1 750 ? 38.432 -6.469 -33.521 1.00 92.06 750 HIS A O 1
ATOM 5836 N N . GLY A 1 751 ? 40.095 -5.644 -32.261 1.00 87.25 751 GLY A N 1
ATOM 5837 C CA . GLY A 1 751 ? 41.188 -5.957 -33.186 1.00 87.25 751 GLY A CA 1
ATOM 5838 C C . GLY A 1 751 ? 41.451 -4.879 -34.245 1.00 87.25 751 GLY A C 1
ATOM 5839 O O . GLY A 1 751 ? 40.881 -3.791 -34.213 1.00 87.25 751 GLY A O 1
ATOM 5840 N N . ASP A 1 752 ? 42.344 -5.177 -35.188 1.00 83.69 752 ASP A N 1
ATOM 5841 C CA . ASP A 1 752 ? 42.824 -4.198 -36.171 1.00 83.69 752 ASP A CA 1
ATOM 5842 C C . ASP A 1 752 ? 41.799 -3.886 -37.276 1.00 83.69 752 ASP A C 1
ATOM 5844 O O . ASP A 1 752 ? 41.061 -4.763 -37.739 1.00 83.69 752 ASP A O 1
ATOM 5848 N N . ALA A 1 753 ? 41.801 -2.638 -37.755 1.00 81.44 753 ALA A N 1
ATOM 5849 C CA . ALA A 1 753 ? 41.051 -2.231 -38.943 1.00 81.44 753 ALA A CA 1
ATOM 5850 C C . ALA A 1 753 ? 41.613 -2.894 -40.218 1.00 81.44 753 ALA A C 1
ATOM 5852 O O . ALA A 1 753 ? 42.829 -3.086 -40.335 1.00 81.44 753 ALA A O 1
ATOM 5853 N N . PRO A 1 754 ? 40.766 -3.240 -41.206 1.00 86.62 754 PRO A N 1
ATOM 5854 C CA . PRO A 1 754 ? 41.248 -3.856 -42.432 1.00 86.62 754 PRO A CA 1
ATOM 5855 C C . PRO A 1 754 ? 41.969 -2.822 -43.306 1.00 86.62 754 PRO A C 1
ATOM 5857 O O . PRO A 1 754 ? 41.432 -1.757 -43.588 1.00 86.62 754 PRO A O 1
ATOM 5860 N N . THR A 1 755 ? 43.178 -3.145 -43.769 1.00 82.56 755 THR A N 1
ATOM 5861 C CA . THR A 1 755 ? 44.011 -2.233 -44.582 1.00 82.56 755 THR A CA 1
ATOM 5862 C C . THR A 1 755 ? 44.132 -2.647 -46.049 1.00 82.56 755 THR A C 1
ATOM 5864 O O . THR A 1 755 ? 44.455 -1.826 -46.904 1.00 82.56 755 THR A O 1
ATOM 5867 N N . ARG A 1 756 ? 43.865 -3.918 -46.378 1.00 87.94 756 ARG A N 1
ATOM 5868 C CA . ARG A 1 756 ? 43.986 -4.452 -47.742 1.00 87.94 756 ARG A CA 1
ATOM 5869 C C . ARG A 1 756 ? 42.624 -4.509 -48.421 1.00 87.94 756 ARG A C 1
ATOM 5871 O O . ARG A 1 756 ? 41.775 -5.293 -48.005 1.00 87.94 756 ARG A O 1
ATOM 5878 N N . SER A 1 757 ? 42.453 -3.745 -49.500 1.00 89.12 757 SER A N 1
ATOM 5879 C CA . SER A 1 757 ? 41.212 -3.789 -50.272 1.00 89.12 757 SER A CA 1
ATOM 5880 C C . SER A 1 757 ? 41.105 -5.031 -51.164 1.00 89.12 757 SER A C 1
ATOM 5882 O O . SER A 1 757 ? 42.106 -5.539 -51.680 1.00 89.12 757 SER A O 1
ATOM 5884 N N . LEU A 1 758 ? 39.878 -5.523 -51.323 1.00 91.19 758 LEU A N 1
ATOM 5885 C CA . LEU A 1 758 ? 39.493 -6.548 -52.287 1.00 91.19 758 LEU A CA 1
ATOM 5886 C C . LEU A 1 758 ? 39.538 -5.999 -53.728 1.00 91.19 758 LEU A C 1
ATOM 5888 O O . LEU A 1 758 ? 39.571 -4.790 -53.947 1.00 91.19 758 LEU A O 1
ATOM 5892 N N . GLY A 1 759 ? 39.588 -6.898 -54.719 1.00 83.81 759 GLY A N 1
ATOM 5893 C CA . GLY A 1 759 ? 39.594 -6.526 -56.142 1.00 83.81 759 GLY A CA 1
ATOM 5894 C C . GLY A 1 759 ? 38.293 -5.845 -56.593 1.00 83.81 759 GLY A C 1
ATOM 5895 O O . GLY A 1 759 ? 37.349 -5.749 -55.826 1.00 83.81 759 GLY A O 1
ATOM 5896 N N . GLN A 1 760 ? 38.229 -5.387 -57.847 1.00 89.31 760 GLN A N 1
ATOM 5897 C CA . GLN A 1 760 ? 37.057 -4.669 -58.393 1.00 89.31 760 GLN A CA 1
ATOM 5898 C C . GLN A 1 760 ? 36.022 -5.587 -59.074 1.00 89.31 760 GLN A C 1
ATOM 5900 O O . GLN A 1 760 ? 34.900 -5.175 -59.354 1.00 89.31 760 GLN A O 1
ATOM 5905 N N . ARG A 1 761 ? 36.372 -6.851 -59.340 1.00 95.44 761 ARG A N 1
ATOM 5906 C CA . ARG A 1 761 ? 35.486 -7.841 -59.968 1.00 95.44 761 ARG A CA 1
ATOM 5907 C C . ARG A 1 761 ? 35.813 -9.242 -59.462 1.00 95.44 761 ARG A C 1
ATOM 5909 O O . ARG A 1 761 ? 36.984 -9.627 -59.453 1.00 95.44 761 ARG A O 1
ATOM 5916 N N . LEU A 1 762 ? 34.799 -10.002 -59.051 1.00 95.56 762 LEU A N 1
ATOM 5917 C CA . LEU A 1 762 ? 34.972 -11.414 -58.706 1.00 95.56 762 LEU A CA 1
ATOM 5918 C C . LEU A 1 762 ? 35.167 -12.249 -59.978 1.00 95.56 762 LEU A C 1
ATOM 5920 O O . LEU A 1 762 ? 34.440 -12.086 -60.951 1.00 95.56 762 LEU A O 1
ATOM 5924 N N . THR A 1 763 ? 36.146 -13.153 -59.967 1.00 94.31 763 THR A N 1
ATOM 5925 C CA . THR A 1 763 ? 36.440 -14.061 -61.094 1.00 94.31 763 THR A CA 1
ATOM 5926 C C . THR A 1 763 ? 35.938 -15.488 -60.869 1.00 94.31 763 THR A C 1
ATOM 5928 O O . THR A 1 763 ? 35.963 -16.302 -61.786 1.00 94.31 763 THR A O 1
ATOM 5931 N N . ARG A 1 764 ? 35.508 -15.804 -59.644 1.00 95.62 764 ARG A N 1
ATOM 5932 C CA . ARG A 1 764 ? 34.926 -17.086 -59.231 1.00 95.62 764 ARG A CA 1
ATOM 5933 C C . ARG A 1 764 ? 34.035 -16.879 -58.012 1.00 95.62 764 ARG A C 1
ATOM 5935 O O . ARG A 1 764 ? 34.235 -15.912 -57.267 1.00 95.62 764 ARG A O 1
ATOM 5942 N N . SER A 1 765 ? 33.120 -17.814 -57.765 1.00 97.12 765 SER A N 1
ATOM 5943 C CA . SER A 1 765 ? 32.323 -17.817 -56.537 1.00 97.12 765 SER A CA 1
ATOM 5944 C C . SER A 1 765 ? 33.227 -17.771 -55.304 1.00 97.12 765 SER A C 1
ATOM 5946 O O . SER A 1 765 ? 34.258 -18.447 -55.244 1.00 97.12 765 SER A O 1
ATOM 5948 N N . THR A 1 766 ? 32.885 -16.900 -54.359 1.00 96.06 766 THR A N 1
ATOM 5949 C CA . THR A 1 766 ? 33.762 -16.491 -53.254 1.00 96.06 766 THR A CA 1
ATOM 5950 C C . THR A 1 766 ? 32.988 -16.500 -51.941 1.00 96.06 766 THR A C 1
ATOM 5952 O O . THR A 1 766 ? 31.810 -16.159 -51.918 1.00 96.06 766 THR A O 1
ATOM 5955 N N . ARG A 1 767 ? 33.662 -16.868 -50.844 1.00 96.81 767 ARG A N 1
ATOM 5956 C CA . ARG A 1 767 ? 33.102 -16.882 -49.487 1.00 96.81 767 ARG A CA 1
ATOM 5957 C C . ARG A 1 767 ? 33.844 -15.902 -48.576 1.00 96.81 767 ARG A C 1
ATOM 5959 O O . ARG A 1 767 ? 35.074 -15.940 -48.508 1.00 96.81 767 ARG A O 1
ATOM 5966 N N . TRP A 1 768 ? 33.114 -15.028 -47.891 1.00 96.31 768 TRP A N 1
ATOM 5967 C CA . TRP A 1 768 ? 33.624 -14.057 -46.922 1.00 96.31 768 TRP A CA 1
ATOM 5968 C C . TRP A 1 768 ? 33.302 -14.509 -45.498 1.00 96.31 768 TRP A C 1
ATOM 5970 O O . TRP A 1 768 ? 32.143 -14.685 -45.153 1.00 96.31 768 TRP A O 1
ATOM 5980 N N . THR A 1 769 ? 34.333 -14.693 -44.672 1.00 93.12 769 THR A N 1
ATOM 5981 C CA . THR A 1 769 ? 34.221 -15.282 -43.324 1.00 93.12 769 THR A CA 1
ATOM 5982 C C . THR A 1 769 ? 34.398 -14.240 -42.215 1.00 93.12 769 THR A C 1
ATOM 5984 O O . THR A 1 769 ? 35.125 -13.267 -42.416 1.00 93.12 769 THR A O 1
ATOM 5987 N N . ALA A 1 770 ? 33.922 -14.524 -41.000 1.00 90.06 770 ALA A N 1
ATOM 5988 C CA . ALA A 1 770 ? 34.155 -13.707 -39.798 1.00 90.06 770 ALA A CA 1
ATOM 5989 C C . ALA A 1 770 ? 35.590 -13.741 -39.218 1.00 90.06 770 ALA A C 1
ATOM 5991 O O . ALA A 1 770 ? 35.844 -13.170 -38.161 1.00 90.06 770 ALA A O 1
ATOM 5992 N N . ALA A 1 771 ? 36.552 -14.402 -39.876 1.00 88.00 771 ALA A N 1
ATOM 5993 C CA . ALA A 1 771 ? 37.921 -14.539 -39.363 1.00 88.00 771 ALA A CA 1
ATOM 5994 C C . ALA A 1 771 ? 38.673 -13.198 -39.231 1.00 88.00 771 ALA A C 1
ATOM 5996 O O . ALA A 1 771 ? 39.558 -13.055 -38.385 1.00 88.00 771 ALA A O 1
ATOM 5997 N N . ARG A 1 772 ? 38.348 -12.221 -40.084 1.00 89.38 772 ARG A N 1
ATOM 5998 C CA . ARG A 1 772 ? 38.893 -10.858 -40.050 1.00 89.38 772 ARG A CA 1
ATOM 5999 C C . ARG A 1 772 ? 37.951 -9.884 -40.761 1.00 89.38 772 ARG A C 1
ATOM 6001 O O . ARG A 1 772 ? 37.270 -10.310 -41.695 1.00 89.38 772 ARG A O 1
ATOM 6008 N N . PRO A 1 773 ? 37.982 -8.589 -40.411 1.00 92.88 773 PRO A N 1
ATOM 6009 C CA . PRO A 1 773 ? 37.333 -7.561 -41.212 1.00 92.88 773 PRO A CA 1
ATOM 6010 C C . PRO A 1 773 ? 37.858 -7.537 -42.658 1.00 92.88 773 PRO A C 1
ATOM 6012 O O . PRO A 1 773 ? 39.047 -7.767 -42.907 1.00 92.88 773 PRO A O 1
ATOM 6015 N N . LEU A 1 774 ? 36.975 -7.258 -43.615 1.00 94.50 774 LEU A N 1
ATOM 6016 C CA . LEU A 1 774 ? 37.276 -7.131 -45.047 1.00 94.50 774 LEU A CA 1
ATOM 6017 C C . LEU A 1 774 ? 37.126 -5.673 -45.496 1.00 94.50 774 LEU A C 1
ATOM 6019 O O . LEU A 1 774 ? 36.406 -4.922 -44.853 1.00 94.50 774 LEU A O 1
ATOM 6023 N N . LEU A 1 775 ? 37.792 -5.262 -46.584 1.00 94.69 775 LEU A N 1
ATOM 6024 C CA . LEU A 1 775 ? 37.756 -3.877 -47.076 1.00 94.69 775 LEU A CA 1
ATOM 6025 C C . LEU A 1 775 ? 37.438 -3.788 -48.580 1.00 94.69 775 LEU A C 1
ATOM 6027 O O . LEU A 1 775 ? 38.148 -4.363 -49.405 1.00 94.69 775 LEU A O 1
ATOM 6031 N N . VAL A 1 776 ? 36.446 -2.982 -48.958 1.00 95.81 776 VAL A N 1
ATOM 6032 C CA . VAL A 1 776 ? 36.056 -2.682 -50.349 1.00 95.81 776 VAL A CA 1
ATOM 6033 C C . VAL A 1 776 ? 36.114 -1.167 -50.573 1.00 95.81 776 VAL A C 1
ATOM 6035 O O . VAL A 1 776 ? 35.249 -0.441 -50.099 1.00 95.81 776 VAL A O 1
ATOM 6038 N N . VAL A 1 777 ? 37.136 -0.651 -51.266 1.00 93.62 777 VAL A N 1
ATOM 6039 C CA . VAL A 1 777 ? 37.314 0.814 -51.445 1.00 93.62 777 VAL A CA 1
ATOM 6040 C C . VAL A 1 777 ? 36.830 1.357 -52.791 1.00 93.62 777 VAL A C 1
ATOM 6042 O O . VAL A 1 777 ? 36.674 2.564 -52.929 1.00 93.62 777 VAL A O 1
ATOM 6045 N N . LYS A 1 778 ? 36.608 0.483 -53.775 1.00 94.62 778 LYS A N 1
ATOM 6046 C CA . LYS A 1 778 ? 36.046 0.788 -55.101 1.00 94.62 778 LYS A CA 1
ATOM 6047 C C . LYS A 1 778 ? 34.863 -0.155 -55.367 1.00 94.62 778 LYS A C 1
ATOM 6049 O O . LYS A 1 778 ? 34.765 -1.162 -54.662 1.00 94.62 778 LYS A O 1
ATOM 6054 N N . PRO A 1 779 ? 33.992 0.124 -56.354 1.00 96.06 779 PRO A N 1
ATOM 6055 C CA . PRO A 1 779 ? 32.903 -0.784 -56.700 1.00 96.06 779 PRO A CA 1
ATOM 6056 C C . PRO A 1 779 ? 33.414 -2.207 -56.966 1.00 96.06 779 PRO A C 1
ATOM 6058 O O . PRO A 1 779 ? 34.346 -2.396 -57.751 1.00 96.06 779 PRO A O 1
ATOM 6061 N N . LEU A 1 780 ? 32.816 -3.192 -56.293 1.00 97.31 780 LEU A N 1
ATOM 6062 C CA . LEU A 1 780 ? 33.079 -4.617 -56.489 1.00 97.31 780 LEU A CA 1
ATOM 6063 C C . LEU A 1 780 ? 31.899 -5.236 -57.240 1.00 97.31 780 LEU A C 1
ATOM 6065 O O . LEU A 1 780 ? 30.785 -5.257 -56.718 1.00 97.31 780 LEU A O 1
ATOM 6069 N N . VAL A 1 781 ? 32.158 -5.782 -58.428 1.00 97.94 781 VAL A N 1
ATOM 6070 C CA . VAL A 1 781 ? 31.143 -6.492 -59.219 1.00 97.94 781 VAL A CA 1
ATOM 6071 C C . VAL A 1 781 ? 31.135 -7.987 -58.885 1.00 97.94 781 VAL A C 1
ATOM 6073 O O . VAL A 1 781 ? 32.189 -8.634 -58.915 1.00 97.94 781 VAL A O 1
ATOM 6076 N N . VAL A 1 782 ? 29.945 -8.528 -58.615 1.00 97.88 782 VAL A N 1
ATOM 6077 C CA . VAL A 1 782 ? 29.593 -9.955 -58.600 1.00 97.88 782 VAL A CA 1
ATOM 6078 C C . VAL A 1 782 ? 28.933 -10.262 -59.952 1.00 97.88 782 VAL A C 1
ATOM 6080 O O . VAL A 1 782 ? 27.752 -9.957 -60.115 1.00 97.88 782 VAL A O 1
ATOM 6083 N N . PRO A 1 783 ? 29.681 -10.788 -60.942 1.00 97.19 783 PRO A N 1
ATOM 6084 C CA . PRO A 1 783 ? 29.166 -10.991 -62.297 1.00 97.19 783 PRO A CA 1
ATOM 6085 C C . PRO A 1 783 ? 28.033 -12.008 -62.363 1.00 97.19 783 PRO A C 1
ATOM 6087 O O . PRO A 1 783 ? 27.914 -12.841 -61.462 1.00 97.19 783 PRO A O 1
ATOM 6090 N N . ALA A 1 784 ? 27.300 -12.015 -63.479 1.00 94.88 784 ALA A N 1
ATOM 6091 C CA . ALA A 1 784 ? 26.418 -13.126 -63.835 1.00 94.88 784 ALA A CA 1
ATOM 6092 C C . ALA A 1 784 ? 27.128 -14.485 -63.639 1.00 94.88 784 ALA A C 1
ATOM 6094 O O . ALA A 1 784 ? 28.335 -14.611 -63.859 1.00 94.88 784 ALA A O 1
ATOM 6095 N N . ASP A 1 785 ? 26.376 -15.479 -63.167 1.00 92.75 785 ASP A N 1
ATOM 6096 C CA . ASP A 1 785 ? 26.823 -16.853 -62.869 1.00 92.75 785 ASP A CA 1
ATOM 6097 C C . ASP A 1 785 ? 27.820 -17.002 -61.698 1.00 92.75 785 ASP A C 1
ATOM 6099 O O . ASP A 1 785 ? 28.241 -18.114 -61.368 1.00 92.75 785 ASP A O 1
ATOM 6103 N N . ILE A 1 786 ? 28.179 -15.909 -61.013 1.00 97.94 786 ILE A N 1
ATOM 6104 C CA . ILE A 1 786 ? 29.042 -15.928 -59.825 1.00 97.94 786 ILE A CA 1
ATOM 6105 C C . ILE A 1 786 ? 28.212 -15.753 -58.553 1.00 97.94 786 ILE A C 1
ATOM 6107 O O . ILE A 1 786 ? 27.328 -14.906 -58.479 1.00 97.94 786 ILE A O 1
ATOM 6111 N N . THR A 1 787 ? 28.533 -16.537 -57.518 1.00 98.25 787 THR A N 1
ATOM 6112 C CA . THR A 1 787 ? 27.931 -16.404 -56.183 1.00 98.25 787 THR A CA 1
ATOM 6113 C C . THR A 1 787 ? 28.922 -15.818 -55.180 1.00 98.25 787 THR A C 1
ATOM 6115 O O . THR A 1 787 ? 30.028 -16.340 -55.009 1.00 98.25 787 THR A O 1
ATOM 6118 N N . LEU A 1 788 ? 28.516 -14.761 -54.478 1.00 98.31 788 LEU A N 1
ATOM 6119 C CA . LEU A 1 788 ? 29.186 -14.273 -53.275 1.00 98.31 788 LEU A CA 1
ATOM 6120 C C . LEU A 1 788 ? 28.417 -14.752 -52.039 1.00 98.31 788 LEU A C 1
ATOM 6122 O O . LEU A 1 788 ? 27.256 -14.398 -51.864 1.00 98.31 788 LEU A O 1
ATOM 6126 N N . THR A 1 789 ? 29.076 -15.525 -51.178 1.00 98.31 789 THR A N 1
ATOM 6127 C CA . THR A 1 789 ? 28.535 -15.951 -49.879 1.00 98.31 789 THR A CA 1
ATOM 6128 C C . THR A 1 789 ? 29.221 -15.189 -48.751 1.00 98.31 789 THR A C 1
ATOM 6130 O O . THR A 1 789 ? 30.451 -15.121 -48.723 1.00 98.31 789 THR A O 1
ATOM 6133 N N . VAL A 1 790 ? 28.462 -14.641 -47.806 1.00 98.12 790 VAL A N 1
ATOM 6134 C CA . VAL A 1 790 ? 28.979 -13.951 -46.615 1.00 98.12 790 VAL A CA 1
ATOM 6135 C C . VAL A 1 790 ? 28.491 -14.686 -45.371 1.00 98.12 790 VAL A C 1
ATOM 6137 O O . VAL A 1 790 ? 27.292 -14.858 -45.188 1.00 98.12 790 VAL A O 1
ATOM 6140 N N . ASP A 1 791 ? 29.429 -15.141 -44.542 1.00 96.25 791 ASP A N 1
ATOM 6141 C CA . ASP A 1 791 ? 29.142 -15.953 -43.359 1.00 96.25 791 ASP A CA 1
ATOM 6142 C C . ASP A 1 791 ? 28.673 -15.111 -42.162 1.00 96.25 791 ASP A C 1
ATOM 6144 O O . ASP A 1 791 ? 29.120 -13.966 -42.008 1.00 96.25 791 ASP A O 1
ATOM 6148 N N . PRO A 1 792 ? 27.893 -15.706 -41.236 1.00 95.12 792 PRO A N 1
ATOM 6149 C CA . PRO A 1 792 ? 27.503 -15.066 -39.986 1.00 95.12 792 PRO A CA 1
ATOM 6150 C C . PRO A 1 792 ? 28.676 -14.444 -39.219 1.00 95.12 792 PRO A C 1
ATOM 6152 O O . PRO A 1 792 ? 29.721 -15.065 -38.996 1.00 95.12 792 PRO A O 1
ATOM 6155 N N . GLY A 1 793 ? 28.484 -13.203 -38.774 1.00 91.44 793 GLY A N 1
ATOM 6156 C CA . GLY A 1 793 ? 29.442 -12.419 -37.998 1.00 91.44 793 GLY A CA 1
ATOM 6157 C C . GLY A 1 793 ? 30.549 -11.759 -38.817 1.00 91.44 793 GLY A C 1
ATOM 6158 O O . GLY A 1 793 ? 31.457 -11.170 -38.230 1.00 91.44 793 GLY A O 1
ATOM 6159 N N . ALA A 1 794 ? 30.527 -11.861 -40.148 1.00 94.81 794 ALA A N 1
ATOM 6160 C CA . ALA A 1 794 ? 31.491 -11.164 -40.988 1.00 94.81 794 ALA A CA 1
ATOM 6161 C C . ALA A 1 794 ? 31.351 -9.638 -40.857 1.00 94.81 794 ALA A C 1
ATOM 6163 O O . ALA A 1 794 ? 30.250 -9.096 -40.844 1.00 94.81 794 ALA A O 1
ATOM 6164 N N . THR A 1 795 ? 32.489 -8.942 -40.798 1.00 95.44 795 THR A N 1
ATOM 6165 C CA . THR A 1 795 ? 32.564 -7.475 -40.850 1.00 95.44 795 THR A CA 1
ATOM 6166 C C . THR A 1 795 ? 33.150 -7.058 -42.197 1.00 95.44 795 THR A C 1
ATOM 6168 O O . THR A 1 795 ? 34.291 -7.408 -42.507 1.00 95.44 795 THR A O 1
ATOM 6171 N N . VAL A 1 796 ? 32.398 -6.305 -42.999 1.00 95.81 796 VAL A N 1
ATOM 6172 C CA . VAL A 1 796 ? 32.826 -5.809 -44.314 1.00 95.81 796 VAL A CA 1
ATOM 6173 C C . VAL A 1 796 ? 32.791 -4.289 -44.321 1.00 95.81 796 VAL A C 1
ATOM 6175 O O . VAL A 1 796 ? 31.733 -3.666 -44.299 1.00 95.81 796 VAL A O 1
ATOM 6178 N N . CYS A 1 797 ? 33.979 -3.699 -44.355 1.00 94.19 797 CYS A N 1
ATOM 6179 C CA . CYS A 1 797 ? 34.200 -2.267 -44.390 1.00 94.19 797 CYS A CA 1
ATOM 6180 C C . CYS A 1 797 ? 34.222 -1.744 -45.831 1.00 94.19 797 CYS A C 1
ATOM 6182 O O . CYS A 1 797 ? 34.901 -2.307 -46.691 1.00 94.19 797 CYS A O 1
ATOM 6184 N N . PHE A 1 798 ? 33.569 -0.615 -46.083 1.00 95.06 798 PHE A N 1
ATOM 6185 C CA . PHE A 1 798 ? 33.526 0.041 -47.387 1.00 95.06 798 PHE A CA 1
ATOM 6186 C C . PHE A 1 798 ? 34.172 1.427 -47.327 1.00 95.06 798 PHE A C 1
ATOM 6188 O O . PHE A 1 798 ? 33.892 2.214 -46.426 1.00 95.06 798 PHE A O 1
ATOM 6195 N N . GLY A 1 799 ? 35.053 1.744 -48.276 1.00 92.19 799 GLY A N 1
ATOM 6196 C CA . GLY A 1 799 ? 35.520 3.122 -48.462 1.00 92.19 799 GLY A CA 1
ATOM 6197 C C . GLY A 1 799 ? 34.403 4.027 -49.013 1.00 92.19 799 GLY A C 1
ATOM 6198 O O . GLY A 1 799 ? 33.370 3.508 -49.432 1.00 92.19 799 GLY A O 1
ATOM 6199 N N . PRO A 1 800 ? 34.607 5.355 -49.093 1.00 90.44 800 PRO A N 1
ATOM 6200 C CA . PRO A 1 800 ? 33.586 6.289 -49.593 1.00 90.44 800 PRO A CA 1
ATOM 6201 C C . PRO A 1 800 ? 33.084 5.995 -51.021 1.00 90.44 800 PRO A C 1
ATOM 6203 O O . PRO A 1 800 ? 31.932 6.252 -51.343 1.00 90.44 800 PRO A O 1
ATOM 6206 N N . GLU A 1 801 ? 33.929 5.409 -51.878 1.00 92.19 801 GLU A N 1
ATOM 6207 C CA . GLU A 1 801 ? 33.554 4.942 -53.228 1.00 92.19 801 GLU A CA 1
ATOM 6208 C C . GLU A 1 801 ? 33.234 3.435 -53.287 1.00 92.19 801 GLU A C 1
ATOM 6210 O O . GLU A 1 801 ? 32.978 2.872 -54.354 1.00 92.19 801 GLU A O 1
ATOM 6215 N N . GLY A 1 802 ? 33.298 2.745 -52.149 1.00 94.75 802 GLY A N 1
ATOM 6216 C CA . GLY A 1 802 ? 33.004 1.325 -52.045 1.00 94.75 802 GLY A CA 1
ATOM 6217 C C . GLY A 1 802 ? 31.512 1.067 -52.217 1.00 94.75 802 GLY A C 1
ATOM 6218 O O . GLY A 1 802 ? 30.684 1.730 -51.596 1.00 94.75 802 GLY A O 1
ATOM 6219 N N . ARG A 1 803 ? 31.170 0.080 -53.046 1.00 96.06 803 ARG A N 1
ATOM 6220 C CA . ARG A 1 803 ? 29.811 -0.459 -53.187 1.00 96.06 803 ARG A CA 1
ATOM 6221 C C . ARG A 1 803 ? 29.854 -1.876 -53.744 1.00 96.06 803 ARG A C 1
ATOM 6223 O O . ARG A 1 803 ? 30.853 -2.257 -54.359 1.00 96.06 803 ARG A O 1
ATOM 6230 N N . LEU A 1 804 ? 28.778 -2.630 -53.557 1.00 97.38 804 LEU A N 1
ATOM 6231 C CA . LEU A 1 804 ? 28.613 -3.959 -54.147 1.00 97.38 804 LEU A CA 1
ATOM 6232 C C . LEU A 1 804 ? 27.641 -3.876 -55.329 1.00 97.38 804 LEU A C 1
ATOM 6234 O O . LEU A 1 804 ? 26.557 -3.323 -55.179 1.00 97.38 804 LEU A O 1
ATOM 6238 N N . LEU A 1 805 ? 28.029 -4.405 -56.489 1.00 98.00 805 LEU A N 1
ATOM 6239 C CA . LEU A 1 805 ? 27.194 -4.472 -57.692 1.00 98.00 805 LEU A CA 1
ATOM 6240 C C . LEU A 1 805 ? 26.962 -5.942 -58.045 1.00 98.00 805 LEU A C 1
ATOM 6242 O O . LEU A 1 805 ? 27.924 -6.665 -58.295 1.00 98.00 805 LEU A O 1
ATOM 6246 N N . VAL A 1 806 ? 25.713 -6.393 -58.031 1.00 98.38 806 VAL A N 1
ATOM 6247 C CA . VAL A 1 806 ? 25.334 -7.802 -58.143 1.00 98.38 806 VAL A CA 1
ATOM 6248 C C . VAL A 1 806 ? 24.542 -8.034 -59.429 1.00 98.38 806 VAL A C 1
ATOM 6250 O O . VAL A 1 806 ? 23.372 -7.678 -59.527 1.00 98.38 806 VAL A O 1
ATOM 6253 N N . GLU A 1 807 ? 25.208 -8.657 -60.400 1.00 98.12 807 GLU A N 1
ATOM 6254 C CA . GLU A 1 807 ? 24.620 -9.233 -61.621 1.00 98.12 807 GLU A CA 1
ATOM 6255 C C . GLU A 1 807 ? 24.379 -10.751 -61.436 1.00 98.12 807 GLU A C 1
ATOM 6257 O O . GLU A 1 807 ? 23.491 -11.340 -62.043 1.00 98.12 807 GLU A O 1
ATOM 6262 N N . GLY A 1 808 ? 25.192 -11.401 -60.591 1.00 97.62 808 GLY A N 1
ATOM 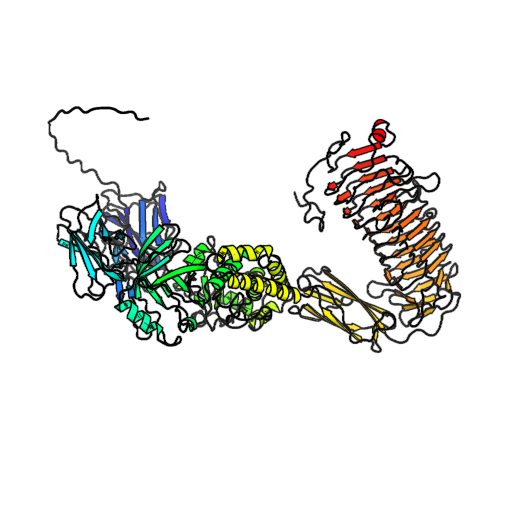6263 C CA . GLY A 1 808 ? 25.085 -12.813 -60.206 1.00 97.62 808 GLY A CA 1
ATOM 6264 C C . GLY A 1 808 ? 24.217 -13.030 -58.971 1.00 97.62 808 GLY A C 1
ATOM 6265 O O . GLY A 1 808 ? 23.121 -12.492 -58.891 1.00 97.62 808 GLY A O 1
ATOM 6266 N N . ARG A 1 809 ? 24.703 -13.807 -57.995 1.00 98.31 809 ARG A N 1
ATOM 6267 C CA . ARG A 1 809 ? 23.972 -14.137 -56.757 1.00 98.31 809 ARG A CA 1
ATOM 6268 C C . ARG A 1 809 ? 24.697 -13.649 -55.499 1.00 98.31 809 ARG A C 1
ATOM 6270 O O . ARG A 1 809 ? 25.885 -13.932 -55.325 1.00 98.31 809 ARG A O 1
ATOM 6277 N N . LEU A 1 810 ? 23.980 -12.998 -54.585 1.00 98.50 810 LEU A N 1
ATOM 6278 C CA . LEU A 1 810 ? 24.441 -12.685 -53.226 1.00 98.50 810 LEU A CA 1
ATOM 6279 C C . LEU A 1 810 ? 23.695 -13.534 -52.190 1.00 98.50 810 LEU A C 1
ATOM 6281 O O . LEU A 1 810 ? 22.469 -13.521 -52.144 1.00 98.50 810 LEU A O 1
ATOM 6285 N N . LEU A 1 811 ? 24.450 -14.235 -51.343 1.00 98.50 811 LEU A N 1
ATOM 6286 C CA . LEU A 1 811 ? 23.961 -14.944 -50.159 1.00 98.50 811 LEU A CA 1
ATOM 6287 C C . LEU A 1 811 ? 24.667 -14.384 -48.921 1.00 98.50 811 LEU A C 1
ATOM 6289 O O . LEU A 1 811 ? 25.760 -14.830 -48.569 1.00 98.50 811 LEU A O 1
ATOM 6293 N N . ALA A 1 812 ? 24.083 -13.367 -48.296 1.00 98.38 812 ALA A N 1
ATOM 6294 C CA . ALA A 1 812 ? 24.570 -12.778 -47.053 1.00 98.38 812 ALA A CA 1
ATOM 6295 C C . ALA A 1 812 ? 23.605 -13.137 -45.921 1.00 98.38 812 ALA A C 1
ATOM 6297 O O . ALA A 1 812 ? 22.671 -12.396 -45.642 1.00 98.38 812 ALA A O 1
ATOM 6298 N N . GLU A 1 813 ? 23.818 -14.295 -45.301 1.00 97.31 813 GLU A N 1
ATOM 6299 C CA . GLU A 1 813 ? 22.899 -14.871 -44.316 1.00 97.31 813 GLU A CA 1
ATOM 6300 C C . GLU A 1 813 ? 23.617 -14.996 -42.968 1.00 97.31 813 GLU A C 1
ATOM 6302 O O . GLU A 1 813 ? 24.406 -15.916 -42.741 1.00 97.31 813 GLU A O 1
ATOM 6307 N N . GLY A 1 814 ? 23.395 -14.012 -42.097 1.00 95.50 814 GLY A N 1
ATOM 6308 C CA . GLY A 1 814 ? 23.815 -14.036 -40.702 1.00 95.50 814 GLY A CA 1
ATOM 6309 C C . GLY A 1 814 ? 22.872 -14.852 -39.818 1.00 95.50 814 GLY A C 1
ATOM 6310 O O . GLY A 1 814 ? 21.944 -15.497 -40.294 1.00 95.50 814 GLY A O 1
ATOM 6311 N N . ASP A 1 815 ? 23.093 -14.777 -38.509 1.00 91.00 815 ASP A N 1
ATOM 6312 C CA . ASP A 1 815 ? 22.137 -15.247 -37.500 1.00 91.00 815 ASP A CA 1
ATOM 6313 C C . ASP A 1 815 ? 21.936 -14.180 -36.413 1.00 91.00 815 ASP A C 1
ATOM 6315 O O . ASP A 1 815 ? 22.651 -13.174 -36.380 1.00 91.00 815 ASP A O 1
ATOM 6319 N N . GLU A 1 816 ? 20.961 -14.393 -35.530 1.00 84.25 816 GLU A N 1
ATOM 6320 C CA . GLU A 1 816 ? 20.547 -13.445 -34.489 1.00 84.25 816 GLU A CA 1
ATOM 6321 C C . GLU A 1 816 ? 21.715 -12.927 -33.626 1.00 84.25 816 GLU A C 1
ATOM 6323 O O . GLU A 1 816 ? 21.805 -11.732 -33.348 1.00 84.25 816 GLU A O 1
ATOM 6328 N N . GLN A 1 817 ? 22.669 -13.796 -33.276 1.00 81.44 817 GLN A N 1
ATOM 6329 C CA . GLN A 1 817 ? 23.828 -13.453 -32.440 1.00 81.44 817 GLN A CA 1
ATOM 6330 C C . GLN A 1 817 ? 25.055 -13.045 -33.270 1.00 81.44 817 GLN A C 1
ATOM 6332 O O . GLN A 1 817 ? 26.004 -12.407 -32.792 1.00 81.44 817 GLN A O 1
ATOM 6337 N N . ARG A 1 818 ? 25.095 -13.448 -34.537 1.00 88.19 818 ARG A N 1
ATOM 6338 C CA . ARG A 1 818 ? 26.211 -13.270 -35.465 1.00 88.19 818 ARG A CA 1
ATOM 6339 C C . ARG A 1 818 ? 25.708 -12.596 -36.734 1.00 88.19 818 ARG A C 1
ATOM 6341 O O . ARG A 1 818 ? 25.900 -13.090 -37.844 1.00 88.19 818 ARG A O 1
ATOM 6348 N N . ARG A 1 819 ? 25.131 -11.413 -36.547 1.00 93.25 819 ARG A N 1
ATOM 6349 C CA . ARG A 1 819 ? 24.708 -10.527 -37.630 1.00 93.25 819 ARG A CA 1
ATOM 6350 C C . ARG A 1 819 ? 25.903 -10.093 -38.476 1.00 93.25 819 ARG A C 1
ATOM 6352 O O . ARG A 1 819 ? 26.981 -9.811 -37.939 1.00 93.25 819 ARG A O 1
ATOM 6359 N N . ILE A 1 820 ? 25.727 -10.043 -39.791 1.00 96.81 820 ILE A N 1
ATOM 6360 C CA . ILE A 1 820 ? 26.749 -9.540 -40.719 1.00 96.81 820 ILE A CA 1
ATOM 6361 C C . ILE A 1 820 ? 26.762 -8.013 -40.641 1.00 96.81 820 ILE A C 1
ATOM 6363 O O . ILE A 1 820 ? 25.712 -7.382 -40.640 1.00 96.81 820 ILE A O 1
ATOM 6367 N N . GLN A 1 821 ? 27.950 -7.414 -40.587 1.00 94.88 821 GLN A N 1
ATOM 6368 C CA . GLN A 1 821 ? 28.126 -5.970 -40.438 1.00 94.88 821 GLN A CA 1
ATOM 6369 C C . GLN A 1 821 ? 28.665 -5.374 -41.741 1.00 94.88 821 GLN A C 1
ATOM 6371 O O . GLN A 1 821 ? 29.833 -5.589 -42.082 1.00 94.88 821 GLN A O 1
ATOM 6376 N N . PHE A 1 822 ? 27.841 -4.613 -42.462 1.00 96.50 822 PHE A N 1
ATOM 6377 C CA . PHE A 1 822 ? 28.256 -3.820 -43.621 1.00 96.50 822 PHE A CA 1
ATOM 6378 C C . PHE A 1 822 ? 28.352 -2.355 -43.220 1.00 96.50 822 PHE A C 1
ATOM 6380 O O . PHE A 1 822 ? 27.347 -1.705 -42.955 1.00 96.50 822 PHE A O 1
ATOM 6387 N N . LEU A 1 823 ? 29.566 -1.817 -43.161 1.00 93.06 823 LEU A N 1
ATOM 6388 C CA . LEU A 1 823 ? 29.803 -0.486 -42.609 1.00 93.06 823 LEU A CA 1
ATOM 6389 C C . LEU A 1 823 ? 30.836 0.302 -43.397 1.00 93.06 823 LEU A C 1
ATOM 6391 O O . LEU A 1 823 ? 31.690 -0.276 -44.063 1.00 93.06 823 LEU A O 1
ATOM 6395 N N . ARG A 1 824 ? 30.824 1.629 -43.266 1.00 90.19 824 ARG A N 1
ATOM 6396 C CA . ARG A 1 824 ? 31.948 2.443 -43.746 1.00 90.19 824 ARG A CA 1
ATOM 6397 C C . ARG A 1 824 ? 33.252 2.058 -43.033 1.00 90.19 824 ARG A C 1
ATOM 6399 O O . ARG A 1 824 ? 33.246 1.689 -41.858 1.00 90.19 824 ARG A O 1
ATOM 6406 N N . ALA A 1 825 ? 34.381 2.172 -43.719 1.00 87.25 825 ALA A N 1
ATOM 6407 C CA . ALA A 1 825 ? 35.686 1.865 -43.153 1.00 87.25 825 ALA A CA 1
ATOM 6408 C C . ALA A 1 825 ? 36.019 2.802 -41.971 1.00 87.25 825 ALA A C 1
ATOM 6410 O O . ALA A 1 825 ? 35.817 4.016 -42.095 1.00 87.25 825 ALA A O 1
ATOM 6411 N N . PRO A 1 826 ? 36.536 2.276 -40.840 1.00 81.19 826 PRO A N 1
ATOM 6412 C CA . PRO A 1 826 ? 36.957 3.101 -39.705 1.00 81.19 826 PRO A CA 1
ATOM 6413 C C . PRO A 1 826 ? 37.914 4.226 -40.128 1.00 81.19 826 PRO A C 1
ATOM 6415 O O . PRO A 1 826 ? 38.785 4.008 -40.973 1.00 81.19 826 PRO A O 1
ATOM 6418 N N . GLY A 1 827 ? 37.754 5.427 -39.562 1.00 78.56 827 GLY A N 1
ATOM 6419 C CA . GLY A 1 827 ? 38.561 6.603 -39.908 1.00 78.56 827 GLY A CA 1
ATOM 6420 C C . GLY A 1 827 ? 38.232 7.283 -41.246 1.00 78.56 827 GLY A C 1
ATOM 6421 O O . GLY A 1 827 ? 38.935 8.218 -41.626 1.00 78.56 827 GLY A O 1
ATOM 6422 N N . THR A 1 828 ? 37.190 6.855 -41.973 1.00 83.12 828 THR A N 1
ATOM 6423 C CA . THR A 1 828 ? 36.737 7.521 -43.212 1.00 83.12 828 THR A CA 1
ATOM 6424 C C . THR A 1 828 ? 35.514 8.415 -42.981 1.00 83.12 828 THR A C 1
ATOM 6426 O O . THR A 1 828 ? 34.661 8.125 -42.141 1.00 83.12 828 THR A O 1
ATOM 6429 N N . ALA A 1 829 ? 35.428 9.520 -43.732 1.00 83.00 829 ALA A N 1
ATOM 6430 C CA . ALA A 1 829 ? 34.289 10.437 -43.718 1.00 83.00 829 ALA A CA 1
ATOM 6431 C C . ALA A 1 829 ? 33.330 10.153 -44.887 1.00 83.00 829 ALA A C 1
ATOM 6433 O O . ALA A 1 829 ? 33.766 9.795 -45.979 1.00 83.00 829 ALA A O 1
ATOM 6434 N N . GLY A 1 830 ? 32.034 10.379 -44.660 1.00 84.12 830 GLY A N 1
ATOM 6435 C CA . GLY A 1 830 ? 30.978 10.169 -45.656 1.00 84.12 830 GLY A CA 1
ATOM 6436 C C . GLY A 1 830 ? 30.395 8.746 -45.668 1.00 84.12 830 GLY A C 1
ATOM 6437 O O . GLY A 1 830 ? 30.901 7.860 -44.972 1.00 84.12 830 GLY A O 1
ATOM 6438 N N . PRO A 1 831 ? 29.277 8.545 -46.386 1.00 91.88 831 PRO A N 1
ATOM 6439 C CA . PRO A 1 831 ? 28.652 7.239 -46.544 1.00 91.88 831 PRO A CA 1
ATOM 6440 C C . PRO A 1 831 ? 29.298 6.396 -47.658 1.00 91.88 831 PRO A C 1
ATOM 6442 O O . PRO A 1 831 ? 30.022 6.927 -48.497 1.00 91.88 831 PRO A O 1
ATOM 6445 N N . TRP A 1 832 ? 29.000 5.093 -47.695 1.00 94.88 832 TRP A N 1
ATOM 6446 C CA . TRP A 1 832 ? 29.381 4.187 -48.794 1.00 94.88 832 TRP A CA 1
ATOM 6447 C C . TRP A 1 832 ? 28.195 3.877 -49.724 1.00 94.88 832 TRP A C 1
ATOM 6449 O O . TRP A 1 832 ? 27.038 4.029 -49.337 1.00 94.88 832 TRP A O 1
ATOM 6459 N N . GLY A 1 833 ? 28.455 3.438 -50.957 1.00 94.19 833 GLY A N 1
ATOM 6460 C CA . GLY A 1 833 ? 27.474 3.421 -52.056 1.00 94.19 833 GLY A CA 1
ATOM 6461 C C . GLY A 1 833 ? 26.443 2.281 -52.069 1.00 94.19 833 GLY A C 1
ATOM 6462 O O . GLY A 1 833 ? 25.865 2.024 -53.130 1.00 94.19 833 GLY A O 1
ATOM 6463 N N . GLY A 1 834 ? 26.257 1.579 -50.947 1.00 96.00 834 GLY A N 1
ATOM 6464 C CA . GLY A 1 834 ? 25.241 0.536 -50.780 1.00 96.00 834 GLY A CA 1
ATOM 6465 C C . GLY A 1 834 ? 25.447 -0.719 -51.639 1.00 96.00 834 GLY A C 1
ATOM 6466 O O . GLY A 1 834 ? 26.540 -0.992 -52.155 1.00 96.00 834 GLY A O 1
ATOM 6467 N N . VAL A 1 835 ? 24.373 -1.494 -51.788 1.00 97.94 835 VAL A N 1
ATOM 6468 C CA . VAL A 1 835 ? 24.319 -2.714 -52.607 1.00 97.94 835 VAL A CA 1
ATOM 6469 C C . VAL A 1 835 ? 23.345 -2.500 -53.766 1.00 97.94 835 VAL A C 1
ATOM 6471 O O . VAL A 1 835 ? 22.190 -2.148 -53.554 1.00 97.94 835 VAL A O 1
ATOM 6474 N N . GLY A 1 836 ? 23.814 -2.695 -54.997 1.00 97.88 836 GLY A N 1
ATOM 6475 C CA . GLY A 1 836 ? 23.002 -2.611 -56.210 1.00 97.88 836 GLY A CA 1
ATOM 6476 C C . GLY A 1 836 ? 22.806 -3.982 -56.849 1.00 97.88 836 GLY A C 1
ATOM 6477 O O . GLY A 1 836 ? 23.791 -4.685 -57.055 1.00 97.88 836 GLY A O 1
ATOM 6478 N N . PHE A 1 837 ? 21.573 -4.330 -57.201 1.00 98.44 837 PHE A N 1
ATOM 6479 C CA . PHE A 1 837 ? 21.205 -5.495 -58.004 1.00 98.44 837 PHE A CA 1
ATOM 6480 C C . PHE A 1 837 ? 20.690 -5.026 -59.364 1.00 98.44 837 PHE A C 1
ATOM 6482 O O . PHE A 1 837 ? 19.813 -4.162 -59.423 1.00 98.44 837 PHE A O 1
ATOM 6489 N N . SER A 1 838 ? 21.234 -5.585 -60.443 1.00 97.25 838 SER A N 1
ATOM 6490 C CA . SER A 1 838 ? 20.823 -5.271 -61.816 1.00 97.25 838 SER A CA 1
ATOM 6491 C C . SER A 1 838 ? 20.713 -6.559 -62.611 1.00 97.25 838 SER A C 1
ATOM 6493 O O . SER A 1 838 ? 21.689 -7.303 -62.698 1.00 97.25 838 SER A O 1
ATOM 6495 N N . ASP A 1 839 ? 19.532 -6.813 -63.176 1.00 96.50 839 ASP A N 1
ATOM 6496 C CA . ASP A 1 839 ? 19.240 -7.983 -64.019 1.00 96.50 839 ASP A CA 1
ATOM 6497 C C . ASP A 1 839 ? 19.606 -9.336 -63.375 1.00 96.50 839 ASP A C 1
ATOM 6499 O O . ASP A 1 839 ? 19.902 -10.319 -64.058 1.00 96.50 839 ASP A O 1
ATOM 6503 N N . SER A 1 840 ? 19.562 -9.408 -62.042 1.00 96.00 840 SER A N 1
ATOM 6504 C CA . SER A 1 840 ? 19.834 -10.624 -61.281 1.00 96.00 840 SER A CA 1
ATOM 6505 C C . SER A 1 840 ? 18.531 -11.360 -60.971 1.00 96.00 840 SER A C 1
ATOM 6507 O O . SER A 1 840 ? 17.861 -11.120 -59.965 1.00 96.00 840 SER A O 1
ATOM 6509 N N . ALA A 1 841 ? 18.182 -12.313 -61.834 1.00 92.06 841 ALA A N 1
ATOM 6510 C CA . ALA A 1 841 ? 17.030 -13.197 -61.637 1.00 92.06 841 ALA A CA 1
ATOM 6511 C C . ALA A 1 841 ? 17.294 -14.348 -60.638 1.00 92.06 841 ALA A C 1
ATOM 6513 O O . ALA A 1 841 ? 16.469 -15.250 -60.497 1.00 92.06 841 ALA A O 1
ATOM 6514 N N . TYR A 1 842 ? 18.454 -14.353 -59.975 1.00 95.00 842 TYR A N 1
ATOM 6515 C CA . TYR A 1 842 ? 18.814 -15.343 -58.963 1.00 95.00 842 TYR A CA 1
ATOM 6516 C C . TYR A 1 842 ? 18.098 -15.075 -57.631 1.00 95.00 842 TYR A C 1
ATOM 6518 O O . TYR A 1 842 ? 17.731 -13.948 -57.330 1.00 95.00 842 TYR A O 1
ATOM 6526 N N . ASP A 1 843 ? 17.960 -16.102 -56.789 1.00 93.62 843 ASP A N 1
ATOM 6527 C CA . ASP A 1 843 ? 17.465 -15.955 -55.411 1.00 93.62 843 ASP A CA 1
ATOM 6528 C C . ASP A 1 843 ? 18.544 -15.308 -54.520 1.00 93.62 843 ASP A C 1
ATOM 6530 O O . ASP A 1 843 ? 19.396 -16.005 -53.947 1.00 93.62 843 ASP A O 1
ATOM 6534 N N . ASN A 1 844 ? 18.560 -13.972 -54.482 1.00 98.25 844 ASN A N 1
ATOM 6535 C CA . ASN A 1 844 ? 19.461 -13.178 -53.651 1.00 98.25 844 ASN A CA 1
ATOM 6536 C C . ASN A 1 844 ? 18.893 -13.011 -52.242 1.00 98.25 844 ASN A C 1
ATOM 6538 O O . ASN A 1 844 ? 17.741 -12.610 -52.076 1.00 98.25 844 ASN A O 1
ATOM 6542 N N . ARG A 1 845 ? 19.723 -13.260 -51.226 1.00 98.25 845 ARG A N 1
ATOM 6543 C CA . ARG A 1 845 ? 19.306 -13.249 -49.820 1.00 98.25 845 ARG A CA 1
ATOM 6544 C C . ARG A 1 845 ? 20.215 -12.378 -48.974 1.00 98.25 845 ARG A C 1
ATOM 6546 O O . ARG A 1 845 ? 21.440 -12.527 -49.016 1.00 98.25 845 ARG A O 1
ATOM 6553 N N . ILE A 1 846 ? 19.601 -11.496 -48.195 1.00 98.56 846 ILE A N 1
ATOM 6554 C CA . ILE A 1 846 ? 20.252 -10.676 -47.176 1.00 98.56 846 ILE A CA 1
ATOM 6555 C C . ILE A 1 846 ? 19.476 -10.894 -45.876 1.00 98.56 846 ILE A C 1
ATOM 6557 O O . ILE A 1 846 ? 18.408 -10.318 -45.689 1.00 98.56 846 ILE A O 1
ATOM 6561 N N . ALA A 1 847 ? 20.004 -11.748 -45.001 1.00 98.19 847 ALA A N 1
ATOM 6562 C CA . ALA A 1 847 ? 19.372 -12.124 -43.744 1.00 98.19 847 ALA A CA 1
ATOM 6563 C C . ALA A 1 847 ? 20.264 -11.781 -42.541 1.00 98.19 847 ALA A C 1
ATOM 6565 O O . ALA A 1 847 ? 21.467 -12.041 -42.584 1.00 98.19 847 ALA A O 1
ATOM 6566 N N . HIS A 1 848 ? 19.701 -11.211 -41.472 1.00 97.25 848 HIS A N 1
ATOM 6567 C CA . HIS A 1 848 ? 20.429 -10.788 -40.265 1.00 97.25 848 HIS A CA 1
ATOM 6568 C C . HIS A 1 848 ? 21.666 -9.920 -40.576 1.00 97.25 848 HIS A C 1
ATOM 6570 O O . HIS A 1 848 ? 22.790 -10.206 -40.144 1.00 97.25 848 HIS A O 1
ATOM 6576 N N . VAL A 1 849 ? 21.462 -8.859 -41.360 1.00 97.75 849 VAL A N 1
ATOM 6577 C CA . VAL A 1 849 ? 22.519 -7.929 -41.790 1.00 97.75 849 VAL A CA 1
ATOM 6578 C C . VAL A 1 849 ? 22.251 -6.523 -41.263 1.00 97.75 849 VAL A C 1
ATOM 6580 O O . VAL A 1 849 ? 21.132 -6.023 -41.363 1.00 97.75 849 VAL A O 1
ATOM 6583 N N . ASP A 1 850 ? 23.297 -5.878 -40.749 1.00 95.44 850 ASP A N 1
ATOM 6584 C CA . ASP A 1 850 ? 23.280 -4.481 -40.321 1.00 95.44 850 ASP A CA 1
ATOM 6585 C C . ASP A 1 850 ? 24.041 -3.612 -41.325 1.00 95.44 850 ASP A C 1
ATOM 6587 O O . ASP A 1 850 ? 25.247 -3.782 -41.542 1.00 95.44 850 ASP A O 1
ATOM 6591 N N . PHE A 1 851 ? 23.338 -2.650 -41.916 1.00 95.56 851 PHE A N 1
ATOM 6592 C CA . PHE A 1 851 ? 23.904 -1.615 -42.770 1.00 95.56 851 PHE A CA 1
ATOM 6593 C C . PHE A 1 851 ? 24.222 -0.376 -41.944 1.00 95.56 851 PHE A C 1
ATOM 6595 O O . PHE A 1 851 ? 23.348 0.207 -41.309 1.00 95.56 851 PHE A O 1
ATOM 6602 N N . HIS A 1 852 ? 25.464 0.089 -41.999 1.00 92.06 852 HIS A N 1
ATOM 6603 C CA . HIS A 1 852 ? 25.902 1.278 -41.281 1.00 92.06 852 HIS A CA 1
ATOM 6604 C C . HIS A 1 852 ? 26.339 2.370 -42.254 1.00 92.06 852 HIS A C 1
ATOM 6606 O O . HIS A 1 852 ? 27.266 2.163 -43.043 1.00 92.06 852 HIS A O 1
ATOM 6612 N N . HIS A 1 853 ? 25.738 3.556 -42.127 1.00 91.38 853 HIS A N 1
ATOM 6613 C CA . HIS A 1 853 ? 26.116 4.781 -42.842 1.00 91.38 853 HIS A CA 1
ATOM 6614 C C . HIS A 1 853 ? 26.206 4.600 -44.371 1.00 91.38 853 HIS A C 1
ATOM 6616 O O . HIS A 1 853 ? 27.229 4.908 -44.989 1.00 91.38 853 HIS A O 1
ATOM 6622 N N . THR A 1 854 ? 25.152 4.075 -44.988 1.00 93.94 854 THR A N 1
ATOM 6623 C CA . THR A 1 854 ? 25.032 3.983 -46.452 1.00 93.94 854 THR A CA 1
ATOM 6624 C C . THR A 1 854 ? 24.629 5.322 -47.073 1.00 93.94 854 THR A C 1
ATOM 6626 O O . THR A 1 854 ? 24.126 6.215 -46.392 1.00 93.94 854 THR A O 1
ATOM 6629 N N . GLY A 1 855 ? 24.892 5.472 -48.371 1.00 91.69 855 GLY A N 1
ATOM 6630 C CA . GLY A 1 855 ? 24.432 6.589 -49.191 1.00 91.69 855 GLY A CA 1
ATOM 6631 C C . GLY A 1 855 ? 23.054 6.310 -49.786 1.00 91.69 855 GLY A C 1
ATOM 6632 O O . GLY A 1 855 ? 22.447 5.282 -49.488 1.00 91.69 855 GLY A O 1
ATOM 6633 N N . SER A 1 856 ? 22.584 7.217 -50.644 1.00 90.94 856 SER A N 1
ATOM 6634 C CA . SER A 1 856 ? 21.327 7.045 -51.376 1.00 90.94 856 SER A CA 1
ATOM 6635 C C . SER A 1 856 ? 21.596 6.310 -52.698 1.00 90.94 856 SER A C 1
ATOM 6637 O O . SER A 1 856 ? 22.300 6.846 -53.555 1.00 90.94 856 SER A O 1
ATOM 6639 N N . TYR A 1 857 ? 21.148 5.074 -52.912 1.00 94.31 857 TYR A N 1
ATOM 6640 C CA . TYR A 1 857 ? 20.334 4.217 -52.037 1.00 94.31 857 TYR A CA 1
ATOM 6641 C C . TYR A 1 857 ? 21.183 3.190 -51.270 1.00 94.31 857 TYR A C 1
ATOM 6643 O O . TYR A 1 857 ? 22.223 2.741 -51.765 1.00 94.31 857 TYR A O 1
ATOM 6651 N N . ALA A 1 858 ? 20.727 2.780 -50.080 1.00 95.44 858 ALA A N 1
ATOM 6652 C CA . ALA A 1 858 ? 21.359 1.691 -49.327 1.00 95.44 858 ALA A CA 1
ATOM 6653 C C . ALA A 1 858 ? 21.259 0.361 -50.089 1.00 95.44 858 ALA A C 1
ATOM 6655 O O . ALA A 1 858 ? 22.217 -0.418 -50.132 1.00 95.44 858 ALA A O 1
ATOM 6656 N N . LEU A 1 859 ? 20.107 0.153 -50.723 1.00 97.44 859 LEU A N 1
ATOM 6657 C CA . LEU A 1 859 ? 19.778 -0.956 -51.593 1.00 97.44 859 LEU A CA 1
ATOM 6658 C C . LEU A 1 859 ? 19.106 -0.413 -52.859 1.00 97.44 859 LEU A C 1
ATOM 6660 O O . LEU A 1 859 ? 18.094 0.276 -52.775 1.00 97.44 859 LEU A O 1
ATOM 6664 N N . ALA A 1 860 ? 19.655 -0.730 -54.026 1.00 97.88 860 ALA A N 1
ATOM 6665 C CA . ALA A 1 860 ? 19.035 -0.441 -55.317 1.00 97.88 860 ALA A CA 1
ATOM 6666 C C . ALA A 1 860 ? 18.771 -1.766 -56.032 1.00 97.88 860 ALA A C 1
ATOM 6668 O O . ALA A 1 860 ? 19.710 -2.535 -56.221 1.00 97.88 860 ALA A O 1
ATOM 6669 N N . VAL A 1 861 ? 17.530 -2.058 -56.410 1.00 98.25 861 VAL A N 1
ATOM 6670 C CA . VAL A 1 861 ? 17.179 -3.335 -57.045 1.00 98.25 861 VAL A CA 1
ATOM 6671 C C . VAL A 1 861 ? 16.353 -3.104 -58.310 1.00 98.25 861 VAL A C 1
ATOM 6673 O O . VAL A 1 861 ? 15.197 -2.693 -58.271 1.00 98.25 861 VAL A O 1
ATOM 6676 N N . THR A 1 862 ? 16.979 -3.371 -59.455 1.00 98.06 862 THR A N 1
ATOM 6677 C CA . THR A 1 862 ? 16.385 -3.216 -60.786 1.00 98.06 862 THR A CA 1
ATOM 6678 C C . THR A 1 862 ? 16.257 -4.573 -61.448 1.00 98.06 862 THR A C 1
ATOM 6680 O O . THR A 1 862 ? 17.249 -5.302 -61.553 1.00 98.06 862 THR A O 1
ATOM 6683 N N . ASN A 1 863 ? 15.052 -4.914 -61.906 1.00 96.94 863 ASN A N 1
ATOM 6684 C CA . ASN A 1 863 ? 14.784 -6.127 -62.679 1.00 96.94 863 ASN A CA 1
ATOM 6685 C C . ASN A 1 863 ? 15.356 -7.412 -62.033 1.00 96.94 863 ASN A C 1
ATOM 6687 O O . ASN A 1 863 ? 15.859 -8.299 -62.723 1.00 96.94 863 ASN A O 1
ATOM 6691 N N . SER A 1 864 ? 15.335 -7.488 -60.696 1.00 97.81 864 SER A N 1
ATOM 6692 C CA . SER A 1 864 ? 16.021 -8.524 -59.905 1.00 97.81 864 SER A CA 1
ATOM 6693 C C . SER A 1 864 ? 15.120 -9.122 -58.818 1.00 97.81 864 SER A C 1
ATOM 6695 O O . SER A 1 864 ? 14.089 -8.539 -58.476 1.00 97.81 864 SER A O 1
ATOM 6697 N N . VAL A 1 865 ? 15.517 -10.279 -58.276 1.00 98.00 865 VAL A N 1
ATOM 6698 C CA . VAL A 1 865 ? 14.817 -10.987 -57.186 1.00 98.00 865 VAL A CA 1
ATOM 6699 C C . VAL A 1 865 ? 15.641 -10.902 -55.898 1.00 98.00 865 VAL A C 1
ATOM 6701 O O . VAL A 1 865 ? 16.784 -11.363 -55.871 1.00 98.00 865 VAL A O 1
ATOM 6704 N N . VAL A 1 866 ? 15.087 -10.302 -54.839 1.00 98.44 866 VAL A N 1
ATOM 6705 C CA . VAL A 1 866 ? 15.790 -10.073 -53.562 1.00 98.44 866 VAL A CA 1
ATOM 6706 C C . VAL A 1 866 ? 14.874 -10.351 -52.369 1.00 98.44 866 VAL A C 1
ATOM 6708 O O . VAL A 1 866 ? 13.765 -9.832 -52.294 1.00 98.44 866 VAL A O 1
ATOM 6711 N N . THR A 1 867 ? 15.373 -11.123 -51.402 1.00 98.50 867 THR A N 1
ATOM 6712 C CA . THR A 1 867 ? 14.758 -11.284 -50.076 1.00 98.50 867 THR A CA 1
ATOM 6713 C C . THR A 1 867 ? 15.615 -10.610 -49.005 1.00 98.50 867 THR A C 1
ATOM 6715 O O . THR A 1 867 ? 16.816 -10.886 -48.902 1.00 98.50 867 THR A O 1
ATOM 6718 N N . LEU A 1 868 ? 14.988 -9.755 -48.199 1.00 98.62 868 LEU A N 1
ATOM 6719 C CA . LEU A 1 868 ? 15.538 -9.152 -46.988 1.00 98.62 868 LEU A CA 1
ATOM 6720 C C . LEU A 1 868 ? 14.834 -9.742 -45.764 1.00 98.62 868 LEU A C 1
ATOM 6722 O O . LEU A 1 868 ? 13.607 -9.797 -45.722 1.00 98.62 868 LEU A O 1
ATOM 6726 N N . ASP A 1 869 ? 15.606 -10.168 -44.774 1.00 98.19 869 ASP A N 1
ATOM 6727 C CA . ASP A 1 869 ? 15.093 -10.873 -43.599 1.00 98.19 869 ASP A CA 1
ATOM 6728 C C . ASP A 1 869 ? 15.862 -10.427 -42.343 1.00 98.19 869 ASP A C 1
ATOM 6730 O O . ASP A 1 869 ? 17.089 -10.524 -42.296 1.00 98.19 869 ASP A O 1
ATOM 6734 N N . HIS A 1 870 ? 15.196 -9.871 -41.332 1.00 97.81 870 HIS A N 1
ATOM 6735 C CA . HIS A 1 870 ? 15.864 -9.320 -40.144 1.00 97.81 870 HIS A CA 1
ATOM 6736 C C . HIS A 1 870 ? 16.983 -8.309 -40.464 1.00 97.81 870 HIS A C 1
ATOM 6738 O O . HIS A 1 870 ? 18.043 -8.338 -39.829 1.00 97.81 870 HIS A O 1
ATOM 6744 N N . VAL A 1 871 ? 16.802 -7.423 -41.448 1.00 98.06 871 VAL A N 1
ATOM 6745 C CA . VAL A 1 871 ? 17.786 -6.392 -41.837 1.00 98.06 871 VAL A CA 1
ATOM 6746 C C . VAL A 1 871 ? 17.597 -5.119 -41.010 1.00 98.06 871 VAL A C 1
ATOM 6748 O O . VAL A 1 871 ? 16.476 -4.763 -40.653 1.00 98.06 871 VAL A O 1
ATOM 6751 N N . GLN A 1 872 ? 18.691 -4.429 -40.676 1.00 95.75 872 GLN A N 1
ATOM 6752 C CA . GLN A 1 872 ? 18.646 -3.158 -39.943 1.00 95.75 872 GLN A CA 1
ATOM 6753 C C . GLN A 1 872 ? 19.577 -2.111 -40.561 1.00 95.75 872 GLN A C 1
ATOM 6755 O O . GLN A 1 872 ? 20.625 -2.447 -41.118 1.00 95.75 872 GLN A O 1
ATOM 6760 N N . TRP A 1 873 ? 19.222 -0.829 -40.421 1.00 94.19 873 TRP A N 1
ATOM 6761 C CA . TRP A 1 873 ? 20.060 0.300 -40.837 1.00 94.19 873 TRP A CA 1
ATOM 6762 C C . TRP A 1 873 ? 20.426 1.200 -39.653 1.00 94.19 873 TRP A C 1
ATOM 6764 O O . TRP A 1 873 ? 19.599 1.525 -38.801 1.00 94.19 873 TRP A O 1
ATOM 6774 N N . HIS A 1 874 ? 21.681 1.644 -39.613 1.00 89.06 874 HIS A N 1
ATOM 6775 C CA . HIS A 1 874 ? 22.242 2.445 -38.529 1.00 89.06 874 HIS A CA 1
ATOM 6776 C C . HIS A 1 874 ? 23.041 3.627 -39.075 1.00 89.06 874 HIS A C 1
ATOM 6778 O O . HIS A 1 874 ? 23.972 3.473 -39.864 1.00 89.06 874 HIS A O 1
ATOM 6784 N N . GLY A 1 875 ? 22.695 4.845 -38.657 1.00 87.38 875 GLY A N 1
ATOM 6785 C CA . GLY A 1 875 ? 23.401 6.057 -39.090 1.00 87.38 875 GLY A CA 1
ATOM 6786 C C . GLY A 1 875 ? 23.246 6.404 -40.578 1.00 87.38 875 GLY A C 1
ATOM 6787 O O . GLY A 1 875 ? 23.813 7.403 -41.021 1.00 87.38 875 GLY A O 1
ATOM 6788 N N . THR A 1 876 ? 22.481 5.622 -41.344 1.00 90.00 876 THR A N 1
ATOM 6789 C CA . THR A 1 876 ? 22.009 5.997 -42.679 1.00 90.00 876 THR A CA 1
ATOM 6790 C C . THR A 1 876 ? 20.919 7.053 -42.540 1.00 90.00 876 THR A C 1
ATOM 6792 O O . THR A 1 876 ? 20.028 6.913 -41.710 1.00 90.00 876 THR A O 1
ATOM 6795 N N . ARG A 1 877 ? 21.022 8.131 -43.322 1.00 88.81 877 ARG A N 1
ATOM 6796 C CA . ARG A 1 877 ? 20.130 9.305 -43.245 1.00 88.81 877 ARG A CA 1
ATOM 6797 C C . ARG A 1 877 ? 19.499 9.677 -44.586 1.00 88.81 877 ARG A C 1
ATOM 6799 O O . ARG A 1 877 ? 19.012 10.785 -44.742 1.00 88.81 877 ARG A O 1
ATOM 6806 N N . THR A 1 878 ? 19.606 8.788 -45.559 1.00 91.56 878 THR A N 1
ATOM 6807 C CA . THR A 1 878 ? 19.107 8.965 -46.923 1.00 91.56 878 THR A CA 1
ATOM 6808 C C . THR A 1 878 ? 18.167 7.819 -47.260 1.00 91.56 878 THR A C 1
ATOM 6810 O O . THR A 1 878 ? 18.071 6.868 -46.481 1.00 91.56 878 THR A O 1
ATOM 6813 N N . ASN A 1 879 ? 17.547 7.868 -48.439 1.00 92.44 879 ASN A N 1
ATOM 6814 C CA . ASN A 1 879 ? 16.675 6.804 -48.918 1.00 92.44 879 ASN A CA 1
ATOM 6815 C C . ASN A 1 879 ? 17.343 5.421 -48.825 1.00 92.44 879 ASN A C 1
ATOM 6817 O O . ASN A 1 879 ? 18.521 5.255 -49.176 1.00 92.44 879 ASN A O 1
ATOM 6821 N N . LEU A 1 880 ? 16.594 4.433 -48.332 1.00 97.19 880 LEU A N 1
ATOM 6822 C CA . LEU A 1 880 ? 17.144 3.113 -48.021 1.00 97.19 880 LEU A CA 1
ATOM 6823 C C . LEU A 1 880 ? 16.977 2.166 -49.195 1.00 97.19 880 LEU A C 1
ATOM 6825 O O . LEU A 1 880 ? 17.979 1.695 -49.729 1.00 97.19 880 LEU A O 1
ATOM 6829 N N . ILE A 1 881 ? 15.741 1.916 -49.614 1.00 98.12 881 ILE A N 1
ATOM 6830 C CA . ILE A 1 881 ? 15.440 0.982 -50.694 1.00 98.12 881 ILE A CA 1
ATOM 6831 C C . ILE A 1 881 ? 14.916 1.759 -51.895 1.00 98.12 881 ILE A C 1
ATOM 6833 O O . ILE A 1 881 ? 13.948 2.507 -51.784 1.00 98.12 881 ILE A O 1
ATOM 6837 N N . TRP A 1 882 ? 15.536 1.533 -53.049 1.00 97.88 882 TRP A N 1
ATOM 6838 C CA . TRP A 1 882 ? 14.965 1.878 -54.341 1.00 97.88 882 TRP A CA 1
ATOM 6839 C C . TRP A 1 882 ? 14.751 0.629 -55.182 1.00 97.88 882 TRP A C 1
ATOM 6841 O O . TRP A 1 882 ? 15.660 -0.204 -55.281 1.00 97.88 882 TRP A O 1
ATOM 6851 N N . PHE A 1 883 ? 13.581 0.509 -55.808 1.00 97.88 883 PHE A N 1
ATOM 6852 C CA . PHE A 1 883 ? 13.303 -0.580 -56.737 1.00 97.88 883 PHE A CA 1
ATOM 6853 C C . PHE A 1 883 ? 12.708 -0.115 -58.068 1.00 97.88 883 PHE A C 1
ATOM 6855 O O . PHE A 1 883 ? 11.977 0.874 -58.141 1.00 97.88 883 PHE A O 1
ATOM 6862 N N . GLN A 1 884 ? 13.009 -0.879 -59.118 1.00 97.69 884 GLN A N 1
ATOM 6863 C CA . GLN A 1 884 ? 12.369 -0.768 -60.424 1.00 97.69 884 GLN A CA 1
ATOM 6864 C C . GLN A 1 884 ? 12.130 -2.164 -61.008 1.00 97.69 884 GLN A C 1
ATOM 6866 O O . GLN A 1 884 ? 13.087 -2.924 -61.179 1.00 97.69 884 GLN A O 1
ATOM 6871 N N . ASP A 1 885 ? 10.874 -2.492 -61.317 1.00 96.25 885 ASP A N 1
ATOM 6872 C CA . ASP A 1 885 ? 10.465 -3.774 -61.913 1.00 96.25 885 ASP A CA 1
ATOM 6873 C C . ASP A 1 885 ? 11.040 -4.984 -61.147 1.00 96.25 885 ASP A C 1
ATOM 6875 O O . ASP A 1 885 ? 11.618 -5.909 -61.721 1.00 96.25 885 ASP A O 1
ATOM 6879 N N . ALA A 1 886 ? 10.953 -4.944 -59.816 1.00 96.81 886 ALA A N 1
ATOM 6880 C CA . ALA A 1 886 ? 11.609 -5.895 -58.921 1.00 96.81 886 ALA A CA 1
ATOM 6881 C C . ALA A 1 886 ? 10.661 -6.976 -58.388 1.00 96.81 886 ALA A C 1
ATOM 6883 O O . ALA A 1 886 ? 9.447 -6.783 -58.348 1.00 96.81 886 ALA A O 1
ATOM 6884 N N . SER A 1 887 ? 11.232 -8.098 -57.942 1.00 97.75 887 SER A N 1
ATOM 6885 C CA . SER A 1 887 ? 10.582 -9.009 -56.994 1.00 97.75 887 SER A CA 1
ATOM 6886 C C . SER A 1 887 ? 11.284 -8.857 -55.648 1.00 97.75 887 SER A C 1
ATOM 6888 O O . SER A 1 887 ? 12.455 -9.227 -55.525 1.00 97.75 887 SER A O 1
ATOM 6890 N N . LEU A 1 888 ? 10.604 -8.276 -54.665 1.00 97.94 888 LEU A N 1
ATOM 6891 C CA . LEU A 1 888 ? 11.187 -7.871 -53.391 1.00 97.94 888 LEU A CA 1
ATOM 6892 C C . LEU A 1 888 ? 10.313 -8.329 -52.222 1.00 97.94 888 LEU A C 1
ATOM 6894 O O . LEU A 1 888 ? 9.167 -7.902 -52.091 1.00 97.94 888 LEU A O 1
ATOM 6898 N N . THR A 1 889 ? 10.909 -9.125 -51.340 1.00 98.44 889 THR A N 1
ATOM 6899 C CA . THR A 1 889 ? 10.287 -9.559 -50.085 1.00 98.44 889 THR A CA 1
ATOM 6900 C C . THR A 1 889 ? 11.124 -9.059 -48.924 1.00 98.44 889 THR A C 1
ATOM 6902 O O . THR A 1 889 ? 12.317 -9.349 -48.854 1.00 98.44 889 THR A O 1
ATOM 6905 N N . VAL A 1 890 ? 10.520 -8.285 -48.029 1.00 98.62 890 VAL A N 1
ATOM 6906 C CA . VAL A 1 890 ? 11.171 -7.700 -46.855 1.00 98.62 890 VAL A CA 1
ATOM 6907 C C . VAL A 1 890 ? 10.412 -8.128 -45.617 1.00 98.62 890 VAL A C 1
ATOM 6909 O O . VAL A 1 890 ? 9.235 -7.800 -45.467 1.00 98.62 890 VAL A O 1
ATOM 6912 N N . ARG A 1 891 ? 11.077 -8.841 -44.713 1.00 98.00 891 ARG A N 1
ATOM 6913 C CA . ARG A 1 891 ? 10.445 -9.279 -43.474 1.00 98.00 891 ARG A CA 1
ATOM 6914 C C . ARG A 1 891 ? 11.289 -9.085 -42.237 1.00 98.00 891 ARG A C 1
ATOM 6916 O O . ARG A 1 891 ? 12.522 -9.047 -42.320 1.00 98.00 891 ARG A O 1
ATOM 6923 N N . ASP A 1 892 ? 10.605 -8.953 -41.106 1.00 97.50 892 ASP A N 1
ATOM 6924 C CA . ASP A 1 892 ? 11.193 -8.929 -39.764 1.00 97.50 892 ASP A CA 1
ATOM 6925 C C . ASP A 1 892 ? 12.301 -7.856 -39.603 1.00 97.50 892 ASP A C 1
ATOM 6927 O O . ASP A 1 892 ? 13.192 -7.953 -38.757 1.00 97.50 892 ASP A O 1
ATOM 6931 N N . SER A 1 893 ? 12.287 -6.826 -40.458 1.00 98.12 893 SER A N 1
ATOM 6932 C CA . SER A 1 893 ? 13.354 -5.831 -40.605 1.00 98.12 893 SER A CA 1
ATOM 6933 C C . SER A 1 893 ? 13.010 -4.516 -39.904 1.00 98.12 893 SER A C 1
ATOM 6935 O O . SER A 1 893 ? 11.844 -4.171 -39.718 1.00 98.12 893 SER A O 1
ATOM 6937 N N . VAL A 1 894 ? 14.038 -3.758 -39.508 1.00 96.75 894 VAL A N 1
ATOM 6938 C CA . VAL A 1 894 ? 13.882 -2.507 -38.749 1.00 96.75 894 VAL A CA 1
ATOM 6939 C C . VAL A 1 894 ? 14.443 -1.333 -39.535 1.00 96.75 894 VAL A C 1
ATOM 6941 O O . VAL A 1 894 ? 15.654 -1.219 -39.753 1.00 96.75 894 VAL A O 1
ATOM 6944 N N . PHE A 1 895 ? 13.554 -0.421 -39.899 1.00 97.12 895 PHE A N 1
ATOM 6945 C CA . PHE A 1 895 ? 13.865 0.815 -40.588 1.00 97.12 895 PHE A CA 1
ATOM 6946 C C . PHE A 1 895 ? 14.002 1.974 -39.573 1.00 97.12 895 PHE A C 1
ATOM 6948 O O . PHE A 1 895 ? 13.150 2.124 -38.697 1.00 97.12 895 PHE A O 1
ATOM 6955 N N . PRO A 1 896 ? 15.074 2.786 -39.639 1.00 95.75 896 PRO A N 1
ATOM 6956 C CA . PRO A 1 896 ? 15.359 3.866 -38.684 1.00 95.75 896 PRO A CA 1
ATOM 6957 C C . PRO A 1 896 ? 14.530 5.127 -38.956 1.00 95.75 896 PRO A C 1
ATOM 6959 O O . PRO A 1 896 ? 13.969 5.257 -40.030 1.00 95.75 896 PRO A O 1
ATOM 6962 N N . ASP A 1 897 ? 14.532 6.112 -38.057 1.00 95.19 897 ASP A N 1
ATOM 6963 C CA . ASP A 1 897 ? 14.000 7.446 -38.378 1.00 95.19 897 ASP A CA 1
ATOM 6964 C C . ASP A 1 897 ? 14.811 8.128 -39.496 1.00 95.19 897 ASP A C 1
ATOM 6966 O O . ASP A 1 897 ? 16.048 8.109 -39.488 1.00 95.19 897 ASP A O 1
ATOM 6970 N N . LEU A 1 898 ? 14.119 8.787 -40.425 1.00 94.38 898 LEU A N 1
ATOM 6971 C CA . LEU A 1 898 ? 14.693 9.526 -41.544 1.00 94.38 898 LEU A CA 1
ATOM 6972 C C . LEU A 1 898 ? 14.205 10.979 -41.571 1.00 94.38 898 LEU A C 1
ATOM 6974 O O . LEU A 1 898 ? 13.102 11.329 -41.150 1.00 94.38 898 LEU A O 1
ATOM 6978 N N . SER A 1 899 ? 15.055 11.863 -42.092 1.00 93.38 899 SER A N 1
ATOM 6979 C CA . SER A 1 899 ? 14.713 13.268 -42.282 1.00 93.38 899 SER A CA 1
ATOM 6980 C C . SER A 1 899 ? 14.951 13.684 -43.716 1.00 93.38 899 SER A C 1
ATOM 6982 O O . SER A 1 899 ? 16.053 13.499 -44.225 1.00 93.38 899 SER A O 1
ATOM 6984 N N . HIS A 1 900 ? 13.927 14.273 -44.334 1.00 92.19 900 HIS A N 1
ATOM 6985 C CA . HIS A 1 900 ? 13.911 14.671 -45.740 1.00 92.19 900 HIS A CA 1
ATOM 6986 C C . HIS A 1 900 ? 14.271 13.500 -46.676 1.00 92.19 900 HIS A C 1
ATOM 6988 O O . HIS A 1 900 ? 15.087 13.650 -47.586 1.00 92.19 900 HIS A O 1
ATOM 6994 N N . SER A 1 901 ? 13.771 12.300 -46.367 1.00 94.06 901 SER A N 1
ATOM 6995 C CA . SER A 1 901 ? 14.024 11.053 -47.102 1.00 94.06 901 SER A CA 1
ATOM 6996 C C . SER A 1 901 ? 12.958 10.005 -46.776 1.00 94.06 901 SER A C 1
ATOM 6998 O O . SER A 1 901 ? 12.383 10.047 -45.687 1.00 94.06 901 SER A O 1
ATOM 7000 N N . GLU A 1 902 ? 12.781 9.043 -47.682 1.00 94.38 902 GLU A N 1
ATOM 7001 C CA . GLU A 1 902 ? 11.823 7.929 -47.574 1.00 94.38 902 GLU A CA 1
ATOM 7002 C C . GLU A 1 902 ? 12.528 6.615 -47.222 1.00 94.38 902 GLU A C 1
ATOM 7004 O O . GLU A 1 902 ? 13.701 6.410 -47.567 1.00 94.38 902 GLU A O 1
ATOM 7009 N N . HIS A 1 903 ? 11.826 5.674 -46.591 1.00 97.50 903 HIS A N 1
ATOM 7010 C CA . HIS A 1 903 ? 12.383 4.334 -46.379 1.00 97.50 903 HIS A CA 1
ATOM 7011 C C . HIS A 1 903 ? 12.440 3.548 -47.680 1.00 97.50 903 HIS A C 1
ATOM 7013 O O . HIS A 1 903 ? 13.466 2.930 -47.981 1.00 97.50 903 HIS A O 1
ATOM 7019 N N . VAL A 1 904 ? 11.362 3.589 -48.458 1.00 97.69 904 VAL A N 1
ATOM 7020 C CA . VAL A 1 904 ? 11.252 2.850 -49.713 1.00 97.69 904 VAL A CA 1
ATOM 7021 C C . VAL A 1 904 ? 10.681 3.751 -50.791 1.00 97.69 904 VAL A C 1
ATOM 7023 O O . VAL A 1 904 ? 9.665 4.408 -50.590 1.00 97.69 904 VAL A O 1
ATOM 7026 N N . ARG A 1 905 ? 11.312 3.705 -51.960 1.00 96.56 905 ARG A N 1
ATOM 7027 C CA . ARG A 1 905 ? 10.803 4.315 -53.178 1.00 96.56 905 ARG A CA 1
ATOM 7028 C C . ARG A 1 905 ? 10.831 3.313 -54.317 1.00 96.56 905 ARG A C 1
ATOM 7030 O O . ARG A 1 905 ? 11.824 2.598 -54.470 1.00 96.56 905 ARG A O 1
ATOM 7037 N N . GLY A 1 906 ? 9.817 3.266 -55.168 1.00 95.94 906 GLY A N 1
ATOM 7038 C CA . GLY A 1 906 ? 9.953 2.429 -56.356 1.00 95.94 906 GLY A CA 1
ATOM 7039 C C . GLY A 1 906 ? 8.765 2.353 -57.288 1.00 95.94 906 GLY A C 1
ATOM 7040 O O . GLY A 1 906 ? 7.664 2.812 -56.996 1.00 95.94 906 GLY A O 1
ATOM 7041 N N . ILE A 1 907 ? 9.024 1.759 -58.450 1.00 96.00 907 ILE A N 1
ATOM 7042 C CA . ILE A 1 907 ? 8.041 1.624 -59.518 1.00 96.00 907 ILE A CA 1
ATOM 7043 C C . ILE A 1 907 ? 8.082 0.237 -60.154 1.00 96.00 907 ILE A C 1
ATOM 7045 O O . ILE A 1 907 ? 9.141 -0.261 -60.529 1.00 96.00 907 ILE A O 1
ATOM 7049 N N . GLY A 1 908 ? 6.904 -0.359 -60.319 1.00 94.69 908 GLY A N 1
ATOM 7050 C CA . GLY A 1 908 ? 6.721 -1.613 -61.040 1.00 94.69 908 GLY A CA 1
ATOM 7051 C C . GLY A 1 908 ? 7.109 -2.848 -60.228 1.00 94.69 908 GLY A C 1
ATOM 7052 O O . GLY A 1 908 ? 8.043 -2.847 -59.427 1.00 94.69 908 GLY A O 1
ATOM 7053 N N . ILE A 1 909 ? 6.376 -3.933 -60.461 1.00 96.50 909 ILE A N 1
ATOM 7054 C CA . ILE A 1 909 ? 6.677 -5.257 -59.917 1.00 96.50 909 ILE A CA 1
ATOM 7055 C C . ILE A 1 909 ? 7.051 -6.142 -61.100 1.00 96.50 909 ILE A C 1
ATOM 7057 O O . ILE A 1 909 ? 6.377 -6.112 -62.130 1.00 96.50 909 ILE A O 1
ATOM 7061 N N . ARG A 1 910 ? 8.127 -6.918 -60.959 1.00 94.25 910 ARG A N 1
ATOM 7062 C CA . ARG A 1 910 ? 8.593 -7.845 -61.995 1.00 94.25 910 ARG A CA 1
ATOM 7063 C C . ARG A 1 910 ? 7.469 -8.797 -62.419 1.00 94.25 910 ARG A C 1
ATOM 7065 O O . ARG A 1 910 ? 6.749 -9.316 -61.567 1.00 94.25 910 ARG A O 1
ATOM 7072 N N . ASP A 1 911 ? 7.392 -9.123 -63.709 1.00 89.44 911 ASP A N 1
ATOM 7073 C CA . ASP A 1 911 ? 6.492 -10.168 -64.209 1.00 89.44 911 ASP A CA 1
ATOM 7074 C C . ASP A 1 911 ? 6.706 -11.499 -63.465 1.00 89.44 911 ASP A C 1
ATOM 7076 O O . ASP A 1 911 ? 7.811 -12.049 -63.436 1.00 89.44 911 ASP A O 1
ATOM 7080 N N . GLY A 1 912 ? 5.634 -12.014 -62.855 1.00 88.25 912 GLY A N 1
ATOM 7081 C CA . GLY A 1 912 ? 5.659 -13.233 -62.037 1.00 88.25 912 GLY A CA 1
ATOM 7082 C C . GLY A 1 912 ? 6.356 -13.093 -60.675 1.00 88.25 912 GLY A C 1
ATOM 7083 O O . GLY A 1 912 ? 6.559 -14.107 -60.013 1.00 88.25 912 GLY A O 1
ATOM 7084 N N . GLY A 1 913 ? 6.739 -11.877 -60.278 1.00 94.44 913 GLY A N 1
ATOM 7085 C CA . GLY A 1 913 ? 7.336 -11.563 -58.981 1.00 94.44 913 GLY A CA 1
ATOM 7086 C C . GLY A 1 913 ? 6.324 -11.091 -57.935 1.00 94.44 913 GLY A C 1
ATOM 7087 O O . GLY A 1 913 ? 5.111 -11.116 -58.148 1.00 94.44 913 GLY A O 1
ATOM 7088 N N . GLU A 1 914 ? 6.849 -10.631 -56.803 1.00 96.25 914 GLU A N 1
ATOM 7089 C CA . GLU A 1 914 ? 6.076 -10.151 -55.655 1.00 96.25 914 GLU A CA 1
ATOM 7090 C C . GLU A 1 914 ? 6.686 -8.887 -55.032 1.00 96.25 914 GLU A C 1
ATOM 7092 O O . GLU A 1 914 ? 7.877 -8.623 -55.189 1.00 96.25 914 GLU A O 1
ATOM 7097 N N . LEU A 1 915 ? 5.863 -8.108 -54.327 1.00 98.19 915 LEU A N 1
ATOM 7098 C CA . LEU A 1 915 ? 6.295 -6.977 -53.507 1.00 98.19 915 LEU A CA 1
ATOM 7099 C C . LEU A 1 915 ? 5.636 -7.104 -52.131 1.00 98.19 915 LEU A C 1
ATOM 7101 O O . LEU A 1 915 ? 4.457 -6.777 -51.973 1.00 98.19 915 LEU A O 1
ATOM 7105 N N . VAL A 1 916 ? 6.381 -7.644 -51.166 1.00 98.50 916 VAL A N 1
ATOM 7106 C CA . VAL A 1 916 ? 5.857 -8.055 -49.856 1.00 98.50 916 VAL A CA 1
ATOM 7107 C C . VAL A 1 916 ? 6.664 -7.412 -48.735 1.00 98.50 916 VAL A C 1
ATOM 7109 O O . VAL A 1 916 ? 7.888 -7.537 -48.702 1.00 98.50 916 VAL A O 1
ATOM 7112 N N . PHE A 1 917 ? 5.972 -6.777 -47.790 1.00 98.69 917 PHE A N 1
ATOM 7113 C CA . PHE A 1 917 ? 6.537 -6.300 -46.530 1.00 98.69 917 PHE A CA 1
ATOM 7114 C C . PHE A 1 917 ? 5.775 -6.927 -45.364 1.00 98.69 917 PHE A C 1
ATOM 7116 O O . PHE A 1 917 ? 4.578 -6.692 -45.204 1.00 98.69 917 PHE A O 1
ATOM 7123 N N . GLU A 1 918 ? 6.457 -7.728 -44.553 1.00 98.44 918 GLU A N 1
ATOM 7124 C CA . GLU A 1 918 ? 5.844 -8.513 -43.479 1.00 98.44 918 GLU A CA 1
ATOM 7125 C C . GLU A 1 918 ? 6.583 -8.350 -42.136 1.00 98.44 918 GLU A C 1
ATOM 7127 O O . GLU A 1 918 ? 7.801 -8.497 -42.088 1.00 98.44 918 GLU A O 1
ATOM 7132 N N . ARG A 1 919 ? 5.880 -8.092 -41.024 1.00 98.19 919 ARG A N 1
ATOM 7133 C CA . ARG A 1 919 ? 6.468 -8.002 -39.664 1.00 98.19 919 ARG A CA 1
ATOM 7134 C C . ARG A 1 919 ? 7.641 -7.022 -39.528 1.00 98.19 919 ARG A C 1
ATOM 7136 O O . ARG A 1 919 ? 8.547 -7.213 -38.719 1.00 98.19 919 ARG A O 1
ATOM 7143 N N . ASN A 1 920 ? 7.666 -5.965 -40.333 1.00 98.44 920 ASN A N 1
ATOM 7144 C CA . ASN A 1 920 ? 8.703 -4.943 -40.252 1.00 98.44 920 ASN A CA 1
ATOM 7145 C C . ASN A 1 920 ? 8.320 -3.834 -39.276 1.00 98.44 920 ASN A C 1
ATOM 7147 O O . ASN A 1 920 ? 7.149 -3.533 -39.063 1.00 98.44 920 ASN A O 1
ATOM 7151 N N . ARG A 1 921 ? 9.341 -3.157 -38.753 1.00 98.06 921 ARG A N 1
ATOM 7152 C CA . ARG A 1 921 ? 9.203 -1.948 -37.945 1.00 98.06 921 ARG A CA 1
ATOM 7153 C C . ARG A 1 921 ? 9.724 -0.742 -38.712 1.00 98.06 921 ARG A C 1
ATOM 7155 O O . ARG A 1 921 ? 10.928 -0.648 -38.956 1.00 98.06 921 ARG A O 1
ATOM 7162 N N . PHE A 1 922 ? 8.845 0.199 -39.024 1.00 98.12 922 PHE A N 1
ATOM 7163 C CA . PHE A 1 922 ? 9.170 1.446 -39.703 1.00 98.12 922 PHE A CA 1
ATOM 7164 C C . PHE A 1 922 ? 9.262 2.623 -38.734 1.00 98.12 922 PHE A C 1
ATOM 7166 O O . PHE A 1 922 ? 8.275 3.001 -38.109 1.00 98.12 922 PHE A O 1
ATOM 7173 N N . GLY A 1 923 ? 10.455 3.216 -38.620 1.00 95.81 923 GLY A N 1
ATOM 7174 C CA . GLY A 1 923 ? 10.652 4.502 -37.950 1.00 95.81 923 GLY A CA 1
ATOM 7175 C C . GLY A 1 923 ? 9.933 5.655 -38.657 1.00 95.81 923 GLY A C 1
ATOM 7176 O O . GLY A 1 923 ? 9.191 5.459 -39.612 1.00 95.81 923 GLY A O 1
ATOM 7177 N N . THR A 1 924 ? 10.175 6.875 -38.194 1.00 96.00 924 THR A N 1
ATOM 7178 C CA . THR A 1 924 ? 9.490 8.083 -38.670 1.00 96.00 924 THR A CA 1
ATOM 7179 C C . THR A 1 924 ? 10.152 8.727 -39.884 1.00 96.00 924 THR A C 1
ATOM 7181 O O . THR A 1 924 ? 11.369 8.648 -40.048 1.00 96.00 924 THR A O 1
ATOM 7184 N N . THR A 1 925 ? 9.377 9.437 -40.707 1.00 95.06 925 THR A N 1
ATOM 7185 C CA . THR A 1 925 ? 9.900 10.372 -41.722 1.00 95.06 925 THR A CA 1
ATOM 7186 C C . THR A 1 925 ? 9.564 11.827 -41.396 1.00 95.06 925 THR A C 1
ATOM 7188 O O . THR A 1 925 ? 8.597 12.146 -40.699 1.00 95.06 925 THR A O 1
ATOM 7191 N N . SER A 1 926 ? 10.366 12.761 -41.915 1.00 93.69 926 SER A N 1
ATOM 7192 C CA . SER A 1 926 ? 10.095 14.201 -41.820 1.00 93.69 926 SER A CA 1
ATOM 7193 C C . SER A 1 926 ? 10.394 14.938 -43.122 1.00 93.69 926 SER A C 1
ATOM 7195 O O . SER A 1 926 ? 11.158 14.452 -43.950 1.00 93.69 926 SER A O 1
ATOM 7197 N N . GLY A 1 927 ? 9.842 16.145 -43.272 1.00 90.94 927 GLY A N 1
ATOM 7198 C CA . GLY A 1 927 ? 10.168 17.045 -44.377 1.00 90.94 927 GLY A CA 1
ATOM 7199 C C . GLY A 1 927 ? 9.376 16.800 -45.660 1.00 90.94 927 GLY A C 1
ATOM 7200 O O . GLY A 1 927 ? 9.956 16.963 -46.726 1.00 90.94 927 GLY A O 1
ATOM 7201 N N . TYR A 1 928 ? 8.088 16.441 -45.567 1.00 93.25 928 TYR A N 1
ATOM 7202 C CA . TYR A 1 928 ? 7.226 16.148 -46.730 1.00 93.25 928 TYR A CA 1
ATOM 7203 C C . TYR A 1 928 ? 7.749 14.946 -47.534 1.00 93.25 928 TYR A C 1
ATOM 7205 O O . TYR A 1 928 ? 8.175 15.087 -48.673 1.00 93.25 928 TYR A O 1
ATOM 7213 N N . ASN A 1 929 ? 7.881 13.812 -46.846 1.00 93.50 929 ASN A N 1
ATOM 7214 C CA . ASN A 1 929 ? 8.374 12.547 -47.384 1.00 93.50 929 ASN A CA 1
ATOM 7215 C C . ASN A 1 929 ? 7.571 11.417 -46.746 1.00 93.50 929 ASN A C 1
ATOM 7217 O O . ASN A 1 929 ? 7.316 11.467 -45.532 1.00 93.50 929 ASN A O 1
ATOM 7221 N N . ASP A 1 930 ? 7.281 10.400 -47.541 1.00 95.31 930 ASP A N 1
ATOM 7222 C CA . ASP A 1 930 ? 6.487 9.254 -47.125 1.00 95.31 930 ASP A CA 1
ATOM 7223 C C . ASP A 1 930 ? 7.358 8.156 -46.514 1.00 95.31 930 ASP A C 1
ATOM 7225 O O . ASP A 1 930 ? 8.588 8.155 -46.651 1.00 95.31 930 ASP A O 1
ATOM 7229 N N . ILE A 1 931 ? 6.741 7.204 -45.814 1.00 97.44 931 ILE A N 1
ATOM 7230 C CA . ILE A 1 931 ? 7.463 5.981 -45.426 1.00 97.44 931 ILE A CA 1
ATOM 7231 C C . ILE A 1 931 ? 7.724 5.162 -46.701 1.00 97.44 931 ILE A C 1
ATOM 7233 O O . ILE A 1 931 ? 8.862 4.748 -46.959 1.00 97.44 931 ILE A O 1
ATOM 7237 N N . LEU A 1 932 ? 6.679 4.971 -47.516 1.00 97.62 932 LEU A N 1
ATOM 7238 C CA . LEU A 1 932 ? 6.723 4.321 -48.827 1.00 97.62 932 LEU A CA 1
ATOM 7239 C C . LEU A 1 932 ? 6.099 5.229 -49.908 1.00 97.62 932 LEU A C 1
ATOM 7241 O O . LEU A 1 932 ? 4.901 5.483 -49.840 1.00 97.62 932 LEU A O 1
ATOM 7245 N N . ASP A 1 933 ? 6.883 5.598 -50.930 1.00 95.88 933 ASP A N 1
ATOM 7246 C CA . ASP A 1 933 ? 6.437 6.244 -52.188 1.00 95.88 933 ASP A CA 1
ATOM 7247 C C . ASP A 1 933 ? 6.516 5.209 -53.331 1.00 95.88 933 ASP A C 1
ATOM 7249 O O . ASP A 1 933 ? 7.612 4.857 -53.802 1.00 95.88 933 ASP A O 1
ATOM 7253 N N . VAL A 1 934 ? 5.372 4.623 -53.722 1.00 96.44 934 VAL A N 1
ATOM 7254 C CA . VAL A 1 934 ? 5.347 3.457 -54.627 1.00 96.44 934 VAL A CA 1
ATOM 7255 C C . VAL A 1 934 ? 4.260 3.487 -55.707 1.00 96.44 934 VAL A C 1
ATOM 7257 O O . VAL A 1 934 ? 3.104 3.834 -55.478 1.00 96.44 934 VAL A O 1
ATOM 7260 N N . SER A 1 935 ? 4.624 3.021 -56.909 1.00 95.25 935 SER A N 1
ATOM 7261 C CA . SER A 1 935 ? 3.767 3.012 -58.109 1.00 95.25 935 SER A CA 1
ATOM 7262 C C . SER A 1 935 ? 3.839 1.698 -58.909 1.00 95.25 935 SER A C 1
ATOM 7264 O O . SER A 1 935 ? 4.836 0.980 -58.877 1.00 95.25 935 SER A O 1
ATOM 7266 N N . GLY A 1 936 ? 2.807 1.384 -59.708 1.00 89.12 936 GLY A N 1
ATOM 7267 C CA . GLY A 1 936 ? 2.903 0.422 -60.829 1.00 89.12 936 GLY A CA 1
ATOM 7268 C C . GLY A 1 936 ? 2.394 -1.022 -60.634 1.00 89.12 936 GLY A C 1
ATOM 7269 O O . GLY A 1 936 ? 2.430 -1.789 -61.592 1.00 89.12 936 GLY A O 1
ATOM 7270 N N . GLY A 1 937 ? 1.890 -1.417 -59.459 1.00 91.25 937 GLY A N 1
ATOM 7271 C CA . GLY A 1 937 ? 1.286 -2.746 -59.224 1.00 91.25 937 GLY A CA 1
ATOM 7272 C C . GLY A 1 937 ? -0.230 -2.750 -59.449 1.00 91.25 937 GLY A C 1
ATOM 7273 O O . GLY A 1 937 ? -0.912 -1.847 -58.960 1.00 91.25 937 GLY A O 1
ATOM 7274 N N . LYS A 1 938 ? -0.782 -3.743 -60.166 1.00 94.31 938 LYS A N 1
ATOM 7275 C CA . LYS A 1 938 ? -2.209 -3.787 -60.547 1.00 94.31 938 LYS A CA 1
ATOM 7276 C C . LYS A 1 938 ? -2.806 -5.183 -60.612 1.00 94.31 938 LYS A C 1
ATOM 7278 O O . LYS A 1 938 ? -2.242 -6.072 -61.239 1.00 94.31 938 LYS A O 1
ATOM 7283 N N . ARG A 1 939 ? -4.039 -5.329 -60.108 1.00 93.31 939 ARG A N 1
ATOM 7284 C CA . ARG A 1 939 ? -4.849 -6.546 -60.297 1.00 93.31 939 ARG A CA 1
ATOM 7285 C C . ARG A 1 939 ? -5.290 -6.704 -61.767 1.00 93.31 939 ARG A C 1
ATOM 7287 O O . ARG A 1 939 ? -5.637 -5.703 -62.396 1.00 93.31 939 ARG A O 1
ATOM 7294 N N . PRO A 1 940 ? -5.342 -7.940 -62.314 1.00 92.69 940 PRO A N 1
ATOM 7295 C CA . PRO A 1 940 ? -5.108 -9.229 -61.644 1.00 92.69 940 PRO A CA 1
ATOM 7296 C C . PRO A 1 940 ? -3.625 -9.638 -61.506 1.00 92.69 940 PRO A C 1
ATOM 7298 O O . PRO A 1 940 ? -3.360 -10.742 -61.043 1.00 92.69 940 PRO A O 1
ATOM 7301 N N . GLY A 1 941 ? -2.675 -8.795 -61.921 1.00 92.88 941 GLY A N 1
ATOM 7302 C CA . GLY A 1 941 ? -1.240 -9.003 -61.704 1.00 92.88 941 GLY A CA 1
ATOM 7303 C C . GLY A 1 941 ? -0.806 -8.766 -60.249 1.00 92.88 941 GLY A C 1
ATOM 7304 O O . GLY A 1 941 ? -1.658 -8.556 -59.376 1.00 92.88 941 GLY A O 1
ATOM 7305 N N . PRO A 1 942 ? 0.510 -8.815 -59.972 1.00 95.94 942 PRO A N 1
ATOM 7306 C CA . PRO A 1 942 ? 1.027 -8.626 -58.625 1.00 95.94 942 PRO A CA 1
ATOM 7307 C C . PRO A 1 942 ? 0.748 -7.210 -58.104 1.00 95.94 942 PRO A C 1
ATOM 7309 O O . PRO A 1 942 ? 0.675 -6.231 -58.854 1.00 95.94 942 PRO A O 1
ATOM 7312 N N . ILE A 1 943 ? 0.584 -7.128 -56.788 1.00 97.06 943 ILE A N 1
ATOM 7313 C CA . ILE A 1 943 ? 0.245 -5.922 -56.031 1.00 97.06 943 ILE A CA 1
ATOM 7314 C C . ILE A 1 943 ? 1.169 -5.798 -54.821 1.00 97.06 943 ILE A C 1
ATOM 7316 O O . ILE A 1 943 ? 1.836 -6.769 -54.458 1.00 97.06 943 ILE A O 1
ATOM 7320 N N . LEU A 1 944 ? 1.168 -4.630 -54.178 1.00 98.31 944 LEU A N 1
ATOM 7321 C CA . LEU A 1 944 ? 1.816 -4.464 -52.880 1.00 98.31 944 LEU A CA 1
ATOM 7322 C C . LEU A 1 944 ? 1.066 -5.263 -51.807 1.00 98.31 944 LEU A C 1
ATOM 7324 O O . LEU A 1 944 ? -0.163 -5.195 -51.723 1.00 98.31 944 LEU A O 1
ATOM 7328 N N . GLN A 1 945 ? 1.808 -5.983 -50.974 1.00 98.50 945 GLN A N 1
ATOM 7329 C CA . GLN A 1 945 ? 1.275 -6.727 -49.837 1.00 98.50 945 GLN A CA 1
ATOM 7330 C C . GLN A 1 945 ? 1.976 -6.299 -48.544 1.00 98.50 945 GLN A C 1
ATOM 7332 O O . GLN A 1 945 ? 3.203 -6.356 -48.464 1.00 98.50 945 GLN A O 1
ATOM 7337 N N . MET A 1 946 ? 1.196 -5.877 -47.548 1.00 98.50 946 MET A N 1
ATOM 7338 C CA . MET A 1 946 ? 1.675 -5.357 -46.263 1.00 98.50 946 MET A CA 1
ATOM 7339 C C . MET A 1 946 ? 1.039 -6.157 -45.126 1.00 98.50 946 MET A C 1
ATOM 7341 O O . MET A 1 946 ? -0.170 -6.046 -44.920 1.00 98.50 946 MET A O 1
ATOM 7345 N N . TYR A 1 947 ? 1.831 -6.935 -44.392 1.00 98.44 947 TYR A N 1
ATOM 7346 C CA . TYR A 1 947 ? 1.351 -7.833 -43.339 1.00 98.44 947 TYR A CA 1
ATOM 7347 C C . TYR A 1 947 ? 2.014 -7.544 -41.989 1.00 98.44 947 TYR A C 1
ATOM 7349 O O . TYR A 1 947 ? 3.239 -7.549 -41.900 1.00 98.44 947 TYR A O 1
ATOM 7357 N N . ASP A 1 948 ? 1.228 -7.327 -40.936 1.00 97.81 948 ASP A N 1
ATOM 7358 C CA . ASP A 1 948 ? 1.699 -7.301 -39.540 1.00 97.81 948 ASP A CA 1
ATOM 7359 C C . ASP A 1 948 ? 2.880 -6.344 -39.252 1.00 97.81 948 ASP A C 1
ATOM 7361 O O . ASP A 1 948 ? 3.726 -6.626 -38.405 1.00 97.81 948 ASP A O 1
ATOM 7365 N N . ASN A 1 949 ? 2.998 -5.229 -39.980 1.00 98.44 949 ASN A N 1
ATOM 7366 C CA . ASN A 1 949 ? 4.061 -4.240 -39.776 1.00 98.44 949 ASN A CA 1
ATOM 7367 C C . ASN A 1 949 ? 3.649 -3.163 -38.757 1.00 98.44 949 ASN A C 1
ATOM 7369 O O . ASN A 1 949 ? 2.473 -2.821 -38.643 1.00 98.44 949 ASN A O 1
ATOM 7373 N N . ASP A 1 950 ? 4.637 -2.541 -38.114 1.00 97.25 950 ASP A N 1
ATOM 7374 C CA . ASP A 1 950 ? 4.449 -1.395 -37.219 1.00 97.25 950 ASP A CA 1
ATOM 7375 C C . ASP A 1 950 ? 5.028 -0.110 -37.826 1.00 97.25 950 ASP A C 1
ATOM 7377 O O . ASP A 1 950 ? 6.214 -0.055 -38.166 1.00 97.25 950 ASP A O 1
ATOM 7381 N N . PHE A 1 951 ? 4.224 0.951 -37.896 1.00 97.94 951 PHE A N 1
ATOM 7382 C CA . PHE A 1 951 ? 4.608 2.271 -38.399 1.00 97.94 951 PHE A CA 1
ATOM 7383 C C . PHE A 1 951 ? 4.522 3.324 -37.293 1.00 97.94 951 PHE A C 1
ATOM 7385 O O . PHE A 1 951 ? 3.442 3.599 -36.769 1.00 97.94 951 PHE A O 1
ATOM 7392 N N . PHE A 1 952 ? 5.664 3.945 -36.982 1.00 95.56 952 PHE A N 1
ATOM 7393 C CA . PHE A 1 952 ? 5.826 4.837 -35.826 1.00 95.56 952 PHE A CA 1
ATOM 7394 C C . PHE A 1 952 ? 5.579 6.327 -36.122 1.00 95.56 952 PHE A C 1
ATOM 7396 O O . PHE A 1 952 ? 5.782 7.166 -35.242 1.00 95.56 952 PHE A O 1
ATOM 7403 N N . GLY A 1 953 ? 5.167 6.662 -37.348 1.00 94.88 953 GLY A N 1
ATOM 7404 C CA . GLY A 1 953 ? 4.691 7.993 -37.721 1.00 94.88 953 GLY A CA 1
ATOM 7405 C C . GLY A 1 953 ? 5.422 8.606 -38.905 1.00 94.88 953 GLY A C 1
ATOM 7406 O O . GLY A 1 953 ? 6.315 8.015 -39.502 1.00 94.88 953 GLY A O 1
ATOM 7407 N N . GLY A 1 954 ? 5.056 9.833 -39.242 1.00 94.88 954 GLY A N 1
ATOM 7408 C CA . GLY A 1 954 ? 5.591 10.532 -40.403 1.00 94.88 954 GLY A CA 1
ATOM 7409 C C . GLY A 1 954 ? 5.056 11.952 -40.483 1.00 94.88 954 GLY A C 1
ATOM 7410 O O . GLY A 1 954 ? 4.033 12.278 -39.877 1.00 94.88 954 GLY A O 1
ATOM 7411 N N . SER A 1 955 ? 5.776 12.818 -41.200 1.00 92.38 955 SER A N 1
ATOM 7412 C CA . SER A 1 955 ? 5.314 14.191 -41.434 1.00 92.38 955 SER A CA 1
ATOM 7413 C C . SER A 1 955 ? 4.338 14.327 -42.600 1.00 92.38 955 SER A C 1
ATOM 7415 O O . SER A 1 955 ? 3.769 15.410 -42.740 1.00 92.38 955 SER A O 1
ATOM 7417 N N . ASP A 1 956 ? 4.232 13.296 -43.442 1.00 93.12 956 ASP A N 1
ATOM 7418 C CA . ASP A 1 956 ? 3.351 13.209 -44.612 1.00 93.12 956 ASP A CA 1
ATOM 7419 C C . ASP A 1 956 ? 2.646 11.844 -44.633 1.00 93.12 956 ASP A C 1
ATOM 7421 O O . ASP A 1 956 ? 2.132 11.472 -43.571 1.00 93.12 956 ASP A O 1
ATOM 7425 N N . ASP A 1 957 ? 2.592 11.117 -45.751 1.00 95.44 957 ASP A N 1
ATOM 7426 C CA . ASP A 1 957 ? 1.854 9.863 -45.815 1.00 95.44 957 ASP A CA 1
ATOM 7427 C C . ASP A 1 957 ? 2.697 8.666 -45.336 1.00 95.44 957 ASP A C 1
ATOM 7429 O O . ASP A 1 957 ? 3.921 8.602 -45.465 1.00 95.44 957 ASP A O 1
ATOM 7433 N N . GLY A 1 958 ? 2.052 7.693 -44.693 1.00 97.00 958 GLY A N 1
ATOM 7434 C CA . GLY A 1 958 ? 2.702 6.418 -44.396 1.00 97.00 958 GLY A CA 1
ATOM 7435 C C . GLY A 1 958 ? 2.936 5.662 -45.692 1.00 97.00 958 GLY A C 1
ATOM 7436 O O . GLY A 1 958 ? 4.066 5.497 -46.145 1.00 97.00 958 GLY A O 1
ATOM 7437 N N . LEU A 1 959 ? 1.843 5.229 -46.305 1.00 98.12 959 LEU A N 1
ATOM 7438 C CA . LEU A 1 959 ? 1.864 4.601 -47.619 1.00 98.12 959 LEU A CA 1
ATOM 7439 C C . LEU A 1 959 ? 1.283 5.569 -48.648 1.00 98.12 959 LEU A C 1
ATOM 7441 O O . LEU A 1 959 ? 0.067 5.765 -48.626 1.00 98.12 959 LEU A O 1
ATOM 7445 N N . ASP A 1 960 ? 2.105 6.114 -49.547 1.00 96.00 960 ASP A N 1
ATOM 7446 C CA . ASP A 1 960 ? 1.621 6.817 -50.738 1.00 96.00 960 ASP A CA 1
ATOM 7447 C C . ASP A 1 960 ? 1.557 5.845 -51.924 1.00 96.00 960 ASP A C 1
ATOM 7449 O O . ASP A 1 960 ? 2.560 5.370 -52.469 1.00 96.00 960 ASP A O 1
ATOM 7453 N N . LEU A 1 961 ? 0.327 5.455 -52.257 1.00 96.12 961 LEU A N 1
ATOM 7454 C CA . LEU A 1 961 ? 0.028 4.407 -53.224 1.00 96.12 961 LEU A CA 1
ATOM 7455 C C . LEU A 1 961 ? -0.374 5.035 -54.552 1.00 96.12 961 LEU A C 1
ATOM 7457 O O . LEU A 1 961 ? -1.541 4.955 -54.948 1.00 96.12 961 LEU A O 1
ATOM 7461 N N . ASP A 1 962 ? 0.576 5.641 -55.250 1.00 91.44 962 ASP A N 1
ATOM 7462 C CA . ASP A 1 962 ? 0.381 6.348 -56.515 1.00 91.44 962 ASP A CA 1
ATOM 7463 C C . ASP A 1 962 ? -0.044 5.405 -57.652 1.00 91.44 962 ASP A C 1
ATOM 7465 O O . ASP A 1 962 ? 0.741 4.817 -58.397 1.00 91.44 962 ASP A O 1
ATOM 7469 N N . GLY A 1 963 ? -1.352 5.182 -57.775 1.00 94.12 963 GLY A N 1
ATOM 7470 C CA . GLY A 1 963 ? -1.905 4.224 -58.726 1.00 94.12 963 GLY A CA 1
ATOM 7471 C C . GLY A 1 963 ? -1.536 2.764 -58.444 1.00 94.12 963 GLY A C 1
ATOM 7472 O O . GLY A 1 963 ? -1.831 1.915 -59.283 1.00 94.12 963 GLY A O 1
ATOM 7473 N N . MET A 1 964 ? -0.935 2.429 -57.302 1.00 96.31 964 MET A N 1
ATOM 7474 C CA . MET A 1 964 ? -0.627 1.053 -56.913 1.00 96.31 964 MET A CA 1
ATOM 7475 C C . MET A 1 964 ? -1.803 0.400 -56.173 1.00 96.31 964 MET A C 1
ATOM 7477 O O . MET A 1 964 ? -2.307 0.903 -55.173 1.00 96.31 964 MET A O 1
ATOM 7481 N N . ASP A 1 965 ? -2.253 -0.751 -56.666 1.00 98.12 965 ASP A N 1
ATOM 7482 C CA . ASP A 1 965 ? -3.170 -1.611 -55.920 1.00 98.12 965 ASP A CA 1
ATOM 7483 C C . ASP A 1 965 ? -2.432 -2.273 -54.741 1.00 98.12 965 ASP A C 1
ATOM 7485 O O . ASP A 1 965 ? -1.271 -2.664 -54.882 1.00 98.12 965 ASP A O 1
ATOM 7489 N N . ALA A 1 966 ? -3.113 -2.440 -53.601 1.00 98.38 966 ALA A N 1
ATOM 7490 C CA . ALA A 1 966 ? -2.508 -3.014 -52.397 1.00 98.38 966 ALA A CA 1
ATOM 7491 C C . ALA A 1 966 ? -3.463 -3.908 -51.588 1.00 98.38 966 ALA A C 1
ATOM 7493 O O . ALA A 1 966 ? -4.694 -3.765 -51.663 1.00 98.38 966 ALA A O 1
ATOM 7494 N N . HIS A 1 967 ? -2.878 -4.822 -50.812 1.00 98.56 967 HIS A N 1
ATOM 7495 C CA . HIS A 1 967 ? -3.508 -5.572 -49.722 1.00 98.56 967 HIS A CA 1
ATOM 7496 C C . HIS A 1 967 ? -2.738 -5.297 -48.425 1.00 98.56 967 HIS A C 1
ATOM 7498 O O . HIS A 1 967 ? -1.528 -5.501 -48.376 1.00 98.56 967 HIS A O 1
ATOM 7504 N N . ILE A 1 968 ? -3.427 -4.777 -47.412 1.00 98.75 968 ILE A N 1
ATOM 7505 C CA . ILE A 1 968 ? -2.836 -4.213 -46.193 1.00 98.75 968 ILE A CA 1
ATOM 7506 C C . ILE A 1 968 ? -3.552 -4.837 -44.999 1.00 98.75 968 ILE A C 1
ATOM 7508 O O . ILE A 1 968 ? -4.716 -4.522 -44.744 1.00 98.75 968 ILE A O 1
ATOM 7512 N N . GLU A 1 969 ? -2.887 -5.734 -44.281 1.00 98.38 969 GLU A N 1
ATOM 7513 C CA . GLU A 1 969 ? -3.505 -6.547 -43.237 1.00 98.38 969 GLU A CA 1
ATOM 7514 C C . GLU A 1 969 ? -2.671 -6.646 -41.954 1.00 98.38 969 GLU A C 1
ATOM 7516 O O . GLU A 1 969 ? -1.456 -6.793 -42.018 1.00 98.38 969 GLU A O 1
ATOM 7521 N N . GLY A 1 970 ? -3.323 -6.541 -40.792 1.00 96.62 970 GLY A N 1
ATOM 7522 C CA . GLY A 1 970 ? -2.695 -6.784 -39.483 1.00 96.62 970 GLY A CA 1
ATOM 7523 C C . GLY A 1 970 ? -1.692 -5.727 -38.995 1.00 96.62 970 GLY A C 1
ATOM 7524 O O . GLY A 1 970 ? -1.059 -5.910 -37.963 1.00 96.62 970 GLY A O 1
ATOM 7525 N N . ASN A 1 971 ? -1.528 -4.609 -39.707 1.00 98.31 971 ASN A N 1
ATOM 7526 C CA . ASN A 1 971 ? -0.522 -3.590 -39.394 1.00 98.31 971 ASN A CA 1
ATOM 7527 C C . ASN A 1 971 ? -0.994 -2.605 -38.307 1.00 98.31 971 ASN A C 1
ATOM 7529 O O . ASN A 1 971 ? -2.192 -2.332 -38.174 1.00 98.31 971 ASN A O 1
ATOM 7533 N N . THR A 1 972 ? -0.040 -1.981 -37.616 1.00 96.56 972 THR A N 1
ATOM 7534 C CA . THR A 1 972 ? -0.271 -0.875 -36.677 1.00 96.56 972 THR A CA 1
ATOM 7535 C C . THR A 1 972 ? 0.277 0.434 -37.242 1.00 96.56 972 THR A C 1
ATOM 7537 O O . THR A 1 972 ? 1.450 0.515 -37.597 1.00 96.56 972 THR A O 1
ATOM 7540 N N . PHE A 1 973 ? -0.538 1.490 -37.277 1.00 97.75 973 PHE A N 1
ATOM 7541 C CA . PHE A 1 973 ? -0.134 2.825 -37.727 1.00 97.75 973 PHE A CA 1
ATOM 7542 C C . PHE A 1 973 ? -0.412 3.888 -36.665 1.00 97.75 973 PHE A C 1
ATOM 7544 O O . PHE A 1 973 ? -1.573 4.093 -36.282 1.00 97.75 973 PHE A O 1
ATOM 7551 N N . HIS A 1 974 ? 0.618 4.629 -36.251 1.00 94.75 974 HIS A N 1
ATOM 7552 C CA . HIS A 1 974 ? 0.429 5.731 -35.313 1.00 94.75 974 HIS A CA 1
ATOM 7553 C C . HIS A 1 974 ? 1.366 6.919 -35.507 1.00 94.75 974 HIS A C 1
ATOM 7555 O O . HIS A 1 974 ? 2.430 6.800 -36.104 1.00 94.75 974 HIS A O 1
ATOM 7561 N N . SER A 1 975 ? 0.967 8.068 -34.959 1.00 95.00 975 SER A N 1
ATOM 7562 C CA . SER A 1 975 ? 1.746 9.311 -34.902 1.00 95.00 975 SER A CA 1
ATOM 7563 C C . SER A 1 975 ? 2.080 9.939 -36.266 1.00 95.00 975 SER A C 1
ATOM 7565 O O . SER A 1 975 ? 3.090 10.638 -36.413 1.00 95.00 975 SER A O 1
ATOM 7567 N N . PHE A 1 976 ? 1.223 9.737 -37.273 1.00 97.06 976 PHE A N 1
ATOM 7568 C CA . PHE A 1 976 ? 1.273 10.472 -38.542 1.00 97.06 976 PHE A CA 1
ATOM 7569 C C . PHE A 1 976 ? 0.638 11.853 -38.383 1.00 97.06 976 PHE A C 1
ATOM 7571 O O . PHE A 1 976 ? -0.579 11.975 -38.227 1.00 97.06 976 PHE A O 1
ATOM 7578 N N . HIS A 1 977 ? 1.469 12.895 -38.411 1.00 95.31 977 HIS A N 1
ATOM 7579 C CA . HIS A 1 977 ? 1.039 14.271 -38.194 1.00 95.31 977 HIS A CA 1
ATOM 7580 C C . HIS A 1 977 ? 1.671 15.212 -39.199 1.00 95.31 977 HIS A C 1
ATOM 7582 O O . HIS A 1 977 ? 2.897 15.248 -39.351 1.00 95.31 977 HIS A O 1
ATOM 7588 N N . LYS A 1 978 ? 0.858 16.096 -39.776 1.00 91.44 978 LYS A N 1
ATOM 7589 C CA . LYS A 1 978 ? 1.338 17.125 -40.685 1.00 91.44 978 LYS A CA 1
ATOM 7590 C C . LYS A 1 978 ? 2.265 18.090 -39.945 1.00 91.44 978 LYS A C 1
ATOM 7592 O O . LYS A 1 978 ? 1.840 19.013 -39.252 1.00 91.44 978 LYS A O 1
ATOM 7597 N N . ARG A 1 979 ? 3.569 17.900 -40.141 1.00 88.06 979 ARG A N 1
ATOM 7598 C CA . ARG A 1 979 ? 4.651 18.734 -39.579 1.00 88.06 979 ARG A CA 1
ATOM 7599 C C . ARG A 1 979 ? 5.504 19.362 -40.676 1.00 88.06 979 ARG A C 1
ATOM 7601 O O . ARG A 1 979 ? 6.717 19.498 -40.552 1.00 88.06 979 ARG A O 1
ATOM 7608 N N . ASN A 1 980 ? 4.853 19.718 -41.775 1.00 88.19 980 ASN A N 1
ATOM 7609 C CA . ASN A 1 980 ? 5.465 20.301 -42.958 1.00 88.19 980 ASN A CA 1
ATOM 7610 C C . ASN A 1 980 ? 4.578 21.439 -43.506 1.00 88.19 980 ASN A C 1
ATOM 7612 O O . ASN A 1 980 ? 3.410 21.562 -43.133 1.00 88.19 980 ASN A O 1
ATOM 7616 N N . SER A 1 981 ? 5.128 22.274 -44.390 1.00 86.75 981 SER A N 1
ATOM 7617 C CA . SER A 1 981 ? 4.432 23.436 -44.963 1.00 86.75 981 SER A CA 1
ATOM 7618 C C . SER A 1 981 ? 3.743 23.169 -46.308 1.00 86.75 981 SER A C 1
ATOM 7620 O O . SER A 1 981 ? 3.346 24.126 -46.972 1.00 86.75 981 SER A O 1
ATOM 7622 N N . SER A 1 982 ? 3.646 21.913 -46.760 1.00 88.50 982 SER A N 1
ATOM 7623 C CA . SER A 1 982 ? 2.964 21.574 -48.017 1.00 88.50 982 SER A CA 1
ATOM 7624 C C . SER A 1 982 ? 1.450 21.802 -47.905 1.00 88.50 982 SER A C 1
ATOM 7626 O O . SER A 1 982 ? 0.912 21.923 -46.802 1.00 88.50 982 SER A O 1
ATOM 7628 N N . SER A 1 983 ? 0.739 21.821 -49.032 1.00 84.75 983 SER A N 1
ATOM 7629 C CA . SER A 1 983 ? -0.732 21.831 -49.052 1.00 84.75 983 SER A CA 1
ATOM 7630 C C . SER A 1 983 ? -1.366 20.441 -48.897 1.00 84.75 983 SER A C 1
ATOM 7632 O O . SER A 1 983 ? -2.586 20.365 -48.778 1.00 84.75 983 SER A O 1
ATOM 7634 N N . SER A 1 984 ? -0.566 19.367 -48.890 1.00 87.25 984 SER A N 1
ATOM 7635 C CA . SER A 1 984 ? -1.033 17.988 -48.678 1.00 87.25 984 SER A CA 1
ATOM 7636 C C . SER A 1 984 ? -1.507 17.786 -47.243 1.00 87.25 984 SER A C 1
ATOM 7638 O O . SER A 1 984 ? -0.965 18.419 -46.332 1.00 87.25 984 SER A O 1
ATOM 7640 N N . ILE A 1 985 ? -2.476 16.913 -47.003 1.00 90.69 985 ILE A N 1
ATOM 7641 C CA . ILE A 1 985 ? -2.714 16.405 -45.642 1.00 90.69 985 ILE A CA 1
ATOM 7642 C C . ILE A 1 985 ? -1.776 15.222 -45.358 1.00 90.69 985 ILE A C 1
ATOM 7644 O O . ILE A 1 985 ? -1.202 14.675 -46.285 1.00 90.69 985 ILE A O 1
ATOM 7648 N N . SER A 1 986 ? -1.614 14.856 -44.084 1.00 93.75 986 SER A N 1
ATOM 7649 C CA . SER A 1 986 ? -0.879 13.652 -43.670 1.00 93.75 986 SER A CA 1
ATOM 7650 C C . SER A 1 986 ? -1.875 12.556 -43.292 1.00 93.75 986 SER A C 1
ATOM 7652 O O . SER A 1 986 ? -2.839 12.834 -42.556 1.00 93.75 986 SER A O 1
ATOM 7654 N N . ALA A 1 987 ? -1.657 11.343 -43.801 1.00 96.12 987 ALA A N 1
ATOM 7655 C CA . ALA A 1 987 ? -2.429 10.152 -43.479 1.00 96.12 987 ALA A CA 1
ATOM 7656 C C . ALA A 1 987 ? -1.544 8.907 -43.307 1.00 96.12 987 ALA A C 1
ATOM 7658 O O . ALA A 1 987 ? -0.505 8.769 -43.936 1.00 96.12 987 ALA A O 1
ATOM 7659 N N . ALA A 1 988 ? -1.976 7.933 -42.503 1.00 97.88 988 ALA A N 1
ATOM 7660 C CA . ALA A 1 988 ? -1.251 6.660 -42.423 1.00 97.88 988 ALA A CA 1
ATOM 7661 C C . ALA A 1 988 ? -1.253 5.898 -43.767 1.00 97.88 988 ALA A C 1
ATOM 7663 O O . ALA A 1 988 ? -0.267 5.256 -44.125 1.00 97.88 988 ALA A O 1
ATOM 7664 N N . ILE A 1 989 ? -2.344 5.991 -44.533 1.00 98.38 989 ILE A N 1
ATOM 7665 C CA . ILE A 1 989 ? -2.449 5.445 -45.891 1.00 98.38 989 ILE A CA 1
ATOM 7666 C C . ILE A 1 989 ? -3.076 6.499 -46.799 1.00 98.38 989 ILE A C 1
ATOM 7668 O O . ILE A 1 989 ? -4.173 6.981 -46.510 1.00 98.38 989 ILE A O 1
ATOM 7672 N N . ALA A 1 990 ? -2.445 6.783 -47.931 1.00 96.50 990 ALA A N 1
ATOM 7673 C CA . ALA A 1 990 ? -2.994 7.601 -48.995 1.00 96.50 990 ALA A CA 1
ATOM 7674 C C . ALA A 1 990 ? -3.119 6.797 -50.292 1.00 96.50 990 ALA A C 1
ATOM 7676 O O . ALA A 1 990 ? -2.221 6.076 -50.723 1.00 96.50 990 ALA A O 1
ATOM 7677 N N . THR A 1 991 ? -4.278 6.905 -50.935 1.00 95.88 991 THR A N 1
ATOM 7678 C CA . THR A 1 991 ? -4.420 6.467 -52.327 1.00 95.88 991 THR A CA 1
ATOM 7679 C C . THR A 1 991 ? -3.972 7.580 -53.261 1.00 95.88 991 THR A C 1
ATOM 7681 O O . THR A 1 991 ? -4.325 8.729 -53.012 1.00 95.88 991 THR A O 1
ATOM 7684 N N . GLY A 1 992 ? -3.364 7.240 -54.391 1.00 91.25 992 GLY A N 1
ATOM 7685 C CA . GLY A 1 992 ? -3.049 8.202 -55.443 1.00 91.25 992 GLY A CA 1
ATOM 7686 C C . GLY A 1 992 ? -3.420 7.708 -56.837 1.00 91.25 992 GLY A C 1
ATOM 7687 O O . GLY A 1 992 ? -4.178 6.739 -57.025 1.00 91.25 992 GLY A O 1
ATOM 7688 N N . ARG A 1 993 ? -2.859 8.378 -57.842 1.00 91.12 993 ARG A N 1
ATOM 7689 C CA . ARG A 1 993 ? -2.988 8.013 -59.253 1.00 91.12 993 ARG A CA 1
ATOM 7690 C C . ARG A 1 993 ? -1.646 8.151 -59.956 1.00 91.12 993 ARG A C 1
ATOM 7692 O O . ARG A 1 993 ? -1.046 9.215 -59.948 1.00 91.12 993 ARG A O 1
ATOM 7699 N N . HIS A 1 994 ? -1.282 7.125 -60.718 1.00 90.50 994 HIS A N 1
ATOM 7700 C CA . HIS A 1 994 ? -0.164 7.177 -61.652 1.00 90.50 994 HIS A CA 1
ATOM 7701 C C . HIS A 1 994 ? -0.678 7.033 -63.092 1.00 90.50 994 HIS A C 1
ATOM 7703 O O . HIS A 1 994 ? -1.260 6.012 -63.477 1.00 90.50 994 HIS A O 1
ATOM 7709 N N . GLY A 1 995 ? -0.515 8.083 -63.902 1.00 87.69 995 GLY A N 1
ATOM 7710 C CA . GLY A 1 995 ? -1.121 8.163 -65.235 1.00 87.69 995 GLY A CA 1
ATOM 7711 C C . GLY A 1 995 ? -2.654 8.138 -65.168 1.00 87.69 995 GLY A C 1
ATOM 7712 O O . GLY A 1 995 ? -3.261 8.945 -64.475 1.00 87.69 995 GLY A O 1
ATOM 7713 N N . GLU A 1 996 ? -3.301 7.208 -65.874 1.00 86.75 996 GLU A N 1
ATOM 7714 C CA . GLU A 1 996 ? -4.766 7.023 -65.835 1.00 86.75 996 GLU A CA 1
ATOM 7715 C C . GLU A 1 996 ? -5.228 6.023 -64.757 1.00 86.75 996 GLU A C 1
ATOM 7717 O O . GLU A 1 996 ? -6.423 5.751 -64.611 1.00 86.75 996 GLU A O 1
ATOM 7722 N N . GLN A 1 997 ? -4.295 5.444 -63.999 1.00 91.62 997 GLN A N 1
ATOM 7723 C CA . GLN A 1 997 ? -4.573 4.332 -63.098 1.00 91.62 997 GLN A CA 1
ATOM 7724 C C . GLN A 1 997 ? -4.676 4.797 -61.643 1.00 91.62 997 GLN A C 1
ATOM 7726 O O . GLN A 1 997 ? -3.692 5.222 -61.050 1.00 91.62 997 GLN A O 1
ATOM 7731 N N . ALA A 1 998 ? -5.866 4.674 -61.052 1.00 94.25 998 ALA A N 1
ATOM 7732 C CA . ALA A 1 998 ? -6.117 4.951 -59.634 1.00 94.25 998 ALA A CA 1
ATOM 7733 C C . ALA A 1 998 ? -6.047 3.675 -58.782 1.00 94.25 998 ALA A C 1
ATOM 7735 O O . ALA A 1 998 ? -6.309 2.582 -59.295 1.00 94.25 998 ALA A O 1
ATOM 7736 N N . SER A 1 999 ? -5.719 3.803 -57.500 1.00 95.94 999 SER A N 1
ATOM 7737 C CA . SER A 1 999 ? -5.452 2.672 -56.593 1.00 95.94 999 SER A CA 1
ATOM 7738 C C . SER A 1 999 ? -6.706 1.977 -56.064 1.00 95.94 999 SER A C 1
ATOM 7740 O O . SER A 1 999 ? -7.638 2.629 -55.592 1.00 95.94 999 SER A O 1
ATOM 7742 N N . ASN A 1 1000 ? -6.721 0.639 -56.092 1.00 97.19 1000 ASN A N 1
ATOM 7743 C CA . ASN A 1 1000 ? -7.696 -0.172 -55.359 1.00 97.19 1000 ASN A CA 1
ATOM 7744 C C . ASN A 1 1000 ? -7.014 -0.841 -54.161 1.00 97.19 1000 ASN A C 1
ATOM 7746 O O . ASN A 1 1000 ? -6.146 -1.706 -54.340 1.00 97.19 1000 ASN A O 1
ATOM 7750 N N . ILE A 1 1001 ? -7.438 -0.479 -52.953 1.00 98.38 1001 ILE A N 1
ATOM 7751 C CA . ILE A 1 1001 ? -6.823 -0.951 -51.711 1.00 98.38 1001 ILE A CA 1
ATOM 7752 C C . ILE A 1 1001 ? -7.789 -1.798 -50.885 1.00 98.38 1001 ILE A C 1
ATOM 7754 O O . ILE A 1 1001 ? -8.982 -1.498 -50.775 1.00 98.38 1001 ILE A O 1
ATOM 7758 N N . THR A 1 1002 ? -7.247 -2.865 -50.306 1.00 98.56 1002 THR A N 1
ATOM 7759 C CA . THR A 1 1002 ? -7.922 -3.735 -49.340 1.00 98.56 1002 THR A CA 1
ATOM 7760 C C . THR A 1 1002 ? -7.210 -3.594 -48.001 1.00 98.56 1002 THR A C 1
ATOM 7762 O O . THR A 1 1002 ? -6.001 -3.789 -47.947 1.00 98.56 1002 THR A O 1
ATOM 7765 N N . VAL A 1 1003 ? -7.941 -3.210 -46.953 1.00 98.69 1003 VAL A N 1
ATOM 7766 C CA . VAL A 1 1003 ? -7.403 -2.852 -45.632 1.00 98.69 1003 VAL A CA 1
ATOM 7767 C C . VAL A 1 1003 ? -8.120 -3.680 -44.564 1.00 98.69 1003 VAL A C 1
ATOM 7769 O O . VAL A 1 1003 ? -9.316 -3.490 -44.337 1.00 98.69 1003 VAL A O 1
ATOM 7772 N N . VAL A 1 1004 ? -7.436 -4.632 -43.933 1.00 98.00 1004 VAL A N 1
ATOM 7773 C CA . VAL A 1 1004 ? -8.062 -5.657 -43.080 1.00 98.00 1004 VAL A CA 1
ATOM 7774 C C . VAL A 1 1004 ? -7.368 -5.780 -41.724 1.00 98.00 1004 VAL A C 1
ATOM 7776 O O . VAL A 1 1004 ? -6.158 -5.894 -41.677 1.00 98.00 1004 VAL A O 1
ATOM 7779 N N . GLN A 1 1005 ? -8.103 -5.802 -40.610 1.00 96.25 1005 GLN A N 1
ATOM 7780 C CA . GLN A 1 1005 ? -7.519 -6.098 -39.282 1.00 96.25 1005 GLN A CA 1
ATOM 7781 C C . GLN A 1 1005 ? -6.343 -5.197 -38.849 1.00 96.25 1005 GLN A C 1
ATOM 7783 O O . GLN A 1 1005 ? -5.522 -5.597 -38.032 1.00 96.25 1005 GLN A O 1
ATOM 7788 N N . ASN A 1 1006 ? -6.256 -3.971 -39.362 1.00 98.00 1006 ASN A N 1
ATOM 7789 C CA . ASN A 1 1006 ? -5.225 -3.018 -38.957 1.00 98.00 1006 ASN A CA 1
ATOM 7790 C C . ASN A 1 1006 ? -5.684 -2.187 -37.752 1.00 98.00 1006 ASN A C 1
ATOM 7792 O O . ASN A 1 1006 ? -6.885 -1.957 -37.550 1.00 98.00 1006 ASN A O 1
ATOM 7796 N N . ILE A 1 1007 ? -4.717 -1.673 -36.998 1.00 96.06 1007 ILE A N 1
ATOM 7797 C CA . ILE A 1 1007 ? -4.927 -0.749 -35.884 1.00 96.06 1007 ILE A CA 1
ATOM 7798 C C . ILE A 1 1007 ? -4.364 0.618 -36.267 1.00 96.06 1007 ILE A C 1
ATOM 7800 O O . ILE A 1 1007 ? -3.189 0.755 -36.592 1.00 96.06 1007 ILE A O 1
ATOM 7804 N N . PHE A 1 1008 ? -5.194 1.650 -36.180 1.00 97.12 1008 PHE A N 1
ATOM 7805 C CA . PHE A 1 1008 ? -4.798 3.035 -36.388 1.00 97.12 1008 PHE A CA 1
ATOM 7806 C C . PHE A 1 1008 ? -5.066 3.835 -35.118 1.00 97.12 1008 PHE A C 1
ATOM 7808 O O . PHE A 1 1008 ? -6.206 3.863 -34.647 1.00 97.12 1008 PHE A O 1
ATOM 7815 N N . TYR A 1 1009 ? -4.055 4.525 -34.588 1.00 94.00 1009 TYR A N 1
ATOM 7816 C CA . TYR A 1 1009 ? -4.248 5.440 -33.462 1.00 94.00 1009 TYR A CA 1
ATOM 7817 C C . TYR A 1 1009 ? -3.353 6.673 -33.521 1.00 94.00 1009 TYR A C 1
ATOM 7819 O O . TYR A 1 1009 ? -2.305 6.625 -34.139 1.00 94.00 1009 TYR A O 1
ATOM 7827 N N . ASP A 1 1010 ? -3.768 7.787 -32.911 1.00 92.88 1010 ASP A N 1
ATOM 7828 C CA . ASP A 1 1010 ? -2.946 9.011 -32.830 1.00 92.88 1010 ASP A CA 1
ATOM 7829 C C . ASP A 1 1010 ? -2.449 9.508 -34.205 1.00 92.88 1010 ASP A C 1
ATOM 7831 O O . ASP A 1 1010 ? -1.269 9.745 -34.415 1.00 92.88 1010 ASP A O 1
ATOM 7835 N N . ASN A 1 1011 ? -3.342 9.620 -35.189 1.00 96.62 1011 ASN A N 1
ATOM 7836 C CA . ASN A 1 1011 ? -2.994 10.136 -36.519 1.00 96.62 1011 ASN A CA 1
ATOM 7837 C C . ASN A 1 1011 ? -3.839 11.367 -36.849 1.00 96.62 1011 ASN A C 1
ATOM 7839 O O . ASN A 1 1011 ? -4.985 11.463 -36.407 1.00 96.62 1011 ASN A O 1
ATOM 7843 N N . ASP A 1 1012 ? -3.326 12.272 -37.681 1.00 96.12 1012 ASP A N 1
ATOM 7844 C CA . ASP A 1 1012 ? -4.114 13.368 -38.255 1.00 96.12 1012 ASP A CA 1
ATOM 7845 C C . ASP A 1 1012 ? -5.300 12.809 -39.049 1.00 96.12 1012 ASP A C 1
ATOM 7847 O O . ASP A 1 1012 ? -6.460 13.140 -38.760 1.00 96.12 1012 ASP A O 1
ATOM 7851 N N . HIS A 1 1013 ? -4.983 11.902 -39.979 1.00 96.69 1013 HIS A N 1
ATOM 7852 C CA . HIS A 1 1013 ? -5.932 11.057 -40.693 1.00 96.69 1013 HIS A CA 1
ATOM 7853 C C . HIS A 1 1013 ? -5.432 9.612 -40.740 1.00 96.69 1013 HIS A C 1
ATOM 7855 O O . HIS A 1 1013 ? -4.236 9.364 -40.872 1.00 96.69 1013 HIS A O 1
ATOM 7861 N N . HIS A 1 1014 ? -6.331 8.633 -40.643 1.00 97.81 1014 HIS A N 1
ATOM 7862 C CA . HIS A 1 1014 ? -5.929 7.232 -40.805 1.00 97.81 1014 HIS A CA 1
ATOM 7863 C C . HIS A 1 1014 ? -5.826 6.870 -42.286 1.00 97.81 1014 HIS A C 1
ATOM 7865 O O . HIS A 1 1014 ? -4.833 6.293 -42.714 1.00 97.81 1014 HIS A O 1
ATOM 7871 N N . ILE A 1 1015 ? -6.827 7.248 -43.083 1.00 98.25 1015 ILE A N 1
ATOM 7872 C CA . ILE A 1 1015 ? -6.836 7.001 -44.526 1.00 98.25 1015 ILE A CA 1
ATOM 7873 C C . ILE A 1 1015 ? -7.221 8.277 -45.271 1.00 98.25 1015 ILE A C 1
ATOM 7875 O O . ILE A 1 1015 ? -8.241 8.897 -44.967 1.00 98.25 1015 ILE A O 1
ATOM 7879 N N . LEU A 1 1016 ? -6.444 8.617 -46.295 1.00 96.31 1016 LEU A N 1
ATOM 7880 C CA . LEU A 1 1016 ? -6.773 9.597 -47.319 1.00 96.31 1016 LEU A CA 1
ATOM 7881 C C . LEU A 1 1016 ? -7.175 8.880 -48.616 1.00 96.31 1016 LEU A C 1
ATOM 7883 O O . LEU A 1 1016 ? -6.362 8.245 -49.286 1.00 96.31 1016 LEU A O 1
ATOM 7887 N N . LEU A 1 1017 ? -8.450 9.002 -48.980 1.00 95.50 1017 LEU A N 1
ATOM 7888 C CA . LEU A 1 1017 ? -9.038 8.420 -50.180 1.00 95.50 1017 LEU A CA 1
ATOM 7889 C C . LEU A 1 1017 ? -9.299 9.519 -51.223 1.00 95.50 1017 LEU A C 1
ATOM 7891 O O . LEU A 1 1017 ? -10.248 10.291 -51.096 1.00 95.50 1017 LEU A O 1
ATOM 7895 N N . LYS A 1 1018 ? -8.474 9.566 -52.272 1.00 92.38 1018 LYS A N 1
ATOM 7896 C CA . LYS A 1 1018 ? -8.454 10.619 -53.307 1.00 92.38 1018 LYS A CA 1
ATOM 7897 C C . LYS A 1 1018 ? -8.222 10.050 -54.716 1.00 92.38 1018 LYS A C 1
ATOM 7899 O O . LYS A 1 1018 ? -8.015 8.851 -54.895 1.00 92.38 1018 LYS A O 1
ATOM 7904 N N . GLN A 1 1019 ? -8.307 10.903 -55.737 1.00 92.25 1019 GLN A N 1
ATOM 7905 C CA . GLN A 1 1019 ? -7.849 10.642 -57.117 1.00 92.25 1019 GLN A CA 1
ATOM 7906 C C . GLN A 1 1019 ? -8.451 9.413 -57.823 1.00 92.25 1019 GLN A C 1
ATOM 7908 O O . GLN A 1 1019 ? -7.852 8.805 -58.718 1.00 92.25 1019 GLN A O 1
ATOM 7913 N N . GLY A 1 1020 ? -9.703 9.077 -57.507 1.00 93.12 1020 GLY A N 1
ATOM 7914 C CA . GLY A 1 1020 ? -10.394 7.903 -58.050 1.00 93.12 1020 GLY A CA 1
ATOM 7915 C C . GLY A 1 1020 ? -10.063 6.591 -57.333 1.00 93.12 1020 GLY A C 1
ATOM 7916 O O . GLY A 1 1020 ? -10.413 5.526 -57.848 1.00 93.12 1020 GLY A O 1
ATOM 7917 N N . GLY A 1 1021 ? -9.421 6.663 -56.165 1.00 95.12 1021 GLY A N 1
ATOM 7918 C CA . GLY A 1 1021 ? -9.135 5.518 -55.315 1.00 95.12 1021 GLY A CA 1
ATOM 7919 C C . GLY A 1 1021 ? -10.396 4.784 -54.852 1.00 95.12 1021 GLY A C 1
ATOM 7920 O O . GLY A 1 1021 ? -11.485 5.366 -54.739 1.00 95.12 1021 GLY A O 1
ATOM 7921 N N . ARG A 1 1022 ? -10.245 3.485 -54.592 1.00 96.81 1022 ARG A N 1
ATOM 7922 C CA . ARG A 1 1022 ? -11.283 2.600 -54.050 1.00 96.81 1022 ARG A CA 1
ATOM 7923 C C . ARG A 1 1022 ? -10.778 1.906 -52.791 1.00 96.81 1022 ARG A C 1
ATOM 7925 O O . ARG A 1 1022 ? -9.696 1.326 -52.818 1.00 96.81 1022 ARG A O 1
ATOM 7932 N N . LEU A 1 1023 ? -11.612 1.890 -51.752 1.00 98.19 1023 LEU A N 1
ATOM 7933 C CA . LEU A 1 1023 ? -11.317 1.260 -50.465 1.00 98.19 1023 LEU A CA 1
ATOM 7934 C C . LEU A 1 1023 ? -12.280 0.106 -50.151 1.00 98.19 1023 LEU A C 1
ATOM 7936 O O . LEU A 1 1023 ? -13.498 0.282 -50.142 1.00 98.19 1023 LEU A O 1
ATOM 7940 N N . GLU A 1 1024 ? -11.721 -1.054 -49.821 1.00 98.12 1024 GLU A N 1
ATOM 7941 C CA . GLU A 1 1024 ? -12.404 -2.157 -49.139 1.00 98.12 1024 GLU A CA 1
ATOM 7942 C C . GLU A 1 1024 ? -11.770 -2.312 -47.748 1.00 98.12 1024 GLU A C 1
ATOM 7944 O O . GLU A 1 1024 ? -10.648 -2.800 -47.642 1.00 98.12 1024 GLU A O 1
ATOM 7949 N N . ALA A 1 1025 ? -12.450 -1.865 -46.690 1.00 97.94 1025 ALA A N 1
ATOM 7950 C CA . ALA A 1 1025 ? -11.941 -1.899 -45.319 1.00 97.94 1025 ALA A CA 1
ATOM 7951 C C . ALA A 1 1025 ? -12.776 -2.823 -44.427 1.00 97.94 1025 ALA A C 1
ATOM 7953 O O . ALA A 1 1025 ? -13.980 -2.597 -44.257 1.00 97.94 1025 ALA A O 1
ATOM 7954 N N . SER A 1 1026 ? -12.144 -3.824 -43.807 1.00 97.44 1026 SER A N 1
ATOM 7955 C CA . SER A 1 1026 ? -12.831 -4.736 -42.890 1.00 97.44 1026 SER A CA 1
ATOM 7956 C C . SER A 1 1026 ? -12.108 -5.022 -41.579 1.00 97.44 1026 SER A C 1
ATOM 7958 O O . SER A 1 1026 ? -10.922 -5.330 -41.583 1.00 97.44 1026 SER A O 1
ATOM 7960 N N . ASN A 1 1027 ? -12.850 -5.033 -40.471 1.00 96.00 1027 ASN A N 1
ATOM 7961 C CA . ASN A 1 1027 ? -12.358 -5.423 -39.143 1.00 96.00 1027 ASN A CA 1
ATOM 7962 C C . ASN A 1 1027 ? -11.163 -4.597 -38.632 1.00 96.00 1027 ASN A C 1
ATOM 7964 O O . ASN A 1 1027 ? -10.353 -5.113 -37.873 1.00 96.00 1027 ASN A O 1
ATOM 7968 N N . ASN A 1 1028 ? -11.028 -3.339 -39.056 1.00 97.56 1028 ASN A N 1
ATOM 7969 C CA . ASN A 1 1028 ? -9.979 -2.441 -38.570 1.00 97.56 1028 ASN A CA 1
ATOM 7970 C C . ASN A 1 1028 ? -10.444 -1.660 -37.335 1.00 97.56 1028 ASN A C 1
ATOM 7972 O O . ASN A 1 1028 ? -11.638 -1.378 -37.189 1.00 97.56 1028 ASN A O 1
ATOM 7976 N N . THR A 1 1029 ? -9.490 -1.222 -36.517 1.00 96.38 1029 THR A N 1
ATOM 7977 C CA . THR A 1 1029 ? -9.719 -0.307 -35.392 1.00 96.38 1029 THR A CA 1
ATOM 7978 C C . THR A 1 1029 ? -9.148 1.069 -35.718 1.00 96.38 1029 THR A C 1
ATOM 7980 O O . THR A 1 1029 ? -7.942 1.232 -35.849 1.00 96.38 1029 THR A O 1
ATOM 7983 N N . PHE A 1 1030 ? -10.021 2.065 -35.831 1.00 96.69 1030 PHE A N 1
ATOM 7984 C CA . PHE A 1 1030 ? -9.714 3.473 -36.066 1.00 96.69 1030 PHE A CA 1
ATOM 7985 C C . PHE A 1 1030 ? -9.964 4.269 -34.781 1.00 96.69 1030 PHE A C 1
ATOM 7987 O O . PHE A 1 1030 ? -11.119 4.587 -34.458 1.00 96.69 1030 PHE A O 1
ATOM 7994 N N . TYR A 1 1031 ? -8.901 4.570 -34.036 1.00 94.06 1031 TYR A N 1
ATOM 7995 C CA . TYR A 1 1031 ? -8.983 5.208 -32.727 1.00 94.06 1031 TYR A CA 1
ATOM 7996 C C . TYR A 1 1031 ? -8.290 6.577 -32.674 1.00 94.06 1031 TYR A C 1
ATOM 7998 O O . TYR A 1 1031 ? -7.170 6.747 -33.133 1.00 94.06 1031 TYR A O 1
ATOM 8006 N N . GLY A 1 1032 ? -8.914 7.573 -32.044 1.00 91.19 1032 GLY A N 1
ATOM 8007 C CA . GLY A 1 1032 ? -8.212 8.807 -31.659 1.00 91.19 1032 GLY A CA 1
ATOM 8008 C C . GLY A 1 1032 ? -7.662 9.673 -32.807 1.00 91.19 1032 GLY A C 1
ATOM 8009 O O . GLY A 1 1032 ? -6.712 10.421 -32.592 1.00 91.19 1032 GLY A O 1
ATOM 8010 N N . GLY A 1 1033 ? -8.227 9.604 -34.015 1.00 93.62 1033 GLY A N 1
ATOM 8011 C CA . GLY A 1 1033 ? -7.851 10.474 -35.133 1.00 93.62 1033 GLY A CA 1
ATOM 8012 C C . GLY A 1 1033 ? -8.068 11.965 -34.828 1.00 93.62 1033 GLY A C 1
ATOM 8013 O O . GLY A 1 1033 ? -9.182 12.376 -34.476 1.00 93.62 1033 GLY A O 1
ATOM 8014 N N . MET A 1 1034 ? -7.024 12.786 -34.988 1.00 93.94 1034 MET A N 1
ATOM 8015 C CA . MET A 1 1034 ? -6.999 14.199 -34.582 1.00 93.94 1034 MET A CA 1
ATOM 8016 C C . MET A 1 1034 ? -7.936 15.073 -35.425 1.00 93.94 1034 MET A C 1
ATOM 8018 O O . MET A 1 1034 ? -8.572 15.989 -34.887 1.00 93.94 1034 MET A O 1
ATOM 8022 N N . PHE A 1 1035 ? -8.059 14.793 -36.726 1.00 93.88 1035 PHE A N 1
ATOM 8023 C CA . PHE A 1 1035 ? -8.980 15.500 -37.622 1.00 93.88 1035 PHE A CA 1
ATOM 8024 C C . PHE A 1 1035 ? -10.097 14.596 -38.129 1.00 93.88 1035 PHE A C 1
ATOM 8026 O O . PHE A 1 1035 ? -11.271 14.942 -37.956 1.00 93.88 1035 PHE A O 1
ATOM 8033 N N . GLY A 1 1036 ? -9.769 13.418 -38.656 1.00 91.88 1036 GLY A N 1
ATOM 8034 C CA . GLY A 1 1036 ? -10.774 12.401 -38.936 1.00 91.88 1036 GLY A CA 1
ATOM 8035 C C . GLY A 1 1036 ? -10.199 11.064 -39.382 1.00 91.88 1036 GLY A C 1
ATOM 8036 O O . GLY A 1 1036 ? -9.078 11.011 -39.861 1.00 91.88 1036 GLY A O 1
ATOM 8037 N N . ALA A 1 1037 ? -10.960 9.980 -39.234 1.00 95.88 1037 ALA A N 1
ATOM 8038 C CA . ALA A 1 1037 ? -10.459 8.649 -39.553 1.00 95.88 1037 ALA A CA 1
ATOM 8039 C C . ALA A 1 1037 ? -10.261 8.450 -41.064 1.00 95.88 1037 ALA A C 1
ATOM 8041 O O . ALA A 1 1037 ? -9.144 8.173 -41.494 1.00 95.88 1037 ALA A O 1
ATOM 8042 N N . ILE A 1 1038 ? -11.306 8.641 -41.877 1.00 96.56 1038 ILE A N 1
ATOM 8043 C CA . ILE A 1 1038 ? -11.208 8.534 -43.342 1.00 96.56 1038 ILE A CA 1
ATOM 8044 C C . ILE A 1 1038 ? -11.552 9.877 -43.991 1.00 96.56 1038 ILE A C 1
ATOM 8046 O O . ILE A 1 1038 ? -12.685 10.355 -43.881 1.00 96.56 1038 ILE A O 1
ATOM 8050 N N . ALA A 1 1039 ? -10.587 10.470 -44.693 1.00 95.31 1039 ALA A N 1
ATOM 8051 C CA . ALA A 1 1039 ? -10.760 11.663 -45.514 1.00 95.31 1039 ALA A CA 1
ATOM 8052 C C . ALA A 1 1039 ? -11.078 11.278 -46.968 1.00 95.31 1039 ALA A C 1
ATOM 8054 O O . ALA A 1 1039 ? -10.373 10.467 -47.558 1.00 95.31 1039 ALA A O 1
ATOM 8055 N N . PHE A 1 1040 ? -12.127 11.862 -47.555 1.00 94.25 1040 PHE A N 1
ATOM 8056 C CA . PHE A 1 1040 ? -12.562 11.584 -48.941 1.00 94.25 1040 PHE A CA 1
ATOM 8057 C C . PHE A 1 1040 ? -12.079 12.621 -49.969 1.00 94.25 1040 PHE A C 1
ATOM 8059 O O . PHE A 1 1040 ? -12.505 12.589 -51.122 1.00 94.25 1040 PHE A O 1
ATOM 8066 N N . ASP A 1 1041 ? -11.274 13.589 -49.540 1.00 89.75 1041 ASP A N 1
ATOM 8067 C CA . ASP A 1 1041 ? -10.772 14.686 -50.364 1.00 89.75 1041 ASP A CA 1
ATOM 8068 C C . ASP A 1 1041 ? -9.626 15.401 -49.634 1.00 89.75 1041 ASP A C 1
ATOM 8070 O O . ASP A 1 1041 ? -9.555 15.357 -48.400 1.00 89.75 1041 ASP A O 1
ATOM 8074 N N . GLU A 1 1042 ? -8.793 16.122 -50.383 1.00 88.75 1042 GLU A N 1
ATOM 8075 C CA . GLU A 1 1042 ? -7.781 17.031 -49.841 1.00 88.75 1042 GLU A CA 1
ATOM 8076 C C . GLU A 1 1042 ? -8.236 18.486 -50.025 1.00 88.75 1042 GLU A C 1
ATOM 8078 O O . GLU A 1 1042 ? -8.091 19.057 -51.107 1.00 88.75 1042 GLU A O 1
ATOM 8083 N N . PRO A 1 1043 ? -8.765 19.147 -48.981 1.00 82.88 1043 PRO A N 1
ATOM 8084 C CA . PRO A 1 1043 ? -9.480 20.417 -49.134 1.00 82.88 10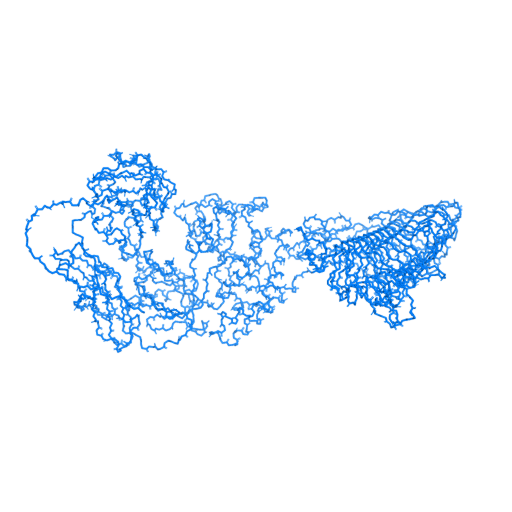43 PRO A CA 1
ATOM 8085 C C . PRO A 1 1043 ? -8.619 21.596 -49.622 1.00 82.88 1043 PRO A C 1
ATOM 8087 O O . PRO A 1 1043 ? -9.173 22.616 -50.029 1.00 82.88 1043 PRO A O 1
ATOM 8090 N N . LEU A 1 1044 ? -7.287 21.490 -49.554 1.00 84.69 1044 LEU A N 1
ATOM 8091 C CA . LEU A 1 1044 ? -6.339 22.528 -49.984 1.00 84.69 1044 LEU A CA 1
ATOM 8092 C C . LEU A 1 1044 ? -5.694 22.235 -51.351 1.00 84.69 1044 LEU A C 1
ATOM 8094 O O . LEU A 1 1044 ? -4.771 22.949 -51.754 1.00 84.69 1044 LEU A O 1
ATOM 8098 N N . ARG A 1 1045 ? -6.155 21.198 -52.059 1.00 84.81 1045 ARG A N 1
ATOM 8099 C CA . ARG A 1 1045 ? -5.667 20.801 -53.386 1.00 84.81 1045 ARG A CA 1
ATOM 8100 C C . ARG A 1 1045 ? -6.806 20.798 -54.408 1.00 84.81 1045 ARG A C 1
ATOM 8102 O O . ARG A 1 1045 ? -7.955 21.099 -54.087 1.00 84.81 1045 ARG A O 1
ATOM 8109 N N . GLU A 1 1046 ? -6.459 20.545 -55.670 1.00 82.62 1046 GLU A N 1
ATOM 8110 C CA . GLU A 1 1046 ? -7.458 20.373 -56.724 1.00 82.62 1046 GLU A CA 1
ATOM 8111 C C . GLU A 1 1046 ? -8.401 19.222 -56.372 1.00 82.62 1046 GLU A C 1
ATOM 8113 O O . GLU A 1 1046 ? -7.982 18.188 -55.852 1.00 82.62 1046 GLU A O 1
ATOM 8118 N N . LEU A 1 1047 ? -9.691 19.441 -56.627 1.00 80.62 1047 LEU A N 1
ATOM 8119 C CA . LEU A 1 1047 ? -10.725 18.506 -56.236 1.00 80.62 1047 LEU A CA 1
ATOM 8120 C C . LEU A 1 1047 ? -10.665 17.235 -57.080 1.00 80.62 1047 LEU A C 1
ATOM 8122 O O . LEU A 1 1047 ? -11.160 17.214 -58.208 1.00 80.62 1047 LEU A O 1
ATOM 8126 N N . GLU A 1 1048 ? -10.168 16.152 -56.495 1.00 79.31 1048 GLU A N 1
ATOM 8127 C CA . GLU A 1 1048 ? -10.078 14.859 -57.164 1.00 79.31 1048 GLU A CA 1
ATOM 8128 C C . GLU A 1 1048 ? -10.802 13.766 -56.377 1.00 79.31 1048 GLU A C 1
ATOM 8130 O O . GLU A 1 1048 ? -10.260 13.089 -55.504 1.00 79.31 1048 GLU A O 1
ATOM 8135 N N . MET A 1 1049 ? -12.071 13.591 -56.734 1.00 89.38 1049 MET A N 1
ATOM 8136 C CA . MET A 1 1049 ? -13.023 12.733 -56.040 1.00 89.38 1049 MET A CA 1
ATOM 8137 C C . MET A 1 1049 ? -12.642 11.233 -56.113 1.00 89.38 1049 MET A C 1
ATOM 8139 O O . MET A 1 1049 ? -12.224 10.749 -57.173 1.00 89.38 1049 MET A O 1
ATOM 8143 N N . PRO A 1 1050 ? -12.812 10.461 -55.024 1.00 94.75 1050 PRO A N 1
ATOM 8144 C CA . PRO A 1 1050 ? -12.592 9.018 -55.031 1.00 94.75 1050 PRO A CA 1
ATOM 8145 C C . PRO A 1 1050 ? -13.732 8.258 -55.719 1.00 94.75 1050 PRO A C 1
ATOM 8147 O O . PRO A 1 1050 ? -14.789 8.817 -56.004 1.00 94.75 1050 PRO A O 1
ATOM 8150 N N . ARG A 1 1051 ? -13.545 6.956 -55.972 1.00 94.88 1051 ARG A N 1
ATOM 8151 C CA . ARG A 1 1051 ? -14.630 6.094 -56.475 1.00 94.88 1051 ARG A CA 1
ATOM 8152 C C . ARG A 1 1051 ? -15.607 5.714 -55.367 1.00 94.88 1051 ARG A C 1
ATOM 8154 O O . ARG A 1 1051 ? -16.812 5.714 -55.604 1.00 94.88 1051 ARG A O 1
ATOM 8161 N N . GLY A 1 1052 ? -15.106 5.380 -54.180 1.00 94.62 1052 GLY A N 1
ATOM 8162 C CA . GLY A 1 1052 ? -15.946 4.978 -53.053 1.00 94.62 1052 GLY A CA 1
ATOM 8163 C C . GLY A 1 1052 ? -15.282 4.018 -52.074 1.00 94.62 1052 GLY A C 1
ATOM 8164 O O . GLY A 1 1052 ? -14.155 3.565 -52.296 1.00 94.62 1052 GLY A O 1
ATOM 8165 N N . ALA A 1 1053 ? -15.999 3.728 -50.987 1.00 96.12 1053 ALA A N 1
ATOM 8166 C CA . ALA A 1 1053 ? -15.519 2.906 -49.881 1.00 96.12 1053 ALA A CA 1
ATOM 8167 C C . ALA A 1 1053 ? -16.574 1.911 -49.375 1.00 96.12 1053 ALA A C 1
ATOM 8169 O O . ALA A 1 1053 ? -17.751 2.249 -49.208 1.00 96.12 1053 ALA A O 1
ATOM 8170 N N . ARG A 1 1054 ? -16.142 0.677 -49.099 1.00 96.25 1054 ARG A N 1
ATOM 8171 C CA . ARG A 1 1054 ? -16.930 -0.359 -48.419 1.00 96.25 1054 ARG A CA 1
ATOM 8172 C C . ARG A 1 1054 ? -16.277 -0.650 -47.075 1.00 96.25 1054 ARG A C 1
ATOM 8174 O O . ARG A 1 1054 ? -15.120 -1.048 -47.037 1.00 96.25 1054 ARG A O 1
ATOM 8181 N N . LEU A 1 1055 ? -17.019 -0.442 -45.993 1.00 95.62 1055 LEU A N 1
ATOM 8182 C CA . LEU A 1 1055 ? -16.569 -0.538 -44.608 1.00 95.62 1055 LEU A CA 1
ATOM 8183 C C . LEU A 1 1055 ? -17.394 -1.622 -43.893 1.00 95.62 1055 LEU A C 1
ATOM 8185 O O . LEU A 1 1055 ? -18.615 -1.495 -43.808 1.00 95.62 1055 LEU A O 1
ATOM 8189 N N . ILE A 1 1056 ? -16.758 -2.692 -43.409 1.00 95.31 1056 ILE A N 1
ATOM 8190 C CA . ILE A 1 1056 ? -17.432 -3.838 -42.769 1.00 95.31 1056 ILE A CA 1
ATOM 8191 C C . ILE A 1 1056 ? -16.760 -4.191 -41.439 1.00 95.31 1056 ILE A C 1
ATOM 8193 O O . ILE A 1 1056 ? -15.556 -4.405 -41.420 1.00 95.31 1056 ILE A O 1
ATOM 8197 N N . GLY A 1 1057 ? -17.494 -4.316 -40.333 1.00 94.12 1057 GLY A N 1
ATOM 8198 C CA . GLY A 1 1057 ? -16.893 -4.827 -39.089 1.00 94.12 1057 GLY A CA 1
ATOM 8199 C C . GLY A 1 1057 ? -15.864 -3.901 -38.430 1.00 94.12 1057 GLY A C 1
ATOM 8200 O O . GLY A 1 1057 ? -15.125 -4.343 -37.561 1.00 94.12 1057 GLY A O 1
ATOM 8201 N N . ASN A 1 1058 ? -15.751 -2.640 -38.859 1.00 95.69 1058 ASN A N 1
ATOM 8202 C CA . ASN A 1 1058 ? -14.720 -1.733 -38.348 1.00 95.69 1058 ASN A CA 1
ATOM 8203 C C . ASN A 1 1058 ? -15.165 -1.065 -37.042 1.00 95.69 1058 ASN A C 1
ATOM 8205 O O . ASN A 1 1058 ? -16.358 -0.854 -36.815 1.00 95.69 1058 ASN A O 1
ATOM 8209 N N . ILE A 1 1059 ? -14.199 -0.661 -36.224 1.00 95.19 1059 ILE A N 1
ATOM 8210 C CA . ILE A 1 1059 ? -14.416 0.090 -34.987 1.00 95.19 1059 ILE A CA 1
ATOM 8211 C C . ILE A 1 1059 ? -13.903 1.514 -35.183 1.00 95.19 1059 ILE A C 1
ATOM 8213 O O . ILE A 1 1059 ? -12.718 1.712 -35.414 1.00 95.19 1059 ILE A O 1
ATOM 8217 N N . PHE A 1 1060 ? -14.779 2.507 -35.066 1.00 94.69 1060 PHE A N 1
ATOM 8218 C CA . PHE A 1 1060 ? -14.443 3.928 -35.047 1.00 94.69 1060 PHE A CA 1
ATOM 8219 C C . PHE A 1 1060 ? -14.748 4.490 -33.661 1.00 94.69 1060 PHE A C 1
ATOM 8221 O O . PHE A 1 1060 ? -15.911 4.563 -33.258 1.00 94.69 1060 PHE A O 1
ATOM 8228 N N . PHE A 1 1061 ? -13.718 4.910 -32.928 1.00 92.38 1061 PHE A N 1
ATOM 8229 C CA . PHE A 1 1061 ? -13.897 5.431 -31.573 1.00 92.38 1061 PHE A CA 1
ATOM 8230 C C . PHE A 1 1061 ? -12.880 6.525 -31.238 1.00 92.38 1061 PHE A C 1
ATOM 8232 O O . PHE A 1 1061 ? -11.776 6.540 -31.759 1.00 92.38 1061 PHE A O 1
ATOM 8239 N N . GLY A 1 1062 ? -13.247 7.503 -30.409 1.00 90.00 1062 GLY A N 1
ATOM 8240 C CA . GLY A 1 1062 ? -12.337 8.591 -30.012 1.00 90.00 1062 GLY A CA 1
ATOM 8241 C C . GLY A 1 1062 ? -11.882 9.556 -31.127 1.00 90.00 1062 GLY A C 1
ATOM 8242 O O . GLY A 1 1062 ? -11.222 10.544 -30.827 1.00 90.00 1062 GLY A O 1
ATOM 8243 N N . ASN A 1 1063 ? -12.239 9.327 -32.397 1.00 93.25 1063 ASN A N 1
ATOM 8244 C CA . ASN A 1 1063 ? -11.872 10.202 -33.518 1.00 93.25 1063 ASN A CA 1
ATOM 8245 C C . ASN A 1 1063 ? -12.605 11.547 -33.450 1.00 93.25 1063 ASN A C 1
ATOM 8247 O O . ASN A 1 1063 ? -13.788 11.601 -33.096 1.00 93.25 1063 ASN A O 1
ATOM 8251 N N . LYS A 1 1064 ? -11.991 12.635 -33.926 1.00 94.19 1064 LYS A N 1
ATOM 8252 C CA . LYS A 1 1064 ? -12.696 13.922 -34.073 1.00 94.19 1064 LYS A CA 1
ATOM 8253 C C . LYS A 1 1064 ? -13.853 13.825 -35.074 1.00 94.19 1064 LYS A C 1
ATOM 8255 O O . LYS A 1 1064 ? -14.978 14.197 -34.734 1.00 94.19 1064 LYS A O 1
ATOM 8260 N N . ALA A 1 1065 ? -13.617 13.212 -36.234 1.00 93.38 1065 ALA A N 1
ATOM 8261 C CA . ALA A 1 1065 ? -14.631 12.818 -37.218 1.00 93.38 1065 ALA A CA 1
ATOM 8262 C C . ALA A 1 1065 ? -14.379 11.377 -37.699 1.00 93.38 1065 ALA A C 1
ATOM 8264 O O . ALA A 1 1065 ? -13.231 10.987 -37.866 1.00 93.38 1065 ALA A O 1
ATOM 8265 N N . ASP A 1 1066 ? -15.421 10.570 -37.918 1.00 93.69 1066 ASP A N 1
ATOM 8266 C CA . ASP A 1 1066 ? -15.223 9.197 -38.418 1.00 93.69 1066 ASP A CA 1
ATOM 8267 C C . ASP A 1 1066 ? -14.980 9.232 -39.932 1.00 93.69 1066 ASP A C 1
ATOM 8269 O O . ASP A 1 1066 ? -13.964 8.751 -40.419 1.00 93.69 1066 ASP A O 1
ATOM 8273 N N . LEU A 1 1067 ? -15.852 9.914 -40.678 1.00 93.19 1067 LEU A N 1
ATOM 8274 C CA . LEU A 1 1067 ? -15.629 10.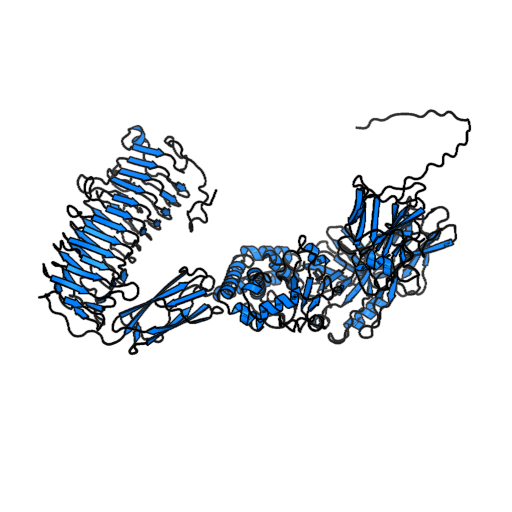245 -42.085 1.00 93.19 1067 LEU A CA 1
ATOM 8275 C C . LEU A 1 1067 ? -15.589 11.771 -42.233 1.00 93.19 1067 LEU A C 1
ATOM 8277 O O . LEU A 1 1067 ? -16.472 12.462 -41.717 1.00 93.19 1067 LEU A O 1
ATOM 8281 N N . ILE A 1 1068 ? -14.583 12.300 -42.929 1.00 92.56 1068 ILE A N 1
ATOM 8282 C CA . ILE A 1 1068 ? -14.372 13.741 -43.114 1.00 92.56 1068 ILE A CA 1
ATOM 8283 C C . ILE A 1 1068 ? -14.173 14.087 -44.593 1.00 92.56 1068 ILE A C 1
ATOM 8285 O O . ILE A 1 1068 ? -13.791 13.253 -45.411 1.00 92.56 1068 ILE A O 1
ATOM 82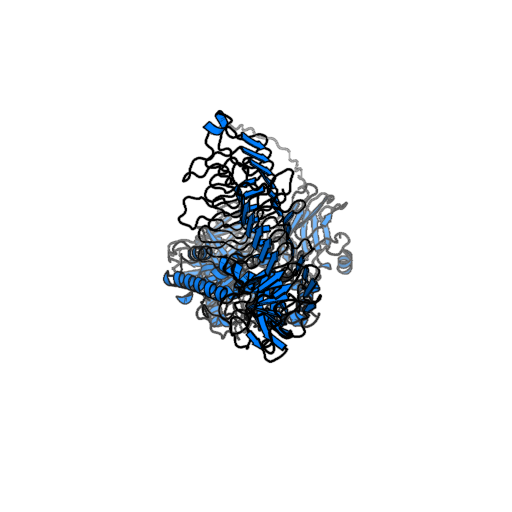89 N N . HIS A 1 1069 ? -14.511 15.324 -44.957 1.00 91.44 1069 HIS A N 1
ATOM 8290 C CA . HIS A 1 1069 ? -14.455 15.848 -46.329 1.00 91.44 1069 HIS A CA 1
ATOM 8291 C C . HIS A 1 1069 ? -15.337 15.120 -47.362 1.00 91.44 1069 HIS A C 1
ATOM 8293 O O . HIS A 1 1069 ? -15.304 15.441 -48.547 1.00 91.44 1069 HIS A O 1
ATOM 8299 N N . LEU A 1 1070 ? -16.212 14.217 -46.914 1.00 90.25 1070 LEU A N 1
ATOM 8300 C CA . LEU A 1 1070 ? -17.245 13.608 -47.742 1.00 90.25 1070 LEU A CA 1
ATOM 8301 C C . LEU A 1 1070 ? -18.386 14.604 -47.991 1.00 90.25 1070 LEU A C 1
ATOM 8303 O O . LEU A 1 1070 ? -19.116 14.976 -47.072 1.00 90.25 1070 LEU A O 1
ATOM 8307 N N . LYS A 1 1071 ? -18.550 15.047 -49.241 1.00 88.75 1071 LYS A N 1
ATOM 8308 C CA . LYS A 1 1071 ? -19.572 16.041 -49.611 1.00 88.75 1071 LYS A CA 1
ATOM 8309 C C . LYS A 1 1071 ? -20.931 15.339 -49.786 1.00 88.75 1071 LYS A C 1
ATOM 8311 O O . LYS A 1 1071 ? -20.997 14.409 -50.588 1.00 88.75 1071 LYS A O 1
ATOM 8316 N N . PRO A 1 1072 ? -22.027 15.772 -49.125 1.00 87.56 1072 PRO A N 1
ATOM 8317 C CA . PRO A 1 1072 ? -23.339 15.109 -49.227 1.00 87.56 1072 PRO A CA 1
ATOM 8318 C C . PRO A 1 1072 ? -23.831 14.911 -50.667 1.00 87.56 1072 PRO A C 1
ATOM 8320 O O . PRO A 1 1072 ? -24.279 13.824 -51.030 1.00 87.56 1072 PRO A O 1
ATOM 8323 N N . LEU A 1 1073 ? -23.615 15.918 -51.521 1.00 88.31 1073 LEU A N 1
ATOM 8324 C CA . LEU A 1 1073 ? -23.957 15.876 -52.945 1.00 88.31 1073 LEU A CA 1
ATOM 8325 C C . LEU A 1 1073 ? -23.322 14.681 -53.680 1.00 88.31 1073 LEU A C 1
ATOM 8327 O O . LEU A 1 1073 ? -23.908 14.156 -54.622 1.00 88.31 1073 LEU A O 1
ATOM 8331 N N . TRP A 1 1074 ? -22.139 14.226 -53.258 1.00 91.50 1074 TRP A N 1
ATOM 8332 C CA . TRP A 1 1074 ? -21.458 13.090 -53.883 1.00 91.50 1074 TRP A CA 1
ATOM 8333 C C . TRP A 1 1074 ? -22.205 11.778 -53.684 1.00 91.50 1074 TRP A C 1
ATOM 8335 O O . TRP A 1 1074 ? -22.245 10.955 -54.599 1.00 91.50 1074 TRP A O 1
ATOM 8345 N N . LEU A 1 1075 ? -22.820 11.605 -52.514 1.00 88.88 1075 LEU A N 1
ATOM 8346 C CA . LEU A 1 1075 ? -23.649 10.444 -52.205 1.00 88.88 1075 LEU A CA 1
ATOM 8347 C C . LEU A 1 1075 ? -25.018 10.563 -52.884 1.00 88.88 1075 LEU A C 1
ATOM 8349 O O . LEU A 1 1075 ? -25.481 9.607 -53.505 1.00 88.88 1075 LEU A O 1
ATOM 8353 N N . GLU A 1 1076 ? -25.639 11.747 -52.826 1.00 88.31 1076 GLU A N 1
ATOM 8354 C CA . GLU A 1 1076 ? -26.949 12.024 -53.436 1.00 88.31 1076 GLU A CA 1
ATOM 8355 C C . GLU A 1 1076 ? -26.950 11.775 -54.950 1.00 88.31 1076 GLU A C 1
ATOM 8357 O O . GLU A 1 1076 ? -27.883 11.177 -55.489 1.00 88.31 1076 GLU A O 1
ATOM 8362 N N . GLN A 1 1077 ? -25.877 12.185 -55.633 1.00 91.44 1077 GLN A N 1
ATOM 8363 C CA . GLN A 1 1077 ? -25.700 11.995 -57.075 1.00 91.44 1077 GLN A CA 1
ATOM 8364 C C . GLN A 1 1077 ? -25.066 10.643 -57.442 1.00 91.44 1077 GLN A C 1
ATOM 8366 O O . GLN A 1 1077 ? -24.875 10.359 -58.625 1.00 91.44 1077 GLN A O 1
ATOM 8371 N N . LYS A 1 1078 ? -24.742 9.798 -56.451 1.00 88.44 1078 LYS A N 1
ATOM 8372 C CA . LYS A 1 1078 ? -24.056 8.501 -56.626 1.00 88.44 1078 LYS A CA 1
ATOM 8373 C C . LYS A 1 1078 ? -22.708 8.607 -57.350 1.00 88.44 1078 LYS A C 1
ATOM 8375 O O . LYS A 1 1078 ? -22.295 7.680 -58.044 1.00 88.44 1078 LYS A O 1
ATOM 8380 N N . TRP A 1 1079 ? -22.034 9.741 -57.204 1.00 92.44 1079 TRP A N 1
ATOM 8381 C CA . TRP A 1 1079 ? -20.694 9.971 -57.739 1.00 92.44 1079 TRP A CA 1
ATOM 8382 C C . TRP A 1 1079 ? -19.637 9.240 -56.914 1.00 92.44 1079 TRP A C 1
ATOM 8384 O O . TRP A 1 1079 ? -18.705 8.669 -57.474 1.00 92.44 1079 TRP A O 1
ATOM 8394 N N . VAL A 1 1080 ? -19.837 9.205 -55.596 1.00 93.50 1080 VAL A N 1
ATOM 8395 C CA . VAL A 1 1080 ? -19.080 8.379 -54.656 1.00 93.50 1080 VAL A CA 1
ATOM 8396 C C . VAL A 1 1080 ? -20.045 7.380 -54.049 1.00 93.50 1080 VAL A C 1
ATOM 8398 O O . VAL A 1 1080 ? -21.108 7.760 -53.556 1.00 93.50 1080 VAL A O 1
ATOM 8401 N N . TRP A 1 1081 ? -19.687 6.100 -54.068 1.00 92.88 1081 TRP A N 1
ATOM 8402 C CA . TRP A 1 1081 ? -20.444 5.086 -53.343 1.00 92.88 1081 TRP A CA 1
ATOM 8403 C C . TRP A 1 1081 ? -19.849 4.877 -51.947 1.00 92.88 1081 TRP A C 1
ATOM 8405 O O . TRP A 1 1081 ? -18.633 4.864 -51.760 1.00 92.88 1081 TRP A O 1
ATOM 8415 N N . LEU A 1 1082 ? -20.718 4.715 -50.952 1.00 92.81 1082 LEU A N 1
ATOM 8416 C CA . LEU A 1 1082 ? -20.330 4.436 -49.577 1.00 92.81 1082 LEU A CA 1
ATOM 8417 C C . LEU A 1 1082 ? -21.245 3.358 -49.011 1.00 92.81 1082 LEU A C 1
ATOM 8419 O O . LEU A 1 1082 ? -22.469 3.486 -49.031 1.00 92.81 1082 LEU A O 1
ATOM 8423 N N . HIS A 1 1083 ? -20.633 2.302 -48.496 1.00 91.81 1083 HIS A N 1
ATOM 8424 C CA . HIS A 1 1083 ? -21.332 1.185 -47.887 1.00 91.81 1083 HIS A CA 1
ATOM 8425 C C . HIS A 1 1083 ? -20.729 0.901 -46.516 1.00 91.81 1083 HIS A C 1
ATOM 8427 O O . HIS A 1 1083 ? -19.559 0.543 -46.446 1.00 91.81 1083 HIS A O 1
ATOM 8433 N N . VAL A 1 1084 ? -21.512 1.046 -45.444 1.00 91.88 1084 VAL A N 1
ATOM 8434 C CA . VAL A 1 1084 ? -21.057 0.811 -44.063 1.00 91.88 1084 VAL A CA 1
ATOM 8435 C C . VAL A 1 1084 ? -21.952 -0.231 -43.404 1.00 91.88 1084 VAL A C 1
ATOM 8437 O O . VAL A 1 1084 ? -23.160 -0.011 -43.284 1.00 91.88 1084 VAL A O 1
ATOM 8440 N N . PHE A 1 1085 ? -21.364 -1.350 -42.987 1.00 90.56 1085 PHE A N 1
ATOM 8441 C CA . PHE A 1 1085 ? -22.074 -2.488 -42.407 1.00 90.56 1085 PHE A CA 1
ATOM 8442 C C . PHE A 1 1085 ? -21.375 -3.013 -41.158 1.00 90.56 1085 PHE A C 1
ATOM 8444 O O . PHE A 1 1085 ? -20.144 -3.009 -41.091 1.00 90.56 1085 PHE A O 1
ATOM 8451 N N . ASP A 1 1086 ? -22.158 -3.528 -40.210 1.00 92.06 1086 ASP A N 1
ATOM 8452 C CA . ASP A 1 1086 ? -21.666 -4.315 -39.070 1.00 92.06 1086 ASP A CA 1
ATOM 8453 C C . ASP A 1 1086 ? -20.537 -3.619 -38.276 1.00 92.06 1086 ASP A C 1
ATOM 8455 O O . ASP A 1 1086 ? -19.687 -4.274 -37.689 1.00 92.06 1086 ASP A O 1
ATOM 8459 N N . SER A 1 1087 ? -20.487 -2.284 -38.297 1.00 92.50 1087 SER A N 1
ATOM 8460 C CA . SER A 1 1087 ? -19.385 -1.474 -37.767 1.00 92.50 1087 SER A CA 1
ATOM 8461 C C . SER A 1 1087 ? -19.815 -0.680 -36.531 1.00 92.50 1087 SER A C 1
ATOM 8463 O O . SER A 1 1087 ? -20.967 -0.256 -36.416 1.00 92.50 1087 SER A O 1
ATOM 8465 N N . MET A 1 1088 ? -18.877 -0.411 -35.624 1.00 92.06 1088 MET A N 1
ATOM 8466 C CA . MET A 1 1088 ? -19.061 0.572 -34.556 1.00 92.06 1088 MET A CA 1
ATOM 8467 C C . MET A 1 1088 ? -18.670 1.957 -35.076 1.00 92.06 1088 MET A C 1
ATOM 8469 O O . MET A 1 1088 ? -17.504 2.185 -35.373 1.00 92.06 1088 MET A O 1
ATOM 8473 N N . ILE A 1 1089 ? -19.627 2.870 -35.248 1.00 91.50 1089 ILE A N 1
ATOM 8474 C CA . ILE A 1 1089 ? -19.411 4.203 -35.838 1.00 91.50 1089 ILE A CA 1
ATOM 8475 C C . ILE A 1 1089 ? -20.444 5.207 -35.312 1.00 91.50 1089 ILE A C 1
ATOM 8477 O O . ILE A 1 1089 ? -21.585 4.842 -35.012 1.00 91.50 1089 ILE A O 1
ATOM 8481 N N . ARG A 1 1090 ? -20.088 6.495 -35.189 1.00 88.06 1090 ARG A N 1
ATOM 8482 C CA . ARG A 1 1090 ? -21.025 7.512 -34.684 1.00 88.06 1090 ARG A CA 1
ATOM 8483 C C . ARG A 1 1090 ? -22.165 7.763 -35.661 1.00 88.06 1090 ARG A C 1
ATOM 8485 O O . ARG A 1 1090 ? -21.968 7.956 -36.862 1.00 88.06 1090 ARG A O 1
ATOM 8492 N N . LYS A 1 1091 ? -23.374 7.903 -35.112 1.00 81.62 1091 LYS A N 1
ATOM 8493 C CA . LYS A 1 1091 ? -24.562 8.320 -35.865 1.00 81.62 1091 LYS A CA 1
ATOM 8494 C C . LYS A 1 1091 ? -24.532 9.817 -36.158 1.00 81.62 1091 LYS A C 1
ATOM 8496 O O . LYS A 1 1091 ? -25.166 10.606 -35.467 1.00 81.62 1091 LYS A O 1
ATOM 8501 N N . SER A 1 1092 ? -23.760 10.197 -37.171 1.00 69.06 1092 SER A N 1
ATOM 8502 C CA . SER A 1 1092 ? -23.536 11.598 -37.548 1.00 69.06 1092 SER A CA 1
ATOM 8503 C C . SER A 1 1092 ? -24.265 12.038 -38.824 1.00 69.06 1092 SER A C 1
ATOM 8505 O O . SER A 1 1092 ? -24.342 13.236 -39.066 1.00 69.06 1092 SER A O 1
ATOM 8507 N N . HIS A 1 1093 ? -24.810 11.109 -39.624 1.00 64.31 1093 HIS A N 1
ATOM 8508 C CA . HIS A 1 1093 ? -25.445 11.400 -40.918 1.00 64.31 1093 HIS A CA 1
ATOM 8509 C C . HIS A 1 1093 ? -26.582 10.418 -41.270 1.00 64.31 1093 HIS A C 1
ATOM 8511 O O . HIS A 1 1093 ? -26.667 9.325 -40.707 1.00 64.31 1093 HIS A O 1
ATOM 8517 N N . ASP A 1 1094 ? -27.414 10.789 -42.251 1.00 62.72 1094 ASP A N 1
ATOM 8518 C CA . ASP A 1 1094 ? -28.584 10.020 -42.719 1.00 62.72 1094 ASP A CA 1
ATOM 8519 C C . ASP A 1 1094 ? -28.234 8.685 -43.400 1.00 62.72 1094 ASP A C 1
ATOM 8521 O O . ASP A 1 1094 ? -29.061 7.779 -43.470 1.00 62.72 1094 ASP A O 1
ATOM 8525 N N . TRP A 1 1095 ? -26.994 8.523 -43.861 1.00 69.75 1095 TRP A N 1
ATOM 8526 C CA . TRP A 1 1095 ? -26.497 7.308 -44.513 1.00 69.75 1095 TRP A CA 1
ATOM 8527 C C . TRP A 1 1095 ? -25.931 6.275 -43.529 1.00 69.75 1095 TRP A C 1
ATOM 8529 O O . TRP A 1 1095 ? -25.164 5.424 -43.959 1.00 69.75 1095 TRP A O 1
ATOM 8539 N N . PHE A 1 1096 ? -26.316 6.318 -42.243 1.00 68.12 1096 PHE A N 1
ATOM 8540 C CA . PHE A 1 1096 ? -25.780 5.540 -41.103 1.00 68.12 1096 PHE A CA 1
ATOM 8541 C C . PHE A 1 1096 ? -25.587 4.016 -41.303 1.00 68.12 1096 PHE A C 1
ATOM 8543 O O . PHE A 1 1096 ? -25.028 3.364 -40.430 1.00 68.12 1096 PHE A O 1
ATOM 8550 N N . GLY A 1 1097 ? -25.973 3.440 -42.440 1.00 71.25 1097 GLY A N 1
ATOM 8551 C CA . GLY A 1 1097 ? -25.674 2.066 -42.828 1.00 71.25 1097 GLY A CA 1
ATOM 8552 C C . GLY A 1 1097 ? -26.504 1.043 -42.056 1.00 71.25 1097 GLY A C 1
ATOM 8553 O O . GLY A 1 1097 ? -27.338 1.395 -41.221 1.00 71.25 1097 GLY A O 1
ATOM 8554 N N . GLU A 1 1098 ? -26.313 -0.240 -42.358 1.00 79.81 1098 GLU A N 1
ATOM 8555 C CA . GLU A 1 1098 ? -27.080 -1.323 -41.729 1.00 79.81 1098 GLU A CA 1
ATOM 8556 C C . GLU A 1 1098 ? -26.260 -2.027 -40.645 1.00 79.81 1098 GLU A C 1
ATOM 8558 O O . GLU A 1 1098 ? -25.064 -2.255 -40.815 1.00 79.81 1098 GLU A O 1
ATOM 8563 N N . ARG A 1 1099 ? -26.923 -2.427 -39.549 1.00 85.81 1099 ARG A N 1
ATOM 8564 C CA . ARG A 1 1099 ? -26.326 -3.192 -38.432 1.00 85.81 1099 ARG A CA 1
ATOM 8565 C C . ARG A 1 1099 ? -25.101 -2.522 -37.790 1.00 85.81 1099 ARG A C 1
ATOM 8567 O O . ARG A 1 1099 ? -24.285 -3.186 -37.164 1.00 85.81 1099 ARG A O 1
ATOM 8574 N N . ASN A 1 1100 ? -25.008 -1.199 -37.906 1.00 89.62 1100 ASN A N 1
ATOM 8575 C CA . ASN A 1 1100 ? -23.987 -0.415 -37.231 1.00 89.62 1100 ASN A CA 1
ATOM 8576 C C . ASN A 1 1100 ? -24.404 -0.077 -35.796 1.00 89.62 1100 ASN A C 1
ATOM 8578 O O . ASN A 1 1100 ? -25.590 0.094 -35.495 1.00 89.62 1100 ASN A O 1
ATOM 8582 N N . LEU A 1 1101 ? -23.413 0.053 -34.920 1.00 88.69 1101 LEU A N 1
ATOM 8583 C CA . LEU A 1 1101 ? -23.584 0.364 -33.505 1.00 88.69 1101 LEU A CA 1
ATOM 8584 C C . LEU A 1 1101 ? -22.913 1.701 -33.178 1.00 88.69 1101 LEU A C 1
ATOM 8586 O O . LEU A 1 1101 ? -21.806 1.975 -33.620 1.00 88.69 1101 LEU A O 1
ATOM 8590 N N . ALA A 1 1102 ? -23.571 2.529 -32.370 1.00 88.31 1102 ALA A N 1
ATOM 8591 C CA . ALA A 1 1102 ? -22.978 3.733 -31.791 1.00 88.31 1102 ALA A CA 1
ATOM 8592 C C . ALA A 1 1102 ? -22.791 3.500 -30.285 1.00 88.31 1102 ALA A C 1
ATOM 8594 O O . ALA A 1 1102 ? -23.593 3.969 -29.478 1.00 88.31 1102 ALA A O 1
ATOM 8595 N N . ALA A 1 1103 ? -21.786 2.699 -29.933 1.00 83.75 1103 ALA A N 1
ATOM 8596 C CA . ALA A 1 1103 ? -21.515 2.243 -28.572 1.00 83.75 1103 ALA A CA 1
ATOM 8597 C C . ALA A 1 1103 ? -20.024 2.382 -28.226 1.00 83.75 1103 ALA A C 1
ATOM 8599 O O . ALA A 1 1103 ? -19.187 2.528 -29.116 1.00 83.75 1103 ALA A O 1
ATOM 8600 N N . ASP A 1 1104 ? -19.720 2.357 -26.929 1.00 84.88 1104 ASP A N 1
ATOM 8601 C CA . ASP A 1 1104 ? -18.351 2.262 -26.422 1.00 84.88 1104 ASP A CA 1
ATOM 8602 C C . ASP A 1 1104 ? -17.809 0.844 -26.691 1.00 84.88 1104 ASP A C 1
ATOM 8604 O O . ASP A 1 1104 ? -18.483 -0.121 -26.319 1.00 84.88 1104 ASP A O 1
ATOM 8608 N N . PRO A 1 1105 ? -16.643 0.692 -27.343 1.00 85.06 1105 PRO A N 1
ATOM 8609 C CA . PRO A 1 1105 ? -16.057 -0.613 -27.628 1.00 85.06 1105 PRO A CA 1
ATOM 8610 C C . PRO A 1 1105 ? -15.506 -1.332 -26.386 1.00 85.06 1105 PRO A C 1
ATOM 8612 O O . PRO A 1 1105 ? -15.184 -2.508 -26.495 1.00 85.06 1105 PRO A O 1
ATOM 8615 N N . MET A 1 1106 ? -15.396 -0.680 -25.221 1.00 85.31 1106 MET A N 1
ATOM 8616 C CA . MET A 1 1106 ? -14.854 -1.276 -23.990 1.00 85.31 1106 MET A CA 1
ATOM 8617 C C . MET A 1 1106 ? -13.421 -1.806 -24.156 1.00 85.31 1106 MET A C 1
ATOM 8619 O O . MET A 1 1106 ? -13.136 -2.981 -23.919 1.00 85.31 1106 MET A O 1
ATOM 8623 N N . PHE A 1 1107 ? -12.502 -0.936 -24.573 1.00 82.44 1107 PHE A N 1
ATOM 8624 C CA . PHE A 1 1107 ? -11.083 -1.287 -24.662 1.00 82.44 1107 PHE A CA 1
ATOM 8625 C C . PHE A 1 1107 ? -10.464 -1.577 -23.285 1.00 82.44 1107 PHE A C 1
ATOM 8627 O O . PHE A 1 1107 ? -10.882 -1.003 -22.280 1.00 82.44 1107 PHE A O 1
ATOM 8634 N N . ALA A 1 1108 ? -9.461 -2.456 -23.250 1.00 72.44 1108 ALA A N 1
ATOM 8635 C CA . ALA A 1 1108 ? -8.790 -2.884 -22.026 1.00 72.44 1108 ALA A CA 1
ATOM 8636 C C . ALA A 1 1108 ? -8.020 -1.759 -21.323 1.00 72.44 1108 ALA A C 1
ATOM 8638 O O . ALA A 1 1108 ? -8.128 -1.642 -20.103 1.00 72.44 1108 ALA A O 1
ATOM 8639 N N . ASP A 1 1109 ? -7.288 -0.930 -22.075 1.00 67.81 1109 ASP A N 1
ATOM 8640 C CA . ASP A 1 1109 ? -6.547 0.219 -21.537 1.00 67.81 1109 ASP A CA 1
ATOM 8641 C C . ASP A 1 1109 ? -6.153 1.212 -22.651 1.00 67.81 1109 ASP A C 1
ATOM 8643 O O . ASP A 1 1109 ? -4.983 1.395 -22.979 1.00 67.81 1109 ASP A O 1
ATOM 8647 N N . ALA A 1 1110 ? -7.123 1.833 -23.327 1.00 54.00 1110 ALA A N 1
ATOM 8648 C CA . ALA A 1 1110 ? -6.819 2.766 -24.419 1.00 54.00 1110 ALA A CA 1
ATOM 8649 C C . ALA A 1 1110 ? -6.123 4.055 -23.907 1.00 54.00 1110 ALA A C 1
ATOM 8651 O O . ALA A 1 1110 ? -6.589 4.640 -22.927 1.00 54.00 1110 ALA A O 1
ATOM 8652 N N . PRO A 1 1111 ? -5.074 4.583 -24.583 1.00 51.12 1111 PRO A N 1
ATOM 8653 C CA . PRO A 1 1111 ? -4.556 4.207 -25.908 1.00 51.12 1111 PRO A CA 1
ATOM 8654 C C . PRO A 1 1111 ? -3.517 3.071 -25.909 1.00 51.12 1111 PRO A C 1
ATOM 8656 O O . PRO A 1 1111 ? -3.084 2.672 -26.985 1.00 51.12 1111 PRO A O 1
ATOM 8659 N N . LEU A 1 1112 ? -3.083 2.596 -24.739 1.00 51.75 1112 LEU A N 1
ATOM 8660 C CA . LEU A 1 1112 ? -1.991 1.626 -24.586 1.00 51.75 1112 LEU A CA 1
ATOM 8661 C C . LEU A 1 1112 ? -2.400 0.207 -25.017 1.00 51.75 1112 LEU A C 1
ATOM 8663 O O . LEU A 1 1112 ? -1.555 -0.568 -25.458 1.00 51.75 1112 LEU A O 1
ATOM 8667 N N . ASP A 1 1113 ? -3.692 -0.111 -24.925 1.00 71.88 1113 ASP A N 1
ATOM 8668 C CA . ASP A 1 1113 ? -4.288 -1.384 -25.313 1.00 71.88 1113 ASP A CA 1
ATOM 8669 C C . ASP A 1 1113 ? -5.711 -1.188 -25.868 1.00 71.88 1113 ASP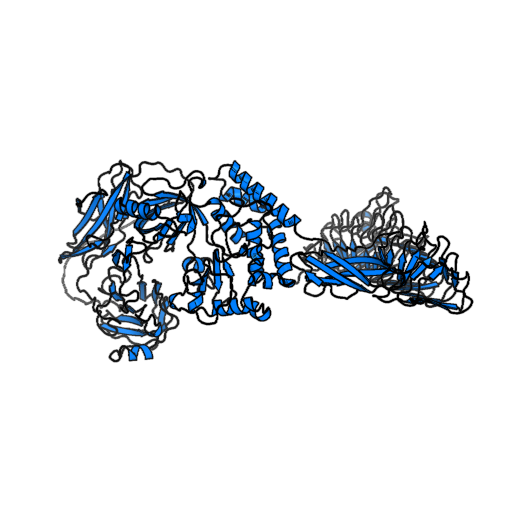 A C 1
ATOM 8671 O O . ASP A 1 1113 ? -6.672 -0.950 -25.130 1.00 71.88 1113 ASP A O 1
ATOM 8675 N N . VAL A 1 1114 ? -5.847 -1.308 -27.192 1.00 73.00 1114 VAL A N 1
ATOM 8676 C CA . VAL A 1 1114 ? -7.130 -1.230 -27.915 1.00 73.00 1114 VAL A CA 1
ATOM 8677 C C . VAL A 1 1114 ? -7.782 -2.603 -28.142 1.00 73.00 1114 VAL A C 1
ATOM 8679 O O . VAL A 1 1114 ? -8.673 -2.742 -28.984 1.00 73.00 1114 VAL A O 1
ATOM 8682 N N . ARG A 1 1115 ? -7.359 -3.646 -27.415 1.00 76.06 1115 ARG A N 1
ATOM 8683 C CA . ARG A 1 1115 ? -8.088 -4.922 -27.385 1.00 76.06 1115 ARG A CA 1
ATOM 8684 C C . ARG A 1 1115 ? -9.395 -4.746 -26.620 1.00 76.06 1115 ARG A C 1
ATOM 8686 O O . ARG A 1 1115 ? -9.456 -4.016 -25.635 1.00 76.06 1115 ARG A O 1
ATOM 8693 N N . LEU A 1 1116 ? -10.443 -5.429 -27.072 1.00 75.56 1116 LEU A N 1
ATOM 8694 C CA . LEU A 1 1116 ? -11.733 -5.442 -26.383 1.00 75.56 1116 LEU A CA 1
ATOM 8695 C C . LEU A 1 1116 ? -11.607 -6.224 -25.067 1.00 75.56 1116 LEU A C 1
ATOM 8697 O O . LEU A 1 1116 ? -10.997 -7.298 -25.040 1.00 75.56 1116 LEU A O 1
ATOM 8701 N N . LEU A 1 1117 ? -12.187 -5.702 -23.986 1.00 66.69 1117 LEU A N 1
ATOM 8702 C CA . LEU A 1 1117 ? -12.336 -6.451 -22.741 1.00 66.69 1117 LEU A CA 1
ATOM 8703 C C . LEU A 1 1117 ? -13.234 -7.681 -22.960 1.00 66.69 1117 LEU A C 1
ATOM 8705 O O . LEU A 1 1117 ? -14.165 -7.619 -23.762 1.00 66.69 1117 LEU A O 1
ATOM 8709 N N . PRO A 1 1118 ? -13.008 -8.793 -22.235 1.00 48.38 1118 PRO A N 1
ATOM 8710 C CA . PRO A 1 1118 ? -13.923 -9.928 -22.265 1.00 48.38 1118 PRO A CA 1
ATOM 8711 C C . PRO A 1 1118 ? -15.314 -9.522 -21.756 1.00 48.38 1118 PRO A C 1
ATOM 8713 O O . PRO A 1 1118 ? -15.458 -9.123 -20.597 1.00 48.38 1118 PRO A O 1
ATOM 8716 N N . GLY A 1 1119 ? -16.332 -9.662 -22.604 1.00 47.56 1119 GLY A N 1
ATOM 8717 C CA . GLY A 1 1119 ? -17.721 -9.271 -22.338 1.00 47.56 1119 GLY A CA 1
ATOM 8718 C C . GLY A 1 1119 ? -18.403 -8.801 -23.609 1.00 47.56 1119 GLY A C 1
ATOM 8719 O O . GLY A 1 1119 ? -19.593 -8.434 -23.499 1.00 47.56 1119 GLY A O 1
#

Foldseek 3Di:
DDDDDDDDDDDDDDDDDDPPVPFDPWQWEFFKWQAAALLRDQQLTKIKIFTQTQAKDDQAQKFWDWQWTDHDHPDIHGHGWMAIAGCHPVVNCVVVVPAPRYHYVIGDGGDLAWDKTFMAGNVRHTSYIEIAGQDDLLFAWDWDDAFLNDTAIDTDHCSNNVQWMKGFAESVDHNRDSLRIHTAPDRSFDPGDHGNNHDPWRAKDWDDWDWPPQAAALQDKIKIKTFTDTPDPPAKWKWKWKDWQPDDGTDIFTWDDPDPRMTMDIHGGDDALIKMFMKMKMAHNVGRIAIPPGDDVPGGGWIYGHHPDDDDDDFKEKEWEAGPVLVVSQVVQLVDQLQSHGPRWGFTKIWIDDPNDIDIAGRKTKHFDDRNQSVPPFTKMKIAGGCSDADVNDRIKIWAQFQLLLLQQLQVLCVVLVADEWHKAWYFYHYSNRTGHDPNSLSTTIITDDPALVSLCVRPVPFSQWKKWFAFQVALLAQPDLQLVVQCDPRHTPIRHPVVVSHCNLSNQQSVCLVVVPVVSLVQAADLLQVLLVLLSCLLQVAPDQDLSLQGTGQWMWIATPVRSHIGIYGGDSSRTLPPDDALQRDHPSNLNRPSVVVNCQALVSLLSNLQSNLVCLVPSLDLVNPLVVLCVRPVVRDDPVVSVSSSVSSNSNSVNSVVQFDQAWDKDFPFDDAPRAGEDQDQKTKIKGAHGLNFFSWKDKLNHTFDARNNSRMTMDMDGHAAAWFWIKMFGAGPVRDGPHIDTHIYHYDDFDDDADDQEDPAADEAESNYEYEFEAEYEQAAPHEYAYEFQHHYAYEQRGEYEYAHEYHAAYDPRRAYEYEHGGPHDAAYAAYEYDNAQDEHEHERYEAERHDVENYEYENYEYEAYQYEYYPHAEAYYEYEQYQYEHELYEAEEYEPYEPYEYEHHHFVGEAEYEHYEHYEYYDAYENYHYYYADPPGYFHEAYQYEYPEYLAEHAEYALTEYEHENYEDAHHANPYDDLHGHEPEEWHHDDQHTYEYEAENYEYEHHCEHYEAFQQYEYEYEQYEQAQHANEHYEQARPSDPGTGYQEYAYYNYEHYNHPYHYPNDDPVCVVVVVYDYAHYCYAHDPPDPPCHYNYHPDDQCFPDPPVTRDGDDD

pLDDT: mean 91.9, std 10.46, range [31.12, 98.75]